Protein 4J7A (pdb70)

Organism: NCBI:txid77133

B-factor: mean 19.94, std 10.82, range [6.9, 83.49]

Sequence (1420 aa):
QLPGRLGDPSMSLGTDPRTDPRLAAALTQLGLADQAAEPPVNANSEVADCIAYSTAAEQAWQTLFAMLGSQGEPSNPVDVREETIKGRGGNEIKLYIHSPTGHTSDSDPLPCVVHTHGGGMVILTAADANYSRWRSELAATGLVVVGVEFRNAAGALGNHPFPAGLHDCADAAKWVASNREALGISTLIMSGESGGGNLSLATTMLAKKEGWLEEIAGVYAQCPYISGLYASKPEELPSLLENDAYFLDMKTMGAMVKPYDPTGENASNPLAWPYHASLEDLAGLPPHVISVNELDPLRDEGLAHYRKLLKAGVSTVGRTVHGTCHAADCSFVDVIPDVYFATVRDISAFAYSRAQLPGRLGDPSMSLGTDPRTDPRLAAALTQLGLADQAAEPPVNANSEVADCIAYSTAAEQAWQTLFAMLGSQGEPSNPVDVREETIKGRGGNEIKLYIHSPTGHTSDSDPLPCVVHTHGGGMVILTAADANYSRWRSELAATGLVVVGVEFRNAAGALGNHPFPAGLHDCADAAKWVASNREALGISTLIMSGESGGGNLSLATTMLAKKEGWLEEIAGVYAQCPYISGLYASKPEELPSLLENDAYFLDMKTMGAMVKPYDPTGENASNPLAWPYHASLEDLAGLPPHVISVNELDPLRDEGLAHYRKLLKAGVSTVGRTVHGTCHAADCSFVDVIPDVYFATVRDISAFAYSRAQLPGRLGDPSMSLGTDPRTDPRLAAALTQLGLADQAAEPPVNANSEVADCIAYSTAAEQAWQTLFAMLGSQGEPSNPVDVREETIKGRGGNEIKLYIHSPTGHTSDSDPLPCVVHTHGGGMVILTAADANYSRWRSELAATGLVVVGVEFRNAAGALGNHPFPAGLHDCADAAKWVASNREALGISTLIMSGESGGGNLSLATTMLAKKEGWLEEIAGVYAQCPYISGLYASKPEELPSLLENDAYFLDMKTMGAMVKPYDPTGENASNPLAWPYHASLEDLAGLPPHVISVNELDPLRDEGLAHYRKLLKAGVSTVGRTVHGTCHAADCSFVDVIPDVYFATVRDISAFAYSRAQLPGRLGDPSMSLGTDPRTDPRLAAALTQLGLADQAAEPPVNANSEVADCIAYSTAAEQAWQTLFAMLGSQGEPSNPVDVREETIKGRGGNEIKLYIHSPTGHTSDSDPLPCVVHTHGGGMVILTAADANYSRWRSELAATGLVVVGVEFRNAAGALGNHPFPAGLHDCADAAKWVASNREALGISTLIMSGESGGGNLSLATTMLAKKEGWLEEIAGVYAQCPYISGLYASKPEELPSLLENDAYFLDMKTMGAMVKPYDPTGENASNPLAWPYHASLEDLAGLPPHVISVNELDPLRDEGLAHYRKLLKAGVSTVGRTVHGTCHAADCSFVDVIPDVYFATVRDISAFAYSRA

Nearest PDB structures (foldseek):
  4j7a-assembly2_C  TM=1.001E+00  e=4.468E-72  uncultured bacterium
  5iq2-assembly2_C  TM=1.001E+00  e=6.642E-72  uncultured bacterium
  5iq3-assembly1_A  TM=1.000E+00  e=3.846E-71  uncultured bacterium
  5iq0-assembly1_A  TM=9.998E-01  e=5.105E-71  uncultured bacterium
  6z69-assembly1_A  TM=9.696E-01  e=1.623E-49  Pseudonocardia thermophila

InterPro domains:
  IPR013094 Alpha/beta hydrolase fold-3 [PF07859] (120-334)
  IPR029058 Alpha/Beta hydrolase fold [G3DSA:3.40.50.1820] (8-362)
  IPR029058 Alpha/Beta hydrolase fold [SSF53474] (46-345)
  IPR050466 Diverse Carboxylesterases and Gibberellin Receptors [PTHR23024] (99-327)

Structure (mmCIF, N/CA/C/O backbone):
data_4J7A
#
_entry.id   4J7A
#
_cell.length_a   197.758
_cell.length_b   95.213
_cell.length_c   99.418
_cell.angle_alpha   90.00
_cell.angle_beta   97.05
_cell.angle_gamma   90.00
#
_symmetry.space_group_name_H-M   'C 1 2 1'
#
loop_
_entity.id
_entity.type
_entity.pdbx_description
1 polymer Esterase
2 water water
#
loop_
_atom_site.group_PDB
_atom_site.id
_atom_site.type_symbol
_atom_site.label_atom_id
_atom_site.label_alt_id
_atom_site.label_comp_id
_atom_site.label_asym_id
_atom_site.label_entity_id
_atom_site.label_seq_id
_atom_site.pdbx_PDB_ins_code
_atom_site.Cartn_x
_atom_site.Cartn_y
_atom_site.Cartn_z
_atom_site.occupancy
_atom_site.B_iso_or_equiv
_atom_site.auth_seq_id
_atom_site.auth_comp_id
_atom_site.auth_asym_id
_atom_site.auth_atom_id
_atom_site.pdbx_PDB_model_num
ATOM 1 N N . GLN A 1 20 ? 68.043 48.820 -7.930 1.00 38.02 8 GLN A N 1
ATOM 2 C CA . GLN A 1 20 ? 69.268 48.207 -7.435 1.00 36.29 8 GLN A CA 1
ATOM 3 C C . GLN A 1 20 ? 69.439 48.481 -5.941 1.00 34.27 8 GLN A C 1
ATOM 4 O O . GLN A 1 20 ? 69.398 49.632 -5.503 1.00 35.07 8 GLN A O 1
ATOM 10 N N . LEU A 1 21 ? 69.657 47.422 -5.169 1.00 31.43 9 LEU A N 1
ATOM 11 C CA . LEU A 1 21 ? 70.018 47.538 -3.757 1.00 29.60 9 LEU A CA 1
ATOM 12 C C . LEU A 1 21 ? 71.327 48.311 -3.566 1.00 26.17 9 LEU A C 1
ATOM 13 O O . LEU A 1 21 ? 72.183 48.315 -4.449 1.00 24.46 9 LEU A O 1
ATOM 18 N N . PRO A 1 22 ? 71.474 49.000 -2.423 1.00 25.06 10 PRO A N 1
ATOM 19 C CA . PRO A 1 22 ? 72.643 49.870 -2.238 1.00 22.79 10 PRO A CA 1
ATOM 20 C C . PRO A 1 22 ? 73.966 49.126 -2.066 1.00 19.76 10 PRO A C 1
ATOM 21 O O . PRO A 1 22 ? 74.000 47.962 -1.651 1.00 19.47 10 PRO A O 1
ATOM 25 N N . GLY A 1 23 ? 75.051 49.815 -2.406 1.00 17.14 11 GLY A N 1
ATOM 26 C CA . GLY A 1 23 ? 76.388 49.285 -2.224 1.00 16.18 11 GLY A CA 1
ATOM 27 C C . GLY A 1 23 ? 76.605 47.918 -2.840 1.00 15.60 11 GLY A C 1
ATOM 28 O O . GLY A 1 23 ? 76.170 47.638 -3.965 1.00 17.64 11 GLY A O 1
ATOM 29 N N . ARG A 1 24 ? 77.287 47.056 -2.099 1.00 14.91 12 ARG A N 1
ATOM 30 C CA . ARG A 1 24 ? 77.646 45.749 -2.620 1.00 15.09 12 ARG A CA 1
ATOM 31 C C . ARG A 1 24 ? 76.492 44.746 -2.612 1.00 18.46 12 ARG A C 1
ATOM 32 O O . ARG A 1 24 ? 76.617 43.648 -3.152 1.00 20.95 12 ARG A O 1
ATOM 40 N N . LEU A 1 25 ? 75.367 45.110 -2.006 1.00 18.67 13 LEU A N 1
ATOM 41 C CA . LEU A 1 25 ? 74.180 44.271 -2.125 1.00 20.37 13 LEU A CA 1
ATOM 42 C C . LEU A 1 25 ? 73.675 44.279 -3.562 1.00 23.03 13 LEU A C 1
ATOM 43 O O . LEU A 1 25 ? 73.175 43.273 -4.060 1.00 23.98 13 LEU A O 1
ATOM 48 N N . GLY A 1 26 ? 73.819 45.424 -4.222 1.00 23.37 14 GLY A N 1
ATOM 49 C CA . GLY A 1 26 ? 73.378 45.585 -5.596 1.00 23.39 14 GLY A CA 1
ATOM 50 C C . GLY A 1 26 ? 74.465 45.349 -6.633 1.00 24.22 14 GLY A C 1
ATOM 51 O O . GLY A 1 26 ? 74.178 45.004 -7.774 1.00 25.47 14 GLY A O 1
ATOM 52 N N . ASP A 1 27 ? 75.714 45.595 -6.255 1.00 22.94 15 ASP A N 1
ATOM 53 C CA . ASP A 1 27 ? 76.847 45.426 -7.159 1.00 21.83 15 ASP A CA 1
ATOM 54 C C . ASP A 1 27 ? 78.043 44.976 -6.333 1.00 21.26 15 ASP A C 1
ATOM 55 O O . ASP A 1 27 ? 78.666 45.789 -5.656 1.00 20.95 15 ASP A O 1
ATOM 60 N N . PRO A 1 28 ? 78.369 43.673 -6.375 1.00 22.10 16 PRO A N 1
ATOM 61 C CA . PRO A 1 28 ? 79.458 43.170 -5.529 1.00 22.09 16 PRO A CA 1
ATOM 62 C C . PRO A 1 28 ? 80.811 43.843 -5.773 1.00 20.09 16 PRO A C 1
ATOM 63 O O . PRO A 1 28 ? 81.677 43.792 -4.895 1.00 20.55 16 PRO A O 1
ATOM 67 N N . SER A 1 29 ? 80.987 44.479 -6.927 1.00 19.96 17 SER A N 1
ATOM 68 C CA . SER A 1 29 ? 82.260 45.110 -7.249 1.00 20.13 17 SER A CA 1
ATOM 69 C C . SER A 1 29 ? 82.351 46.542 -6.756 1.00 19.70 17 SER A C 1
ATOM 70 O O . SER A 1 29 ? 83.397 47.175 -6.887 1.00 19.88 17 SER A O 1
ATOM 73 N N . MET A 1 30 ? 81.255 47.058 -6.205 1.00 18.60 18 MET A N 1
ATOM 74 C CA . MET A 1 30 ? 81.197 48.457 -5.802 1.00 17.02 18 MET A CA 1
ATOM 75 C C . MET A 1 30 ? 82.177 48.761 -4.666 1.00 15.09 18 MET A C 1
ATOM 76 O O . MET A 1 30 ? 82.472 47.899 -3.830 1.00 15.42 18 MET A O 1
ATOM 81 N N . SER A 1 31 ? 82.685 49.989 -4.657 1.00 14.61 19 SER A N 1
ATOM 82 C CA . SER A 1 31 ? 83.642 50.451 -3.657 1.00 14.47 19 SER A CA 1
ATOM 83 C C . SER A 1 31 ? 83.229 51.848 -3.217 1.00 14.84 19 SER A C 1
ATOM 84 O O . SER A 1 31 ? 82.326 52.438 -3.805 1.00 14.66 19 SER A O 1
ATOM 87 N N . LEU A 1 32 ? 83.900 52.395 -2.208 1.00 14.23 20 LEU A N 1
ATOM 88 C CA . LEU A 1 32 ? 83.665 53.787 -1.844 1.00 11.72 20 LEU A CA 1
ATOM 89 C C . LEU A 1 32 ? 83.859 54.727 -3.036 1.00 12.87 20 LEU A C 1
ATOM 90 O O . LEU A 1 32 ? 83.125 55.708 -3.193 1.00 14.41 20 LEU A O 1
ATOM 95 N N . GLY A 1 33 ? 84.844 54.431 -3.876 1.00 13.55 21 GLY A N 1
ATOM 96 C CA . GLY A 1 33 ? 85.108 55.245 -5.047 1.00 15.47 21 GLY A CA 1
ATOM 97 C C . GLY A 1 33 ? 84.029 55.202 -6.115 1.00 17.43 21 GLY A C 1
ATOM 98 O O . GLY A 1 33 ? 83.886 56.146 -6.887 1.00 20.48 21 GLY A O 1
ATOM 99 N N . THR A 1 34 ? 83.270 54.113 -6.181 1.00 16.96 22 THR A N 1
ATOM 100 C CA . THR A 1 34 ? 82.244 53.992 -7.219 1.00 15.85 22 THR A CA 1
ATOM 101 C C . THR A 1 34 ? 80.808 54.069 -6.695 1.00 16.08 22 THR A C 1
ATOM 102 O O . THR A 1 34 ? 79.859 54.097 -7.483 1.00 18.90 22 THR A O 1
ATOM 106 N N . ASP A 1 35 ? 80.647 54.111 -5.377 1.00 15.08 23 ASP A N 1
ATOM 107 C CA . ASP A 1 35 ? 79.313 54.155 -4.780 1.00 14.39 23 ASP A CA 1
ATOM 108 C C . ASP A 1 35 ? 78.682 55.543 -4.964 1.00 14.27 23 ASP A C 1
ATOM 109 O O . ASP A 1 35 ? 79.269 56.548 -4.588 1.00 15.44 23 ASP A O 1
ATOM 114 N N . PRO A 1 36 ? 77.478 55.604 -5.554 1.00 15.51 24 PRO A N 1
ATOM 115 C CA . PRO A 1 36 ? 76.853 56.915 -5.772 1.00 15.80 24 PRO A CA 1
ATOM 116 C C . PRO A 1 36 ? 76.519 57.659 -4.478 1.00 15.09 24 PRO A C 1
ATOM 117 O O . PRO A 1 36 ? 76.230 58.853 -4.539 1.00 16.27 24 PRO A O 1
ATOM 121 N N . ARG A 1 37 ? 76.577 56.982 -3.334 1.00 12.92 25 ARG A N 1
ATOM 122 C CA . ARG A 1 37 ? 76.279 57.628 -2.059 1.00 12.08 25 ARG A CA 1
ATOM 123 C C . ARG A 1 37 ? 77.452 58.402 -1.469 1.00 10.78 25 ARG A C 1
ATOM 124 O O . ARG A 1 37 ? 77.264 59.257 -0.602 1.00 11.38 25 ARG A O 1
ATOM 132 N N . THR A 1 38 ? 78.668 58.112 -1.917 1.00 10.52 26 THR A N 1
ATOM 133 C CA . THR A 1 38 ? 79.832 58.757 -1.296 1.00 10.36 26 THR A CA 1
ATOM 134 C C . THR A 1 38 ? 79.868 60.264 -1.583 1.00 10.75 26 THR A C 1
ATOM 135 O O . THR A 1 38 ? 79.669 60.685 -2.717 1.00 13.35 26 THR A O 1
ATOM 139 N N . ASP A 1 39 ? 80.124 61.078 -0.561 1.00 10.46 27 ASP A N 1
ATOM 140 C CA . ASP A 1 39 ? 80.377 62.502 -0.772 1.00 10.89 27 ASP A CA 1
ATOM 141 C C . ASP A 1 39 ? 81.537 62.607 -1.764 1.00 12.66 27 ASP A C 1
ATOM 142 O O . ASP A 1 39 ? 82.587 62.019 -1.535 1.00 12.47 27 ASP A O 1
ATOM 147 N N . PRO A 1 40 ? 81.339 63.309 -2.895 1.00 12.05 28 PRO A N 1
ATOM 148 C CA . PRO A 1 40 ? 82.394 63.328 -3.924 1.00 12.67 28 PRO A CA 1
ATOM 149 C C . PRO A 1 40 ? 83.719 63.927 -3.446 1.00 13.16 28 PRO A C 1
ATOM 150 O O . PRO A 1 40 ? 84.784 63.551 -3.953 1.00 13.79 28 PRO A O 1
ATOM 154 N N . ARG A 1 41 ? 83.664 64.837 -2.478 1.00 12.33 29 ARG A N 1
ATOM 155 C CA . ARG A 1 41 ? 84.894 65.406 -1.929 1.00 12.88 29 ARG A CA 1
ATOM 156 C C . ARG A 1 41 ? 85.669 64.339 -1.175 1.00 13.05 29 ARG A C 1
ATOM 157 O O . ARG A 1 41 ? 86.905 64.253 -1.263 1.00 14.93 29 ARG A O 1
ATOM 165 N N . LEU A 1 42 ? 84.938 63.530 -0.416 1.00 12.26 30 LEU A N 1
ATOM 166 C CA . LEU A 1 42 ? 85.541 62.429 0.308 1.00 11.99 30 LEU A CA 1
ATOM 167 C C . LEU A 1 42 ? 86.058 61.344 -0.634 1.00 13.76 30 LEU A C 1
ATOM 168 O O . LEU A 1 42 ? 87.143 60.809 -0.418 1.00 15.09 30 LEU A O 1
ATOM 173 N N . ALA A 1 43 ? 85.278 61.011 -1.663 1.00 13.39 31 ALA A N 1
ATOM 174 C CA . ALA A 1 43 ? 85.701 60.017 -2.644 1.00 12.83 31 ALA A CA 1
ATOM 175 C C . ALA A 1 43 ? 87.024 60.410 -3.286 1.00 14.62 31 ALA A C 1
ATOM 176 O O . ALA A 1 43 ? 87.918 59.575 -3.432 1.00 15.59 31 ALA A O 1
ATOM 178 N N . ALA A 1 44 ? 87.162 61.688 -3.631 1.00 14.82 32 ALA A N 1
ATOM 179 C CA . ALA A 1 44 ? 88.396 62.168 -4.248 1.00 14.35 32 ALA A CA 1
ATOM 180 C C . ALA A 1 44 ? 89.587 62.039 -3.299 1.00 15.20 32 ALA A C 1
ATOM 181 O O . ALA A 1 44 ? 90.680 61.614 -3.704 1.00 16.59 32 ALA A O 1
ATOM 183 N N . ALA A 1 45 ? 89.375 62.392 -2.035 1.00 14.08 33 ALA A N 1
ATOM 184 C CA . ALA A 1 45 ? 90.434 62.283 -1.038 1.00 14.93 33 ALA A CA 1
ATOM 185 C C . ALA A 1 45 ? 90.816 60.828 -0.792 1.00 14.30 33 ALA A C 1
ATOM 186 O O . ALA A 1 45 ? 92.001 60.497 -0.713 1.00 15.29 33 ALA A O 1
ATOM 188 N N . LEU A 1 46 ? 89.818 59.954 -0.695 1.00 13.38 34 LEU A N 1
ATOM 189 C CA . LEU A 1 46 ? 90.090 58.532 -0.491 1.00 13.88 34 LEU A CA 1
ATOM 190 C C . LEU A 1 46 ? 90.874 57.947 -1.659 1.00 14.95 34 LEU A C 1
ATOM 191 O O . LEU A 1 46 ? 91.768 57.120 -1.465 1.00 15.51 34 LEU A O 1
ATOM 196 N N . THR A 1 47 ? 90.547 58.386 -2.871 1.00 14.45 35 THR A N 1
ATOM 197 C CA . THR A 1 47 ? 91.254 57.916 -4.053 1.00 15.23 35 THR A CA 1
ATOM 198 C C . THR A 1 47 ? 92.742 58.252 -3.969 1.00 17.23 35 THR A C 1
ATOM 199 O O . THR A 1 47 ? 93.597 57.408 -4.238 1.00 17.54 35 THR A O 1
ATOM 203 N N . GLN A 1 48 ? 93.052 59.462 -3.521 1.00 17.41 36 GLN A N 1
ATOM 204 C CA . GLN A 1 48 ? 94.442 59.874 -3.372 1.00 20.18 36 GLN A CA 1
ATOM 205 C C . GLN A 1 48 ? 95.186 59.078 -2.294 1.00 20.57 36 GLN A C 1
ATOM 206 O O . GLN A 1 48 ? 96.399 58.853 -2.402 1.00 22.24 36 GLN A O 1
ATOM 212 N N . LEU A 1 49 ? 94.453 58.651 -1.268 1.00 18.76 37 LEU A N 1
ATOM 213 C CA . LEU A 1 49 ? 95.012 57.880 -0.160 1.00 19.71 37 LEU A CA 1
ATOM 214 C C . LEU A 1 49 ? 95.080 56.381 -0.439 1.00 20.01 37 LEU A C 1
ATOM 215 O O . LEU A 1 49 ? 95.638 55.624 0.363 1.00 21.19 37 LEU A O 1
ATOM 220 N N . GLY A 1 50 ? 94.532 55.957 -1.577 1.00 19.61 38 GLY A N 1
ATOM 221 C CA . GLY A 1 50 ? 94.463 54.545 -1.917 1.00 19.34 38 GLY A CA 1
ATOM 222 C C . GLY A 1 50 ? 93.389 53.787 -1.154 1.00 19.57 38 GLY A C 1
ATOM 223 O O . GLY A 1 50 ? 93.448 52.553 -1.035 1.00 20.93 38 GLY A O 1
ATOM 224 N N . LEU A 1 51 ? 92.395 54.522 -0.656 1.00 15.97 39 LEU A N 1
ATOM 225 C CA . LEU A 1 51 ? 91.359 53.949 0.201 1.00 15.70 39 LEU A CA 1
ATOM 226 C C . LEU A 1 51 ? 89.974 53.944 -0.443 1.00 14.50 39 LEU A C 1
ATOM 227 O O . LEU A 1 51 ? 89.001 53.554 0.201 1.00 16.32 39 LEU A O 1
ATOM 232 N N . ALA A 1 52 ? 89.881 54.330 -1.714 1.00 14.98 40 ALA A N 1
ATOM 233 C CA . ALA A 1 52 ? 88.589 54.350 -2.396 1.00 14.29 40 ALA A CA 1
ATOM 234 C C . ALA A 1 52 ? 88.236 52.965 -2.925 1.00 15.21 40 ALA A C 1
ATOM 235 O O . ALA A 1 52 ? 87.079 52.536 -2.845 1.00 15.20 40 ALA A O 1
ATOM 237 N N . ASP A 1 53 ? 89.238 52.248 -3.424 1.00 15.30 41 ASP A N 1
ATOM 238 C CA . ASP A 1 53 ? 89.021 50.888 -3.900 1.00 15.37 41 ASP A CA 1
ATOM 239 C C . ASP A 1 53 ? 88.686 49.971 -2.720 1.00 15.60 41 ASP A C 1
ATOM 240 O O . ASP A 1 53 ? 88.926 50.321 -1.559 1.00 16.64 41 ASP A O 1
ATOM 245 N N . GLN A 1 54 ? 88.129 48.799 -3.012 1.00 15.52 42 GLN A N 1
ATOM 246 C CA . GLN A 1 54 ? 87.873 47.810 -1.969 1.00 15.38 42 GLN A CA 1
ATOM 247 C C . GLN A 1 54 ? 89.140 47.486 -1.201 1.00 17.09 42 GLN A C 1
ATOM 248 O O . GLN A 1 54 ? 90.186 47.228 -1.807 1.00 19.65 42 GLN A O 1
ATOM 254 N N . ALA A 1 55 ? 89.048 47.503 0.128 1.00 17.06 43 ALA A N 1
ATOM 255 C CA . ALA A 1 55 ? 90.190 47.137 0.949 1.00 18.03 43 ALA A CA 1
ATOM 256 C C . ALA A 1 55 ? 90.665 45.747 0.547 1.00 21.32 43 ALA A C 1
ATOM 257 O O . ALA A 1 55 ? 89.856 44.865 0.245 1.00 21.54 43 ALA A O 1
ATOM 259 N N . ALA A 1 56 ? 91.978 45.558 0.557 1.00 24.03 44 ALA A N 1
ATOM 260 C CA . ALA A 1 56 ? 92.575 44.277 0.196 1.00 26.42 44 ALA A CA 1
ATOM 261 C C . ALA A 1 56 ? 92.280 43.212 1.245 1.00 27.08 44 ALA A C 1
ATOM 262 O O . ALA A 1 56 ? 92.098 43.521 2.423 1.00 27.17 44 ALA A O 1
ATOM 264 N N . GLU A 1 57 ? 92.228 41.959 0.807 1.00 28.32 45 GLU A N 1
ATOM 265 C CA . GLU A 1 57 ? 92.134 40.832 1.722 1.00 29.91 45 GLU A CA 1
ATOM 266 C C . GLU A 1 57 ? 93.408 40.715 2.555 1.00 27.66 45 GLU A C 1
ATOM 267 O O . GLU A 1 57 ? 94.511 40.729 2.010 1.00 28.16 45 GLU A O 1
ATOM 273 N N . PRO A 1 58 ? 93.256 40.590 3.882 1.00 25.32 46 PRO A N 1
ATOM 274 C CA . PRO A 1 58 ? 94.386 40.527 4.814 1.00 25.43 46 PRO A CA 1
ATOM 275 C C . PRO A 1 58 ? 95.017 39.136 4.865 1.00 25.13 46 PRO A C 1
ATOM 276 O O . PRO A 1 58 ? 94.370 38.159 4.495 1.00 25.31 46 PRO A O 1
ATOM 280 N N . PRO A 1 59 ? 96.274 39.049 5.328 1.00 25.79 47 PRO A N 1
ATOM 281 C CA . PRO A 1 59 ? 96.986 37.773 5.474 1.00 25.17 47 PRO A CA 1
ATOM 282 C C . PRO A 1 59 ? 96.618 37.043 6.763 1.00 23.90 47 PRO A C 1
ATOM 283 O O . PRO A 1 59 ? 97.070 35.914 6.987 1.00 26.39 47 PRO A O 1
ATOM 287 N N . VAL A 1 60 ? 95.817 37.688 7.603 1.00 21.32 48 VAL A N 1
ATOM 288 C CA . VAL A 1 60 ? 95.303 37.047 8.803 1.00 20.61 48 VAL A CA 1
ATOM 289 C C . VAL A 1 60 ? 93.790 37.184 8.824 1.00 21.40 48 VAL A C 1
ATOM 290 O O . VAL A 1 60 ? 93.221 38.024 8.129 1.00 23.85 48 VAL A O 1
ATOM 294 N N . ASN A 1 61 ? 93.152 36.342 9.625 1.00 21.13 49 ASN A N 1
ATOM 295 C CA . ASN A 1 61 ? 91.705 36.360 9.813 1.00 20.39 49 ASN A CA 1
ATOM 296 C C . ASN A 1 61 ? 91.349 35.822 11.191 1.00 20.21 49 ASN A C 1
ATOM 297 O O . ASN A 1 61 ? 92.239 35.591 12.006 1.00 19.81 49 ASN A O 1
ATOM 302 N N . ALA A 1 62 ? 90.062 35.612 11.455 1.00 20.75 50 ALA A N 1
ATOM 303 C CA . ALA A 1 62 ? 89.620 35.154 12.777 1.00 21.73 50 ALA A CA 1
ATOM 304 C C . ALA A 1 62 ? 90.139 33.773 13.174 1.00 22.79 50 ALA A C 1
ATOM 305 O O . ALA A 1 62 ? 90.115 33.410 14.352 1.00 23.78 50 ALA A O 1
ATOM 307 N N . ASN A 1 63 ? 90.583 32.989 12.199 1.00 24.40 51 ASN A N 1
ATOM 308 C CA . ASN A 1 63 ? 91.129 31.674 12.510 1.00 24.87 51 ASN A CA 1
ATOM 309 C C . ASN A 1 63 ? 92.631 31.675 12.747 1.00 23.08 51 ASN A C 1
ATOM 310 O O . ASN A 1 63 ? 93.199 30.652 13.132 1.00 24.31 51 ASN A O 1
ATOM 315 N N . SER A 1 64 ? 93.268 32.819 12.508 1.00 19.96 52 SER A N 1
ATOM 316 C CA . SER A 1 64 ? 94.694 32.968 12.775 1.00 18.71 52 SER A CA 1
ATOM 317 C C . SER A 1 64 ? 94.967 32.880 14.269 1.00 16.82 52 SER A C 1
ATOM 318 O O . SER A 1 64 ? 94.106 33.228 15.079 1.00 19.04 52 SER A O 1
ATOM 321 N N . GLU A 1 65 ? 96.165 32.424 14.631 1.00 17.69 53 GLU A N 1
ATOM 322 C CA . GLU A 1 65 ? 96.582 32.410 16.031 1.00 17.67 53 GLU A CA 1
ATOM 323 C C . GLU A 1 65 ? 96.603 33.826 16.605 1.00 15.81 53 GLU A C 1
ATOM 324 O O . GLU A 1 65 ? 96.862 34.787 15.875 1.00 14.31 53 GLU A O 1
ATOM 330 N N . VAL A 1 66 ? 96.299 33.945 17.897 1.00 15.89 54 VAL A N 1
ATOM 331 C CA . VAL A 1 66 ? 96.331 35.230 18.589 1.00 16.14 54 VAL A CA 1
ATOM 332 C C . VAL A 1 66 ? 97.640 35.991 18.352 1.00 14.32 54 VAL A C 1
ATOM 333 O O . VAL A 1 66 ? 97.622 37.190 18.049 1.00 14.51 54 VAL A O 1
ATOM 337 N N . ALA A 1 67 ? 98.772 35.297 18.451 1.00 14.22 55 ALA A N 1
ATOM 338 C CA . ALA A 1 67 ? 100.055 35.965 18.279 1.00 14.38 55 ALA A CA 1
ATOM 339 C C . ALA A 1 67 ? 100.189 36.590 16.892 1.00 13.82 55 ALA A C 1
ATOM 340 O O . ALA A 1 67 ? 100.749 37.676 16.738 1.00 13.98 55 ALA A O 1
ATOM 342 N N . ASP A 1 68 ? 99.665 35.906 15.883 1.00 14.35 56 ASP A N 1
ATOM 343 C CA . ASP A 1 68 ? 99.712 36.427 14.523 1.00 15.14 56 ASP A CA 1
ATOM 344 C C . ASP A 1 68 ? 98.772 37.616 14.334 1.00 14.26 56 ASP A C 1
ATOM 345 O O . ASP A 1 68 ? 99.068 38.532 13.560 1.00 14.92 56 ASP A O 1
ATOM 350 N N . CYS A 1 69 ? 97.641 37.613 15.034 1.00 13.38 57 CYS A N 1
ATOM 351 C CA . CYS A 1 69 ? 96.728 38.751 14.983 1.00 14.42 57 CYS A CA 1
ATOM 352 C C . CYS A 1 69 ? 97.337 39.972 15.657 1.00 13.49 57 CYS A C 1
ATOM 353 O O . CYS A 1 69 ? 97.228 41.097 15.157 1.00 13.71 57 CYS A O 1
ATOM 356 N N . ILE A 1 70 ? 97.995 39.740 16.787 1.00 12.47 58 ILE A N 1
ATOM 357 C CA . ILE A 1 70 ? 98.687 40.807 17.488 1.00 12.80 58 ILE A CA 1
ATOM 358 C C . ILE A 1 70 ? 99.806 41.386 16.634 1.00 13.28 58 ILE A C 1
ATOM 359 O O . ILE A 1 70 ? 99.918 42.603 16.485 1.00 13.27 58 ILE A O 1
ATOM 364 N N . ALA A 1 71 ? 100.618 40.512 16.055 1.00 13.70 59 ALA A N 1
ATOM 365 C CA . ALA A 1 71 ? 101.720 40.960 15.218 1.00 14.50 59 ALA A CA 1
ATOM 366 C C . ALA A 1 71 ? 101.255 41.774 14.023 1.00 14.75 59 ALA A C 1
ATOM 367 O O . ALA A 1 71 ? 101.865 42.787 13.691 1.00 16.07 59 ALA A O 1
ATOM 369 N N . TYR A 1 72 ? 100.177 41.334 13.377 1.00 14.00 60 TYR A N 1
ATOM 370 C CA . TYR A 1 72 ? 99.640 42.045 12.224 1.00 14.65 60 TYR A CA 1
ATOM 371 C C . TYR A 1 72 ? 99.198 43.453 12.605 1.00 14.80 60 TYR A C 1
ATOM 372 O O . TYR A 1 72 ? 99.509 44.419 11.910 1.00 15.95 60 TYR A O 1
ATOM 381 N N . SER A 1 73 ? 98.458 43.559 13.704 1.00 14.78 61 SER A N 1
ATOM 382 C CA . SER A 1 73 ? 97.961 44.847 14.173 1.00 14.85 61 SER A CA 1
ATOM 383 C C . SER A 1 73 ? 99.110 45.771 14.550 1.00 13.63 61 SER A C 1
ATOM 384 O O . SER A 1 73 ? 99.129 46.950 14.179 1.00 14.27 61 SER A O 1
ATOM 387 N N . THR A 1 74 ? 100.070 45.231 15.291 1.00 13.71 62 THR A N 1
ATOM 388 C CA . THR A 1 74 ? 101.242 46.000 15.668 1.00 14.55 62 THR A CA 1
ATOM 389 C C . THR A 1 74 ? 101.985 46.514 14.439 1.00 16.74 62 THR A C 1
ATOM 390 O O . THR A 1 74 ? 102.368 47.682 14.385 1.00 17.18 62 THR A O 1
ATOM 394 N N . ALA A 1 75 ? 102.142 45.658 13.433 1.00 16.85 63 ALA A N 1
ATOM 395 C CA . ALA A 1 75 ? 102.869 46.042 12.227 1.00 18.44 63 ALA A CA 1
ATOM 396 C C . ALA A 1 75 ? 102.140 47.098 11.405 1.00 20.48 63 ALA A C 1
ATOM 397 O O . ALA A 1 75 ? 102.769 47.859 10.678 1.00 22.46 63 ALA A O 1
ATOM 399 N N . ALA A 1 76 ? 100.816 47.120 11.507 1.00 18.51 64 ALA A N 1
ATOM 400 C CA . ALA A 1 76 ? 99.987 48.045 10.747 1.00 18.31 64 ALA A CA 1
ATOM 401 C C . ALA A 1 76 ? 99.868 49.429 11.378 1.00 16.45 64 ALA A C 1
ATOM 402 O O . ALA A 1 76 ? 99.552 50.401 10.690 1.00 17.50 64 ALA A O 1
ATOM 404 N N . GLU A 1 77 ? 100.116 49.513 12.683 1.00 16.22 65 GLU A N 1
ATOM 405 C CA . GLU A 1 77 ? 99.790 50.713 13.453 1.00 15.32 65 GLU A CA 1
ATOM 406 C C . GLU A 1 77 ? 100.438 51.997 12.937 1.00 14.46 65 GLU A C 1
ATOM 407 O O . GLU A 1 77 ? 99.751 53.013 12.758 1.00 14.03 65 GLU A O 1
ATOM 413 N N . GLN A 1 78 ? 101.743 51.969 12.676 1.00 15.47 66 GLN A N 1
ATOM 414 C CA . GLN A 1 78 ? 102.424 53.194 12.254 1.00 15.60 66 GLN A CA 1
ATOM 415 C C . GLN A 1 78 ? 101.901 53.747 10.938 1.00 14.68 66 GLN A C 1
ATOM 416 O O . GLN A 1 78 ? 101.728 54.956 10.788 1.00 15.49 66 GLN A O 1
ATOM 422 N N . ALA A 1 79 ? 101.638 52.864 9.983 1.00 15.95 67 ALA A N 1
ATOM 423 C CA . ALA A 1 79 ? 101.114 53.306 8.697 1.00 16.44 67 ALA A CA 1
ATOM 424 C C . ALA A 1 79 ? 99.748 53.983 8.863 1.00 15.71 67 ALA A C 1
ATOM 425 O O . ALA A 1 79 ? 99.461 54.991 8.207 1.00 16.62 67 ALA A O 1
ATOM 427 N N . TRP A 1 80 ? 98.896 53.441 9.731 1.00 14.95 68 TRP A N 1
ATOM 428 C CA . TRP A 1 80 ? 97.633 54.117 10.009 1.00 15.56 68 TRP A CA 1
ATOM 429 C C . TRP A 1 80 ? 97.848 55.459 10.692 1.00 14.83 68 TRP A C 1
ATOM 430 O O . TRP A 1 80 ? 97.197 56.445 10.355 1.00 15.07 68 TRP A O 1
ATOM 441 N N . GLN A 1 81 ? 98.764 55.502 11.653 1.00 14.12 69 GLN A N 1
ATOM 442 C CA . GLN A 1 81 ? 99.051 56.752 12.338 1.00 14.71 69 GLN A CA 1
ATOM 443 C C . GLN A 1 81 ? 99.525 57.826 11.364 1.00 15.78 69 GLN A C 1
ATOM 444 O O . GLN A 1 81 ? 99.089 58.973 11.432 1.00 16.61 69 GLN A O 1
ATOM 450 N N . THR A 1 82 ? 100.387 57.439 10.435 1.00 15.20 70 THR A N 1
ATOM 451 C CA . THR A 1 82 ? 100.888 58.364 9.426 1.00 16.60 70 THR A CA 1
ATOM 452 C C . THR A 1 82 ? 99.757 58.929 8.572 1.00 17.32 70 THR A C 1
ATOM 453 O O . THR A 1 82 ? 99.699 60.134 8.310 1.00 17.98 70 THR A O 1
ATOM 457 N N . LEU A 1 83 ? 98.869 58.051 8.122 1.00 16.19 71 LEU A N 1
ATOM 458 C CA . LEU A 1 83 ? 97.755 58.473 7.288 1.00 16.09 71 LEU A CA 1
ATOM 459 C C . LEU A 1 83 ? 96.815 59.411 8.054 1.00 16.55 71 LEU A C 1
ATOM 460 O O . LEU A 1 83 ? 96.468 60.490 7.562 1.00 17.79 71 LEU A O 1
ATOM 465 N N . PHE A 1 84 ? 96.404 59.009 9.254 1.00 16.23 72 PHE A N 1
ATOM 466 C CA . PHE A 1 84 ? 95.460 59.814 10.029 1.00 17.38 72 PHE A CA 1
ATOM 467 C C . PHE A 1 84 ? 96.021 61.162 10.429 1.00 18.67 72 PHE A C 1
ATOM 468 O O . PHE A 1 84 ? 95.294 62.154 10.476 1.00 18.71 72 PHE A O 1
ATOM 476 N N . ALA A 1 85 ? 97.323 61.201 10.684 1.00 22.85 73 ALA A N 1
ATOM 477 C CA . ALA A 1 85 ? 97.962 62.423 11.151 1.00 25.02 73 ALA A CA 1
ATOM 478 C C . ALA A 1 85 ? 97.902 63.538 10.129 1.00 27.57 73 ALA A C 1
ATOM 479 O O . ALA A 1 85 ? 97.654 64.693 10.479 1.00 29.61 73 ALA A O 1
ATOM 481 N N . MET A 1 86 ? 98.132 63.194 8.868 1.00 28.81 74 MET A N 1
ATOM 482 C CA . MET A 1 86 ? 98.139 64.190 7.807 1.00 32.56 74 MET A CA 1
ATOM 483 C C . MET A 1 86 ? 96.742 64.766 7.600 1.00 30.86 74 MET A C 1
ATOM 484 O O . MET A 1 86 ? 96.595 65.868 7.072 1.00 32.69 74 MET A O 1
ATOM 489 N N . LEU A 1 87 ? 95.714 64.027 8.017 1.00 27.44 75 LEU A N 1
ATOM 490 C CA . LEU A 1 87 ? 94.366 64.551 7.913 1.00 26.72 75 LEU A CA 1
ATOM 491 C C . LEU A 1 87 ? 94.219 65.636 8.983 1.00 28.89 75 LEU A C 1
ATOM 492 O O . LEU A 1 87 ? 93.487 66.603 8.796 1.00 29.77 75 LEU A O 1
ATOM 497 N N . GLY A 1 88 ? 94.945 65.475 10.093 1.00 31.37 76 GLY A N 1
ATOM 498 C CA . GLY A 1 88 ? 94.714 66.257 11.298 1.00 33.04 76 GLY A CA 1
ATOM 499 C C . GLY A 1 88 ? 95.749 67.300 11.696 1.00 32.95 76 GLY A C 1
ATOM 500 O O . GLY A 1 88 ? 95.468 68.184 12.515 1.00 30.25 76 GLY A O 1
ATOM 501 N N . SER A 1 89 ? 96.945 67.221 11.128 1.00 34.50 77 SER A N 1
ATOM 502 C CA . SER A 1 89 ? 98.034 68.084 11.586 1.00 36.93 77 SER A CA 1
ATOM 503 C C . SER A 1 89 ? 98.121 69.400 10.823 1.00 39.31 77 SER A C 1
ATOM 504 O O . SER A 1 89 ? 98.800 70.337 11.253 1.00 39.94 77 SER A O 1
ATOM 507 N N . GLN A 1 90 ? 97.441 69.449 9.684 1.00 41.54 78 GLN A N 1
ATOM 508 C CA . GLN A 1 90 ? 97.486 70.596 8.785 1.00 43.88 78 GLN A CA 1
ATOM 509 C C . GLN A 1 90 ? 96.567 71.747 9.177 1.00 43.80 78 GLN A C 1
ATOM 510 O O . GLN A 1 90 ? 95.926 72.345 8.308 1.00 45.09 78 GLN A O 1
ATOM 516 N N . GLY A 1 91 ? 96.507 72.088 10.458 1.00 41.37 79 GLY A N 1
ATOM 517 C CA . GLY A 1 91 ? 95.729 73.242 10.862 1.00 39.26 79 GLY A CA 1
ATOM 518 C C . GLY A 1 91 ? 95.388 73.222 12.332 1.00 38.47 79 GLY A C 1
ATOM 519 O O . GLY A 1 91 ? 95.757 72.294 13.057 1.00 38.27 79 GLY A O 1
ATOM 520 N N . GLU A 1 92 ? 94.681 74.253 12.779 1.00 36.82 80 GLU A N 1
ATOM 521 C CA . GLU A 1 92 ? 94.294 74.341 14.178 1.00 35.27 80 GLU A CA 1
ATOM 522 C C . GLU A 1 92 ? 92.938 75.040 14.394 1.00 29.03 80 GLU A C 1
ATOM 523 O O . GLU A 1 92 ? 92.402 75.663 13.475 1.00 27.18 80 GLU A O 1
ATOM 529 N N . PRO A 1 93 ? 92.352 74.891 15.598 1.00 26.44 81 PRO A N 1
ATOM 530 C CA . PRO A 1 93 ? 91.018 75.456 15.834 1.00 24.43 81 PRO A CA 1
ATOM 531 C C . PRO A 1 93 ? 90.952 76.976 15.733 1.00 24.80 81 PRO A C 1
ATOM 532 O O . PRO A 1 93 ? 91.962 77.659 15.922 1.00 25.90 81 PRO A O 1
ATOM 536 N N . SER A 1 94 ? 89.756 77.490 15.450 1.00 25.66 82 SER A N 1
ATOM 537 C CA . SER A 1 94 ? 89.536 78.928 15.310 1.00 26.28 82 SER A CA 1
ATOM 538 C C . SER A 1 94 ? 89.707 79.695 16.616 1.00 25.71 82 SER A C 1
ATOM 539 O O . SER A 1 94 ? 90.025 80.882 16.601 1.00 28.80 82 SER A O 1
ATOM 542 N N . ASN A 1 95 ? 89.461 79.026 17.736 1.00 23.46 83 ASN A N 1
ATOM 543 C CA . ASN A 1 95 ? 89.676 79.622 19.049 1.00 21.82 83 ASN A CA 1
ATOM 544 C C . ASN A 1 95 ? 90.870 78.990 19.747 1.00 21.43 83 ASN A C 1
ATOM 545 O O . ASN A 1 95 ? 91.118 77.798 19.595 1.00 21.34 83 ASN A O 1
ATOM 550 N N . PRO A 1 96 ? 91.618 79.790 20.515 1.00 22.80 84 PRO A N 1
ATOM 551 C CA . PRO A 1 96 ? 92.837 79.291 21.161 1.00 23.73 84 PRO A CA 1
ATOM 552 C C . PRO A 1 96 ? 92.570 78.237 22.225 1.00 22.14 84 PRO A C 1
ATOM 553 O O . PRO A 1 96 ? 91.639 78.379 23.022 1.00 23.03 84 PRO A O 1
ATOM 557 N N . VAL A 1 97 ? 93.398 77.196 22.237 1.00 21.89 85 VAL A N 1
ATOM 558 C CA . VAL A 1 97 ? 93.234 76.076 23.156 1.00 21.79 85 VAL A CA 1
ATOM 559 C C . VAL A 1 97 ? 94.569 75.769 23.843 1.00 22.55 85 VAL A C 1
ATOM 560 O O . VAL A 1 97 ? 95.637 75.889 23.229 1.00 24.92 85 VAL A O 1
ATOM 564 N N . ASP A 1 98 ? 94.506 75.417 25.123 1.00 20.82 86 ASP A N 1
ATOM 565 C CA . ASP A 1 98 ? 95.674 74.930 25.850 1.00 21.70 86 ASP A CA 1
ATOM 566 C C . ASP A 1 98 ? 95.576 73.425 26.037 1.00 19.34 86 ASP A C 1
ATOM 567 O O . ASP A 1 98 ? 94.481 72.877 26.178 1.00 20.25 86 ASP A O 1
ATOM 572 N N . VAL A 1 99 ? 96.720 72.751 26.037 1.00 19.59 87 VAL A N 1
ATOM 573 C CA . VAL A 1 99 ? 96.760 71.327 26.345 1.00 19.47 87 VAL A CA 1
ATOM 574 C C . VAL A 1 99 ? 97.775 71.094 27.452 1.00 18.97 87 VAL A C 1
ATOM 575 O O . VAL A 1 99 ? 98.894 71.621 27.416 1.00 21.42 87 VAL A O 1
ATOM 579 N N . ARG A 1 100 ? 97.365 70.339 28.461 1.00 18.75 88 ARG A N 1
ATOM 580 C CA . ARG A 1 100 ? 98.288 69.927 29.505 1.00 19.30 88 ARG A CA 1
ATOM 581 C C . ARG A 1 100 ? 98.136 68.444 29.779 1.00 19.67 88 ARG A C 1
ATOM 582 O O . ARG A 1 100 ? 97.120 67.838 29.435 1.00 21.74 88 ARG A O 1
ATOM 590 N N . GLU A 1 101 ? 99.150 67.859 30.397 1.00 21.26 89 GLU A N 1
ATOM 591 C CA . GLU A 1 101 ? 99.164 66.430 30.664 1.00 22.39 89 GLU A CA 1
ATOM 592 C C . GLU A 1 101 ? 99.084 66.146 32.154 1.00 22.23 89 GLU A C 1
ATOM 593 O O . GLU A 1 101 ? 99.715 66.827 32.961 1.00 24.78 89 GLU A O 1
ATOM 599 N N . GLU A 1 102 ? 98.304 65.135 32.516 1.00 20.17 90 GLU A N 1
ATOM 600 C CA . GLU A 1 102 ? 98.222 64.688 33.898 1.00 21.37 90 GLU A CA 1
ATOM 601 C C . GLU A 1 102 ? 98.307 63.173 33.888 1.00 18.58 90 GLU A C 1
ATOM 602 O O . GLU A 1 102 ? 97.755 62.531 33.000 1.00 20.00 90 GLU A O 1
ATOM 608 N N . THR A 1 103 ? 99.018 62.606 34.853 1.00 17.83 91 THR A N 1
ATOM 609 C CA . THR A 1 103 ? 99.103 61.160 34.978 1.00 17.74 91 THR A CA 1
ATOM 610 C C . THR A 1 103 ? 98.398 60.719 36.253 1.00 18.11 91 THR A C 1
ATOM 611 O O . THR A 1 103 ? 98.680 61.237 37.338 1.00 19.57 91 THR A O 1
ATOM 615 N N . ILE A 1 104 ? 97.488 59.758 36.114 1.00 16.40 92 ILE A N 1
ATOM 616 C CA . ILE A 1 104 ? 96.728 59.226 37.243 1.00 17.67 92 ILE A CA 1
ATOM 617 C C . ILE A 1 104 ? 97.008 57.742 37.443 1.00 18.24 92 ILE A C 1
ATOM 618 O O . ILE A 1 104 ? 97.628 57.100 36.592 1.00 17.54 92 ILE A O 1
ATOM 623 N N . LYS A 1 105 ? 96.527 57.192 38.552 1.00 18.16 93 LYS A N 1
ATOM 624 C CA . LYS A 1 105 ? 96.729 55.777 38.833 1.00 20.94 93 LYS A CA 1
ATOM 625 C C . LYS A 1 105 ? 95.484 54.966 38.512 1.00 19.38 93 LYS A C 1
ATOM 626 O O . LYS A 1 105 ? 94.379 55.282 38.970 1.00 20.83 93 LYS A O 1
ATOM 632 N N . GLY A 1 106 ? 95.670 53.917 37.720 1.00 17.01 94 GLY A N 1
ATOM 633 C CA . GLY A 1 106 ? 94.603 52.968 37.461 1.00 16.09 94 GLY A CA 1
ATOM 634 C C . GLY A 1 106 ? 94.359 52.105 38.682 1.00 15.33 94 GLY A C 1
ATOM 635 O O . GLY A 1 106 ? 95.200 52.047 39.590 1.00 17.19 94 GLY A O 1
ATOM 636 N N . ARG A 1 107 ? 93.211 51.436 38.707 1.00 13.98 95 ARG A N 1
ATOM 637 C CA . ARG A 1 107 ? 92.832 50.582 39.831 1.00 13.83 95 ARG A CA 1
ATOM 638 C C . ARG A 1 107 ? 93.868 49.496 40.123 1.00 14.08 95 ARG A C 1
ATOM 639 O O . ARG A 1 107 ? 94.049 49.104 41.275 1.00 16.22 95 ARG A O 1
ATOM 647 N N . GLY A 1 108 ? 94.548 49.023 39.079 1.00 14.10 96 GLY A N 1
ATOM 648 C CA . GLY A 1 108 ? 95.546 47.979 39.221 1.00 14.63 96 GLY A CA 1
ATOM 649 C C . GLY A 1 108 ? 96.952 48.506 39.453 1.00 15.95 96 GLY A C 1
ATOM 650 O O . GLY A 1 108 ? 97.903 47.728 39.523 1.00 17.57 96 GLY A O 1
ATOM 651 N N . GLY A 1 109 ? 97.095 49.829 39.507 1.00 15.97 97 GLY A N 1
ATOM 652 C CA . GLY A 1 109 ? 98.370 50.440 39.844 1.00 17.96 97 GLY A CA 1
ATOM 653 C C . GLY A 1 109 ? 99.166 50.975 38.669 1.00 18.28 97 GLY A C 1
ATOM 654 O O . GLY A 1 109 ? 100.222 51.585 38.852 1.00 21.37 97 GLY A O 1
ATOM 655 N N . ASN A 1 110 ? 98.658 50.760 37.461 1.00 17.31 98 ASN A N 1
ATOM 656 C CA . ASN A 1 110 ? 99.306 51.295 36.276 1.00 16.80 98 ASN A CA 1
ATOM 657 C C . ASN A 1 110 ? 99.072 52.792 36.152 1.00 18.19 98 ASN A C 1
ATOM 658 O O . ASN A 1 110 ? 98.070 53.325 36.642 1.00 22.02 98 ASN A O 1
ATOM 663 N N . GLU A 1 111 ? 100.008 53.462 35.497 1.00 17.65 99 GLU A N 1
ATOM 664 C CA . GLU A 1 111 ? 99.907 54.891 35.231 1.00 17.91 99 GLU A CA 1
ATOM 665 C C . GLU A 1 111 ? 99.144 55.159 33.947 1.00 16.48 99 GLU A C 1
ATOM 666 O O . GLU A 1 111 ? 99.442 54.564 32.903 1.00 18.59 99 GLU A O 1
ATOM 672 N N . ILE A 1 112 ? 98.160 56.054 34.031 1.00 14.74 100 ILE A N 1
ATOM 673 C CA . ILE A 1 112 ? 97.334 56.437 32.886 1.00 13.47 100 ILE A CA 1
ATOM 674 C C . ILE A 1 112 ? 97.547 57.910 32.561 1.00 13.48 100 ILE A C 1
ATOM 675 O O . ILE A 1 112 ? 97.271 58.792 33.385 1.00 14.45 100 ILE A O 1
ATOM 680 N N . LYS A 1 113 ? 98.064 58.179 31.368 1.00 13.92 101 LYS A N 1
ATOM 681 C CA . LYS A 1 113 ? 98.225 59.549 30.899 1.00 14.68 101 LYS A CA 1
ATOM 682 C C . LYS A 1 113 ? 96.915 60.150 30.410 1.00 12.71 101 LYS A C 1
ATOM 683 O O . LYS A 1 113 ? 96.159 59.506 29.680 1.00 13.06 101 LYS A O 1
ATOM 689 N N . LEU A 1 114 ? 96.658 61.390 30.816 1.00 13.58 102 LEU A N 1
ATOM 690 C CA . LEU A 1 114 ? 95.514 62.151 30.330 1.00 13.30 102 LEU A CA 1
ATOM 691 C C . LEU A 1 114 ? 95.986 63.407 29.602 1.00 14.09 102 LEU A C 1
ATOM 692 O O . LEU A 1 114 ? 96.868 64.117 30.088 1.00 16.18 102 LEU A O 1
ATOM 697 N N . TYR A 1 115 ? 95.412 63.665 28.430 1.00 13.26 103 TYR A N 1
ATOM 698 C CA . TYR A 1 115 ? 95.637 64.919 27.715 1.00 14.00 103 TYR A CA 1
ATOM 699 C C . TYR A 1 115 ? 94.430 65.809 27.943 1.00 13.75 103 TYR A C 1
ATOM 700 O O . TYR A 1 115 ? 93.320 65.484 27.518 1.00 14.58 103 TYR A O 1
ATOM 709 N N . ILE A 1 116 ? 94.641 66.927 28.627 1.00 14.50 104 ILE A N 1
ATOM 710 C CA . ILE A 1 116 ? 93.541 67.801 29.018 1.00 13.80 104 ILE A CA 1
ATOM 711 C C . ILE A 1 116 ? 93.542 69.072 28.178 1.00 13.84 104 ILE A C 1
ATOM 712 O O . ILE A 1 116 ? 94.473 69.877 28.261 1.00 15.66 104 ILE A O 1
ATOM 717 N N . HIS A 1 117 ? 92.503 69.225 27.355 1.00 14.24 105 HIS A N 1
ATOM 718 C CA . HIS A 1 117 ? 92.366 70.351 26.432 1.00 13.50 105 HIS A CA 1
ATOM 719 C C . HIS A 1 117 ? 91.312 71.319 26.948 1.00 14.53 105 HIS A C 1
ATOM 720 O O . HIS A 1 117 ? 90.235 70.901 27.356 1.00 14.90 105 HIS A O 1
ATOM 727 N N . SER A 1 118 ? 91.613 72.614 26.917 1.00 15.24 106 SER A N 1
ATOM 728 C CA . SER A 1 118 ? 90.666 73.613 27.403 1.00 15.84 106 SER A CA 1
ATOM 729 C C . SER A 1 118 ? 90.878 74.930 26.684 1.00 15.95 106 SER A C 1
ATOM 730 O O . SER A 1 118 ? 91.959 75.177 26.156 1.00 17.61 106 SER A O 1
ATOM 733 N N . PRO A 1 119 ? 89.854 75.793 26.670 1.00 16.43 107 PRO A N 1
ATOM 734 C CA . PRO A 1 119 ? 90.070 77.121 26.089 1.00 16.82 107 PRO A CA 1
ATOM 735 C C . PRO A 1 119 ? 91.176 77.852 26.824 1.00 18.78 107 PRO A C 1
ATOM 736 O O . PRO A 1 119 ? 91.303 77.727 28.046 1.00 19.32 107 PRO A O 1
ATOM 740 N N . THR A 1 120 ? 91.999 78.573 26.076 1.00 19.77 108 THR A N 1
ATOM 741 C CA . THR A 1 120 ? 93.074 79.339 26.689 1.00 23.07 108 THR A CA 1
ATOM 742 C C . THR A 1 120 ? 92.478 80.290 27.714 1.00 25.23 108 THR A C 1
ATOM 743 O O . THR A 1 120 ? 91.468 80.944 27.450 1.00 26.93 108 THR A O 1
ATOM 747 N N . GLY A 1 121 ? 93.074 80.323 28.900 1.00 27.62 109 GLY A N 1
ATOM 748 C CA . GLY A 1 121 ? 92.590 81.181 29.963 1.00 29.09 109 GLY A CA 1
ATOM 749 C C . GLY A 1 121 ? 91.660 80.481 30.932 1.00 28.94 109 GLY A C 1
ATOM 750 O O . GLY A 1 121 ? 91.330 81.032 31.982 1.00 30.65 109 GLY A O 1
ATOM 751 N N . HIS A 1 122 ? 91.235 79.267 30.595 1.00 28.32 110 HIS A N 1
ATOM 752 C CA . HIS A 1 122 ? 90.342 78.533 31.485 1.00 27.60 110 HIS A CA 1
ATOM 753 C C . HIS A 1 122 ? 91.083 77.966 32.696 1.00 28.80 110 HIS A C 1
ATOM 754 O O . HIS A 1 122 ? 92.080 77.261 32.553 1.00 29.52 110 HIS A O 1
ATOM 761 N N . THR A 1 123 ? 90.581 78.275 33.888 1.00 28.80 111 THR A N 1
ATOM 762 C CA . THR A 1 123 ? 91.170 77.794 35.139 1.00 30.13 111 THR A CA 1
ATOM 763 C C . THR A 1 123 ? 90.071 77.337 36.093 1.00 30.00 111 THR A C 1
ATOM 764 O O . THR A 1 123 ? 88.890 77.383 35.754 1.00 30.21 111 THR A O 1
ATOM 768 N N . SER A 1 124 ? 90.466 76.880 37.279 1.00 30.60 112 SER A N 1
ATOM 769 C CA . SER A 1 124 ? 89.513 76.508 38.324 1.00 31.41 112 SER A CA 1
ATOM 770 C C . SER A 1 124 ? 88.696 77.688 38.857 1.00 32.93 112 SER A C 1
ATOM 771 O O . SER A 1 124 ? 87.707 77.490 39.562 1.00 34.61 112 SER A O 1
ATOM 774 N N . ASP A 1 125 ? 89.106 78.906 38.514 1.00 32.20 113 ASP A N 1
ATOM 775 C CA . ASP A 1 125 ? 88.371 80.103 38.918 1.00 33.12 113 ASP A CA 1
ATOM 776 C C . ASP A 1 125 ? 87.401 80.592 37.840 1.00 32.12 113 ASP A C 1
ATOM 777 O O . ASP A 1 125 ? 86.621 81.516 38.069 1.00 34.35 113 ASP A O 1
ATOM 782 N N . SER A 1 126 ? 87.427 79.957 36.674 1.00 30.83 114 SER A N 1
ATOM 783 C CA . SER A 1 126 ? 86.493 80.313 35.613 1.00 29.20 114 SER A CA 1
ATOM 784 C C . SER A 1 126 ? 85.114 79.742 35.898 1.00 28.24 114 SER A C 1
ATOM 785 O O . SER A 1 126 ? 84.966 78.857 36.746 1.00 28.37 114 SER A O 1
ATOM 788 N N . ASP A 1 127 ? 84.108 80.267 35.203 1.00 27.77 115 ASP A N 1
ATOM 789 C CA . ASP A 1 127 ? 82.793 79.648 35.191 1.00 27.05 115 ASP A CA 1
ATOM 790 C C . ASP A 1 127 ? 82.986 78.241 34.631 1.00 22.60 115 ASP A C 1
ATOM 791 O O . ASP A 1 127 ? 83.665 78.061 33.616 1.00 22.14 115 ASP A O 1
ATOM 796 N N . PRO A 1 128 ? 82.418 77.227 35.299 1.00 21.90 116 PRO A N 1
ATOM 797 C CA . PRO A 1 128 ? 82.663 75.843 34.863 1.00 19.63 116 PRO A CA 1
ATOM 798 C C . PRO A 1 128 ? 82.129 75.536 33.465 1.00 16.91 116 PRO A C 1
ATOM 799 O O . PRO A 1 128 ? 81.055 76.008 33.078 1.00 20.23 116 PRO A O 1
ATOM 803 N N . LEU A 1 129 ? 82.895 74.751 32.714 1.00 15.44 117 LEU A N 1
ATOM 804 C CA . LEU A 1 129 ? 82.526 74.348 31.361 1.00 14.77 117 LEU A CA 1
ATOM 805 C C . LEU A 1 129 ? 82.102 72.890 31.353 1.00 14.93 117 LEU A C 1
ATOM 806 O O . LEU A 1 129 ? 82.526 72.115 32.211 1.00 15.10 117 LEU A O 1
ATOM 811 N N . PRO A 1 130 ? 81.274 72.497 30.377 1.00 13.59 118 PRO A N 1
ATOM 812 C CA . PRO A 1 130 ? 80.990 71.067 30.243 1.00 12.78 118 PRO A CA 1
ATOM 813 C C . PRO A 1 130 ? 82.255 70.311 29.868 1.00 11.81 118 PRO A C 1
ATOM 814 O O . PRO A 1 130 ? 83.161 70.889 29.247 1.00 13.14 118 PRO A O 1
ATOM 818 N N . CYS A 1 131 ? 82.308 69.034 30.227 1.00 11.26 119 CYS A N 1
ATOM 819 C CA . CYS A 1 131 ? 83.470 68.200 29.972 1.00 11.79 119 CYS A CA 1
ATOM 820 C C . CYS A 1 131 ? 83.131 67.004 29.092 1.00 11.48 119 CYS A C 1
ATOM 821 O O . CYS A 1 131 ? 82.071 66.377 29.256 1.00 11.93 119 CYS A O 1
ATOM 824 N N . VAL A 1 132 ? 84.032 66.706 28.156 1.00 10.17 120 VAL A N 1
ATOM 825 C CA . VAL A 1 132 ? 83.985 65.462 27.394 1.00 9.95 120 VAL A CA 1
ATOM 826 C C . VAL A 1 132 ? 85.192 64.606 27.764 1.00 10.13 120 VAL A C 1
ATOM 827 O O . VAL A 1 132 ? 86.335 65.057 27.663 1.00 10.77 120 VAL A O 1
ATOM 831 N N . VAL A 1 133 ? 84.933 63.388 28.230 1.00 9.59 121 VAL A N 1
ATOM 832 C CA . VAL A 1 133 ? 85.977 62.387 28.410 1.00 9.30 121 VAL A CA 1
ATOM 833 C C . VAL A 1 133 ? 86.023 61.576 27.126 1.00 8.91 121 VAL A C 1
ATOM 834 O O . VAL A 1 133 ? 85.077 60.851 26.785 1.00 9.76 121 VAL A O 1
ATOM 838 N N . HIS A 1 134 ? 87.099 61.775 26.379 1.00 9.46 122 HIS A N 1
ATOM 839 C CA . HIS A 1 134 ? 87.210 61.234 25.036 1.00 9.30 122 HIS A CA 1
ATOM 840 C C . HIS A 1 134 ? 87.981 59.932 24.975 1.00 8.54 122 HIS A C 1
ATOM 841 O O . HIS A 1 134 ? 89.100 59.837 25.484 1.00 10.84 122 HIS A O 1
ATOM 848 N N . THR A 1 135 ? 87.350 58.935 24.365 1.00 8.73 123 THR A N 1
ATOM 849 C CA . THR A 1 135 ? 87.936 57.620 24.183 1.00 8.67 123 THR A CA 1
ATOM 850 C C . THR A 1 135 ? 88.143 57.352 22.685 1.00 9.09 123 THR A C 1
ATOM 851 O O . THR A 1 135 ? 87.178 57.211 21.942 1.00 10.14 123 THR A O 1
ATOM 855 N N . HIS A 1 136 ? 89.399 57.329 22.242 1.00 10.26 124 HIS A N 1
ATOM 856 C CA . HIS A 1 136 ? 89.716 57.242 20.821 1.00 9.90 124 HIS A CA 1
ATOM 857 C C . HIS A 1 136 ? 89.484 55.858 20.203 1.00 9.35 124 HIS A C 1
ATOM 858 O O . HIS A 1 136 ? 89.423 54.846 20.906 1.00 9.75 124 HIS A O 1
ATOM 865 N N . GLY A 1 137 ? 89.411 55.829 18.878 1.00 9.42 125 GLY A N 1
ATOM 866 C CA . GLY A 1 137 ? 89.246 54.598 18.122 1.00 10.08 125 GLY A CA 1
ATOM 867 C C . GLY A 1 137 ? 90.530 53.838 17.820 1.00 10.30 125 GLY A C 1
ATOM 868 O O . GLY A 1 137 ? 91.589 54.119 18.383 1.00 10.41 125 GLY A O 1
ATOM 869 N N . GLY A 1 138 ? 90.432 52.856 16.931 1.00 9.40 126 GLY A N 1
ATOM 870 C CA . GLY A 1 138 ? 91.510 51.898 16.730 1.00 9.67 126 GLY A CA 1
ATOM 871 C C . GLY A 1 138 ? 91.125 50.499 17.187 1.00 9.84 126 GLY A C 1
ATOM 872 O O . GLY A 1 138 ? 91.995 49.647 17.391 1.00 10.88 126 GLY A O 1
ATOM 873 N N . GLY A 1 139 ? 89.822 50.247 17.314 1.00 10.77 127 GLY A N 1
ATOM 874 C CA . GLY A 1 139 ? 89.319 48.921 17.641 1.00 11.09 127 GLY A CA 1
ATOM 875 C C . GLY A 1 139 ? 89.756 48.361 18.980 1.00 10.66 127 GLY A C 1
ATOM 876 O O . GLY A 1 139 ? 89.751 47.130 19.176 1.00 10.84 127 GLY A O 1
ATOM 877 N N . MET A 1 140 ? 90.123 49.259 19.898 1.00 9.60 128 MET A N 1
ATOM 878 C CA . MET A 1 140 ? 90.662 48.891 21.212 1.00 9.62 128 MET A CA 1
ATOM 879 C C . MET A 1 140 ? 92.008 48.169 21.098 1.00 10.52 128 MET A C 1
ATOM 880 O O . MET A 1 140 ? 92.511 47.603 22.089 1.00 10.64 128 MET A O 1
ATOM 885 N N . VAL A 1 141 ? 92.597 48.210 19.902 1.00 10.52 129 VAL A N 1
ATOM 886 C CA . VAL A 1 141 ? 93.783 47.412 19.603 1.00 9.73 129 VAL A CA 1
ATOM 887 C C . VAL A 1 141 ? 95.011 48.257 19.262 1.00 9.37 129 VAL A C 1
ATOM 888 O O . VAL A 1 141 ? 96.113 47.958 19.720 1.00 11.54 129 VAL A O 1
ATOM 892 N N . ILE A 1 142 ? 94.817 49.318 18.479 1.00 10.45 130 ILE A N 1
ATOM 893 C CA . ILE A 1 142 ? 95.916 50.184 18.035 1.00 10.95 130 ILE A CA 1
ATOM 894 C C . ILE A 1 142 ? 95.506 51.648 18.071 1.00 11.20 130 ILE A C 1
ATOM 895 O O . ILE A 1 142 ? 94.335 51.957 18.327 1.00 11.15 130 ILE A O 1
ATOM 900 N N . LEU A 1 143 ? 96.480 52.525 17.797 1.00 11.10 131 LEU A N 1
ATOM 901 C CA . LEU A 1 143 ? 96.351 53.991 17.796 1.00 10.39 131 LEU A CA 1
ATOM 902 C C . LEU A 1 143 ? 96.408 54.556 19.216 1.00 10.37 131 LEU A C 1
ATOM 903 O O . LEU A 1 143 ? 96.134 53.859 20.197 1.00 11.24 131 LEU A O 1
ATOM 908 N N . THR A 1 144 ? 96.785 55.823 19.330 1.00 11.73 132 THR A N 1
ATOM 909 C CA . THR A 1 144 ? 96.981 56.443 20.641 1.00 11.55 132 THR A CA 1
ATOM 910 C C . THR A 1 144 ? 96.335 57.809 20.758 1.00 11.44 132 THR A C 1
ATOM 911 O O . THR A 1 144 ? 96.067 58.472 19.739 1.00 11.75 132 THR A O 1
ATOM 915 N N . ALA A 1 145 ? 96.069 58.223 21.998 1.00 12.30 133 ALA A N 1
ATOM 916 C CA . ALA A 1 145 ? 95.487 59.538 22.244 1.00 11.88 133 ALA A CA 1
ATOM 917 C C . ALA A 1 145 ? 96.420 60.663 21.790 1.00 12.05 133 ALA A C 1
ATOM 918 O O . ALA A 1 145 ? 95.965 61.758 21.457 1.00 13.10 133 ALA A O 1
ATOM 920 N N . ALA A 1 146 ? 97.718 60.386 21.746 1.00 13.89 134 ALA A N 1
ATOM 921 C CA . ALA A 1 146 ? 98.691 61.379 21.299 1.00 14.12 134 ALA A CA 1
ATOM 922 C C . ALA A 1 146 ? 98.676 61.575 19.783 1.00 14.44 134 ALA A C 1
ATOM 923 O O . ALA A 1 146 ? 99.279 62.528 19.278 1.00 16.07 134 ALA A O 1
ATOM 925 N N . ASP A 1 147 ? 97.985 60.701 19.051 1.00 12.99 135 ASP A N 1
ATOM 926 C CA . ASP A 1 147 ? 97.984 60.813 17.591 1.00 12.17 135 ASP A CA 1
ATOM 927 C C . ASP A 1 147 ? 97.371 62.139 17.135 1.00 12.94 135 ASP A C 1
ATOM 928 O O . ASP A 1 147 ? 96.414 62.635 17.743 1.00 13.49 135 ASP A O 1
ATOM 933 N N . ALA A 1 148 ? 97.924 62.705 16.067 1.00 12.60 136 ALA A N 1
ATOM 934 C CA . ALA A 1 148 ? 97.538 64.043 15.619 1.00 13.33 136 ALA A CA 1
ATOM 935 C C . ALA A 1 148 ? 96.047 64.196 15.327 1.00 12.46 136 ALA A C 1
ATOM 936 O O . ALA A 1 148 ? 95.473 65.251 15.602 1.00 13.94 136 ALA A O 1
ATOM 938 N N . ASN A 1 149 ? 95.416 63.170 14.758 1.00 12.04 137 ASN A N 1
ATOM 939 C CA . ASN A 1 149 ? 93.982 63.283 14.470 1.00 11.79 137 ASN A CA 1
ATOM 940 C C . ASN A 1 149 ? 93.140 63.404 15.739 1.00 11.56 137 ASN A C 1
ATOM 941 O O . ASN A 1 149 ? 92.170 64.169 15.788 1.00 12.02 137 ASN A O 1
ATOM 946 N N . TYR A 1 150 ? 93.519 62.660 16.770 1.00 10.56 138 TYR A N 1
ATOM 947 C CA . TYR A 1 150 ? 92.780 62.695 18.026 1.00 10.87 138 TYR A CA 1
ATOM 948 C C . TYR A 1 150 ? 93.071 63.960 18.822 1.00 10.67 138 TYR A C 1
ATOM 949 O O . TYR A 1 150 ? 92.163 64.541 19.410 1.00 11.74 138 TYR A O 1
ATOM 958 N N . SER A 1 151 ? 94.323 64.404 18.825 1.00 10.81 139 SER A N 1
ATOM 959 C CA . SER A 1 151 ? 94.649 65.677 19.452 1.00 12.50 139 SER A CA 1
ATOM 960 C C . SER A 1 151 ? 93.869 66.822 18.796 1.00 11.34 139 SER A C 1
ATOM 961 O O . SER A 1 151 ? 93.333 67.705 19.485 1.00 11.83 139 SER A O 1
ATOM 964 N N . ARG A 1 152 ? 93.823 66.822 17.462 1.00 11.22 140 ARG A N 1
ATOM 965 C CA . ARG A 1 152 ? 93.062 67.827 16.721 1.00 11.64 140 ARG A CA 1
ATOM 966 C C . ARG A 1 152 ? 91.580 67.811 17.091 1.00 11.59 140 ARG A C 1
ATOM 967 O O . ARG A 1 152 ? 90.983 68.861 17.330 1.00 11.78 140 ARG A O 1
ATOM 975 N N . TRP A 1 153 ? 91.002 66.616 17.146 1.00 10.67 141 TRP A N 1
ATOM 976 C CA . TRP A 1 153 ? 89.602 66.452 17.512 1.00 11.05 141 TRP A CA 1
ATOM 977 C C . TRP A 1 153 ? 89.323 67.015 18.896 1.00 10.57 141 TRP A C 1
ATOM 978 O O . TRP A 1 153 ? 88.377 67.792 19.077 1.00 11.41 141 TRP A O 1
ATOM 989 N N . ARG A 1 154 ? 90.149 66.636 19.869 1.00 9.91 142 ARG A N 1
ATOM 990 C CA . ARG A 1 154 ? 89.946 67.111 21.237 1.00 10.25 142 ARG A CA 1
ATOM 991 C C . ARG A 1 154 ? 90.110 68.629 21.330 1.00 11.09 142 ARG A C 1
ATOM 992 O O . ARG A 1 154 ? 89.381 69.298 22.067 1.00 11.91 142 ARG A O 1
ATOM 1000 N N . SER A 1 155 ? 91.060 69.173 20.576 1.00 11.40 143 SER A N 1
ATOM 1001 C CA . SER A 1 155 ? 91.243 70.617 20.544 1.00 13.16 143 SER A CA 1
ATOM 1002 C C . SER A 1 155 ? 90.098 71.364 19.860 1.00 12.98 143 SER A C 1
ATOM 1003 O O . SER A 1 155 ? 89.702 72.438 20.324 1.00 13.10 143 SER A O 1
ATOM 1006 N N . GLU A 1 156 ? 89.561 70.805 18.771 1.00 12.24 144 GLU A N 1
ATOM 1007 C CA . GLU A 1 156 ? 88.411 71.418 18.111 1.00 11.48 144 GLU A CA 1
ATOM 1008 C C . GLU A 1 156 ? 87.192 71.418 19.033 1.00 11.52 144 GLU A C 1
ATOM 1009 O O . GLU A 1 156 ? 86.460 72.418 19.114 1.00 13.22 144 GLU A O 1
ATOM 1015 N N . LEU A 1 157 ? 86.992 70.318 19.759 1.00 11.46 145 LEU A N 1
ATOM 1016 C CA . LEU A 1 157 ? 85.936 70.274 20.770 1.00 10.89 145 LEU A CA 1
ATOM 1017 C C . LEU A 1 157 ? 86.177 71.316 21.873 1.00 11.39 145 LEU A C 1
ATOM 1018 O O . LEU A 1 157 ? 85.273 72.080 22.234 1.00 12.37 145 LEU A O 1
ATOM 1023 N N . ALA A 1 158 ? 87.395 71.357 22.407 1.00 11.80 146 ALA A N 1
ATOM 1024 C CA . ALA A 1 158 ? 87.705 72.302 23.482 1.00 11.66 146 ALA A CA 1
ATOM 1025 C C . ALA A 1 158 ? 87.458 73.742 23.042 1.00 12.59 146 ALA A C 1
ATOM 1026 O O . ALA A 1 158 ? 86.984 74.568 23.831 1.00 13.92 146 ALA A O 1
ATOM 1028 N N . ALA A 1 159 ? 87.788 74.038 21.787 1.00 12.88 147 ALA A N 1
ATOM 1029 C CA . ALA A 1 159 ? 87.633 75.378 21.222 1.00 13.60 147 ALA A CA 1
ATOM 1030 C C . ALA A 1 159 ? 86.197 75.882 21.222 1.00 13.51 147 ALA A C 1
ATOM 1031 O O . ALA A 1 159 ? 85.967 77.091 21.142 1.00 15.51 147 ALA A O 1
ATOM 1033 N N . THR A 1 160 ? 85.232 74.964 21.295 1.00 13.43 148 THR A N 1
ATOM 1034 C CA . THR A 1 160 ? 83.827 75.357 21.367 1.00 12.85 148 THR A CA 1
ATOM 1035 C C . THR A 1 160 ? 83.394 75.735 22.782 1.00 13.61 148 THR A C 1
ATOM 1036 O O . THR A 1 160 ? 82.241 76.110 23.002 1.00 16.22 148 THR A O 1
ATOM 1040 N N . GLY A 1 161 ? 84.313 75.649 23.738 1.00 13.27 149 GLY A N 1
ATOM 1041 C CA . GLY A 1 161 ? 83.977 75.918 25.127 1.00 12.82 149 GLY A CA 1
ATOM 1042 C C . GLY A 1 161 ? 83.805 74.661 25.966 1.00 12.36 149 GLY A C 1
ATOM 1043 O O . GLY A 1 161 ? 82.832 74.526 26.713 1.00 13.92 149 GLY A O 1
ATOM 1044 N N . LEU A 1 162 ? 84.755 73.738 25.854 1.00 11.97 150 LEU A N 1
ATOM 1045 C CA . LEU A 1 162 ? 84.712 72.482 26.598 1.00 11.15 150 LEU A CA 1
ATOM 1046 C C . LEU A 1 162 ? 86.062 72.178 27.210 1.00 12.12 150 LEU A C 1
ATOM 1047 O O . LEU A 1 162 ? 87.095 72.575 26.674 1.00 12.84 150 LEU A O 1
ATOM 1052 N N . VAL A 1 163 ? 86.048 71.448 28.320 1.00 11.55 151 VAL A N 1
ATOM 1053 C CA . VAL A 1 163 ? 87.249 70.776 28.779 1.00 11.39 151 VAL A CA 1
ATOM 1054 C C . VAL A 1 163 ? 87.180 69.350 28.241 1.00 11.62 151 VAL A C 1
ATOM 1055 O O . VAL A 1 163 ? 86.192 68.636 28.466 1.00 12.14 151 VAL A O 1
ATOM 1059 N N . VAL A 1 164 ? 88.215 68.943 27.511 1.00 11.73 152 VAL A N 1
ATOM 1060 C CA . VAL A 1 164 ? 88.212 67.638 26.858 1.00 11.66 152 VAL A CA 1
ATOM 1061 C C . VAL A 1 164 ? 89.379 66.827 27.391 1.00 11.37 152 VAL A C 1
ATOM 1062 O O . VAL A 1 164 ? 90.532 67.264 27.348 1.00 13.38 152 VAL A O 1
ATOM 1066 N N . VAL A 1 165 ? 89.066 65.657 27.939 1.00 11.48 153 VAL A N 1
ATOM 1067 C CA . VAL A 1 165 ? 90.072 64.808 28.560 1.00 12.33 153 VAL A CA 1
ATOM 1068 C C . VAL A 1 165 ? 90.303 63.571 27.705 1.00 12.25 153 VAL A C 1
ATOM 1069 O O . VAL A 1 165 ? 89.440 62.691 27.629 1.00 13.07 153 VAL A O 1
ATOM 1073 N N . GLY A 1 166 ? 91.458 63.520 27.045 1.00 11.51 154 GLY A N 1
ATOM 1074 C CA . GLY A 1 166 ? 91.821 62.376 26.224 1.00 11.71 154 GLY A CA 1
ATOM 1075 C C . GLY A 1 166 ? 92.530 61.306 27.024 1.00 10.88 154 GLY A C 1
ATOM 1076 O O . GLY A 1 166 ? 93.616 61.540 27.574 1.00 12.87 154 GLY A O 1
ATOM 1077 N N . VAL A 1 167 ? 91.910 60.133 27.106 1.00 10.58 155 VAL A N 1
ATOM 1078 C CA . VAL A 1 167 ? 92.456 59.038 27.895 1.00 10.76 155 VAL A CA 1
ATOM 1079 C C . VAL A 1 167 ? 93.451 58.217 27.094 1.00 11.00 155 VAL A C 1
ATOM 1080 O O . VAL A 1 167 ? 93.114 57.692 26.032 1.00 11.75 155 VAL A O 1
ATOM 1084 N N . GLU A 1 168 ? 94.672 58.090 27.613 1.00 10.90 156 GLU A N 1
ATOM 1085 C CA . GLU A 1 168 ? 95.659 57.209 26.995 1.00 11.65 156 GLU A CA 1
ATOM 1086 C C . GLU A 1 168 ? 95.547 55.832 27.640 1.00 10.86 156 GLU A C 1
ATOM 1087 O O . GLU A 1 168 ? 96.298 55.479 28.565 1.00 14.82 156 GLU A O 1
ATOM 1093 N N . PHE A 1 169 ? 94.588 55.057 27.154 1.00 10.68 157 PHE A N 1
ATOM 1094 C CA . PHE A 1 169 ? 94.310 53.743 27.728 1.00 10.30 157 PHE A CA 1
ATOM 1095 C C . PHE A 1 169 ? 95.183 52.644 27.128 1.00 9.54 157 PHE A C 1
ATOM 1096 O O . PHE A 1 169 ? 95.729 52.791 26.026 1.00 10.91 157 PHE A O 1
ATOM 1104 N N . ARG A 1 170 ? 95.305 51.534 27.850 1.00 9.94 158 ARG A N 1
ATOM 1105 C CA . ARG A 1 170 ? 96.063 50.386 27.345 1.00 10.04 158 ARG A CA 1
ATOM 1106 C C . ARG A 1 170 ? 95.380 49.755 26.137 1.00 10.47 158 ARG A C 1
ATOM 1107 O O . ARG A 1 170 ? 94.150 49.667 26.094 1.00 10.68 158 ARG A O 1
ATOM 1115 N N . ASN A 1 171 ? 96.184 49.334 25.160 1.00 9.79 159 ASN A N 1
ATOM 1116 C CA . ASN A 1 171 ? 95.681 48.695 23.944 1.00 10.43 159 ASN A CA 1
ATOM 1117 C C . ASN A 1 171 ? 95.956 47.202 23.906 1.00 9.64 159 ASN A C 1
ATOM 1118 O O . ASN A 1 171 ? 96.866 46.708 24.571 1.00 11.53 159 ASN A O 1
ATOM 1123 N N . ALA A 1 172 ? 95.197 46.488 23.084 1.00 9.85 160 ALA A N 1
ATOM 1124 C CA . ALA A 1 172 ? 95.423 45.052 22.917 1.00 10.48 160 ALA A CA 1
ATOM 1125 C C . ALA A 1 172 ? 96.692 44.722 22.123 1.00 10.57 160 ALA A C 1
ATOM 1126 O O . ALA A 1 172 ? 97.227 43.625 22.238 1.00 12.81 160 ALA A O 1
ATOM 1128 N N . ALA A 1 173 ? 97.169 45.665 21.316 1.00 10.71 161 ALA A N 1
ATOM 1129 C CA . ALA A 1 173 ? 98.398 45.455 20.549 1.00 11.48 161 ALA A CA 1
ATOM 1130 C C . ALA A 1 173 ? 99.118 46.776 20.330 1.00 12.05 161 ALA A C 1
ATOM 1131 O O . ALA A 1 173 ? 98.784 47.785 20.956 1.00 11.61 161 ALA A O 1
ATOM 1133 N N . GLY A 1 174 ? 100.105 46.772 19.442 1.00 12.06 162 GLY A N 1
ATOM 1134 C CA . GLY A 1 174 ? 100.798 47.998 19.091 1.00 12.49 162 GLY A CA 1
ATOM 1135 C C . GLY A 1 174 ? 101.670 48.575 20.185 1.00 12.82 162 GLY A C 1
ATOM 1136 O O . GLY A 1 174 ? 102.038 47.873 21.137 1.00 14.19 162 GLY A O 1
ATOM 1137 N N . ALA A 1 175 ? 101.991 49.860 20.053 1.00 13.06 163 ALA A N 1
ATOM 1138 C CA . ALA A 1 175 ? 102.913 50.521 20.975 1.00 13.30 163 ALA A CA 1
ATOM 1139 C C . ALA A 1 175 ? 102.447 50.487 22.421 1.00 13.51 163 ALA A C 1
ATOM 1140 O O . ALA A 1 175 ? 103.271 50.436 23.342 1.00 16.28 163 ALA A O 1
ATOM 1142 N N . LEU A 1 176 ? 101.134 50.506 22.622 1.00 13.71 164 LEU A N 1
ATOM 1143 C CA . LEU A 1 176 ? 100.572 50.496 23.969 1.00 11.81 164 LEU A CA 1
ATOM 1144 C C . LEU A 1 176 ? 100.035 49.122 24.377 1.00 12.07 164 LEU A C 1
ATOM 1145 O O . LEU A 1 176 ? 99.268 49.019 25.333 1.00 13.61 164 LEU A O 1
ATOM 1150 N N . GLY A 1 177 ? 100.477 48.068 23.693 1.00 12.11 165 GLY A N 1
ATOM 1151 C CA . GLY A 1 177 ? 100.017 46.713 23.974 1.00 11.84 165 GLY A CA 1
ATOM 1152 C C . GLY A 1 177 ? 100.931 45.992 24.940 1.00 12.31 165 GLY A C 1
ATOM 1153 O O . GLY A 1 177 ? 101.880 46.599 25.440 1.00 14.72 165 GLY A O 1
ATOM 1154 N N . ASN A 1 178 ? 100.664 44.716 25.227 1.00 12.39 166 ASN A N 1
ATOM 1155 C CA . ASN A 1 178 ? 99.528 43.955 24.704 1.00 11.49 166 ASN A CA 1
ATOM 1156 C C . ASN A 1 178 ? 98.590 43.614 25.845 1.00 12.00 166 ASN A C 1
ATOM 1157 O O . ASN A 1 178 ? 98.876 42.713 26.644 1.00 13.62 166 ASN A O 1
ATOM 1162 N N . HIS A 1 179 ? 97.463 44.315 25.904 1.00 11.14 167 HIS A N 1
ATOM 1163 C CA . HIS A 1 179 ? 96.565 44.234 27.051 1.00 10.71 167 HIS A CA 1
ATOM 1164 C C . HIS A 1 179 ? 95.127 43.971 26.620 1.00 11.00 167 HIS A C 1
ATOM 1165 O O . HIS A 1 179 ? 94.425 44.899 26.225 1.00 11.92 167 HIS A O 1
ATOM 1172 N N . PRO A 1 180 ? 94.688 42.706 26.692 1.00 11.07 168 PRO A N 1
ATOM 1173 C CA . PRO A 1 180 ? 93.318 42.356 26.296 1.00 11.44 168 PRO A CA 1
ATOM 1174 C C . PRO A 1 180 ? 92.266 42.976 27.211 1.00 11.45 168 PRO A C 1
ATOM 1175 O O . PRO A 1 180 ? 92.577 43.507 28.291 1.00 11.87 168 PRO A O 1
ATOM 1179 N N . PHE A 1 181 ? 91.019 42.895 26.764 1.00 10.48 169 PHE A N 1
ATOM 1180 C CA . PHE A 1 181 ? 89.875 43.187 27.613 1.00 10.02 169 PHE A CA 1
ATOM 1181 C C . PHE A 1 181 ? 90.074 42.524 28.980 1.00 10.45 169 PHE A C 1
ATOM 1182 O O . PHE A 1 181 ? 90.457 41.354 29.040 1.00 12.67 169 PHE A O 1
ATOM 1190 N N . PRO A 1 182 ? 89.799 43.254 30.086 1.00 10.64 170 PRO A N 1
ATOM 1191 C CA . PRO A 1 182 ? 89.190 44.588 30.198 1.00 10.23 170 PRO A CA 1
ATOM 1192 C C . PRO A 1 182 ? 90.175 45.725 30.510 1.00 10.99 170 PRO A C 1
ATOM 1193 O O . PRO A 1 182 ? 89.772 46.711 31.137 1.00 11.44 170 PRO A O 1
ATOM 1197 N N . ALA A 1 183 ? 91.432 45.602 30.097 1.00 10.68 171 ALA A N 1
ATOM 1198 C CA . ALA A 1 183 ? 92.435 46.607 30.463 1.00 10.94 171 ALA A CA 1
ATOM 1199 C C . ALA A 1 183 ? 92.077 48.036 30.036 1.00 11.13 171 ALA A C 1
ATOM 1200 O O . ALA A 1 183 ? 92.062 48.966 30.859 1.00 11.21 171 ALA A O 1
ATOM 1202 N N . GLY A 1 184 ? 91.815 48.218 28.746 1.00 9.70 172 GLY A N 1
ATOM 1203 C CA . GLY A 1 184 ? 91.475 49.532 28.228 1.00 9.93 172 GLY A CA 1
ATOM 1204 C C . GLY A 1 184 ? 90.219 50.088 28.856 1.00 9.82 172 GLY A C 1
ATOM 1205 O O . GLY A 1 184 ? 90.154 51.279 29.183 1.00 10.68 172 GLY A O 1
ATOM 1206 N N . LEU A 1 185 ? 89.221 49.221 29.015 1.00 9.20 173 LEU A N 1
ATOM 1207 C CA . LEU A 1 185 ? 87.959 49.594 29.650 1.00 9.72 173 LEU A CA 1
ATOM 1208 C C . LEU A 1 185 ? 88.184 50.101 31.064 1.00 8.84 173 LEU A C 1
ATOM 1209 O O . LEU A 1 185 ? 87.657 51.148 31.458 1.00 10.24 173 LEU A O 1
ATOM 1214 N N . HIS A 1 186 ? 88.976 49.357 31.829 1.00 9.16 174 HIS A N 1
ATOM 1215 C CA . HIS A 1 186 ? 89.293 49.791 33.185 1.00 9.92 174 HIS A CA 1
ATOM 1216 C C . HIS A 1 186 ? 89.989 51.146 33.217 1.00 10.52 174 HIS A C 1
ATOM 1217 O O . HIS A 1 186 ? 89.685 51.977 34.082 1.00 11.51 174 HIS A O 1
ATOM 1224 N N . ASP A 1 187 ? 90.896 51.382 32.270 1.00 9.43 175 ASP A N 1
ATOM 1225 C CA . ASP A 1 187 ? 91.581 52.669 32.214 1.00 10.29 175 ASP A CA 1
ATOM 1226 C C . ASP A 1 187 ? 90.613 53.800 31.899 1.00 10.91 175 ASP A C 1
ATOM 1227 O O . ASP A 1 187 ? 90.712 54.882 32.466 1.00 10.94 175 ASP A O 1
ATOM 1232 N N . CYS A 1 188 ? 89.692 53.556 30.972 1.00 10.01 176 CYS A N 1
ATOM 1233 C CA . CYS A 1 188 ? 88.710 54.574 30.620 1.00 9.74 176 CYS A CA 1
ATOM 1234 C C . CYS A 1 188 ? 87.795 54.868 31.801 1.00 9.89 176 CYS A C 1
ATOM 1235 O O . CYS A 1 188 ? 87.475 56.037 32.079 1.00 11.34 176 CYS A O 1
ATOM 1238 N N . ALA A 1 189 ? 87.364 53.811 32.483 1.00 9.93 177 ALA A N 1
ATOM 1239 C CA . ALA A 1 189 ? 86.530 53.959 33.676 1.00 10.31 177 ALA A CA 1
ATOM 1240 C C . ALA A 1 189 ? 87.259 54.739 34.772 1.00 11.70 177 ALA A C 1
ATOM 1241 O O . ALA A 1 189 ? 86.698 55.659 35.375 1.00 11.94 177 ALA A O 1
ATOM 1243 N N . ASP A 1 190 ? 88.509 54.374 35.032 1.00 11.38 178 ASP A N 1
ATOM 1244 C CA . ASP A 1 190 ? 89.276 55.051 36.071 1.00 12.12 178 ASP A CA 1
ATOM 1245 C C . ASP A 1 190 ? 89.529 56.520 35.732 1.00 11.86 178 ASP A C 1
ATOM 1246 O O . ASP A 1 190 ? 89.511 57.382 36.616 1.00 13.22 178 ASP A O 1
ATOM 1251 N N . ALA A 1 191 ? 89.748 56.807 34.452 1.00 11.63 179 ALA A N 1
ATOM 1252 C CA . ALA A 1 191 ? 89.882 58.192 34.015 1.00 11.60 179 ALA A CA 1
ATOM 1253 C C . ALA A 1 191 ? 88.598 58.991 34.232 1.00 11.42 179 ALA A C 1
ATOM 1254 O O . ALA A 1 191 ? 88.646 60.111 34.741 1.00 12.30 179 ALA A O 1
ATOM 1256 N N . ALA A 1 192 ? 87.453 58.419 33.856 1.00 10.79 180 ALA A N 1
ATOM 1257 C CA . ALA A 1 192 ? 86.173 59.089 34.077 1.00 11.13 180 ALA A CA 1
ATOM 1258 C C . ALA A 1 192 ? 85.921 59.337 35.562 1.00 11.92 180 ALA A C 1
ATOM 1259 O O . ALA A 1 192 ? 85.454 60.414 35.946 1.00 12.79 180 ALA A O 1
ATOM 1261 N N . LYS A 1 193 ? 86.250 58.355 36.398 1.00 11.52 181 LYS A N 1
ATOM 1262 C CA . LYS A 1 193 ? 86.120 58.525 37.846 1.00 12.61 181 LYS A CA 1
ATOM 1263 C C . LYS A 1 193 ? 87.021 59.635 38.389 1.00 14.36 181 LYS A C 1
ATOM 1264 O O . LYS A 1 193 ? 86.625 60.385 39.288 1.00 14.69 181 LYS A O 1
ATOM 1270 N N . TRP A 1 194 ? 88.236 59.726 37.857 1.00 13.48 182 TRP A N 1
ATOM 1271 C CA . TRP A 1 194 ? 89.156 60.785 38.260 1.00 14.61 182 TRP A CA 1
ATOM 1272 C C . TRP A 1 194 ? 88.597 62.151 37.874 1.00 14.94 182 TRP A C 1
ATOM 1273 O O . TRP A 1 194 ? 88.600 63.087 38.676 1.00 15.78 182 TRP A O 1
ATOM 1284 N N . VAL A 1 195 ? 88.119 62.266 36.641 1.00 12.89 183 VAL A N 1
ATOM 1285 C CA . VAL A 1 195 ? 87.524 63.511 36.191 1.00 12.78 183 VAL A CA 1
ATOM 1286 C C . VAL A 1 195 ? 86.354 63.871 37.100 1.00 13.10 183 VAL A C 1
ATOM 1287 O O . VAL A 1 195 ? 86.227 65.017 37.553 1.00 14.17 183 VAL A O 1
ATOM 1291 N N . ALA A 1 196 ? 85.519 62.878 37.402 1.00 12.97 184 ALA A N 1
ATOM 1292 C CA . ALA A 1 196 ? 84.348 63.105 38.243 1.00 14.37 184 ALA A CA 1
ATOM 1293 C C . ALA A 1 196 ? 84.688 63.571 39.661 1.00 16.11 184 ALA A C 1
ATOM 1294 O O . ALA A 1 196 ? 83.887 64.250 40.299 1.00 18.60 184 ALA A O 1
ATOM 1296 N N . SER A 1 197 ? 85.866 63.201 40.154 1.00 15.61 185 SER A N 1
ATOM 1297 C CA . SER A 1 197 ? 86.279 63.576 41.500 1.00 17.69 185 SER A CA 1
ATOM 1298 C C . SER A 1 197 ? 87.178 64.809 41.500 1.00 17.27 185 SER A C 1
ATOM 1299 O O . SER A 1 197 ? 87.677 65.221 42.558 1.00 18.28 185 SER A O 1
ATOM 1302 N N . ASN A 1 198 ? 87.391 65.383 40.317 1.00 16.83 186 ASN A N 1
ATOM 1303 C CA . ASN A 1 198 ? 88.235 66.570 40.176 1.00 17.00 186 ASN A CA 1
ATOM 1304 C C . ASN A 1 198 ? 87.537 67.700 39.428 1.00 17.12 186 ASN A C 1
ATOM 1305 O O . ASN A 1 198 ? 88.179 68.485 38.727 1.00 18.38 186 ASN A O 1
ATOM 1310 N N . ARG A 1 199 ? 86.222 67.788 39.591 1.00 16.69 187 ARG A N 1
ATOM 1311 C CA . ARG A 1 199 ? 85.429 68.770 38.856 1.00 17.33 187 ARG A CA 1
ATOM 1312 C C . ARG A 1 199 ? 85.823 70.211 39.147 1.00 18.33 187 ARG A C 1
ATOM 1313 O O . ARG A 1 199 ? 85.916 71.033 38.236 1.00 18.51 187 ARG A O 1
ATOM 1321 N N . GLU A 1 200 ? 86.041 70.522 40.420 1.00 19.52 188 GLU A N 1
ATOM 1322 C CA . GLU A 1 200 ? 86.418 71.869 40.807 1.00 22.18 188 GLU A CA 1
ATOM 1323 C C . GLU A 1 200 ? 87.776 72.247 40.204 1.00 21.79 188 GLU A C 1
ATOM 1324 O O . GLU A 1 200 ? 87.940 73.323 39.615 1.00 21.62 188 GLU A O 1
ATOM 1330 N N . ALA A 1 201 ? 88.740 71.338 40.343 1.00 21.39 189 ALA A N 1
ATOM 1331 C CA . ALA A 1 201 ? 90.096 71.547 39.839 1.00 21.38 189 ALA A CA 1
ATOM 1332 C C . ALA A 1 201 ? 90.168 71.725 38.328 1.00 21.25 189 ALA A C 1
ATOM 1333 O O . ALA A 1 201 ? 90.978 72.514 37.828 1.00 22.66 189 ALA A O 1
ATOM 1335 N N . LEU A 1 202 ? 89.324 70.984 37.615 1.00 19.65 190 LEU A N 1
ATOM 1336 C CA . LEU A 1 202 ? 89.264 71.045 36.159 1.00 18.20 190 LEU A CA 1
ATOM 1337 C C . LEU A 1 202 ? 88.394 72.199 35.676 1.00 19.49 190 LEU A C 1
ATOM 1338 O O . LEU A 1 202 ? 88.432 72.561 34.495 1.00 19.78 190 LEU A O 1
ATOM 1343 N N . GLY A 1 203 ? 87.597 72.764 36.579 1.00 19.64 191 GLY A N 1
ATOM 1344 C CA . GLY A 1 203 ? 86.678 73.827 36.209 1.00 18.31 191 GLY A CA 1
ATOM 1345 C C . GLY A 1 203 ? 85.578 73.317 35.299 1.00 16.52 191 GLY A C 1
ATOM 1346 O O . GLY A 1 203 ? 85.293 73.918 34.258 1.00 16.87 191 GLY A O 1
ATOM 1347 N N . ILE A 1 204 ? 84.969 72.197 35.676 1.00 15.03 192 ILE A N 1
ATOM 1348 C CA . ILE A 1 204 ? 83.945 71.589 34.845 1.00 15.29 192 ILE A CA 1
ATOM 1349 C C . ILE A 1 204 ? 82.615 71.441 35.556 1.00 16.24 192 ILE A C 1
ATOM 1350 O O . ILE A 1 204 ? 82.541 71.342 36.784 1.00 18.66 192 ILE A O 1
ATOM 1355 N N . SER A 1 205 ? 81.553 71.461 34.764 1.00 17.48 193 SER A N 1
ATOM 1356 C CA . SER A 1 205 ? 80.235 71.179 35.284 1.00 19.84 193 SER A CA 1
ATOM 1357 C C . SER A 1 205 ? 79.986 69.676 35.177 1.00 20.36 193 SER A C 1
ATOM 1358 O O . SER A 1 205 ? 80.404 68.882 36.042 1.00 23.68 193 SER A O 1
ATOM 1361 N N . THR A 1 206 ? 79.341 69.292 34.086 1.00 17.01 194 THR A N 1
ATOM 1362 C CA . THR A 1 206 ? 78.974 67.908 33.842 1.00 15.02 194 THR A CA 1
ATOM 1363 C C . THR A 1 206 ? 80.044 67.213 33.037 1.00 13.77 194 THR A C 1
ATOM 1364 O O . THR A 1 206 ? 80.968 67.845 32.508 1.00 16.14 194 THR A O 1
ATOM 1368 N N . LEU A 1 207 ? 79.883 65.905 32.921 1.00 12.12 195 LEU A N 1
ATOM 1369 C CA . LEU A 1 207 ? 80.807 65.058 32.195 1.00 13.53 195 LEU A CA 1
ATOM 1370 C C . LEU A 1 207 ? 80.021 64.154 31.258 1.00 12.15 195 LEU A C 1
ATOM 1371 O O . LEU A 1 207 ? 79.075 63.494 31.688 1.00 13.26 195 LEU A O 1
ATOM 1376 N N . ILE A 1 208 ? 80.417 64.105 29.985 1.00 10.41 196 ILE A N 1
ATOM 1377 C CA . ILE A 1 208 ? 79.918 63.067 29.083 1.00 10.43 196 ILE A CA 1
ATOM 1378 C C . ILE A 1 208 ? 81.060 62.209 28.556 1.00 10.06 196 ILE A C 1
ATOM 1379 O O . ILE A 1 208 ? 82.197 62.669 28.460 1.00 10.70 196 ILE A O 1
ATOM 1384 N N . MET A 1 209 ? 80.754 60.957 28.231 1.00 9.04 197 MET A N 1
ATOM 1385 C CA . MET A 1 209 ? 81.690 60.096 27.514 1.00 8.14 197 MET A CA 1
ATOM 1386 C C . MET A 1 209 ? 81.466 60.241 26.024 1.00 8.50 197 MET A C 1
ATOM 1387 O O . MET A 1 209 ? 80.330 60.291 25.569 1.00 10.20 197 MET A O 1
ATOM 1392 N N . SER A 1 210 ? 82.541 60.308 25.250 1.00 8.00 198 SER A N 1
ATOM 1393 C CA . SER A 1 210 ? 82.388 60.316 23.806 1.00 8.18 198 SER A CA 1
ATOM 1394 C C . SER A 1 210 ? 83.584 59.672 23.136 1.00 8.15 198 SER A C 1
ATOM 1395 O O . SER A 1 210 ? 84.705 59.809 23.611 1.00 9.57 198 SER A O 1
ATOM 1398 N N . GLY A 1 211 ? 83.346 58.986 22.029 1.00 7.94 199 GLY A N 1
ATOM 1399 C CA . GLY A 1 211 ? 84.430 58.523 21.191 1.00 8.14 199 GLY A CA 1
ATOM 1400 C C . GLY A 1 211 ? 83.877 57.806 19.992 1.00 7.47 199 GLY A C 1
ATOM 1401 O O . GLY A 1 211 ? 82.662 57.597 19.908 1.00 8.70 199 GLY A O 1
ATOM 1402 N N . GLU A 1 212 ? 84.757 57.429 19.068 1.00 8.24 200 GLU A N 1
ATOM 1403 C CA . GLU A 1 212 ? 84.334 56.815 17.807 1.00 8.06 200 GLU A CA 1
ATOM 1404 C C . GLU A 1 212 ? 84.921 55.423 17.612 1.00 7.95 200 GLU A C 1
ATOM 1405 O O . GLU A 1 212 ? 86.032 55.125 18.078 1.00 9.53 200 GLU A O 1
ATOM 1411 N N . SER A 1 213 ? 84.146 54.564 16.952 1.00 8.64 201 SER A N 1
ATOM 1412 C CA . SER A 1 213 ? 84.603 53.247 16.544 1.00 9.09 201 SER A CA 1
ATOM 1413 C C . SER A 1 213 ? 84.928 52.399 17.783 1.00 8.82 201 SER A C 1
ATOM 1414 O O . SER A 1 213 ? 84.046 52.205 18.625 1.00 8.86 201 SER A O 1
ATOM 1417 N N . GLY A 1 214 ? 86.166 51.919 17.928 1.00 8.71 202 GLY A N 1
ATOM 1418 C CA . GLY A 1 214 ? 86.556 51.242 19.161 1.00 9.02 202 GLY A CA 1
ATOM 1419 C C . GLY A 1 214 ? 86.378 52.143 20.378 1.00 8.49 202 GLY A C 1
ATOM 1420 O O . GLY A 1 214 ? 86.113 51.669 21.491 1.00 9.38 202 GLY A O 1
ATOM 1421 N N . GLY A 1 215 ? 86.523 53.452 20.169 1.00 7.92 203 GLY A N 1
ATOM 1422 C CA . GLY A 1 215 ? 86.266 54.425 21.220 1.00 8.51 203 GLY A CA 1
ATOM 1423 C C . GLY A 1 215 ? 84.789 54.645 21.512 1.00 7.45 203 GLY A C 1
ATOM 1424 O O . GLY A 1 215 ? 84.431 55.060 22.614 1.00 9.74 203 GLY A O 1
ATOM 1425 N N . GLY A 1 216 ? 83.924 54.376 20.531 1.00 7.45 204 GLY A N 1
ATOM 1426 C CA . GLY A 1 216 ? 82.495 54.383 20.774 1.00 9.54 204 GLY A CA 1
ATOM 1427 C C . GLY A 1 216 ? 82.138 53.202 21.656 1.00 7.57 204 GLY A C 1
ATOM 1428 O O . GLY A 1 216 ? 81.360 53.333 22.600 1.00 8.22 204 GLY A O 1
ATOM 1429 N N . ASN A 1 217 ? 82.719 52.045 21.349 1.00 7.80 205 ASN A N 1
ATOM 1430 C CA . ASN A 1 217 ? 82.628 50.869 22.214 1.00 7.17 205 ASN A CA 1
ATOM 1431 C C . ASN A 1 217 ? 83.041 51.221 23.650 1.00 7.98 205 ASN A C 1
ATOM 1432 O O . ASN A 1 217 ? 82.259 51.038 24.595 1.00 9.30 205 ASN A O 1
ATOM 1437 N N . LEU A 1 218 ? 84.244 51.769 23.811 1.00 8.25 206 LEU A N 1
ATOM 1438 C CA . LEU A 1 218 ? 84.748 52.054 25.159 1.00 7.59 206 LEU A CA 1
ATOM 1439 C C . LEU A 1 218 ? 83.893 53.074 25.915 1.00 7.60 206 LEU A C 1
ATOM 1440 O O . LEU A 1 218 ? 83.712 52.944 27.122 1.00 9.13 206 LEU A O 1
ATOM 1445 N N . SER A 1 219 ? 83.352 54.073 25.221 1.00 7.67 207 SER A N 1
ATOM 1446 C CA . SER A 1 219 ? 82.478 55.039 25.895 1.00 8.34 207 SER A CA 1
ATOM 1447 C C . SER A 1 219 ? 81.175 54.403 26.357 1.00 8.40 207 SER A C 1
ATOM 1448 O O . SER A 1 219 ? 80.700 54.684 27.465 1.00 8.98 207 SER A O 1
ATOM 1451 N N . LEU A 1 220 ? 80.584 53.564 25.508 1.00 8.07 208 LEU A N 1
ATOM 1452 C CA . LEU A 1 220 ? 79.376 52.830 25.875 1.00 8.18 208 LEU A CA 1
ATOM 1453 C C . LEU A 1 220 ? 79.651 51.885 27.041 1.00 7.88 208 LEU A C 1
ATOM 1454 O O . LEU A 1 220 ? 78.902 51.848 28.036 1.00 8.63 208 LEU A O 1
ATOM 1459 N N . ALA A 1 221 ? 80.737 51.127 26.928 1.00 8.65 209 ALA A N 1
ATOM 1460 C CA . ALA A 1 221 ? 81.071 50.130 27.943 1.00 8.65 209 ALA A CA 1
ATOM 1461 C C . ALA A 1 221 ? 81.449 50.753 29.290 1.00 8.65 209 ALA A C 1
ATOM 1462 O O . ALA A 1 221 ? 81.068 50.229 30.338 1.00 9.15 209 ALA A O 1
ATOM 1464 N N . THR A 1 222 ? 82.164 51.875 29.262 1.00 8.45 210 THR A N 1
ATOM 1465 C CA . THR A 1 222 ? 82.520 52.583 30.489 1.00 9.17 210 THR A CA 1
ATOM 1466 C C . THR A 1 222 ? 81.262 52.951 31.269 1.00 9.58 210 THR A C 1
ATOM 1467 O O . THR A 1 222 ? 81.209 52.845 32.501 1.00 10.30 210 THR A O 1
ATOM 1471 N N . THR A 1 223 ? 80.241 53.386 30.538 1.00 8.79 211 THR A N 1
ATOM 1472 C CA . THR A 1 223 ? 79.007 53.826 31.173 1.00 8.93 211 THR A CA 1
ATOM 1473 C C . THR A 1 223 ? 78.204 52.643 31.726 1.00 8.70 211 THR A C 1
ATOM 1474 O O . THR A 1 223 ? 77.655 52.713 32.831 1.00 9.27 211 THR A O 1
ATOM 1478 N N . MET A 1 224 ? 78.169 51.537 30.984 1.00 8.51 212 MET A N 1
ATOM 1479 C CA . MET A 1 224 ? 77.578 50.318 31.531 1.00 9.75 212 MET A CA 1
ATOM 1480 C C . MET A 1 224 ? 78.334 49.824 32.769 1.00 9.81 212 MET A C 1
ATOM 1481 O O . MET A 1 224 ? 77.722 49.328 33.723 1.00 10.44 212 MET A O 1
ATOM 1486 N N . LEU A 1 225 ? 79.656 49.971 32.761 1.00 9.45 213 LEU A N 1
ATOM 1487 C CA . LEU A 1 225 ? 80.469 49.556 33.897 1.00 10.26 213 LEU A CA 1
ATOM 1488 C C . LEU A 1 225 ? 80.209 50.443 35.113 1.00 9.63 213 LEU A C 1
ATOM 1489 O O . LEU A 1 225 ? 80.146 49.947 36.242 1.00 10.13 213 LEU A O 1
ATOM 1494 N N . ALA A 1 226 ? 80.039 51.746 34.878 1.00 9.84 214 ALA A N 1
ATOM 1495 C CA . ALA A 1 226 ? 79.700 52.676 35.963 1.00 9.31 214 ALA A CA 1
ATOM 1496 C C . ALA A 1 226 ? 78.421 52.240 36.668 1.00 10.46 214 ALA A C 1
ATOM 1497 O O . ALA A 1 226 ? 78.314 52.321 37.887 1.00 10.68 214 ALA A O 1
ATOM 1499 N N . LYS A 1 227 ? 77.440 51.790 35.890 1.00 10.57 215 LYS A N 1
ATOM 1500 C CA . LYS A 1 227 ? 76.209 51.259 36.466 1.00 9.71 215 LYS A CA 1
ATOM 1501 C C . LYS A 1 227 ? 76.491 50.049 37.346 1.00 10.58 215 LYS A C 1
ATOM 1502 O O . LYS A 1 227 ? 76.019 49.970 38.483 1.00 12.13 215 LYS A O 1
ATOM 1508 N N . LYS A 1 228 ? 77.253 49.098 36.815 1.00 10.62 216 LYS A N 1
ATOM 1509 C CA . LYS A 1 228 ? 77.643 47.911 37.580 1.00 11.11 216 LYS A CA 1
ATOM 1510 C C . LYS A 1 228 ? 78.406 48.235 38.862 1.00 10.48 216 LYS A C 1
ATOM 1511 O O . LYS A 1 228 ? 78.329 47.490 39.833 1.00 11.91 216 LYS A O 1
ATOM 1517 N N . GLU A 1 229 ? 79.214 49.291 38.818 1.00 10.85 217 GLU A N 1
ATOM 1518 C CA . GLU A 1 229 ? 80.102 49.660 39.927 1.00 10.46 217 GLU A CA 1
ATOM 1519 C C . GLU A 1 229 ? 79.522 50.713 40.879 1.00 12.03 217 GLU A C 1
ATOM 1520 O O . GLU A 1 229 ? 80.196 51.155 41.802 1.00 13.54 217 GLU A O 1
ATOM 1526 N N . GLY A 1 230 ? 78.305 51.169 40.610 1.00 11.24 218 GLY A N 1
ATOM 1527 C CA . GLY A 1 230 ? 77.629 52.086 41.512 1.00 13.16 218 GLY A CA 1
ATOM 1528 C C . GLY A 1 230 ? 78.042 53.545 41.422 1.00 13.64 218 GLY A C 1
ATOM 1529 O O . GLY A 1 230 ? 77.855 54.295 42.379 1.00 17.67 218 GLY A O 1
ATOM 1530 N N . TRP A 1 231 ? 78.618 53.956 40.298 1.00 12.63 219 TRP A N 1
ATOM 1531 C CA . TRP A 1 231 ? 78.975 55.367 40.130 1.00 12.64 219 TRP A CA 1
ATOM 1532 C C . TRP A 1 231 ? 78.353 55.998 38.879 1.00 11.23 219 TRP A C 1
ATOM 1533 O O . TRP A 1 231 ? 78.827 57.024 38.375 1.00 12.21 219 TRP A O 1
ATOM 1544 N N . LEU A 1 232 ? 77.270 55.394 38.398 1.00 11.63 220 LEU A N 1
ATOM 1545 C CA . LEU A 1 232 ? 76.599 55.858 37.187 1.00 10.64 220 LEU A CA 1
ATOM 1546 C C . LEU A 1 232 ? 76.227 57.338 37.211 1.00 11.92 220 LEU A C 1
ATOM 1547 O O . LEU A 1 232 ? 76.275 58.007 36.177 1.00 12.32 220 LEU A O 1
ATOM 1552 N N . GLU A 1 233 ? 75.873 57.851 38.391 1.00 12.79 221 GLU A N 1
ATOM 1553 C CA . GLU A 1 233 ? 75.459 59.245 38.517 1.00 13.23 221 GLU A CA 1
ATOM 1554 C C . GLU A 1 233 ? 76.525 60.260 38.097 1.00 13.28 221 GLU A C 1
ATOM 1555 O O . GLU A 1 233 ? 76.201 61.421 37.841 1.00 16.00 221 GLU A O 1
ATOM 1561 N N . GLU A 1 234 ? 77.788 59.836 38.022 1.00 11.73 222 GLU A N 1
ATOM 1562 C CA . GLU A 1 234 ? 78.852 60.748 37.612 1.00 12.61 222 GLU A CA 1
ATOM 1563 C C . GLU A 1 234 ? 78.823 61.072 36.126 1.00 11.54 222 GLU A C 1
ATOM 1564 O O . GLU A 1 234 ? 79.377 62.085 35.707 1.00 12.81 222 GLU A O 1
ATOM 1570 N N . ILE A 1 235 ? 78.194 60.211 35.330 1.00 10.89 223 ILE A N 1
ATOM 1571 C CA . ILE A 1 235 ? 78.195 60.369 33.882 1.00 10.84 223 ILE A CA 1
ATOM 1572 C C . ILE A 1 235 ? 76.868 60.948 33.428 1.00 10.76 223 ILE A C 1
ATOM 1573 O O . ILE A 1 235 ? 75.815 60.343 33.656 1.00 11.95 223 ILE A O 1
ATOM 1578 N N . ALA A 1 236 ? 76.913 62.127 32.805 1.00 9.95 224 ALA A N 1
ATOM 1579 C CA . ALA A 1 236 ? 75.685 62.835 32.438 1.00 11.01 224 ALA A CA 1
ATOM 1580 C C . ALA A 1 236 ? 75.138 62.459 31.071 1.00 10.12 224 ALA A C 1
ATOM 1581 O O . ALA A 1 236 ? 73.992 62.787 30.746 1.00 11.02 224 ALA A O 1
ATOM 1583 N N . GLY A 1 237 ? 75.938 61.771 30.262 1.00 9.45 225 GLY A N 1
ATOM 1584 C CA . GLY A 1 237 ? 75.491 61.414 28.928 1.00 9.05 225 GLY A CA 1
ATOM 1585 C C . GLY A 1 237 ? 76.604 60.747 28.155 1.00 9.19 225 GLY A C 1
ATOM 1586 O O . GLY A 1 237 ? 77.755 60.704 28.612 1.00 10.32 225 GLY A O 1
ATOM 1587 N N . VAL A 1 238 ? 76.257 60.209 26.992 1.00 7.61 226 VAL A N 1
ATOM 1588 C CA . VAL A 1 238 ? 77.199 59.495 26.135 1.00 7.76 226 VAL A CA 1
ATOM 1589 C C . VAL A 1 238 ? 76.936 59.869 24.692 1.00 8.48 226 VAL A C 1
ATOM 1590 O O . VAL A 1 238 ? 75.795 59.822 24.240 1.00 9.07 226 VAL A O 1
ATOM 1594 N N . TYR A 1 239 ? 77.986 60.235 23.967 1.00 8.14 227 TYR A N 1
ATOM 1595 C CA . TYR A 1 239 ? 77.873 60.482 22.535 1.00 8.42 227 TYR A CA 1
ATOM 1596 C C . TYR A 1 239 ? 78.801 59.499 21.831 1.00 8.37 227 TYR A C 1
ATOM 1597 O O . TYR A 1 239 ? 80.016 59.711 21.776 1.00 8.78 227 TYR A O 1
ATOM 1606 N N . ALA A 1 240 ? 78.226 58.415 21.316 1.00 7.30 228 ALA A N 1
ATOM 1607 C CA . ALA A 1 240 ? 79.001 57.328 20.719 1.00 7.53 228 ALA A CA 1
ATOM 1608 C C . ALA A 1 240 ? 78.931 57.383 19.203 1.00 8.15 228 ALA A C 1
ATOM 1609 O O . ALA A 1 240 ? 77.846 57.290 18.621 1.00 8.84 228 ALA A O 1
ATOM 1611 N N . GLN A 1 241 ? 80.087 57.559 18.570 1.00 8.09 229 GLN A N 1
ATOM 1612 C CA . GLN A 1 241 ? 80.183 57.623 17.115 1.00 7.74 229 GLN A CA 1
ATOM 1613 C C . GLN A 1 241 ? 80.574 56.293 16.513 1.00 7.20 229 GLN A C 1
ATOM 1614 O O . GLN A 1 241 ? 81.421 55.597 17.077 1.00 7.90 229 GLN A O 1
ATOM 1620 N N . CYS A 1 242 ? 79.970 55.975 15.363 1.00 8.35 230 CYS A N 1
ATOM 1621 C CA . CYS A 1 242 ? 80.233 54.750 14.597 1.00 8.45 230 CYS A CA 1
ATOM 1622 C C . CYS A 1 242 ? 80.736 53.588 15.441 1.00 7.77 230 CYS A C 1
ATOM 1623 O O . CYS A 1 242 ? 81.812 53.055 15.204 1.00 8.82 230 CYS A O 1
ATOM 1626 N N . PRO A 1 243 ? 79.939 53.174 16.429 1.00 7.84 231 PRO A N 1
ATOM 1627 C CA . PRO A 1 243 ? 80.503 52.239 17.402 1.00 8.01 231 PRO A CA 1
ATOM 1628 C C . PRO A 1 243 ? 80.815 50.872 16.813 1.00 8.36 231 PRO A C 1
ATOM 1629 O O . PRO A 1 243 ? 80.031 50.333 16.016 1.00 9.38 231 PRO A O 1
ATOM 1633 N N . TYR A 1 244 ? 81.953 50.329 17.244 1.00 8.01 232 TYR A N 1
ATOM 1634 C CA . TYR A 1 244 ? 82.487 49.044 16.824 1.00 7.34 232 TYR A CA 1
ATOM 1635 C C . TYR A 1 244 ? 82.188 48.108 17.976 1.00 8.32 232 TYR A C 1
ATOM 1636 O O . TYR A 1 244 ? 82.971 48.008 18.926 1.00 9.26 232 TYR A O 1
ATOM 1645 N N . ILE A 1 245 ? 81.023 47.462 17.923 1.00 8.63 233 ILE A N 1
ATOM 1646 C CA . ILE A 1 245 ? 80.443 46.901 19.138 1.00 7.73 233 ILE A CA 1
ATOM 1647 C C . ILE A 1 245 ? 79.881 45.488 19.050 1.00 8.44 233 ILE A C 1
ATOM 1648 O O . ILE A 1 245 ? 79.492 44.935 20.080 1.00 9.31 233 ILE A O 1
ATOM 1653 N N . SER A 1 246 ? 79.808 44.903 17.855 1.00 8.62 234 SER A N 1
ATOM 1654 C CA . SER A 1 246 ? 79.247 43.547 17.749 1.00 8.61 234 SER A CA 1
ATOM 1655 C C . SER A 1 246 ? 80.272 42.431 17.942 1.00 9.89 234 SER A C 1
ATOM 1656 O O . SER A 1 246 ? 79.947 41.382 18.494 1.00 10.34 234 SER A O 1
ATOM 1659 N N . GLY A 1 247 ? 81.484 42.638 17.429 1.00 9.26 235 GLY A N 1
ATOM 1660 C CA . GLY A 1 247 ? 82.499 41.600 17.426 1.00 10.07 235 GLY A CA 1
ATOM 1661 C C . GLY A 1 247 ? 82.214 40.452 16.465 1.00 10.65 235 GLY A C 1
ATOM 1662 O O . GLY A 1 247 ? 82.903 39.434 16.500 1.00 12.79 235 GLY A O 1
ATOM 1663 N N . LEU A 1 248 ? 81.224 40.620 15.588 1.00 11.46 236 LEU A N 1
ATOM 1664 C CA . LEU A 1 248 ? 80.702 39.508 14.786 1.00 13.20 236 LEU A CA 1
ATOM 1665 C C . LEU A 1 248 ? 81.192 39.471 13.340 1.00 15.30 236 LEU A C 1
ATOM 1666 O O . LEU A 1 248 ? 80.576 38.816 12.493 1.00 17.25 236 LEU A O 1
ATOM 1671 N N . TYR A 1 249 ? 82.324 40.112 13.071 1.00 14.70 237 TYR A N 1
ATOM 1672 C CA . TYR A 1 249 ? 82.774 40.341 11.696 1.00 16.03 237 TYR A CA 1
ATOM 1673 C C . TYR A 1 249 ? 83.124 39.057 10.966 1.00 18.29 237 TYR A C 1
ATOM 1674 O O . TYR A 1 249 ? 83.004 38.990 9.744 1.00 21.21 237 TYR A O 1
ATOM 1683 N N . ALA A 1 250 ? 83.489 38.020 11.717 1.00 19.13 238 ALA A N 1
ATOM 1684 C CA . ALA A 1 250 ? 83.821 36.728 11.123 1.00 23.17 238 ALA A CA 1
ATOM 1685 C C . ALA A 1 250 ? 82.591 35.863 10.859 1.00 25.86 238 ALA A C 1
ATOM 1686 O O . ALA A 1 250 ? 82.688 34.841 10.178 1.00 28.70 238 ALA A O 1
ATOM 1688 N N . SER A 1 251 ? 81.434 36.274 11.366 1.00 27.92 239 SER A N 1
ATOM 1689 C CA . SER A 1 251 ? 80.282 35.375 11.421 1.00 29.50 239 SER A CA 1
ATOM 1690 C C . SER A 1 251 ? 79.191 35.761 10.434 1.00 31.97 239 SER A C 1
ATOM 1691 O O . SER A 1 251 ? 78.236 35.006 10.233 1.00 32.35 239 SER A O 1
ATOM 1694 N N . LYS A 1 252 ? 79.358 36.918 9.797 1.00 32.17 240 LYS A N 1
ATOM 1695 C CA . LYS A 1 252 ? 78.398 37.421 8.807 1.00 34.44 240 LYS A CA 1
ATOM 1696 C C . LYS A 1 252 ? 76.926 37.263 9.230 1.00 31.56 240 LYS A C 1
ATOM 1697 O O . LYS A 1 252 ? 76.139 36.653 8.512 1.00 33.04 240 LYS A O 1
ATOM 1703 N N . PRO A 1 253 ? 76.556 37.814 10.404 1.00 27.53 241 PRO A N 1
ATOM 1704 C CA . PRO A 1 253 ? 75.176 37.703 10.900 1.00 26.23 241 PRO A CA 1
ATOM 1705 C C . PRO A 1 253 ? 74.138 38.334 9.983 1.00 26.09 241 PRO A C 1
ATOM 1706 O O . PRO A 1 253 ? 74.351 39.439 9.477 1.00 24.29 241 PRO A O 1
ATOM 1710 N N . GLU A 1 254 ? 73.009 37.654 9.805 1.00 26.96 242 GLU A N 1
ATOM 1711 C CA . GLU A 1 254 ? 72.019 38.090 8.826 1.00 28.96 242 GLU A CA 1
ATOM 1712 C C . GLU A 1 254 ? 71.323 39.362 9.282 1.00 26.02 242 GLU A C 1
ATOM 1713 O O . GLU A 1 254 ? 70.808 40.125 8.470 1.00 25.21 242 GLU A O 1
ATOM 1719 N N . GLU A 1 255 ? 71.343 39.592 10.588 1.00 23.55 243 GLU A N 1
ATOM 1720 C CA . GLU A 1 255 ? 70.707 40.751 11.191 1.00 23.65 243 GLU A CA 1
ATOM 1721 C C . GLU A 1 255 ? 71.452 42.047 10.926 1.00 17.81 243 GLU A C 1
ATOM 1722 O O . GLU A 1 255 ? 70.939 43.124 11.229 1.00 17.66 243 GLU A O 1
ATOM 1728 N N . LEU A 1 256 ? 72.658 41.955 10.364 1.00 16.08 244 LEU A N 1
ATOM 1729 C CA . LEU A 1 256 ? 73.490 43.144 10.130 1.00 15.43 244 LEU A CA 1
ATOM 1730 C C . LEU A 1 256 ? 73.916 43.256 8.664 1.00 15.28 244 LEU A C 1
ATOM 1731 O O . LEU A 1 256 ? 75.088 43.050 8.335 1.00 14.62 244 LEU A O 1
ATOM 1736 N N . PRO A 1 257 ? 72.957 43.555 7.770 1.00 15.55 245 PRO A N 1
ATOM 1737 C CA . PRO A 1 257 ? 73.260 43.592 6.332 1.00 15.72 245 PRO A CA 1
ATOM 1738 C C . PRO A 1 257 ? 74.363 44.567 5.944 1.00 13.38 245 PRO A C 1
ATOM 1739 O O . PRO A 1 257 ? 75.007 44.359 4.910 1.00 13.62 245 PRO A O 1
ATOM 1743 N N . SER A 1 258 ? 74.561 45.628 6.721 1.00 12.78 246 SER A N 1
ATOM 1744 C CA . SER A 1 258 ? 75.600 46.591 6.380 1.00 12.22 246 SER A CA 1
ATOM 1745 C C . SER A 1 258 ? 76.984 45.958 6.313 1.00 10.71 246 SER A C 1
ATOM 1746 O O . SER A 1 258 ? 77.849 46.462 5.605 1.00 12.49 246 SER A O 1
ATOM 1749 N N . LEU A 1 259 ? 77.188 44.864 7.045 1.00 11.84 247 LEU A N 1
ATOM 1750 C CA . LEU A 1 259 ? 78.462 44.154 7.025 1.00 12.79 247 LEU A CA 1
ATOM 1751 C C . LEU A 1 259 ? 78.800 43.638 5.629 1.00 13.62 247 LEU A C 1
ATOM 1752 O O . LEU A 1 259 ? 79.968 43.560 5.272 1.00 17.52 247 LEU A O 1
ATOM 1757 N N . LEU A 1 260 ? 77.777 43.285 4.850 1.00 12.92 248 LEU A N 1
ATOM 1758 C CA . LEU A 1 260 ? 77.941 42.884 3.452 1.00 14.38 248 LEU A CA 1
ATOM 1759 C C . LEU A 1 260 ? 77.875 44.079 2.512 1.00 12.92 248 LEU A C 1
ATOM 1760 O O . LEU A 1 260 ? 78.696 44.223 1.602 1.00 14.86 248 LEU A O 1
ATOM 1765 N N . GLU A 1 261 ? 76.875 44.924 2.733 1.00 12.90 249 GLU A N 1
ATOM 1766 C CA . GLU A 1 261 ? 76.618 46.093 1.899 1.00 13.50 249 GLU A CA 1
ATOM 1767 C C . GLU A 1 261 ? 77.852 46.965 1.720 1.00 12.43 249 GLU A C 1
ATOM 1768 O O . GLU A 1 261 ? 78.150 47.415 0.605 1.00 13.72 249 GLU A O 1
ATOM 1774 N N . ASN A 1 262 ? 78.571 47.185 2.821 1.00 11.94 250 ASN A N 1
ATOM 1775 C CA . ASN A 1 262 ? 79.701 48.101 2.828 1.00 11.38 250 ASN A CA 1
ATOM 1776 C C . ASN A 1 262 ? 81.011 47.402 3.199 1.00 10.96 250 ASN A C 1
ATOM 1777 O O . ASN A 1 262 ? 81.944 48.044 3.688 1.00 11.52 250 ASN A O 1
ATOM 1782 N N . ASP A 1 263 ? 81.092 46.091 2.974 1.00 11.38 251 ASP A N 1
ATOM 1783 C CA . ASP A 1 263 ? 82.339 45.380 3.268 1.00 12.85 251 ASP A CA 1
ATOM 1784 C C . ASP A 1 263 ? 83.450 45.924 2.382 1.00 12.43 251 ASP A C 1
ATOM 1785 O O . ASP A 1 263 ? 83.225 46.190 1.207 1.00 13.41 251 ASP A O 1
ATOM 1790 N N . ALA A 1 264 ? 84.640 46.080 2.953 1.00 12.84 252 ALA A N 1
ATOM 1791 C CA . ALA A 1 264 ? 85.810 46.599 2.238 1.00 13.37 252 ALA A CA 1
ATOM 1792 C C . ALA A 1 264 ? 85.676 48.068 1.851 1.00 12.18 252 ALA A C 1
ATOM 1793 O O . ALA A 1 264 ? 86.466 48.575 1.057 1.00 13.31 252 ALA A O 1
ATOM 1795 N N . TYR A 1 265 ? 84.699 48.750 2.451 1.00 11.41 253 TYR A N 1
ATOM 1796 C CA . TYR A 1 265 ? 84.630 50.203 2.420 1.00 11.20 253 TYR A CA 1
ATOM 1797 C C . TYR A 1 265 ? 85.456 50.660 3.614 1.00 12.33 253 TYR A C 1
ATOM 1798 O O . TYR A 1 265 ? 84.940 50.769 4.738 1.00 12.28 253 TYR A O 1
ATOM 1807 N N . PHE A 1 266 ? 86.746 50.877 3.366 1.00 13.05 254 PHE A N 1
ATOM 1808 C CA . PHE A 1 266 ? 87.735 51.214 4.400 1.00 15.05 254 PHE A CA 1
ATOM 1809 C C . PHE A 1 266 ? 87.995 50.047 5.361 1.00 15.50 254 PHE A C 1
ATOM 1810 O O . PHE A 1 266 ? 89.112 49.529 5.411 1.00 19.23 254 PHE A O 1
ATOM 1818 N N . LEU A 1 267 ? 86.954 49.598 6.067 1.00 13.58 255 LEU A N 1
ATOM 1819 C CA . LEU A 1 267 ? 87.037 48.451 6.966 1.00 14.11 255 LEU A CA 1
ATOM 1820 C C . LEU A 1 267 ? 86.627 47.181 6.216 1.00 15.18 255 LEU A C 1
ATOM 1821 O O . LEU A 1 267 ? 85.783 47.228 5.330 1.00 16.00 255 LEU A O 1
ATOM 1826 N N . ASP A 1 268 ? 87.269 46.056 6.496 1.00 17.98 256 ASP A N 1
ATOM 1827 C CA . ASP A 1 268 ? 86.793 44.798 5.919 1.00 19.49 256 ASP A CA 1
ATOM 1828 C C . ASP A 1 268 ? 86.583 43.743 6.995 1.00 17.01 256 ASP A C 1
ATOM 1829 O O . ASP A 1 268 ? 87.266 43.756 8.038 1.00 18.05 256 ASP A O 1
ATOM 1834 N N . MET A 1 269 ? 85.670 42.807 6.728 1.00 18.24 257 MET A N 1
ATOM 1835 C CA . MET A 1 269 ? 85.287 41.810 7.722 1.00 19.49 257 MET A CA 1
ATOM 1836 C C . MET A 1 269 ? 86.418 40.944 8.181 1.00 17.76 257 MET A C 1
ATOM 1837 O O . MET A 1 269 ? 86.516 40.607 9.352 1.00 17.86 257 MET A O 1
ATOM 1842 N N . LYS A 1 270 ? 87.256 40.553 7.240 1.00 18.01 258 LYS A N 1
ATOM 1843 C CA . LYS A 1 270 ? 88.311 39.623 7.564 1.00 19.48 258 LYS A CA 1
ATOM 1844 C C . LYS A 1 270 ? 89.349 40.283 8.474 1.00 18.19 258 LYS A C 1
ATOM 1845 O O . LYS A 1 270 ? 89.766 39.701 9.483 1.00 18.51 258 LYS A O 1
ATOM 1851 N N . THR A 1 271 ? 89.734 41.513 8.143 1.00 14.96 259 THR A N 1
ATOM 1852 C CA . THR A 1 271 ? 90.637 42.275 9.012 1.00 15.46 259 THR A CA 1
ATOM 1853 C C . THR A 1 271 ? 90.044 42.487 10.400 1.00 14.85 259 THR A C 1
ATOM 1854 O O . THR A 1 271 ? 90.725 42.286 11.414 1.00 16.18 259 THR A O 1
ATOM 1858 N N . MET A 1 272 ? 88.772 42.871 10.461 1.00 13.59 260 MET A N 1
ATOM 1859 C CA . MET A 1 272 ? 88.148 43.085 11.768 1.00 13.00 260 MET A CA 1
ATOM 1860 C C . MET A 1 272 ? 88.034 41.796 12.561 1.00 12.32 260 MET A C 1
ATOM 1861 O O . MET A 1 272 ? 88.218 41.803 13.775 1.00 13.39 260 MET A O 1
ATOM 1866 N N . GLY A 1 273 ? 87.772 40.685 11.876 1.00 13.17 261 GLY A N 1
ATOM 1867 C CA . GLY A 1 273 ? 87.707 39.405 12.551 1.00 13.24 261 GLY A CA 1
ATOM 1868 C C . GLY A 1 273 ? 89.028 39.056 13.199 1.00 12.65 261 GLY A C 1
ATOM 1869 O O . GLY A 1 273 ? 89.065 38.512 14.304 1.00 14.36 261 GLY A O 1
ATOM 1870 N N . ALA A 1 274 ? 90.126 39.384 12.525 1.00 13.11 262 ALA A N 1
ATOM 1871 C CA . ALA A 1 274 ? 91.449 39.173 13.115 1.00 13.41 262 ALA A CA 1
ATOM 1872 C C . ALA A 1 274 ? 91.683 40.112 14.287 1.00 12.67 262 ALA A C 1
ATOM 1873 O O . ALA A 1 274 ? 92.287 39.715 15.284 1.00 15.09 262 ALA A O 1
ATOM 1875 N N . MET A 1 275 ? 91.204 41.347 14.176 1.00 12.67 263 MET A N 1
ATOM 1876 C CA . MET A 1 275 ? 91.426 42.337 15.226 1.00 13.46 263 MET A CA 1
ATOM 1877 C C . MET A 1 275 ? 90.598 42.131 16.490 1.00 11.75 263 MET A C 1
ATOM 1878 O O . MET A 1 275 ? 90.944 42.639 17.559 1.00 12.43 263 MET A O 1
ATOM 1883 N N . VAL A 1 276 ? 89.535 41.345 16.381 1.00 11.79 264 VAL A N 1
ATOM 1884 C CA . VAL A 1 276 ? 88.773 40.934 17.553 1.00 11.14 264 VAL A CA 1
ATOM 1885 C C . VAL A 1 276 ? 89.652 40.104 18.499 1.00 12.66 264 VAL A C 1
ATOM 1886 O O . VAL A 1 276 ? 89.561 40.233 19.725 1.00 12.23 264 VAL A O 1
ATOM 1890 N N . LYS A 1 277 ? 90.509 39.259 17.927 1.00 12.89 265 LYS A N 1
ATOM 1891 C CA . LYS A 1 277 ? 91.272 38.296 18.726 1.00 12.74 265 LYS A CA 1
ATOM 1892 C C . LYS A 1 277 ? 92.232 38.898 19.761 1.00 12.53 265 LYS A C 1
ATOM 1893 O O . LYS A 1 277 ? 92.264 38.435 20.891 1.00 13.33 265 LYS A O 1
ATOM 1899 N N . PRO A 1 278 ? 93.016 39.927 19.391 1.00 11.29 266 PRO A N 1
ATOM 1900 C CA . PRO A 1 278 ? 93.832 40.527 20.455 1.00 11.36 266 PRO A CA 1
ATOM 1901 C C . PRO A 1 278 ? 93.006 41.088 21.616 1.00 11.30 266 PRO A C 1
ATOM 1902 O O . PRO A 1 278 ? 93.465 41.054 22.754 1.00 11.57 266 PRO A O 1
ATOM 1906 N N . TYR A 1 279 ? 91.808 41.599 21.337 1.00 10.60 267 TYR A N 1
ATOM 1907 C CA . TYR A 1 279 ? 90.979 42.140 22.411 1.00 10.62 267 TYR A CA 1
ATOM 1908 C C . TYR A 1 279 ? 90.413 41.047 23.317 1.00 11.49 267 TYR A C 1
ATOM 1909 O O . TYR A 1 279 ? 90.327 41.212 24.537 1.00 10.85 267 TYR A O 1
ATOM 1918 N N . ASP A 1 280 ? 90.034 39.924 22.715 1.00 10.93 268 ASP A N 1
ATOM 1919 C CA . ASP A 1 280 ? 89.422 38.819 23.452 1.00 11.42 268 ASP A CA 1
ATOM 1920 C C . ASP A 1 280 ? 90.045 37.496 23.019 1.00 10.29 268 ASP A C 1
ATOM 1921 O O . ASP A 1 280 ? 89.407 36.705 22.321 1.00 12.39 268 ASP A O 1
ATOM 1926 N N . PRO A 1 281 ? 91.302 37.246 23.431 1.00 11.12 269 PRO A N 1
ATOM 1927 C CA . PRO A 1 281 ? 92.034 36.088 22.891 1.00 12.74 269 PRO A CA 1
ATOM 1928 C C . PRO A 1 281 ? 91.402 34.730 23.174 1.00 14.77 269 PRO A C 1
ATOM 1929 O O . PRO A 1 281 ? 91.606 33.809 22.391 1.00 17.84 269 PRO A O 1
ATOM 1933 N N . THR A 1 282 ? 90.664 34.604 24.270 1.00 16.88 270 THR A N 1
ATOM 1934 C CA . THR A 1 282 ? 90.018 33.337 24.600 1.00 17.32 270 THR A CA 1
ATOM 1935 C C . THR A 1 282 ? 88.670 33.170 23.909 1.00 16.27 270 THR A C 1
ATOM 1936 O O . THR A 1 282 ? 88.124 32.064 23.874 1.00 19.21 270 THR A O 1
ATOM 1940 N N . GLY A 1 283 ? 88.120 34.266 23.387 1.00 13.49 271 GLY A N 1
ATOM 1941 C CA . GLY A 1 283 ? 86.786 34.240 22.804 1.00 13.51 271 GLY A CA 1
ATOM 1942 C C . GLY A 1 283 ? 85.674 34.159 23.840 1.00 13.83 271 GLY A C 1
ATOM 1943 O O . GLY A 1 283 ? 84.489 34.127 23.492 1.00 15.16 271 GLY A O 1
ATOM 1944 N N . GLU A 1 284 ? 86.037 34.141 25.120 1.00 13.27 272 GLU A N 1
ATOM 1945 C CA . GLU A 1 284 ? 85.046 33.960 26.186 1.00 12.84 272 GLU A CA 1
ATOM 1946 C C . GLU A 1 284 ? 84.158 35.177 26.424 1.00 13.40 272 GLU A C 1
ATOM 1947 O O . GLU A 1 284 ? 83.184 35.103 27.176 1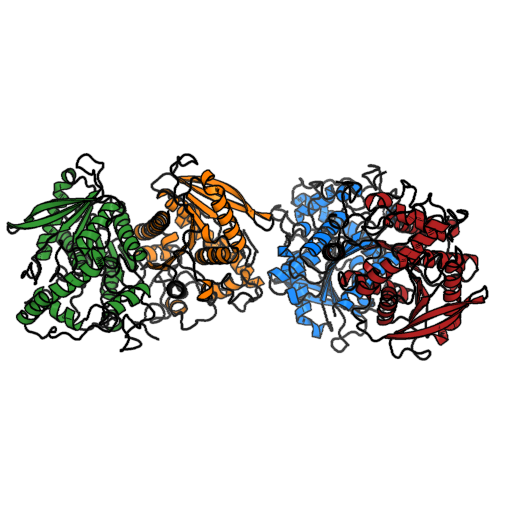.00 16.59 272 GLU A O 1
ATOM 1953 N N . ASN A 1 285 ? 84.503 36.295 25.796 1.00 12.48 273 ASN A N 1
ATOM 1954 C CA . ASN A 1 285 ? 83.764 37.534 25.985 1.00 12.23 273 ASN A CA 1
ATOM 1955 C C . ASN A 1 285 ? 82.949 37.940 24.764 1.00 11.68 273 ASN A C 1
ATOM 1956 O O . ASN A 1 285 ? 82.504 39.083 24.651 1.00 11.86 273 ASN A O 1
ATOM 1961 N N . ALA A 1 286 ? 82.744 36.988 23.855 1.00 12.61 274 ALA A N 1
ATOM 1962 C CA . ALA A 1 286 ? 82.058 37.260 22.597 1.00 12.11 274 ALA A CA 1
ATOM 1963 C C . ALA A 1 286 ? 80.646 37.796 22.801 1.00 12.67 274 ALA A C 1
ATOM 1964 O O . ALA A 1 286 ? 80.149 38.555 21.975 1.00 15.29 274 ALA A O 1
ATOM 1966 N N . SER A 1 287 ? 79.997 37.404 23.897 1.00 11.97 275 SER A N 1
ATOM 1967 C CA . SER A 1 287 ? 78.649 37.895 24.188 1.00 12.78 275 SER A CA 1
ATOM 1968 C C . SER A 1 287 ? 78.595 38.721 25.464 1.00 12.24 275 SER A C 1
ATOM 1969 O O . SER A 1 287 ? 77.518 38.952 26.029 1.00 13.99 275 SER A O 1
ATOM 1972 N N . ASN A 1 288 ? 79.761 39.152 25.926 1.00 10.44 276 ASN A N 1
ATOM 1973 C CA . ASN A 1 288 ? 79.860 40.029 27.084 1.00 10.37 276 ASN A CA 1
ATOM 1974 C C . ASN A 1 288 ? 79.649 41.475 26.677 1.00 9.39 276 ASN A C 1
ATOM 1975 O O . ASN A 1 288 ? 80.464 42.017 25.945 1.00 10.41 276 ASN A O 1
ATOM 1980 N N . PRO A 1 289 ? 78.565 42.114 27.160 1.00 9.54 277 PRO A N 1
ATOM 1981 C CA . PRO A 1 289 ? 78.263 43.485 26.724 1.00 10.72 277 PRO A CA 1
ATOM 1982 C C . PRO A 1 289 ? 79.362 44.482 27.078 1.00 10.06 277 PRO A C 1
ATOM 1983 O O . PRO A 1 289 ? 79.482 45.504 26.404 1.00 9.66 277 PRO A O 1
ATOM 1987 N N . LEU A 1 290 ? 80.149 44.197 28.114 1.00 9.88 278 LEU A N 1
ATOM 1988 C CA . LEU A 1 290 ? 81.243 45.104 28.472 1.00 8.80 278 LEU A CA 1
ATOM 1989 C C . LEU A 1 290 ? 82.388 45.062 27.464 1.00 10.27 278 LEU A C 1
ATOM 1990 O O . LEU A 1 290 ? 83.132 46.035 27.343 1.00 9.87 278 LEU A O 1
ATOM 1995 N N . ALA A 1 291 ? 82.521 43.942 26.745 1.00 9.23 279 ALA A N 1
ATOM 1996 C CA . ALA A 1 291 ? 83.495 43.826 25.656 1.00 9.37 279 ALA A CA 1
ATOM 1997 C C . ALA A 1 291 ? 82.893 44.244 24.327 1.00 8.41 279 ALA A C 1
ATOM 1998 O O . ALA A 1 291 ? 83.561 44.885 23.511 1.00 9.12 279 ALA A O 1
ATOM 2000 N N . TRP A 1 292 ? 81.638 43.854 24.109 1.00 8.92 280 TRP A N 1
ATOM 2001 C CA . TRP A 1 292 ? 80.934 44.085 22.849 1.00 9.09 280 TRP A CA 1
ATOM 2002 C C . TRP A 1 292 ? 79.512 44.557 23.139 1.00 8.74 280 TRP A C 1
ATOM 2003 O O . TRP A 1 292 ? 78.587 43.743 23.228 1.00 9.67 280 TRP A O 1
ATOM 2014 N N . PRO A 1 293 ? 79.331 45.878 23.311 1.00 8.08 281 PRO A N 1
ATOM 2015 C CA . PRO A 1 293 ? 78.046 46.428 23.772 1.00 8.64 281 PRO A CA 1
ATOM 2016 C C . PRO A 1 293 ? 76.796 46.044 22.979 1.00 8.27 281 PRO A C 1
ATOM 2017 O O . PRO A 1 293 ? 75.697 46.088 23.539 1.00 10.21 281 PRO A O 1
ATOM 2021 N N . TYR A 1 294 ? 76.951 45.683 21.709 1.00 8.22 282 TYR A N 1
ATOM 2022 C CA . TYR A 1 294 ? 75.823 45.208 20.905 1.00 8.79 282 TYR A CA 1
ATOM 2023 C C . TYR A 1 294 ? 75.039 44.084 21.592 1.00 8.83 282 TYR A C 1
ATOM 2024 O O . TYR A 1 294 ? 73.833 43.936 21.383 1.00 11.06 282 TYR A O 1
ATOM 2033 N N . HIS A 1 295 ? 75.720 43.304 22.428 1.00 9.86 283 HIS A N 1
ATOM 2034 C CA . HIS A 1 295 ? 75.104 42.156 23.084 1.00 10.11 283 HIS A CA 1
ATOM 2035 C C . HIS A 1 295 ? 74.382 42.481 24.398 1.00 10.11 283 HIS A C 1
ATOM 2036 O O . HIS A 1 295 ? 73.864 41.576 25.056 1.00 12.91 283 HIS A O 1
ATOM 2043 N N . ALA A 1 296 ? 74.314 43.767 24.752 1.00 10.01 284 ALA A N 1
ATOM 2044 C CA . ALA A 1 296 ? 73.621 44.205 25.963 1.00 10.69 284 ALA A CA 1
ATOM 2045 C C . ALA A 1 296 ? 72.171 43.750 26.016 1.00 10.84 284 ALA A C 1
ATOM 2046 O O . ALA A 1 296 ? 71.445 43.769 25.001 1.00 14.21 284 ALA A O 1
ATOM 2048 N N . SER A 1 297 ? 71.751 43.348 27.209 1.00 12.24 285 SER A N 1
ATOM 2049 C CA . SER A 1 297 ? 70.342 43.119 27.500 1.00 12.46 285 SER A CA 1
ATOM 2050 C C . SER A 1 297 ? 69.702 44.432 27.909 1.00 11.67 285 SER A C 1
ATOM 2051 O O . SER A 1 297 ? 70.405 45.392 28.215 1.00 11.95 285 SER A O 1
ATOM 2054 N N . LEU A 1 298 ? 68.374 44.475 27.940 1.00 13.55 286 LEU A N 1
ATOM 2055 C CA . LEU A 1 298 ? 67.691 45.677 28.413 1.00 13.48 286 LEU A CA 1
ATOM 2056 C C . LEU A 1 298 ? 68.122 46.023 29.827 1.00 12.85 286 LEU A C 1
ATOM 2057 O O . LEU A 1 298 ? 68.313 47.203 30.159 1.00 14.33 286 LEU A O 1
ATOM 2062 N N . GLU A 1 299 ? 68.294 44.989 30.648 1.00 13.86 287 GLU A N 1
ATOM 2063 C CA . GLU A 1 299 ? 68.683 45.179 32.030 1.00 14.51 287 GLU A CA 1
ATOM 2064 C C . GLU A 1 299 ? 70.054 45.849 32.164 1.00 14.58 287 GLU A C 1
ATOM 2065 O O . GLU A 1 299 ? 70.274 46.647 33.077 1.00 15.77 287 GLU A O 1
ATOM 2071 N N . ASP A 1 300 ? 70.969 45.536 31.247 1.00 12.42 288 ASP A N 1
ATOM 2072 C CA . ASP A 1 300 ? 72.301 46.158 31.226 1.00 11.66 288 ASP A CA 1
ATOM 2073 C C . ASP A 1 300 ? 72.239 47.664 31.007 1.00 11.38 288 ASP A C 1
ATOM 2074 O O . ASP A 1 300 ? 73.172 48.392 31.352 1.00 12.58 288 ASP A O 1
ATOM 2079 N N . LEU A 1 301 ? 71.181 48.101 30.332 1.00 11.54 289 LEU A N 1
ATOM 2080 C CA . LEU A 1 301 ? 71.042 49.483 29.890 1.00 11.01 289 LEU A CA 1
ATOM 2081 C C . LEU A 1 301 ? 70.081 50.305 30.741 1.00 11.46 289 LEU A C 1
ATOM 2082 O O . LEU A 1 301 ? 70.027 51.530 30.624 1.00 11.64 289 LEU A O 1
ATOM 2087 N N . ALA A 1 302 ? 69.286 49.637 31.563 1.00 12.84 290 ALA A N 1
ATOM 2088 C CA . ALA A 1 302 ? 68.267 50.342 32.327 1.00 13.13 290 ALA A CA 1
ATOM 2089 C C . ALA A 1 302 ? 68.854 51.440 33.217 1.00 14.20 290 ALA A C 1
ATOM 2090 O O . ALA A 1 302 ? 69.848 51.230 33.922 1.00 15.13 290 ALA A O 1
ATOM 2092 N N . GLY A 1 303 ? 68.242 52.621 33.170 1.00 12.74 291 GLY A N 1
ATOM 2093 C CA . GLY A 1 303 ? 68.674 53.727 34.007 1.00 11.53 291 GLY A CA 1
ATOM 2094 C C . GLY A 1 303 ? 69.856 54.522 33.474 1.00 11.57 291 GLY A C 1
ATOM 2095 O O . GLY A 1 303 ? 70.272 55.493 34.108 1.00 13.49 291 GLY A O 1
ATOM 2096 N N . LEU A 1 304 ? 70.390 54.153 32.309 1.00 10.92 292 LEU A N 1
ATOM 2097 C CA . LEU A 1 304 ? 71.527 54.906 31.769 1.00 11.24 292 LEU A CA 1
ATOM 2098 C C . LEU A 1 304 ? 71.126 56.334 31.386 1.00 10.72 292 LEU A C 1
ATOM 2099 O O . LEU A 1 304 ? 69.969 56.595 31.041 1.00 11.62 292 LEU A O 1
ATOM 2104 N N . PRO A 1 305 ? 72.083 57.272 31.460 1.00 10.27 293 PRO A N 1
ATOM 2105 C CA . PRO A 1 305 ? 71.821 58.670 31.105 1.00 10.64 293 PRO A CA 1
ATOM 2106 C C . PRO A 1 305 ? 71.648 58.823 29.587 1.00 10.61 293 PRO A C 1
ATOM 2107 O O . PRO A 1 305 ? 71.883 57.867 28.843 1.00 10.05 293 PRO A O 1
ATOM 2111 N N . PRO A 1 306 ? 71.224 60.007 29.128 1.00 9.71 294 PRO A N 1
ATOM 2112 C CA . PRO A 1 306 ? 70.955 60.181 27.697 1.00 9.25 294 PRO A CA 1
ATOM 2113 C C . PRO A 1 306 ? 72.137 59.845 26.786 1.00 9.40 294 PRO A C 1
ATOM 2114 O O . PRO A 1 306 ? 73.306 60.149 27.086 1.00 9.46 294 PRO A O 1
ATOM 2118 N N . HIS A 1 307 ? 71.813 59.211 25.663 1.00 8.30 295 HIS A N 1
ATOM 2119 C CA . HIS A 1 307 ? 72.791 58.788 24.672 1.00 8.17 295 HIS A CA 1
ATOM 2120 C C . HIS A 1 307 ? 72.483 59.428 23.328 1.00 7.74 295 HIS A C 1
ATOM 2121 O O . HIS A 1 307 ? 71.319 59.650 22.979 1.00 8.10 295 HIS A O 1
ATOM 2128 N N . VAL A 1 308 ? 73.531 59.665 22.555 1.00 8.32 296 VAL A N 1
ATOM 2129 C CA . VAL A 1 308 ? 73.419 59.897 21.123 1.00 7.63 296 VAL A CA 1
ATOM 2130 C C . VAL A 1 308 ? 74.263 58.839 20.446 1.00 7.45 296 VAL A C 1
ATOM 2131 O O . VAL A 1 308 ? 75.402 58.600 20.856 1.00 9.12 296 VAL A O 1
ATOM 2135 N N . ILE A 1 309 ? 73.684 58.168 19.452 1.00 6.94 297 ILE A N 1
ATOM 2136 C CA . ILE A 1 309 ? 74.417 57.235 18.607 1.00 7.62 297 ILE A CA 1
ATOM 2137 C C . ILE A 1 309 ? 74.491 57.826 17.210 1.00 8.64 297 ILE A C 1
ATOM 2138 O O . ILE A 1 309 ? 73.462 58.100 16.600 1.00 8.68 297 ILE A O 1
ATOM 2143 N N . SER A 1 310 ? 75.711 58.055 16.717 1.00 7.52 298 SER A N 1
ATOM 2144 C CA . SER A 1 310 ? 75.928 58.688 15.419 1.00 8.38 298 SER A CA 1
ATOM 2145 C C . SER A 1 310 ? 76.710 57.753 14.512 1.00 9.32 298 SER A C 1
ATOM 2146 O O . SER A 1 310 ? 77.894 57.516 14.759 1.00 13.54 298 SER A O 1
ATOM 2149 N N . VAL A 1 311 ? 76.053 57.228 13.478 1.00 7.01 299 VAL A N 1
ATOM 2150 C CA . VAL A 1 311 ? 76.653 56.264 12.563 1.00 7.75 299 VAL A CA 1
ATOM 2151 C C . VAL A 1 311 ? 76.971 56.893 11.208 1.00 8.39 299 VAL A C 1
ATOM 2152 O O . VAL A 1 311 ? 76.430 57.946 10.855 1.00 9.07 299 VAL A O 1
ATOM 2156 N N . ASN A 1 312 ? 77.845 56.240 10.451 1.00 9.16 300 ASN A N 1
ATOM 2157 C CA . ASN A 1 312 ? 78.202 56.676 9.098 1.00 7.79 300 ASN A CA 1
ATOM 2158 C C . ASN A 1 312 ? 77.480 55.854 8.053 1.00 9.13 300 ASN A C 1
ATOM 2159 O O . ASN A 1 312 ? 77.354 54.643 8.196 1.00 10.61 300 ASN A O 1
ATOM 2164 N N . GLU A 1 313 ? 76.978 56.516 7.014 1.00 8.74 301 GLU A N 1
ATOM 2165 C CA . GLU A 1 313 ? 76.131 55.845 6.021 1.00 8.15 301 GLU A CA 1
ATOM 2166 C C . GLU A 1 313 ? 76.813 54.671 5.307 1.00 8.48 301 GLU A C 1
ATOM 2167 O O . GLU A 1 313 ? 76.215 53.606 5.146 1.00 9.81 301 GLU A O 1
ATOM 2173 N N . LEU A 1 314 ? 78.063 54.865 4.894 1.00 9.85 302 LEU A N 1
ATOM 2174 C CA . LEU A 1 314 ? 78.752 53.885 4.049 1.00 10.00 302 LEU A CA 1
ATOM 2175 C C . LEU A 1 314 ? 79.740 53.060 4.873 1.00 11.21 302 LEU A C 1
ATOM 2176 O O . LEU A 1 314 ? 80.845 52.775 4.448 1.00 14.80 302 LEU A O 1
ATOM 2181 N N . ASP A 1 315 ? 79.309 52.692 6.067 1.00 13.96 303 ASP A N 1
ATOM 2182 C CA . ASP A 1 315 ? 80.125 51.996 7.052 1.00 11.80 303 ASP A CA 1
ATOM 2183 C C . ASP A 1 315 ? 79.561 50.589 7.239 1.00 10.51 303 ASP A C 1
ATOM 2184 O O . ASP A 1 315 ? 78.369 50.437 7.465 1.00 11.11 303 ASP A O 1
ATOM 2189 N N . PRO A 1 316 ? 80.408 49.546 7.134 1.00 9.80 304 PRO A N 1
ATOM 2190 C CA . PRO A 1 316 ? 79.870 48.206 7.431 1.00 9.66 304 PRO A CA 1
ATOM 2191 C C . PRO A 1 316 ? 79.390 48.073 8.890 1.00 8.97 304 PRO A C 1
ATOM 2192 O O . PRO A 1 316 ? 78.550 47.220 9.187 1.00 10.36 304 PRO A O 1
ATOM 2196 N N . LEU A 1 317 ? 79.877 48.934 9.776 1.00 8.68 305 LEU A N 1
ATOM 2197 C CA . LEU A 1 317 ? 79.431 48.929 11.169 1.00 8.82 305 LEU A CA 1
ATOM 2198 C C . LEU A 1 317 ? 78.119 49.663 11.405 1.00 8.52 305 LEU A C 1
ATOM 2199 O O . LEU A 1 317 ? 77.633 49.699 12.536 1.00 9.43 305 LEU A O 1
ATOM 2204 N N . ARG A 1 318 ? 77.550 50.256 10.360 1.00 8.28 306 ARG A N 1
ATOM 2205 C CA . ARG A 1 318 ? 76.340 51.066 10.516 1.00 9.24 306 ARG A CA 1
ATOM 2206 C C . ARG A 1 318 ? 75.235 50.324 11.260 1.00 9.89 306 ARG A C 1
ATOM 2207 O O . ARG A 1 318 ? 74.654 50.861 12.204 1.00 9.97 306 ARG A O 1
ATOM 2215 N N . ASP A 1 319 ? 74.934 49.100 10.839 1.00 9.31 307 ASP A N 1
ATOM 2216 C CA . ASP A 1 319 ? 73.763 48.431 11.383 1.00 9.41 307 ASP A CA 1
ATOM 2217 C C . ASP A 1 319 ? 73.889 48.027 12.840 1.00 8.16 307 ASP A C 1
ATOM 2218 O O . ASP A 1 319 ? 72.902 48.077 13.568 1.00 10.16 307 ASP A O 1
ATOM 2223 N N . GLU A 1 320 ? 75.088 47.656 13.292 1.00 8.79 308 GLU A N 1
ATOM 2224 C CA . GLU A 1 320 ? 75.226 47.330 14.706 1.00 7.75 308 GLU A CA 1
ATOM 2225 C C . GLU A 1 320 ? 75.072 48.574 15.582 1.00 7.23 308 GLU A C 1
ATOM 2226 O O . GLU A 1 320 ? 74.531 48.494 16.684 1.00 9.69 308 GLU A O 1
ATOM 2232 N N . GLY A 1 321 ? 75.503 49.731 15.077 1.00 8.09 309 GLY A N 1
ATOM 2233 C CA . GLY A 1 321 ? 75.268 50.974 15.795 1.00 8.60 309 GLY A CA 1
ATOM 2234 C C . GLY A 1 321 ? 73.786 51.290 15.905 1.00 8.60 309 GLY A C 1
ATOM 2235 O O . GLY A 1 321 ? 73.288 51.641 16.987 1.00 9.27 309 GLY A O 1
ATOM 2236 N N . LEU A 1 322 ? 73.066 51.173 14.785 1.00 8.80 310 LEU A N 1
ATOM 2237 C CA . LEU A 1 322 ? 71.623 51.433 14.787 1.00 8.25 310 LEU A CA 1
ATOM 2238 C C . LEU A 1 322 ? 70.838 50.418 15.617 1.00 7.95 310 LEU A C 1
ATOM 2239 O O . LEU A 1 322 ? 69.859 50.778 16.285 1.00 8.53 310 LEU A O 1
ATOM 2244 N N . ALA A 1 323 ? 71.273 49.158 15.601 1.00 7.90 311 ALA A N 1
ATOM 2245 C CA . ALA A 1 323 ? 70.632 48.139 16.440 1.00 8.03 311 ALA A CA 1
ATOM 2246 C C . ALA A 1 323 ? 70.784 48.512 17.904 1.00 8.33 311 ALA A C 1
ATOM 2247 O O . ALA A 1 323 ? 69.858 48.358 18.706 1.00 9.65 311 ALA A O 1
ATOM 2249 N N . HIS A 1 324 ? 71.960 49.016 18.260 1.00 8.03 312 HIS A N 1
ATOM 2250 C CA . HIS A 1 324 ? 72.212 49.391 19.649 1.00 8.33 312 HIS A CA 1
ATOM 2251 C C . HIS A 1 324 ? 71.414 50.624 20.083 1.00 7.75 312 HIS A C 1
ATOM 2252 O O . HIS A 1 324 ? 70.879 50.684 21.197 1.00 8.29 312 HIS A O 1
ATOM 2259 N N . TYR A 1 325 ? 71.329 51.596 19.183 1.00 7.66 313 TYR A N 1
ATOM 2260 C CA . TYR A 1 325 ? 70.425 52.730 19.337 1.00 7.94 313 TYR A CA 1
ATOM 2261 C C . TYR A 1 325 ? 68.997 52.250 19.681 1.00 7.78 313 TYR A C 1
ATOM 2262 O O . TYR A 1 325 ? 68.364 52.736 20.639 1.00 8.65 313 TYR A O 1
ATOM 2271 N N . ARG A 1 326 ? 68.496 51.277 18.930 1.00 8.34 314 ARG A N 1
ATOM 2272 C CA . ARG A 1 326 ? 67.150 50.751 19.180 1.00 8.99 314 ARG A CA 1
ATOM 2273 C C . ARG A 1 326 ? 67.048 50.016 20.524 1.00 8.49 314 ARG A C 1
ATOM 2274 O O . ARG A 1 326 ? 66.022 50.096 21.212 1.00 9.79 314 ARG A O 1
ATOM 2282 N N . LYS A 1 327 ? 68.114 49.304 20.902 1.00 7.96 315 LYS A N 1
ATOM 2283 C CA . LYS A 1 327 ? 68.151 48.584 22.177 1.00 9.33 315 LYS A CA 1
ATOM 2284 C C . LYS A 1 327 ? 68.110 49.533 23.374 1.00 8.06 315 LYS A C 1
ATOM 2285 O O . LYS A 1 327 ? 67.368 49.309 24.351 1.00 10.03 315 LYS A O 1
ATOM 2291 N N . LEU A 1 328 ? 68.907 50.594 23.289 1.00 7.95 316 LEU A N 1
ATOM 2292 C CA . LEU A 1 328 ? 68.886 51.657 24.286 1.00 8.46 316 LEU A CA 1
ATOM 2293 C C . LEU A 1 328 ? 67.472 52.219 24.469 1.00 7.63 316 LEU A C 1
ATOM 2294 O O . LEU A 1 328 ? 66.975 52.348 25.600 1.00 9.18 316 LEU A O 1
ATOM 2299 N N . LEU A 1 329 ? 66.797 52.516 23.362 1.00 8.64 317 LEU A N 1
ATOM 2300 C CA . LEU A 1 329 ? 65.421 52.999 23.451 1.00 7.45 317 LEU A CA 1
ATOM 2301 C C . LEU A 1 329 ? 64.489 51.978 24.093 1.00 8.91 317 LEU A C 1
ATOM 2302 O O . LEU A 1 329 ? 63.639 52.333 24.920 1.00 10.37 317 LEU A O 1
ATOM 2307 N N . LYS A 1 330 ? 64.633 50.715 23.707 1.00 9.70 318 LYS A N 1
ATOM 2308 C CA . LYS A 1 330 ? 63.781 49.665 24.264 1.00 9.57 318 LYS A CA 1
ATOM 2309 C C . LYS A 1 330 ? 63.971 49.552 25.776 1.00 10.09 318 LYS A C 1
ATOM 2310 O O . LYS A 1 330 ? 63.029 49.248 26.516 1.00 12.77 318 LYS A O 1
ATOM 2316 N N . ALA A 1 331 ? 65.189 49.842 26.226 1.00 10.33 319 ALA A N 1
ATOM 2317 C CA . ALA A 1 331 ? 65.516 49.822 27.645 1.00 10.66 319 ALA A CA 1
ATOM 2318 C C . ALA A 1 331 ? 65.080 51.086 28.389 1.00 10.89 319 ALA A C 1
ATOM 2319 O O . ALA A 1 331 ? 65.306 51.193 29.596 1.00 13.10 319 ALA A O 1
ATOM 2321 N N . GLY A 1 332 ? 64.488 52.044 27.672 1.00 9.61 320 GLY A N 1
ATOM 2322 C CA . GLY A 1 332 ? 63.991 53.262 28.294 1.00 10.95 320 GLY A CA 1
ATOM 2323 C C . GLY A 1 332 ? 65.001 54.385 28.432 1.00 10.74 320 GLY A C 1
ATOM 2324 O O . GLY A 1 332 ? 64.743 55.398 29.099 1.00 12.42 320 GLY A O 1
ATOM 2325 N N . VAL A 1 333 ? 66.146 54.221 27.781 1.00 8.81 321 VAL A N 1
ATOM 2326 C CA . VAL A 1 333 ? 67.173 55.252 27.777 1.00 9.37 321 VAL A CA 1
ATOM 2327 C C . VAL A 1 333 ? 66.792 56.327 26.772 1.00 10.19 321 VAL A C 1
ATOM 2328 O O . VAL A 1 333 ? 66.325 56.020 25.669 1.00 11.48 321 VAL A O 1
ATOM 2332 N N . SER A 1 334 ? 66.955 57.589 27.167 1.00 9.88 322 SER A N 1
ATOM 2333 C CA . SER A 1 334 ? 66.759 58.705 26.249 1.00 9.76 322 SER A CA 1
ATOM 2334 C C . SER A 1 334 ? 67.842 58.605 25.184 1.00 9.59 322 SER A C 1
ATOM 2335 O O . SER A 1 334 ? 69.019 58.693 25.505 1.00 11.55 322 SER A O 1
ATOM 2338 N N . THR A 1 335 ? 67.465 58.384 23.924 1.00 8.57 323 THR A N 1
ATOM 2339 C CA . THR A 1 335 ? 68.449 58.131 22.873 1.00 9.34 323 THR A CA 1
ATOM 2340 C C . THR A 1 335 ? 68.074 58.842 21.578 1.00 8.65 323 THR A C 1
ATOM 2341 O O . THR A 1 335 ? 66.935 58.748 21.111 1.00 10.89 323 THR A O 1
ATOM 2345 N N . VAL A 1 336 ? 69.043 59.560 21.015 1.00 7.18 324 VAL A N 1
ATOM 2346 C CA . VAL A 1 336 ? 68.937 60.173 19.697 1.00 7.71 324 VAL A CA 1
ATOM 2347 C C . VAL A 1 336 ? 69.822 59.375 18.752 1.00 7.01 324 VAL A C 1
ATOM 2348 O O . VAL A 1 336 ? 70.935 59.011 19.118 1.00 8.66 324 VAL A O 1
ATOM 2352 N N . GLY A 1 337 ? 69.312 59.072 17.560 1.00 7.66 325 GLY A N 1
ATOM 2353 C CA . GLY A 1 337 ? 70.048 58.336 16.546 1.00 7.48 325 GLY A CA 1
ATOM 2354 C C . GLY A 1 337 ? 70.234 59.187 15.306 1.00 7.49 325 GLY A C 1
ATOM 2355 O O . GLY A 1 337 ? 69.283 59.801 14.809 1.00 10.01 325 GLY A O 1
ATOM 2356 N N . ARG A 1 338 ? 71.459 59.219 14.801 1.00 8.69 326 ARG A N 1
ATOM 2357 C CA . ARG A 1 338 ? 71.840 60.076 13.682 1.00 9.54 326 ARG A CA 1
ATOM 2358 C C . ARG A 1 338 ? 72.662 59.286 12.680 1.00 8.39 326 ARG A C 1
ATOM 2359 O O . ARG A 1 338 ? 73.589 58.587 13.086 1.00 9.61 326 ARG A O 1
ATOM 2367 N N . THR A 1 339 ? 72.320 59.372 11.387 1.00 8.45 327 THR A N 1
ATOM 2368 C CA . THR A 1 339 ? 73.231 58.946 10.320 1.00 7.10 327 THR A CA 1
ATOM 2369 C C . THR A 1 339 ? 73.875 60.171 9.713 1.00 8.17 327 THR A C 1
ATOM 2370 O O . THR A 1 339 ? 73.183 61.131 9.368 1.00 9.23 327 THR A O 1
ATOM 2374 N N . VAL A 1 340 ? 75.199 60.126 9.597 1.00 8.64 328 VAL A N 1
ATOM 2375 C CA . VAL A 1 340 ? 75.966 61.122 8.870 1.00 8.40 328 VAL A CA 1
ATOM 2376 C C . VAL A 1 340 ? 76.127 60.619 7.442 1.00 7.68 328 VAL A C 1
ATOM 2377 O O . VAL A 1 340 ? 76.843 59.643 7.180 1.00 9.67 328 VAL A O 1
ATOM 2381 N N . HIS A 1 341 ? 75.435 61.259 6.510 1.00 8.49 329 HIS A N 1
ATOM 2382 C CA . HIS A 1 341 ? 75.441 60.768 5.139 1.00 8.34 329 HIS A CA 1
ATOM 2383 C C . HIS A 1 341 ? 76.730 61.037 4.377 1.00 8.07 329 HIS A C 1
ATOM 2384 O O . HIS A 1 341 ? 77.510 61.932 4.735 1.00 9.02 329 HIS A O 1
ATOM 2391 N N . GLY A 1 342 ? 76.963 60.219 3.349 1.00 8.78 330 GLY A N 1
ATOM 2392 C CA . GLY A 1 342 ? 78.042 60.448 2.401 1.00 9.56 330 GLY A CA 1
ATOM 2393 C C . GLY A 1 342 ? 79.407 60.018 2.899 1.00 8.72 330 GLY A C 1
ATOM 2394 O O . GLY A 1 342 ? 80.410 60.197 2.203 1.00 10.95 330 GLY A O 1
ATOM 2395 N N . THR A 1 343 ? 79.449 59.436 4.094 1.00 9.69 331 THR A N 1
ATOM 2396 C CA . THR A 1 343 ? 80.713 59.196 4.774 1.00 9.66 331 THR A CA 1
ATOM 2397 C C . THR A 1 343 ? 81.015 57.723 4.946 1.00 9.77 331 THR A C 1
ATOM 2398 O O . THR A 1 343 ? 80.126 56.912 5.216 1.00 9.81 331 THR A O 1
ATOM 2402 N N . CYS A 1 344 ? 82.291 57.388 4.777 1.00 9.52 332 CYS A N 1
ATOM 2403 C CA . CYS A 1 344 ? 82.800 56.109 5.223 1.00 9.32 332 CYS A CA 1
ATOM 2404 C C . CYS A 1 344 ? 82.954 56.138 6.736 1.00 8.64 332 CYS A C 1
ATOM 2405 O O . CYS A 1 344 ? 82.782 57.193 7.370 1.00 9.52 332 CYS A O 1
ATOM 2408 N N . HIS A 1 345 ? 83.270 54.980 7.300 1.00 10.20 333 HIS A N 1
ATOM 2409 C CA . HIS A 1 345 ? 83.537 54.830 8.730 1.00 9.36 333 HIS A CA 1
ATOM 2410 C C . HIS A 1 345 ? 84.398 55.956 9.278 1.00 9.98 333 HIS A C 1
ATOM 2411 O O . HIS A 1 345 ? 85.494 56.206 8.764 1.00 10.59 333 HIS A O 1
ATOM 2418 N N . ALA A 1 346 ? 83.866 56.641 10.293 1.00 8.55 334 ALA A N 1
ATOM 2419 C CA . ALA A 1 346 ? 84.561 57.680 11.057 1.00 8.83 334 ALA A CA 1
ATOM 2420 C C . ALA A 1 346 ? 85.053 58.892 10.261 1.00 8.33 334 ALA A C 1
ATOM 2421 O O . ALA A 1 346 ? 85.863 59.667 10.768 1.00 10.53 334 ALA A O 1
ATOM 2423 N N . ALA A 1 347 ? 84.556 59.108 9.046 1.00 8.44 335 ALA A N 1
ATOM 2424 C CA . ALA A 1 347 ? 85.158 60.153 8.213 1.00 8.86 335 ALA A CA 1
ATOM 2425 C C . ALA A 1 347 ? 84.967 61.546 8.805 1.00 9.67 335 ALA A C 1
ATOM 2426 O O . ALA A 1 347 ? 85.836 62.426 8.656 1.00 9.90 335 ALA A O 1
ATOM 2428 N N . ASP A 1 348 ? 83.834 61.741 9.479 1.00 9.62 336 ASP A N 1
ATOM 2429 C CA . ASP A 1 348 ? 83.521 63.016 10.114 1.00 10.03 336 ASP A CA 1
ATOM 2430 C C . ASP A 1 348 ? 84.364 63.315 11.345 1.00 10.53 336 ASP A C 1
ATOM 2431 O O . ASP A 1 348 ? 84.269 64.406 11.900 1.00 12.12 336 ASP A O 1
ATOM 2436 N N . CYS A 1 349 ? 85.197 62.357 11.755 1.00 10.35 337 CYS A N 1
ATOM 2437 C CA . CYS A 1 349 ? 86.097 62.548 12.894 1.00 10.09 337 CYS A CA 1
ATOM 2438 C C . CYS A 1 349 ? 87.478 62.989 12.474 1.00 10.06 337 CYS A C 1
ATOM 2439 O O . CYS A 1 349 ? 88.304 63.312 13.336 1.00 11.35 337 CYS A O 1
ATOM 2442 N N . SER A 1 350 ? 87.745 62.972 11.167 1.00 10.77 338 SER A N 1
ATOM 2443 C CA . SER A 1 350 ? 89.117 63.156 10.689 1.00 11.83 338 SER A CA 1
ATOM 2444 C C . SER A 1 350 ? 89.326 64.027 9.470 1.00 11.70 338 SER A C 1
ATOM 2445 O O . SER A 1 350 ? 90.329 64.735 9.396 1.00 12.89 338 SER A O 1
ATOM 2448 N N . PHE A 1 351 ? 88.392 63.987 8.520 1.00 10.77 339 PHE A N 1
ATOM 2449 C CA . PHE A 1 351 ? 88.635 64.612 7.217 1.00 10.22 339 PHE A CA 1
ATOM 2450 C C . PHE A 1 351 ? 88.288 66.102 7.195 1.00 11.95 339 PHE A C 1
ATOM 2451 O O . PHE A 1 351 ? 87.533 66.579 6.344 1.00 12.57 339 PHE A O 1
ATOM 2459 N N . VAL A 1 352 ? 88.878 66.846 8.124 1.00 13.35 340 VAL A N 1
ATOM 2460 C CA . VAL A 1 352 ? 88.542 68.256 8.304 1.00 14.71 340 VAL A CA 1
ATOM 2461 C C . VAL A 1 352 ? 88.921 69.134 7.096 1.00 15.16 340 VAL A C 1
ATOM 2462 O O . VAL A 1 352 ? 88.267 70.145 6.825 1.00 17.39 340 VAL A O 1
ATOM 2466 N N . ASP A 1 353 ? 89.951 68.741 6.354 1.00 13.98 341 ASP A N 1
ATOM 2467 C CA . ASP A 1 353 ? 90.379 69.519 5.198 1.00 15.63 341 ASP A CA 1
ATOM 2468 C C . ASP A 1 353 ? 89.554 69.250 3.938 1.00 15.90 341 ASP A C 1
ATOM 2469 O O . ASP A 1 353 ? 89.572 70.043 2.997 1.00 19.70 341 ASP A O 1
ATOM 2474 N N . VAL A 1 354 ? 88.846 68.128 3.919 1.00 15.28 342 VAL A N 1
ATOM 2475 C CA . VAL A 1 354 ? 88.112 67.688 2.736 1.00 15.88 342 VAL A CA 1
ATOM 2476 C C . VAL A 1 354 ? 86.588 67.859 2.850 1.00 11.94 342 VAL A C 1
ATOM 2477 O O . VAL A 1 354 ? 85.917 68.305 1.909 1.00 13.75 342 VAL A O 1
ATOM 2481 N N . ILE A 1 355 ? 86.047 67.518 4.013 1.00 12.33 343 ILE A N 1
ATOM 2482 C CA . ILE A 1 355 ? 84.625 67.706 4.305 1.00 12.11 343 ILE A CA 1
ATOM 2483 C C . ILE A 1 355 ? 84.437 68.512 5.598 1.00 11.94 343 ILE A C 1
ATOM 2484 O O . ILE A 1 355 ? 83.873 68.025 6.579 1.00 11.63 343 ILE A O 1
ATOM 2489 N N . PRO A 1 356 ? 84.953 69.748 5.614 1.00 12.74 344 PRO A N 1
ATOM 2490 C CA . PRO A 1 356 ? 84.901 70.515 6.866 1.00 13.27 344 PRO A CA 1
ATOM 2491 C C . PRO A 1 356 ? 83.486 70.745 7.376 1.00 11.96 344 PRO A C 1
ATOM 2492 O O . PRO A 1 356 ? 83.269 70.753 8.598 1.00 12.72 344 PRO A O 1
ATOM 2496 N N . ASP A 1 357 ? 82.531 70.916 6.463 1.00 11.93 345 ASP A N 1
ATOM 2497 C CA . ASP A 1 357 ? 81.152 71.110 6.889 1.00 11.81 345 ASP A CA 1
ATOM 2498 C C . ASP A 1 357 ? 80.621 69.917 7.685 1.00 11.06 345 ASP A C 1
ATOM 2499 O O . ASP A 1 357 ? 79.972 70.091 8.714 1.00 11.85 345 ASP A O 1
ATOM 2504 N N . VAL A 1 358 ? 80.936 68.708 7.236 1.00 9.86 346 VAL A N 1
ATOM 2505 C CA . VAL A 1 358 ? 80.487 67.502 7.925 1.00 9.41 346 VAL A CA 1
ATOM 2506 C C . VAL A 1 358 ? 81.223 67.333 9.262 1.00 9.85 346 VAL A C 1
ATOM 2507 O O . VAL A 1 358 ? 80.608 67.026 10.294 1.00 10.16 346 VAL A O 1
ATOM 2511 N N . TYR A 1 359 ? 82.541 67.512 9.226 1.00 10.27 347 TYR A N 1
ATOM 2512 C CA . TYR A 1 359 ? 83.386 67.414 10.411 1.00 9.83 347 TYR A CA 1
ATOM 2513 C C . TYR A 1 359 ? 82.897 68.359 11.510 1.00 9.64 347 TYR A C 1
ATOM 2514 O O . TYR A 1 359 ? 82.641 67.942 12.656 1.00 10.13 347 TYR A O 1
ATOM 2523 N N . PHE A 1 360 ? 82.726 69.625 11.157 1.00 10.63 348 PHE A N 1
ATOM 2524 C CA . PHE A 1 360 ? 82.282 70.605 12.132 1.00 10.72 348 PHE A CA 1
ATOM 2525 C C . PHE A 1 360 ? 80.824 70.457 12.549 1.00 10.65 348 PHE A C 1
ATOM 2526 O O . PHE A 1 360 ? 80.490 70.806 13.672 1.00 11.40 348 PHE A O 1
ATOM 2534 N N . ALA A 1 361 ? 79.964 69.923 11.676 1.00 10.17 349 ALA A N 1
ATOM 2535 C CA . ALA A 1 361 ? 78.601 69.599 12.104 1.00 10.75 349 ALA A CA 1
ATOM 2536 C C . ALA A 1 361 ? 78.640 68.610 13.270 1.00 9.35 349 ALA A C 1
ATOM 2537 O O . ALA A 1 361 ? 77.912 68.760 14.251 1.00 10.61 349 ALA A O 1
ATOM 2539 N N . THR A 1 362 ? 79.522 67.619 13.191 1.00 9.36 350 THR A N 1
ATOM 2540 C CA . THR A 1 362 ? 79.644 66.661 14.282 1.00 9.01 350 THR A CA 1
ATOM 2541 C C . THR A 1 362 ? 80.244 67.295 15.542 1.00 9.50 350 THR A C 1
ATOM 2542 O O . THR A 1 362 ? 79.733 67.084 16.651 1.00 10.45 350 THR A O 1
ATOM 2546 N N . VAL A 1 363 ? 81.308 68.074 15.375 1.00 10.67 351 VAL A N 1
ATOM 2547 C CA . VAL A 1 363 ? 81.895 68.801 16.502 1.00 11.30 351 VAL A CA 1
ATOM 2548 C C . VAL A 1 363 ? 80.849 69.648 17.234 1.00 10.90 351 VAL A C 1
ATOM 2549 O O . VAL A 1 363 ? 80.722 69.582 18.466 1.00 11.46 351 VAL A O 1
ATOM 2553 N N . ARG A 1 364 ? 80.067 70.402 16.465 1.00 10.17 352 ARG A N 1
ATOM 2554 C CA . ARG A 1 364 ? 79.022 71.242 17.039 1.00 10.69 352 ARG A CA 1
ATOM 2555 C C . ARG A 1 364 ? 77.942 70.420 17.733 1.00 11.03 352 ARG A C 1
ATOM 2556 O O . ARG A 1 364 ? 77.417 70.836 18.766 1.00 12.12 352 ARG A O 1
ATOM 2564 N N . ASP A 1 365 ? 77.603 69.269 17.160 1.00 10.71 353 ASP A N 1
ATOM 2565 C CA . ASP A 1 365 ? 76.572 68.405 17.715 1.00 9.08 353 ASP A CA 1
ATOM 2566 C C . ASP A 1 365 ? 76.993 67.837 19.065 1.00 9.40 353 ASP A C 1
ATOM 2567 O O . ASP A 1 365 ? 76.220 67.859 20.031 1.00 10.87 353 ASP A O 1
ATOM 2572 N N . ILE A 1 366 ? 78.224 67.341 19.134 1.00 9.66 354 ILE A N 1
ATOM 2573 C CA . ILE A 1 366 ? 78.762 66.811 20.385 1.00 9.54 354 ILE A CA 1
ATOM 2574 C C . ILE A 1 366 ? 78.838 67.899 21.452 1.00 8.85 354 ILE A C 1
ATOM 2575 O O . ILE A 1 366 ? 78.402 67.696 22.595 1.00 10.82 354 ILE A O 1
ATOM 2580 N N . SER A 1 367 ? 79.368 69.061 21.078 1.00 8.95 355 SER A N 1
ATOM 2581 C CA . SER A 1 367 ? 79.474 70.158 22.026 1.00 9.99 355 SER A CA 1
ATOM 2582 C C . SER A 1 367 ? 78.101 70.608 22.529 1.00 10.79 355 SER A C 1
ATOM 2583 O O . SER A 1 367 ? 77.912 70.822 23.731 1.00 10.98 355 SER A O 1
ATOM 2586 N N . ALA A 1 368 ? 77.151 70.763 21.609 1.00 9.97 356 ALA A N 1
ATOM 2587 C CA . ALA A 1 368 ? 75.807 71.179 21.998 1.00 10.24 356 ALA A CA 1
ATOM 2588 C C . ALA A 1 368 ? 75.152 70.165 22.931 1.00 9.81 356 ALA A C 1
ATOM 2589 O O . ALA A 1 368 ? 74.424 70.535 23.863 1.00 10.94 356 ALA A O 1
ATOM 2591 N N . PHE A 1 369 ? 75.407 68.884 22.678 1.00 9.78 357 PHE A N 1
ATOM 2592 C CA . PHE A 1 369 ? 74.900 67.826 23.542 1.00 8.69 357 PHE A CA 1
ATOM 2593 C C . PHE A 1 369 ? 75.522 67.926 24.945 1.00 10.21 357 PHE A C 1
ATOM 2594 O O . PHE A 1 369 ? 74.821 67.836 25.963 1.00 10.06 357 PHE A O 1
ATOM 2602 N N . ALA A 1 370 ? 76.835 68.115 25.003 1.00 10.57 358 ALA A N 1
ATOM 2603 C CA . ALA A 1 370 ? 77.512 68.307 26.289 1.00 11.50 358 ALA A CA 1
ATOM 2604 C C . ALA A 1 370 ? 76.913 69.481 27.075 1.00 11.05 358 ALA A C 1
ATOM 2605 O O . ALA A 1 370 ? 76.627 69.351 28.275 1.00 12.62 358 ALA A O 1
ATOM 2607 N N . TYR A 1 371 ? 76.703 70.612 26.400 1.00 10.90 359 TYR A N 1
ATOM 2608 C CA . TYR A 1 371 ? 76.081 71.769 27.034 1.00 11.55 359 TYR A CA 1
ATOM 2609 C C . TYR A 1 371 ? 74.667 71.487 27.530 1.00 12.01 359 TYR A C 1
ATOM 2610 O O . TYR A 1 371 ? 74.264 72.000 28.580 1.00 13.24 359 TYR A O 1
ATOM 2619 N N . SER A 1 372 ? 73.935 70.652 26.795 1.00 11.28 360 SER A N 1
ATOM 2620 C CA . SER A 1 372 ? 72.541 70.332 27.111 1.00 12.29 360 SER A CA 1
ATOM 2621 C C . SER A 1 372 ? 72.390 69.492 28.375 1.00 12.54 360 SER A C 1
ATOM 2622 O O . SER A 1 372 ? 71.282 69.375 28.914 1.00 15.55 360 SER A O 1
ATOM 2625 N N . ARG A 1 373 ? 73.491 68.898 28.838 1.00 12.77 361 ARG A N 1
ATOM 2626 C CA . ARG A 1 373 ? 73.462 68.054 30.025 1.00 15.04 361 ARG A CA 1
ATOM 2627 C C . ARG A 1 373 ? 73.814 68.857 31.277 1.00 19.64 361 ARG A C 1
ATOM 2628 O O . ARG A 1 373 ? 73.549 68.420 32.401 1.00 23.48 361 ARG A O 1
ATOM 2636 N N . ALA A 1 374 ? 74.422 70.026 31.091 1.00 20.82 362 ALA A N 1
ATOM 2637 C CA . ALA A 1 374 ? 74.862 70.835 32.238 1.00 24.43 362 ALA A CA 1
ATOM 2638 C C . ALA A 1 374 ? 73.700 71.539 32.926 1.00 28.74 362 ALA A C 1
ATOM 2639 O O . ALA A 1 374 ? 72.647 71.731 32.327 1.00 30.75 362 ALA A O 1
ATOM 2641 N N . GLN B 1 20 ? 78.969 30.619 81.338 1.00 40.73 8 GLN B N 1
ATOM 2642 C CA . GLN B 1 20 ? 79.743 31.563 80.546 1.00 38.75 8 GLN B CA 1
ATOM 2643 C C . GLN B 1 20 ? 79.031 31.974 79.268 1.00 33.13 8 GLN B C 1
ATOM 2644 O O . GLN B 1 20 ? 78.320 31.176 78.647 1.00 33.74 8 GLN B O 1
ATOM 2650 N N . LEU B 1 21 ? 79.198 33.242 78.914 1.00 27.69 9 LEU B N 1
ATOM 2651 C CA . LEU B 1 21 ? 78.845 33.735 77.593 1.00 20.78 9 LEU B CA 1
ATOM 2652 C C . LEU B 1 21 ? 79.561 32.852 76.578 1.00 18.53 9 LEU B C 1
ATOM 2653 O O . LEU B 1 21 ? 80.751 32.568 76.736 1.00 20.21 9 LEU B O 1
ATOM 2658 N N . PRO B 1 22 ? 78.848 32.404 75.537 1.00 15.97 10 PRO B N 1
ATOM 2659 C CA . PRO B 1 22 ? 79.399 31.469 74.545 1.00 14.49 10 PRO B CA 1
ATOM 2660 C C . PRO B 1 22 ? 80.308 32.127 73.517 1.00 12.92 10 PRO B C 1
ATOM 2661 O O . PRO B 1 22 ? 80.184 33.331 73.260 1.00 13.53 10 PRO B O 1
ATOM 2665 N N . GLY B 1 23 ? 81.199 31.334 72.926 1.00 11.59 11 GLY B N 1
ATOM 2666 C CA . GLY B 1 23 ? 82.014 31.815 71.832 1.00 10.85 11 GLY B CA 1
ATOM 2667 C C . GLY B 1 23 ? 82.741 33.103 72.147 1.00 10.33 11 GLY B C 1
ATOM 2668 O O . GLY B 1 23 ? 83.277 33.304 73.244 1.00 11.14 11 GLY B O 1
ATOM 2669 N N . ARG B 1 24 ? 82.740 34.006 71.179 1.00 11.45 12 ARG B N 1
ATOM 2670 C CA . ARG B 1 24 ? 83.490 35.240 71.316 1.00 10.66 12 ARG B CA 1
ATOM 2671 C C . ARG B 1 24 ? 82.821 36.267 72.220 1.00 11.98 12 ARG B C 1
ATOM 2672 O O . ARG B 1 24 ? 83.430 37.281 72.543 1.00 13.77 12 ARG B O 1
ATOM 2680 N N . LEU B 1 25 ? 81.589 36.002 72.646 1.00 12.58 13 LEU B N 1
ATOM 2681 C CA . LEU B 1 25 ? 80.969 36.846 73.665 1.00 12.20 13 LEU B CA 1
ATOM 2682 C C . LEU B 1 25 ? 81.730 36.723 74.982 1.00 13.90 13 LEU B C 1
ATOM 2683 O O . LEU B 1 25 ? 81.808 37.689 75.745 1.00 16.99 13 LEU B O 1
ATOM 2688 N N . GLY B 1 26 ? 82.280 35.543 75.263 1.00 12.91 14 GLY B N 1
ATOM 2689 C CA . GLY B 1 26 ? 83.065 35.366 76.478 1.00 13.27 14 GLY B CA 1
ATOM 2690 C C . GLY B 1 26 ? 84.568 35.514 76.278 1.00 13.61 14 GLY B C 1
ATOM 2691 O O . GLY B 1 26 ? 85.266 36.095 77.113 1.00 14.99 14 GLY B O 1
ATOM 2692 N N . ASP B 1 27 ? 85.069 35.071 75.133 1.00 12.57 15 ASP B N 1
ATOM 2693 C CA . ASP B 1 27 ? 86.509 35.114 74.872 1.00 11.96 15 ASP B CA 1
ATOM 2694 C C . ASP B 1 27 ? 86.698 35.564 73.437 1.00 11.83 15 ASP B C 1
ATOM 2695 O O . ASP B 1 27 ? 86.489 34.787 72.506 1.00 12.42 15 ASP B O 1
ATOM 2700 N N . PRO B 1 28 ? 87.060 36.844 73.253 1.00 11.62 16 PRO B N 1
ATOM 2701 C CA . PRO B 1 28 ? 87.180 37.401 71.901 1.00 11.35 16 PRO B CA 1
ATOM 2702 C C . PRO B 1 28 ? 88.167 36.665 70.994 1.00 12.10 16 PRO B C 1
ATOM 2703 O O . PRO B 1 28 ? 88.092 36.831 69.768 1.00 12.35 16 PRO B O 1
ATOM 2707 N N . SER B 1 29 ? 89.073 35.880 71.575 1.00 11.53 17 SER B N 1
ATOM 2708 C CA . SER B 1 29 ? 90.059 35.142 70.787 1.00 12.34 17 SER B CA 1
ATOM 2709 C C . SER B 1 29 ? 89.555 33.781 70.335 1.00 12.02 17 SER B C 1
ATOM 2710 O O . SER B 1 29 ? 90.245 33.078 69.593 1.00 13.21 17 SER B O 1
ATOM 2713 N N . MET B 1 30 ? 88.366 33.391 70.786 1.00 11.51 18 MET B N 1
ATOM 2714 C CA . MET B 1 30 ? 87.876 32.048 70.487 1.00 11.13 18 MET B CA 1
ATOM 2715 C C . MET B 1 30 ? 87.65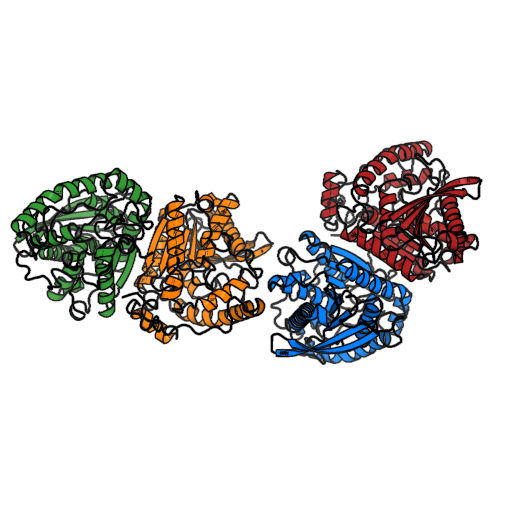8 31.846 68.985 1.00 10.74 18 MET B C 1
ATOM 2716 O O . MET B 1 30 ? 87.321 32.787 68.256 1.00 11.56 18 MET B O 1
ATOM 2721 N N . SER B 1 31 ? 87.880 30.612 68.537 1.00 11.11 19 SER B N 1
ATOM 2722 C CA . SER B 1 31 ? 87.733 30.227 67.138 1.00 11.70 19 SER B CA 1
ATOM 2723 C C . SER B 1 31 ? 87.016 28.892 67.084 1.00 11.65 19 SER B C 1
ATOM 2724 O O . SER B 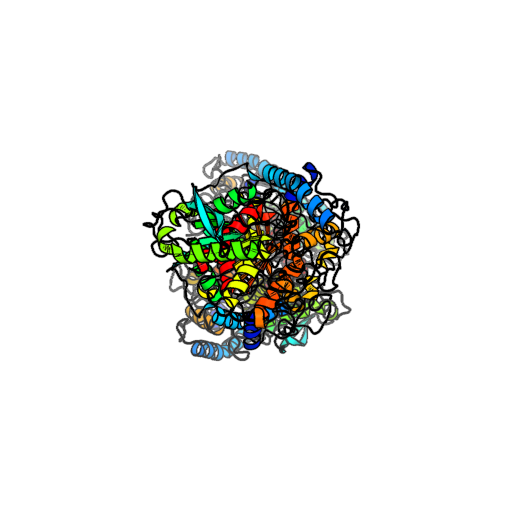1 31 ? 86.803 28.258 68.120 1.00 10.98 19 SER B O 1
ATOM 2727 N N . LEU B 1 32 ? 86.665 28.440 65.888 1.00 10.98 20 LEU B N 1
ATOM 2728 C CA . LEU B 1 32 ? 86.081 27.104 65.746 1.00 10.79 20 LEU B CA 1
ATOM 2729 C C . LEU B 1 32 ? 86.987 26.030 66.343 1.00 12.30 20 LEU B C 1
ATOM 2730 O O . LEU B 1 32 ? 86.520 25.085 66.967 1.00 12.38 20 LEU B O 1
ATOM 2735 N N . GLY B 1 33 ? 88.293 26.197 66.175 1.00 12.80 21 GLY B N 1
ATOM 2736 C CA . GLY B 1 33 ? 89.247 25.243 66.713 1.00 13.66 21 GLY B CA 1
ATOM 2737 C C . GLY B 1 33 ? 89.339 25.175 68.227 1.00 14.48 21 GLY B C 1
ATOM 2738 O O . GLY B 1 33 ? 89.753 24.151 68.766 1.00 16.68 21 GLY B O 1
ATOM 2739 N N . THR B 1 34 ? 88.993 26.262 68.915 1.00 13.28 22 THR B N 1
ATOM 2740 C CA . THR B 1 34 ? 89.079 26.298 70.377 1.00 12.72 22 THR B CA 1
ATOM 2741 C C . THR B 1 34 ? 87.737 26.372 71.103 1.00 13.15 22 THR B C 1
ATOM 2742 O O . THR B 1 34 ? 87.696 26.306 72.339 1.00 15.20 22 THR B O 1
ATOM 2746 N N . ASP B 1 35 ? 86.645 26.520 70.356 1.00 12.30 23 ASP B N 1
ATOM 2747 C CA . ASP B 1 35 ? 85.324 26.615 70.968 1.00 12.15 23 ASP B CA 1
ATOM 2748 C C . ASP B 1 35 ? 84.888 25.240 71.464 1.00 11.57 23 ASP B C 1
ATOM 2749 O O . ASP B 1 35 ? 84.865 24.289 70.694 1.00 13.26 23 ASP B O 1
ATOM 2754 N N . PRO B 1 36 ? 84.528 25.125 72.754 1.00 11.77 24 PRO B N 1
ATOM 2755 C CA . PRO B 1 36 ? 84.104 23.822 73.275 1.00 12.53 24 PRO B CA 1
ATOM 2756 C C . PRO B 1 36 ? 82.819 23.296 72.629 1.00 11.94 24 PRO B C 1
ATOM 2757 O O . PRO B 1 36 ? 82.486 22.127 72.842 1.00 14.47 24 PRO B O 1
ATOM 2761 N N . ARG B 1 37 ? 82.113 24.129 71.864 1.00 9.95 25 ARG B N 1
ATOM 2762 C CA . ARG B 1 37 ? 80.882 23.682 71.207 1.00 10.58 25 ARG B CA 1
ATOM 2763 C C . ARG B 1 37 ? 81.107 22.957 69.882 1.00 10.13 25 ARG B C 1
ATOM 2764 O O . ARG B 1 37 ? 80.225 22.252 69.400 1.00 10.50 25 ARG B O 1
ATOM 2772 N N . THR B 1 38 ? 82.271 23.144 69.268 1.00 10.50 26 THR B N 1
ATOM 2773 C CA . THR B 1 38 ? 82.506 22.556 67.947 1.00 10.26 26 THR B CA 1
ATOM 2774 C C . THR B 1 38 ? 82.553 21.034 68.010 1.00 9.89 26 THR B C 1
ATOM 2775 O O . THR B 1 38 ? 83.169 20.463 68.917 1.00 12.16 26 THR B O 1
ATOM 2779 N N . ASP B 1 39 ? 81.865 20.372 67.082 1.00 10.98 27 ASP B N 1
ATOM 2780 C CA . ASP B 1 39 ? 82.002 18.921 66.935 1.00 11.07 27 ASP B CA 1
ATOM 2781 C C . ASP B 1 39 ? 83.486 18.639 66.668 1.00 11.44 27 ASP B C 1
ATOM 2782 O O . ASP B 1 39 ? 84.043 19.171 65.715 1.00 12.95 27 ASP B O 1
ATOM 2787 N N . PRO B 1 40 ? 84.136 17.817 67.516 1.00 11.18 28 PRO B N 1
ATOM 2788 C CA . PRO B 1 40 ? 85.586 17.602 67.361 1.00 11.70 28 PRO B CA 1
ATOM 2789 C C . PRO B 1 40 ? 85.961 16.973 66.015 1.00 13.08 28 PRO B C 1
ATOM 2790 O O . PRO B 1 40 ? 87.075 17.190 65.528 1.00 13.54 28 PRO B O 1
ATOM 2794 N N . ARG B 1 41 ? 85.044 16.220 65.414 1.00 12.15 29 ARG B N 1
ATOM 2795 C CA . ARG B 1 41 ? 85.320 15.636 64.109 1.00 12.08 29 ARG B CA 1
ATOM 2796 C C . ARG B 1 41 ? 85.418 16.741 63.070 1.00 12.59 29 ARG B C 1
ATOM 2797 O O . ARG B 1 41 ? 86.301 16.726 62.204 1.00 15.21 29 ARG B O 1
ATOM 2805 N N . LEU B 1 42 ? 84.513 17.710 63.170 1.00 13.09 30 LEU B N 1
ATOM 2806 C CA . LEU B 1 42 ? 84.540 18.867 62.289 1.00 14.07 30 LEU B CA 1
ATOM 2807 C C . LEU B 1 42 ? 85.757 19.741 62.556 1.00 12.76 30 LEU B C 1
ATOM 2808 O O . LEU B 1 42 ? 86.420 20.187 61.617 1.00 15.31 30 LEU B O 1
ATOM 2813 N N . ALA B 1 43 ? 86.067 19.969 63.832 1.00 13.28 31 ALA B N 1
ATOM 2814 C CA . ALA B 1 43 ? 87.226 20.777 64.197 1.00 14.68 31 ALA B CA 1
ATOM 2815 C C . ALA B 1 43 ? 88.500 20.209 63.590 1.00 16.71 31 ALA B C 1
ATOM 2816 O O . ALA B 1 43 ? 89.348 20.956 63.094 1.00 17.52 31 ALA B O 1
ATOM 2818 N N . ALA B 1 44 ? 88.637 18.888 63.620 1.00 17.25 32 ALA B N 1
ATOM 2819 C CA . ALA B 1 44 ? 89.813 18.254 63.037 1.00 19.54 32 ALA B CA 1
ATOM 2820 C C . ALA B 1 44 ? 89.894 18.511 61.534 1.00 21.57 32 ALA B C 1
ATOM 2821 O O . ALA B 1 44 ? 90.970 18.807 60.995 1.00 23.37 32 ALA B O 1
ATOM 2823 N N . ALA B 1 45 ? 88.758 18.400 60.855 1.00 20.75 33 ALA B N 1
ATOM 2824 C CA . ALA B 1 45 ? 88.719 18.644 59.415 1.00 20.35 33 ALA B CA 1
ATOM 2825 C C . ALA B 1 45 ? 89.024 20.102 59.084 1.00 20.88 33 ALA B C 1
ATOM 2826 O O . ALA B 1 45 ? 89.754 20.391 58.133 1.00 23.32 33 ALA B O 1
ATOM 2828 N N . LEU B 1 46 ? 88.469 21.023 59.868 1.00 18.84 34 LEU B N 1
ATOM 2829 C CA . LEU B 1 46 ? 88.713 22.446 59.655 1.00 19.19 34 LEU B CA 1
ATOM 2830 C C . LEU B 1 46 ? 90.184 22.786 59.859 1.00 22.09 34 LEU B C 1
ATOM 2831 O O . LEU B 1 46 ? 90.759 23.596 59.115 1.00 24.10 34 LEU B O 1
ATOM 2836 N N . THR B 1 47 ? 90.801 22.148 60.851 1.00 21.98 35 THR B N 1
ATOM 2837 C CA . THR B 1 47 ? 92.215 22.376 61.130 1.00 25.30 35 THR B CA 1
ATOM 2838 C C . THR B 1 47 ? 93.048 22.025 59.893 1.00 28.69 35 THR B C 1
ATOM 2839 O O . THR B 1 47 ? 94.030 22.699 59.575 1.00 30.53 35 THR B O 1
ATOM 2843 N N . GLN B 1 48 ? 92.651 20.971 59.192 1.00 29.41 36 GLN B N 1
ATOM 2844 C CA . GLN B 1 48 ? 93.320 20.600 57.944 1.00 31.37 36 GLN B CA 1
ATOM 2845 C C . GLN B 1 48 ? 93.086 21.531 56.746 1.00 31.70 36 GLN B C 1
ATOM 2846 O O . GLN B 1 48 ? 93.979 21.721 55.912 1.00 32.21 36 GLN B O 1
ATOM 2852 N N . LEU B 1 49 ? 91.897 22.114 56.666 1.00 31.83 37 LEU B N 1
ATOM 2853 C CA . LEU B 1 49 ? 91.558 23.029 55.582 1.00 30.57 37 LEU B CA 1
ATOM 2854 C C . LEU B 1 49 ? 91.977 24.472 55.869 1.00 29.94 37 LEU B C 1
ATOM 2855 O O . LEU B 1 49 ? 91.739 25.368 55.056 1.00 29.87 37 LEU B O 1
ATOM 2860 N N . GLY B 1 50 ? 92.572 24.695 57.039 1.00 28.84 38 GLY B N 1
ATOM 2861 C CA . GLY B 1 50 ? 92.988 26.027 57.441 1.00 27.45 38 GLY B CA 1
ATOM 2862 C C . GLY B 1 50 ? 91.829 26.899 57.866 1.00 26.80 38 GLY B C 1
ATOM 2863 O O . GLY B 1 50 ? 91.913 28.128 57.825 1.00 29.12 38 GLY B O 1
ATOM 2864 N N . LEU B 1 51 ? 90.745 26.262 58.287 1.00 24.56 39 LEU B N 1
ATOM 2865 C CA . LEU B 1 51 ? 89.526 26.981 58.584 1.00 23.48 39 LEU B CA 1
ATOM 2866 C C . LEU B 1 51 ? 89.208 26.911 60.065 1.00 17.71 39 LEU B C 1
ATOM 2867 O O . LEU B 1 51 ? 88.130 27.329 60.473 1.00 20.26 39 LEU B O 1
ATOM 2872 N N . ALA B 1 52 ? 90.126 26.397 60.888 1.00 16.59 40 ALA B N 1
ATOM 2873 C CA . ALA B 1 52 ? 89.819 26.297 62.319 1.00 13.73 40 ALA B CA 1
ATOM 2874 C C . ALA B 1 52 ? 90.082 27.596 63.074 1.00 12.47 40 ALA B C 1
ATOM 2875 O O . ALA B 1 52 ? 89.301 27.979 63.960 1.00 13.09 40 ALA B O 1
ATOM 2877 N N . ASP B 1 53 ? 91.165 28.277 62.715 1.00 14.76 41 ASP B N 1
ATOM 2878 C CA . ASP B 1 53 ? 91.490 29.570 63.297 1.00 13.14 41 ASP B CA 1
ATOM 2879 C C . ASP B 1 53 ? 90.488 30.607 62.835 1.00 12.37 41 ASP B C 1
ATOM 2880 O O . ASP B 1 53 ? 89.747 30.383 61.874 1.00 13.91 41 ASP B O 1
ATOM 2885 N N . GLN B 1 54 ? 90.464 31.751 63.508 1.00 12.22 42 GLN B N 1
ATOM 2886 C CA . GLN B 1 54 ? 89.637 32.854 63.045 1.00 12.70 42 GLN B CA 1
ATOM 2887 C C . GLN B 1 54 ? 89.950 33.194 61.595 1.00 13.80 42 GLN B C 1
ATOM 2888 O O . GLN B 1 54 ? 91.120 33.251 61.193 1.00 15.73 42 GLN B O 1
ATOM 2894 N N . ALA B 1 55 ? 88.892 33.386 60.814 1.00 13.72 43 ALA B N 1
ATOM 2895 C CA . ALA B 1 55 ? 89.011 33.773 59.416 1.00 13.48 43 ALA B CA 1
ATOM 2896 C C . ALA B 1 55 ? 89.887 35.009 59.275 1.00 12.97 43 ALA B C 1
ATOM 2897 O O . ALA B 1 55 ? 89.969 35.848 60.185 1.00 14.38 43 ALA B O 1
ATOM 2899 N N . ALA B 1 56 ? 90.544 35.120 58.128 1.00 14.94 44 ALA B N 1
ATOM 2900 C CA . ALA B 1 56 ? 91.451 36.226 57.888 1.00 16.04 44 ALA B CA 1
ATOM 2901 C C . ALA B 1 56 ? 90.748 37.574 57.853 1.00 14.73 44 ALA B C 1
ATOM 2902 O O . ALA B 1 56 ? 89.561 37.681 57.509 1.00 16.41 44 ALA B O 1
ATOM 2904 N N . GLU B 1 57 ? 91.485 38.601 58.245 1.00 15.72 45 GLU B N 1
ATOM 2905 C CA . GLU B 1 57 ? 91.050 39.972 58.024 1.00 15.93 45 GLU B CA 1
ATOM 2906 C C . GLU B 1 57 ? 90.990 40.249 56.528 1.00 15.06 45 GLU B C 1
ATOM 2907 O O . GLU B 1 57 ? 91.945 39.973 55.810 1.00 17.08 45 GLU B O 1
ATOM 2913 N N . PRO B 1 58 ? 89.868 40.792 56.042 1.00 14.51 46 PRO B N 1
ATOM 2914 C CA . PRO B 1 58 ? 89.772 41.041 54.598 1.00 14.25 46 PRO B CA 1
ATOM 2915 C C . PRO B 1 58 ? 90.502 42.324 54.196 1.00 13.89 46 PRO B C 1
ATOM 2916 O O . PRO B 1 58 ? 90.758 43.181 55.045 1.00 14.28 46 PRO B O 1
ATOM 2920 N N . PRO B 1 59 ? 90.845 42.455 52.906 1.00 14.37 47 PRO B N 1
ATOM 2921 C CA . PRO B 1 59 ? 91.471 43.689 52.425 1.00 15.20 47 PRO B CA 1
ATOM 2922 C C . PRO B 1 59 ? 90.448 44.774 52.124 1.00 14.51 47 PRO B C 1
ATOM 2923 O O . PRO B 1 59 ? 90.835 45.907 51.821 1.00 18.15 47 PRO B O 1
ATOM 2927 N N . VAL B 1 60 ? 89.168 44.423 52.180 1.00 14.03 48 VAL B N 1
ATOM 2928 C CA . VAL B 1 60 ? 88.092 45.376 51.939 1.00 14.16 48 VAL B CA 1
ATOM 2929 C C . VAL B 1 60 ? 87.055 45.278 53.043 1.00 13.95 48 VAL B C 1
ATOM 2930 O O . VAL B 1 60 ? 87.049 44.317 53.813 1.00 15.83 48 VAL B O 1
ATOM 2934 N N . ASN B 1 61 ? 86.185 46.280 53.106 1.00 16.16 49 ASN B N 1
ATOM 2935 C CA . ASN B 1 61 ? 85.047 46.290 54.023 1.00 17.28 49 ASN B CA 1
ATOM 2936 C C . ASN B 1 61 ? 83.873 47.001 53.341 1.00 17.62 49 ASN B C 1
ATOM 2937 O O . ASN B 1 61 ? 83.987 47.399 52.174 1.00 16.71 49 ASN B O 1
ATOM 2942 N N . ALA B 1 62 ? 82.772 47.197 54.063 1.00 18.67 50 ALA B N 1
ATOM 2943 C CA . ALA B 1 62 ? 81.559 47.755 53.454 1.00 20.38 50 ALA B CA 1
ATOM 2944 C C . ALA B 1 62 ? 81.700 49.181 52.903 1.00 22.90 50 ALA B C 1
ATOM 2945 O O . ALA B 1 62 ? 80.914 49.609 52.048 1.00 26.00 50 ALA B O 1
ATOM 2947 N N . ASN B 1 63 ? 82.685 49.918 53.402 1.00 21.77 51 ASN B N 1
ATOM 2948 C CA . ASN B 1 63 ? 82.954 51.266 52.902 1.00 21.79 51 ASN B CA 1
ATOM 2949 C C . ASN B 1 63 ? 84.005 51.338 51.796 1.00 20.27 51 ASN B C 1
ATOM 2950 O O . ASN B 1 63 ? 84.284 52.420 51.275 1.00 21.42 51 ASN B O 1
ATOM 2955 N N . SER B 1 64 ? 84.605 50.199 51.463 1.00 18.67 52 SER B N 1
ATOM 2956 C CA . SER B 1 64 ? 85.525 50.128 50.327 1.00 16.78 52 SER B CA 1
ATOM 2957 C C . SER B 1 64 ? 84.764 50.431 49.052 1.00 16.52 52 SER B C 1
ATOM 2958 O O . SER B 1 64 ? 83.541 50.226 48.999 1.00 20.08 52 SER B O 1
ATOM 2961 N N . GLU B 1 65 ? 85.467 50.897 48.022 1.00 15.95 53 GLU B N 1
ATOM 2962 C CA . GLU B 1 65 ? 84.804 51.144 46.745 1.00 18.15 53 GLU B CA 1
ATOM 2963 C C . GLU B 1 65 ? 84.142 49.860 46.261 1.00 15.78 53 GLU B C 1
ATOM 2964 O O . GLU B 1 65 ? 84.672 48.755 46.439 1.00 14.71 53 GLU B O 1
ATOM 2970 N N . VAL B 1 66 ? 82.956 50.009 45.689 1.00 14.93 54 VAL B N 1
ATOM 2971 C CA . VAL B 1 66 ? 82.215 48.867 45.176 1.00 13.31 54 VAL B CA 1
ATOM 2972 C C . VAL B 1 66 ? 83.039 47.999 44.224 1.00 12.08 54 VAL B C 1
ATOM 2973 O O . VAL B 1 66 ? 83.019 46.777 44.327 1.00 12.65 54 VAL B O 1
ATOM 2977 N N . ALA B 1 67 ? 83.783 48.629 43.319 1.00 12.00 55 ALA B N 1
ATOM 2978 C CA . ALA B 1 67 ? 84.597 47.882 42.367 1.00 12.80 55 ALA B CA 1
ATOM 2979 C C . ALA B 1 67 ? 85.627 47.015 43.083 1.00 12.00 55 ALA B C 1
ATOM 2980 O O . ALA B 1 67 ? 85.919 45.900 42.636 1.00 12.60 55 ALA B O 1
ATOM 2982 N N . ASP B 1 68 ? 86.181 47.507 44.192 1.00 11.57 56 ASP B N 1
ATOM 2983 C CA . ASP B 1 68 ? 87.135 46.699 44.941 1.00 12.48 56 ASP B CA 1
ATOM 2984 C C . ASP B 1 68 ? 86.456 45.515 45.630 1.00 11.60 56 ASP B C 1
ATOM 2985 O O . ASP B 1 68 ? 87.062 44.452 45.792 1.00 12.50 56 ASP B O 1
ATOM 2990 N N . CYS B 1 69 ? 85.203 45.701 46.042 1.00 11.52 57 CYS B N 1
ATOM 2991 C CA . CYS B 1 69 ? 84.438 44.616 46.646 1.00 11.65 57 CYS B CA 1
ATOM 2992 C C . CYS B 1 69 ? 84.109 43.545 45.617 1.00 10.85 57 CYS B C 1
ATOM 2993 O O . CYS B 1 69 ? 84.187 42.346 45.912 1.00 12.06 57 CYS B O 1
ATOM 2996 N N . ILE B 1 70 ? 83.750 43.980 44.412 1.00 10.99 58 ILE B N 1
ATOM 2997 C CA . ILE B 1 70 ? 83.492 43.071 43.304 1.00 11.64 58 ILE B CA 1
ATOM 2998 C C . ILE B 1 70 ? 84.761 42.293 42.973 1.00 11.70 58 ILE B C 1
ATOM 2999 O O . ILE B 1 70 ? 84.731 41.071 42.839 1.00 11.97 58 ILE B O 1
ATOM 3004 N N . ALA B 1 71 ? 85.879 43.004 42.858 1.00 11.39 59 ALA B N 1
ATOM 3005 C CA . ALA B 1 71 ? 87.146 42.350 42.560 1.00 11.95 59 ALA B CA 1
ATOM 3006 C C . ALA B 1 71 ? 87.534 41.325 43.628 1.00 11.45 59 ALA B C 1
ATOM 3007 O O . ALA B 1 71 ? 87.977 40.220 43.290 1.00 12.69 59 ALA B O 1
ATOM 3009 N N . TYR B 1 72 ? 87.345 41.672 44.902 1.00 10.73 60 TYR B N 1
ATOM 3010 C CA . TYR B 1 72 ? 87.632 40.743 45.988 1.00 10.74 60 TYR B CA 1
ATOM 3011 C C . TYR B 1 72 ? 86.780 39.482 45.854 1.00 10.86 60 TYR B C 1
ATOM 3012 O O . TYR B 1 72 ? 87.267 38.358 45.997 1.00 12.26 60 TYR B O 1
ATOM 3021 N N . SER B 1 73 ? 85.499 39.680 45.585 1.00 11.67 61 SER B N 1
ATOM 3022 C CA . SER B 1 73 ? 84.566 38.573 45.476 1.00 11.79 61 SER B CA 1
ATOM 3023 C C . SER B 1 73 ? 84.948 37.632 44.342 1.00 11.93 61 SER B C 1
ATOM 3024 O O . SER B 1 73 ? 84.998 36.405 44.526 1.00 13.24 61 SER B O 1
ATOM 3027 N N . THR B 1 74 ? 85.246 38.207 43.179 1.00 11.66 62 THR B N 1
ATOM 3028 C CA . THR B 1 74 ? 85.683 37.417 42.040 1.00 11.98 62 THR B CA 1
ATOM 3029 C C . THR B 1 74 ? 86.946 36.617 42.355 1.00 13.19 62 THR B C 1
ATOM 3030 O O . THR B 1 74 ? 87.050 35.439 41.988 1.00 16.02 62 THR B O 1
ATOM 3034 N N . ALA B 1 75 ? 87.895 37.239 43.050 1.00 13.78 63 ALA B N 1
ATOM 3035 C CA . ALA B 1 75 ? 89.124 36.552 43.411 1.00 16.28 63 ALA B CA 1
ATOM 3036 C C . ALA B 1 75 ? 88.894 35.473 44.470 1.00 18.42 63 ALA B C 1
ATOM 3037 O O . ALA B 1 75 ? 89.598 34.467 44.495 1.00 21.79 63 ALA B O 1
ATOM 3039 N N . ALA B 1 76 ? 87.881 35.653 45.313 1.00 17.41 64 ALA B N 1
ATOM 3040 C CA . ALA B 1 76 ? 87.639 34.708 46.403 1.00 16.26 64 ALA B CA 1
ATOM 3041 C C . ALA B 1 76 ? 87.007 33.428 45.885 1.00 16.52 64 ALA B C 1
ATOM 3042 O O . ALA B 1 76 ? 87.104 32.381 46.529 1.00 17.96 64 ALA B O 1
ATOM 3044 N N . GLU B 1 77 ? 86.354 33.505 44.730 1.00 16.01 65 GLU B N 1
ATOM 3045 C CA . GLU B 1 77 ? 85.579 32.372 44.238 1.00 14.23 65 GLU B CA 1
ATOM 3046 C C . GLU B 1 77 ? 86.399 31.107 44.012 1.00 15.10 65 GLU B C 1
ATOM 3047 O O . GLU B 1 77 ? 86.027 30.031 44.484 1.00 14.74 65 GLU B O 1
ATOM 3053 N N . GLN B 1 78 ? 87.507 31.224 43.293 1.00 19.21 66 GLN B N 1
ATOM 3054 C CA . GLN B 1 78 ? 88.298 30.034 43.009 1.00 22.87 66 GLN B CA 1
ATOM 3055 C C . GLN B 1 78 ? 88.863 29.406 44.275 1.00 24.76 66 GLN B C 1
ATOM 3056 O O . GLN B 1 78 ? 88.923 28.181 44.395 1.00 25.20 66 GLN B O 1
ATOM 3062 N N . ALA B 1 79 ? 89.284 30.246 45.215 1.00 25.40 67 ALA B N 1
ATOM 3063 C CA . ALA B 1 79 ? 89.840 29.741 46.463 1.00 26.26 67 ALA B CA 1
ATOM 3064 C C . ALA B 1 79 ? 88.812 28.908 47.218 1.00 23.43 67 ALA B C 1
ATOM 3065 O O . ALA B 1 79 ? 89.126 27.827 47.718 1.00 24.54 67 ALA B O 1
ATOM 3067 N N . TRP B 1 80 ? 87.577 29.394 47.287 1.00 20.35 68 TRP B N 1
ATOM 3068 C CA . TRP B 1 80 ? 86.514 28.606 47.892 1.00 18.63 68 TRP B CA 1
ATOM 3069 C C . TRP B 1 80 ? 86.175 27.339 47.110 1.00 18.73 68 TRP B C 1
ATOM 3070 O O . TRP B 1 80 ? 85.997 26.281 47.705 1.00 20.82 68 TRP B O 1
ATOM 3081 N N . GLN B 1 81 ? 86.105 27.438 45.784 1.00 17.40 69 GLN B N 1
ATOM 3082 C CA . GLN B 1 81 ? 85.730 26.284 44.961 1.00 19.20 69 GLN B CA 1
ATOM 3083 C C . GLN B 1 81 ? 86.658 25.105 45.144 1.00 23.87 69 GLN B C 1
ATOM 3084 O O . GLN B 1 81 ? 86.221 23.948 45.201 1.00 25.92 69 GLN B O 1
ATOM 3090 N N . THR B 1 82 ? 87.941 25.411 45.249 1.00 23.64 70 THR B N 1
ATOM 3091 C CA . THR B 1 82 ? 88.951 24.397 45.463 1.00 26.21 70 THR B CA 1
ATOM 3092 C C . THR B 1 82 ? 88.680 23.641 46.763 1.00 26.46 70 THR B C 1
ATOM 3093 O O . THR B 1 82 ? 88.725 22.404 46.810 1.00 27.75 70 THR B O 1
ATOM 3097 N N . LEU B 1 83 ? 88.380 24.393 47.815 1.00 27.43 71 LEU B N 1
ATOM 3098 C CA . LEU B 1 83 ? 88.101 23.806 49.113 1.00 26.74 71 LEU B CA 1
ATOM 3099 C C . LEU B 1 83 ? 86.861 22.898 49.065 1.00 27.62 71 LEU B C 1
ATOM 3100 O O . LEU B 1 83 ? 86.903 21.743 49.499 1.00 28.14 71 LEU B O 1
ATOM 3105 N N . PHE B 1 84 ? 85.760 23.426 48.540 1.00 26.94 72 PHE B N 1
ATOM 3106 C CA . PHE B 1 84 ? 84.490 22.698 48.505 1.00 30.77 72 PHE B CA 1
ATOM 3107 C C . PHE B 1 84 ? 84.481 21.470 47.609 1.00 32.75 72 PHE B C 1
ATOM 3108 O O . PHE B 1 84 ? 83.803 20.480 47.904 1.00 32.81 72 PHE B O 1
ATOM 3116 N N . ALA B 1 85 ? 85.236 21.530 46.518 1.00 34.67 73 ALA B N 1
ATOM 3117 C CA . ALA B 1 85 ? 85.298 20.407 45.596 1.00 37.27 73 ALA B CA 1
ATOM 3118 C C . ALA B 1 85 ? 85.940 19.198 46.271 1.00 40.41 73 ALA B C 1
ATOM 3119 O O . ALA B 1 85 ? 85.487 18.071 46.080 1.00 40.33 73 ALA B O 1
ATOM 3121 N N . MET B 1 86 ? 86.985 19.432 47.066 1.00 43.25 74 MET B N 1
ATOM 3122 C CA . MET B 1 86 ? 87.651 18.342 47.784 1.00 46.44 74 MET B CA 1
ATOM 3123 C C . MET B 1 86 ? 86.731 17.702 48.831 1.00 44.29 74 MET B C 1
ATOM 3124 O O . MET B 1 86 ? 86.840 16.510 49.111 1.00 44.90 74 MET B O 1
ATOM 3129 N N . LEU B 1 87 ? 85.819 18.488 49.398 1.00 41.99 75 LEU B N 1
ATOM 3130 C CA . LEU B 1 87 ? 84.879 17.955 50.386 1.00 39.76 75 LEU B CA 1
ATOM 3131 C C . LEU B 1 87 ? 83.760 17.120 49.766 1.00 41.30 75 LEU B C 1
ATOM 3132 O O . LEU B 1 87 ? 83.245 16.199 50.408 1.00 40.83 75 LEU B O 1
ATOM 3137 N N . GLY B 1 88 ? 83.385 17.430 48.528 1.00 42.98 76 GLY B N 1
ATOM 3138 C CA . GLY B 1 88 ? 82.170 16.873 47.963 1.00 45.14 76 GLY B CA 1
ATOM 3139 C C . GLY B 1 88 ? 82.425 15.794 46.926 1.00 47.45 76 GLY B C 1
ATOM 3140 O O . GLY B 1 88 ? 81.542 14.988 46.626 1.00 46.30 76 GLY B O 1
ATOM 3141 N N . SER B 1 89 ? 83.649 15.740 46.408 1.00 50.36 77 SER B N 1
ATOM 3142 C CA . SER B 1 89 ? 83.957 14.844 45.291 1.00 53.31 77 SER B CA 1
ATOM 3143 C C . SER B 1 89 ? 84.468 13.468 45.727 1.00 56.18 77 SER B C 1
ATOM 3144 O O . SER B 1 89 ? 84.654 12.579 44.893 1.00 57.05 77 SER B O 1
ATOM 3147 N N . GLN B 1 90 ? 84.760 13.309 47.014 1.00 57.76 78 GLN B N 1
ATOM 3148 C CA . GLN B 1 90 ? 85.262 12.032 47.511 1.00 59.15 78 GLN B CA 1
ATOM 3149 C C . GLN B 1 90 ? 84.159 10.986 47.714 1.00 58.31 78 GLN B C 1
ATOM 3150 O O . GLN B 1 90 ? 84.167 10.286 48.727 1.00 59.40 78 GLN B O 1
ATOM 3156 N N . GLY B 1 91 ? 83.228 10.853 46.771 1.00 56.31 79 GLY B N 1
ATOM 3157 C CA . GLY B 1 91 ? 82.244 9.783 46.874 1.00 54.14 79 GLY B CA 1
ATOM 3158 C C . GLY B 1 91 ? 80.953 9.936 46.084 1.00 51.83 79 GLY B C 1
ATOM 3159 O O . GLY B 1 91 ? 80.747 10.934 45.388 1.00 52.00 79 GLY B O 1
ATOM 3160 N N . GLU B 1 92 ? 80.068 8.948 46.226 1.00 48.80 80 GLU B N 1
ATOM 3161 C CA . GLU B 1 92 ? 78.764 8.957 45.560 1.00 45.21 80 GLU B CA 1
ATOM 3162 C C . GLU B 1 92 ? 77.651 8.395 46.468 1.00 39.16 80 GLU B C 1
ATOM 3163 O O . GLU B 1 92 ? 77.939 7.741 47.471 1.00 37.41 80 GLU B O 1
ATOM 3169 N N . PRO B 1 93 ? 76.373 8.663 46.126 1.00 36.45 81 PRO B N 1
ATOM 3170 C CA . PRO B 1 93 ? 75.227 8.271 46.964 1.00 35.90 81 PRO B CA 1
ATOM 3171 C C . PRO B 1 93 ? 75.052 6.769 47.130 1.00 37.68 81 PRO B C 1
ATOM 3172 O O . PRO B 1 93 ? 75.562 6.007 46.316 1.00 37.52 81 PRO B O 1
ATOM 3176 N N . SER B 1 94 ? 74.340 6.358 48.179 1.00 40.29 82 SER B N 1
ATOM 3177 C CA . SER B 1 94 ? 74.064 4.943 48.422 1.00 42.39 82 SER B CA 1
ATOM 3178 C C . SER B 1 94 ? 73.168 4.367 47.343 1.00 40.55 82 SER B C 1
ATOM 3179 O O . SER B 1 94 ? 73.288 3.193 46.973 1.00 41.53 82 SER B O 1
ATOM 3182 N N . ASN B 1 95 ? 72.282 5.205 46.818 1.00 35.78 83 ASN B N 1
ATOM 3183 C CA . ASN B 1 95 ? 71.413 4.775 45.741 1.00 30.04 83 ASN B CA 1
ATOM 3184 C C . ASN B 1 95 ? 71.825 5.474 44.459 1.00 27.76 83 ASN B C 1
ATOM 3185 O O . ASN B 1 95 ? 72.143 6.666 44.475 1.00 27.40 83 ASN B O 1
ATOM 3190 N N . PRO B 1 96 ? 71.801 4.740 43.338 1.00 27.90 84 PRO B N 1
ATOM 3191 C CA . PRO B 1 96 ? 72.242 5.287 42.052 1.00 27.44 84 PRO B CA 1
ATOM 3192 C C . PRO B 1 96 ? 71.323 6.400 41.565 1.00 26.04 84 PRO B C 1
ATOM 3193 O O . PRO B 1 96 ? 70.101 6.326 41.717 1.00 25.28 84 PRO B O 1
ATOM 3197 N N . VAL B 1 97 ? 71.933 7.438 41.007 1.00 23.98 85 VAL B N 1
ATOM 3198 C CA . VAL B 1 97 ? 71.222 8.627 40.571 1.00 23.35 85 VAL B CA 1
ATOM 3199 C C . VAL B 1 97 ? 71.648 8.963 39.150 1.00 24.66 85 VAL B C 1
ATOM 3200 O O . VAL B 1 97 ? 72.809 8.756 38.779 1.00 28.03 85 VAL B O 1
ATOM 3204 N N . ASP B 1 98 ? 70.709 9.453 38.349 1.00 22.57 86 ASP B N 1
ATOM 3205 C CA . ASP B 1 98 ? 71.028 9.965 37.025 1.00 24.21 86 ASP B CA 1
ATOM 3206 C C . ASP B 1 98 ? 71.042 11.481 37.075 1.00 23.10 86 ASP B C 1
ATOM 3207 O O . ASP B 1 98 ? 70.295 12.094 37.840 1.00 22.93 86 ASP B O 1
ATOM 3212 N N . VAL B 1 99 ? 71.907 12.086 36.270 1.00 22.82 87 VAL B N 1
ATOM 3213 C CA . VAL B 1 99 ? 71.929 13.534 36.133 1.00 22.22 87 VAL B CA 1
ATOM 3214 C C . VAL B 1 99 ? 71.837 13.897 34.659 1.00 22.75 87 VAL B C 1
ATOM 3215 O O . VAL B 1 99 ? 72.536 13.319 33.823 1.00 23.62 87 VAL B O 1
ATOM 3219 N N . ARG B 1 100 ? 70.938 14.823 34.336 1.00 21.12 88 ARG B N 1
ATOM 3220 C CA . ARG B 1 100 ? 70.876 15.373 32.989 1.00 22.54 88 ARG B CA 1
ATOM 3221 C C . ARG B 1 100 ? 70.762 16.891 33.029 1.00 21.67 88 ARG B C 1
ATOM 3222 O O . ARG B 1 100 ? 70.421 17.479 34.058 1.00 22.23 88 ARG B O 1
ATOM 3230 N N . GLU B 1 101 ? 71.073 17.520 31.905 1.00 22.94 89 GLU B N 1
ATOM 3231 C CA . GLU B 1 101 ? 71.078 18.969 31.808 1.00 24.64 89 GLU B CA 1
ATOM 3232 C C . GLU B 1 101 ? 69.980 19.461 30.881 1.00 24.26 89 GLU B C 1
ATOM 3233 O O . GLU B 1 101 ? 69.712 18.857 29.841 1.00 25.80 89 GLU B O 1
ATOM 3239 N N . GLU B 1 102 ? 69.342 20.557 31.269 1.00 23.51 90 GLU B N 1
ATOM 3240 C CA . GLU B 1 102 ? 68.349 21.206 30.429 1.00 24.59 90 GLU B CA 1
ATOM 3241 C C . GLU B 1 102 ? 68.657 22.695 30.467 1.00 22.55 90 GLU B C 1
ATOM 3242 O O . GLU B 1 102 ? 69.042 23.221 31.508 1.00 23.74 90 GLU B O 1
ATOM 3248 N N . THR B 1 103 ? 68.531 23.370 29.333 1.00 21.71 91 THR B N 1
ATOM 3249 C CA . THR B 1 103 ? 68.737 24.810 29.297 1.00 20.98 91 THR B CA 1
ATOM 3250 C C . THR B 1 103 ? 67.413 25.488 28.997 1.00 19.59 91 THR B C 1
ATOM 3251 O O . THR B 1 103 ? 66.747 25.143 28.019 1.00 22.04 91 THR B O 1
ATOM 3255 N N . ILE B 1 104 ? 67.035 26.447 29.835 1.00 18.94 92 ILE B N 1
ATOM 3256 C CA . ILE B 1 104 ? 65.786 27.182 29.654 1.00 18.64 92 ILE B CA 1
ATOM 3257 C C . ILE B 1 104 ? 66.080 28.660 29.420 1.00 20.09 92 ILE B C 1
ATOM 3258 O O . ILE B 1 104 ? 67.224 29.100 29.579 1.00 21.21 92 ILE B O 1
ATOM 3263 N N . LYS B 1 105 ? 65.059 29.424 29.042 1.00 20.60 93 LYS B N 1
ATOM 3264 C CA . LYS B 1 105 ? 65.213 30.868 28.856 1.00 22.84 93 LYS B CA 1
ATOM 3265 C C . LYS B 1 105 ? 64.630 31.669 30.013 1.00 21.59 93 LYS B C 1
ATOM 3266 O O . LYS B 1 105 ? 63.480 31.465 30.410 1.00 22.68 93 LYS B O 1
ATOM 3272 N N . GLY B 1 106 ? 65.433 32.582 30.555 1.00 19.53 94 GLY B N 1
ATOM 3273 C CA . GLY B 1 106 ? 64.953 33.520 31.554 1.00 19.06 94 GLY B CA 1
ATOM 3274 C C . GLY B 1 106 ? 64.055 34.581 30.944 1.00 18.87 94 GLY B C 1
ATOM 3275 O O . GLY B 1 106 ? 64.010 34.747 29.721 1.00 19.40 94 GLY B O 1
ATOM 3276 N N . ARG B 1 107 ? 63.335 35.298 31.800 1.00 18.29 95 ARG B N 1
ATOM 3277 C CA . ARG B 1 107 ? 62.412 36.340 31.356 1.00 17.52 95 ARG B CA 1
ATOM 3278 C C . ARG B 1 107 ? 63.082 37.382 30.464 1.00 18.56 95 ARG B C 1
ATOM 3279 O O . ARG B 1 107 ? 62.439 37.939 29.571 1.00 20.02 95 ARG B O 1
ATOM 3287 N N . GLY B 1 108 ? 64.371 37.634 30.705 1.00 17.75 96 GLY B N 1
ATOM 3288 C CA . GLY B 1 108 ? 65.127 38.612 29.936 1.00 18.43 96 GLY B CA 1
ATOM 3289 C C . GLY B 1 108 ? 65.848 38.050 28.721 1.00 20.67 96 GLY B C 1
ATOM 3290 O O . GLY B 1 108 ? 66.483 38.797 27.968 1.00 22.10 96 GLY B O 1
ATOM 3291 N N . GLY B 1 109 ? 65.753 36.739 28.516 1.00 21.37 97 GLY B N 1
ATOM 3292 C CA . GLY B 1 109 ? 66.304 36.126 27.318 1.00 21.37 97 GLY B CA 1
ATOM 3293 C C . GLY B 1 109 ? 67.613 35.391 27.515 1.00 21.07 97 GLY B C 1
ATOM 3294 O O . GLY B 1 109 ? 68.131 34.770 26.578 1.00 23.11 97 GLY B O 1
ATOM 3295 N N . ASN B 1 110 ? 68.147 35.439 28.732 1.00 19.87 98 ASN B N 1
ATOM 3296 C CA . ASN B 1 110 ? 69.361 34.700 29.044 1.00 19.45 98 ASN B CA 1
ATOM 3297 C C . ASN B 1 110 ? 69.078 33.215 29.177 1.00 20.01 98 ASN B C 1
ATOM 3298 O O . ASN B 1 110 ? 67.977 32.805 29.568 1.00 22.62 98 ASN B O 1
ATOM 3303 N N . GLU B 1 111 ? 70.088 32.413 28.868 1.00 18.36 99 GLU B N 1
ATOM 3304 C CA . GLU B 1 111 ? 70.006 30.965 29.005 1.00 18.43 99 GLU B CA 1
ATOM 3305 C C . GLU B 1 111 ? 70.364 30.562 30.428 1.00 17.97 99 GLU B C 1
ATOM 3306 O O . GLU B 1 111 ? 71.385 31.001 30.965 1.00 19.60 99 GLU B O 1
ATOM 3312 N N . ILE B 1 112 ? 69.506 29.747 31.037 1.00 16.71 100 ILE B N 1
ATOM 3313 C CA . ILE B 1 112 ? 69.711 29.244 32.384 1.00 16.79 100 ILE B CA 1
ATOM 3314 C C . ILE B 1 112 ? 69.865 27.729 32.348 1.00 16.58 100 ILE B C 1
ATOM 3315 O O . ILE B 1 112 ? 68.934 27.012 31.952 1.00 18.10 100 ILE B O 1
ATOM 3320 N N . LYS B 1 113 ? 71.037 27.240 32.743 1.00 15.89 101 LYS B N 1
ATOM 3321 C CA . LYS B 1 113 ? 71.254 25.801 32.845 1.00 16.51 101 LYS B CA 1
ATOM 3322 C C . LYS B 1 113 ? 70.642 25.205 34.101 1.00 15.60 101 LYS B C 1
ATOM 3323 O O . LYS B 1 113 ? 70.723 25.785 35.185 1.00 15.90 101 LYS B O 1
ATOM 3329 N N . LEU B 1 114 ? 69.989 24.059 33.924 1.00 16.08 102 LEU B N 1
ATOM 3330 C CA . LEU B 1 114 ? 69.438 23.283 35.024 1.00 15.90 102 LEU B CA 1
ATOM 3331 C C . LEU B 1 114 ? 70.109 21.917 35.082 1.00 16.80 102 LEU B C 1
ATOM 3332 O O . LEU B 1 114 ? 70.223 21.240 34.067 1.00 18.63 102 LEU B O 1
ATOM 3337 N N . TYR B 1 115 ? 70.550 21.521 36.270 1.00 16.33 103 TYR B N 1
ATOM 3338 C CA . TYR B 1 115 ? 71.068 20.180 36.499 1.00 16.05 103 TYR B CA 1
ATOM 3339 C C . TYR B 1 115 ? 69.974 19.369 37.168 1.00 16.94 103 TYR B C 1
ATOM 3340 O O . TYR B 1 115 ? 69.556 19.680 38.280 1.00 18.14 103 TYR B O 1
ATOM 3349 N N . ILE B 1 116 ? 69.485 18.349 36.473 1.00 16.85 104 ILE B N 1
ATOM 3350 C CA . ILE B 1 116 ? 68.349 17.579 36.965 1.00 17.13 104 ILE B CA 1
ATOM 3351 C C . ILE B 1 116 ? 68.774 16.200 37.448 1.00 17.96 104 ILE B C 1
ATOM 3352 O O . ILE B 1 116 ? 69.225 15.370 36.657 1.00 20.64 104 ILE B O 1
ATOM 3357 N N . HIS B 1 117 ? 68.645 15.973 38.754 1.00 17.72 105 HIS B N 1
ATOM 3358 C CA . HIS B 1 117 ? 69.070 14.724 39.382 1.00 17.17 105 HIS B CA 1
ATOM 3359 C C . HIS B 1 117 ? 67.854 13.896 39.768 1.00 17.82 105 HIS B C 1
ATOM 3360 O O . HIS B 1 117 ? 66.897 14.430 40.314 1.00 18.07 105 HIS B O 1
ATOM 3367 N N . SER B 1 118 ? 67.889 12.596 39.500 1.00 18.69 106 SER B N 1
ATOM 3368 C CA . SER B 1 118 ? 66.761 11.730 39.821 1.00 20.77 106 SER B CA 1
ATOM 3369 C C . SER B 1 118 ? 67.249 10.309 40.078 1.00 20.88 106 SER B C 1
ATOM 3370 O O . SER B 1 118 ? 68.336 9.943 39.635 1.00 22.78 106 SER B O 1
ATOM 3373 N N . PRO B 1 119 ? 66.454 9.502 40.795 1.00 20.67 107 PRO B N 1
ATOM 3374 C CA . PRO B 1 119 ? 66.868 8.103 40.959 1.00 21.02 107 PRO B CA 1
ATOM 3375 C C . PRO B 1 119 ? 66.975 7.413 39.608 1.00 23.58 107 PRO B C 1
ATOM 3376 O O . PRO B 1 119 ? 66.155 7.670 38.724 1.00 24.24 107 PRO B O 1
ATOM 3380 N N . THR B 1 120 ? 67.987 6.568 39.444 1.00 23.96 108 THR B N 1
ATOM 3381 C CA . THR B 1 120 ? 68.170 5.857 38.187 1.00 27.24 108 THR B CA 1
ATOM 3382 C C . THR B 1 120 ? 66.909 5.071 37.859 1.00 28.86 108 THR B C 1
ATOM 3383 O O . THR B 1 120 ? 66.348 4.398 38.722 1.00 29.37 108 THR B O 1
ATOM 3387 N N . GLY B 1 121 ? 66.441 5.188 36.622 1.00 30.90 109 GLY B N 1
ATOM 3388 C CA . GLY B 1 121 ? 65.233 4.499 36.217 1.00 32.82 109 GLY B CA 1
ATOM 3389 C C . GLY B 1 121 ? 63.987 5.359 36.310 1.00 33.74 109 GLY B C 1
ATOM 3390 O O . GLY B 1 121 ? 62.917 4.962 35.846 1.00 35.47 109 GLY B O 1
ATOM 3391 N N . HIS B 1 122 ? 64.109 6.536 36.916 1.00 33.44 110 HIS B N 1
ATOM 3392 C CA . HIS B 1 122 ? 62.959 7.424 37.028 1.00 31.77 110 HIS B CA 1
ATOM 3393 C C . HIS B 1 122 ? 62.637 8.120 35.705 1.00 33.13 110 HIS B C 1
ATOM 3394 O O . HIS B 1 122 ? 63.493 8.774 35.108 1.00 33.90 110 HIS B O 1
ATOM 3401 N N . THR B 1 123 ? 61.387 7.990 35.265 1.00 34.66 111 THR B N 1
ATOM 3402 C CA . THR B 1 123 ? 60.931 8.624 34.033 1.00 35.68 111 THR B CA 1
ATOM 3403 C C . THR B 1 123 ? 59.575 9.278 34.241 1.00 35.22 111 THR B C 1
ATOM 3404 O O . THR B 1 123 ? 59.002 9.216 35.328 1.00 35.14 111 THR B O 1
ATOM 3408 N N . SER B 1 124 ? 59.066 9.905 33.186 1.00 35.99 112 SER B N 1
ATOM 3409 C CA . SER B 1 124 ? 57.729 10.484 33.205 1.00 37.64 112 SER B CA 1
ATOM 3410 C C . SER B 1 124 ? 56.621 9.437 33.361 1.00 39.13 112 SER B C 1
ATOM 3411 O O . SER B 1 124 ? 55.460 9.781 33.591 1.00 40.13 112 SER B O 1
ATOM 3414 N N . ASP B 1 125 ? 56.985 8.164 33.234 1.00 39.80 113 ASP B N 1
ATOM 3415 C CA . ASP B 1 125 ? 56.031 7.075 33.407 1.00 40.27 113 ASP B CA 1
ATOM 3416 C C . ASP B 1 125 ? 56.065 6.461 34.809 1.00 39.85 113 ASP B C 1
ATOM 3417 O O . ASP B 1 125 ? 55.224 5.625 35.144 1.00 40.33 113 ASP B O 1
ATOM 3422 N N . SER B 1 126 ? 57.019 6.890 35.632 1.00 38.11 114 SER B N 1
ATOM 3423 C CA . SER B 1 126 ? 57.109 6.407 37.006 1.00 36.83 114 SER B CA 1
ATOM 3424 C C . SER B 1 126 ? 56.058 7.085 37.868 1.00 35.75 114 SER B C 1
ATOM 3425 O O . SER B 1 126 ? 55.488 8.107 37.474 1.00 35.57 114 SER B O 1
ATOM 3428 N N . ASP B 1 127 ? 55.788 6.514 39.037 1.00 34.66 115 ASP B N 1
ATOM 3429 C CA . ASP B 1 127 ? 55.003 7.232 40.029 1.00 33.64 115 ASP B CA 1
ATOM 3430 C C . ASP B 1 127 ? 55.770 8.503 40.363 1.00 30.02 115 ASP B C 1
ATOM 3431 O O . ASP B 1 127 ? 56.977 8.455 40.625 1.00 29.07 115 ASP B O 1
ATOM 3436 N N . PRO B 1 128 ? 55.076 9.651 40.353 1.00 28.81 116 PRO B N 1
ATOM 3437 C CA . PRO B 1 128 ? 55.739 10.948 40.547 1.00 27.15 116 PRO B CA 1
ATOM 3438 C C . PRO B 1 128 ? 56.412 11.082 41.913 1.00 25.19 116 PRO B C 1
ATOM 3439 O O . PRO B 1 128 ? 55.892 10.591 42.920 1.00 25.81 116 PRO B O 1
ATOM 3443 N N . LEU B 1 129 ? 57.576 11.728 41.916 1.00 22.58 117 LEU B N 1
ATOM 3444 C CA . LEU B 1 129 ? 58.358 11.969 43.126 1.00 19.89 117 LEU B CA 1
ATOM 3445 C C . LEU B 1 129 ? 58.260 13.429 43.533 1.00 19.61 117 LEU B C 1
ATOM 3446 O O . LEU B 1 129 ? 58.017 14.299 42.694 1.00 19.53 117 LEU B O 1
ATOM 3451 N N . PRO B 1 130 ? 58.464 13.715 44.826 1.00 17.92 118 PRO B N 1
ATOM 3452 C CA . PRO B 1 130 ? 58.547 15.128 45.197 1.00 17.61 118 PRO B CA 1
ATOM 3453 C C . PRO B 1 130 ? 59.763 15.772 44.546 1.00 17.07 118 PRO B C 1
ATOM 3454 O O . PRO B 1 130 ? 60.749 15.090 44.238 1.00 17.28 118 PRO B O 1
ATOM 3458 N N . CYS B 1 131 ? 59.687 17.079 44.336 1.00 16.14 119 CYS B N 1
ATOM 3459 C CA . CYS B 1 131 ? 60.761 17.811 43.685 1.00 15.60 119 CYS B CA 1
ATOM 3460 C C . CYS B 1 131 ? 61.335 18.878 44.602 1.00 15.16 119 CYS B C 1
ATOM 3461 O O . CYS B 1 131 ? 60.595 19.564 45.323 1.00 16.53 119 CYS B O 1
ATOM 3464 N N . VAL B 1 132 ? 62.659 18.995 44.585 1.00 13.80 120 VAL B N 1
ATOM 3465 C CA . VAL B 1 132 ? 63.348 20.108 45.222 1.00 13.28 120 VAL B CA 1
ATOM 3466 C C . VAL B 1 132 ? 64.005 20.965 44.152 1.00 13.33 120 VAL B C 1
ATOM 3467 O O . VAL B 1 132 ? 64.819 20.475 43.366 1.00 14.09 120 VAL B O 1
ATOM 3471 N N . VAL B 1 133 ? 63.646 22.241 44.108 1.00 12.65 121 VAL B N 1
ATOM 3472 C CA . VAL B 1 133 ? 64.363 23.193 43.276 1.00 12.38 121 VAL B CA 1
ATOM 3473 C C . VAL B 1 133 ? 65.440 23.808 44.154 1.00 11.66 121 VAL B C 1
ATOM 3474 O O . VAL B 1 133 ? 65.146 24.523 45.115 1.00 11.71 121 VAL B O 1
ATOM 3478 N N . HIS B 1 134 ? 66.686 23.458 43.852 1.00 11.51 122 HIS B N 1
ATOM 3479 C CA . HIS B 1 134 ? 67.810 23.789 44.710 1.00 11.60 122 HIS B CA 1
ATOM 3480 C C . HIS B 1 134 ? 68.539 25.051 44.270 1.00 11.87 122 HIS B C 1
ATOM 3481 O O . HIS B 1 134 ? 68.956 25.175 43.117 1.00 12.65 122 HIS B O 1
ATOM 3488 N N . THR B 1 135 ? 68.676 25.983 45.206 1.00 11.89 123 THR B N 1
ATOM 3489 C CA . THR B 1 135 ? 69.369 27.242 44.973 1.00 12.09 123 THR B CA 1
ATOM 3490 C C . THR B 1 135 ? 70.616 27.275 45.856 1.00 12.09 123 THR B C 1
ATOM 3491 O O . THR B 1 135 ? 70.520 27.370 47.076 1.00 12.25 123 THR B O 1
ATOM 3495 N N . HIS B 1 136 ? 71.783 27.172 45.230 1.00 11.71 124 HIS B N 1
ATOM 3496 C CA . HIS B 1 136 ? 73.035 27.017 45.969 1.00 10.51 124 HIS B CA 1
ATOM 3497 C C . HIS B 1 136 ? 73.493 28.285 46.693 1.00 11.34 124 HIS B C 1
ATOM 3498 O O . HIS B 1 136 ? 73.057 29.390 46.368 1.00 11.69 124 HIS B O 1
ATOM 3505 N N . GLY B 1 137 ? 74.405 28.115 47.648 1.00 9.99 125 GLY B N 1
ATOM 3506 C CA . GLY B 1 137 ? 74.984 29.216 48.410 1.00 10.03 125 GLY B CA 1
ATOM 3507 C C . GLY B 1 137 ? 76.143 29.932 47.734 1.00 9.51 125 GLY B C 1
ATOM 3508 O O . GLY B 1 137 ? 76.395 29.748 46.539 1.00 10.92 125 GLY B O 1
ATOM 3509 N N . GLY B 1 138 ? 76.853 30.752 48.501 1.00 10.31 126 GLY B N 1
ATOM 3510 C CA . GLY B 1 138 ? 77.840 31.654 47.937 1.00 11.73 126 GLY B CA 1
ATOM 3511 C C . GLY B 1 138 ? 77.447 33.118 48.036 1.00 11.27 126 GLY B C 1
ATOM 3512 O O . GLY B 1 138 ? 77.972 33.952 47.294 1.00 11.79 126 GLY B O 1
ATOM 3513 N N . GLY B 1 139 ? 76.533 33.440 48.950 1.00 10.84 127 GLY B N 1
ATOM 3514 C CA . GLY B 1 139 ? 76.153 34.825 49.202 1.00 10.95 127 GLY B CA 1
ATOM 3515 C C . GLY B 1 139 ? 75.530 35.562 48.025 1.00 11.34 127 GLY B C 1
ATOM 3516 O O . GLY B 1 139 ? 75.560 36.798 47.987 1.00 10.98 127 GLY B O 1
ATOM 3517 N N . MET B 1 140 ? 74.961 34.806 47.082 1.00 11.77 128 MET B N 1
ATOM 3518 C CA . MET B 1 140 ? 74.412 35.323 45.815 1.00 10.68 128 MET B CA 1
ATOM 3519 C C . MET B 1 140 ? 75.483 35.950 44.926 1.00 11.19 128 MET B C 1
ATOM 3520 O O . MET B 1 140 ? 75.169 36.588 43.916 1.00 11.29 128 MET B O 1
ATOM 3525 N N . VAL B 1 141 ? 76.746 35.754 45.297 1.00 11.27 129 VAL B N 1
ATOM 3526 C CA . VAL B 1 141 ? 77.858 36.454 44.654 1.00 11.51 129 VAL B CA 1
ATOM 3527 C C . VAL B 1 141 ? 78.831 35.517 43.946 1.00 10.74 129 VAL B C 1
ATOM 3528 O O . VAL B 1 141 ? 79.344 35.845 42.879 1.00 12.15 129 VAL B O 1
ATOM 3532 N N . ILE B 1 142 ? 79.086 34.354 44.534 1.00 11.36 130 ILE B N 1
ATOM 3533 C CA . ILE B 1 142 ? 80.047 33.402 43.963 1.00 11.30 130 ILE B CA 1
ATOM 3534 C C . ILE B 1 142 ? 79.576 31.952 44.081 1.00 10.78 130 ILE B C 1
ATOM 3535 O O . ILE B 1 142 ? 78.550 31.679 44.716 1.00 11.21 130 ILE B O 1
ATOM 3540 N N . LEU B 1 143 ? 80.344 31.044 43.465 1.00 11.77 131 LEU B N 1
ATOM 3541 C CA . LEU B 1 143 ? 80.096 29.593 43.422 1.00 11.37 131 LEU B CA 1
ATOM 3542 C C . LEU B 1 143 ? 79.052 29.234 42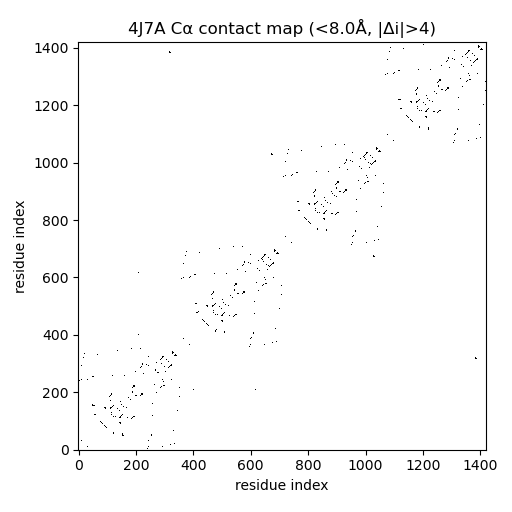.369 1.00 12.44 131 LEU B C 1
ATOM 3543 O O . LEU B 1 143 ? 78.239 30.072 41.976 1.00 13.24 131 LEU B O 1
ATOM 3548 N N . THR B 1 144 ? 79.096 27.992 41.894 1.00 12.44 132 THR B N 1
ATOM 3549 C CA . THR B 1 144 ? 78.209 27.561 40.814 1.00 12.21 132 THR B CA 1
ATOM 3550 C C . THR B 1 144 ? 77.533 26.237 41.121 1.00 12.91 132 THR B C 1
ATOM 3551 O O . THR B 1 144 ? 78.041 25.441 41.913 1.00 13.36 132 THR B O 1
ATOM 3555 N N . ALA B 1 145 ? 76.393 25.999 40.479 1.00 13.76 133 ALA B N 1
ATOM 3556 C CA . ALA B 1 145 ? 75.662 24.754 40.656 1.00 13.64 133 ALA B CA 1
ATOM 3557 C C . ALA B 1 145 ? 76.469 23.553 40.181 1.00 14.48 133 ALA B C 1
ATOM 3558 O O . ALA B 1 145 ? 76.260 22.433 40.651 1.00 14.65 133 ALA B O 1
ATOM 3560 N N . ALA B 1 146 ? 77.404 23.786 39.266 1.00 14.41 134 ALA B N 1
ATOM 3561 C CA . ALA B 1 146 ? 78.252 22.713 38.758 1.00 15.21 134 ALA B CA 1
ATOM 3562 C C . ALA B 1 146 ? 79.344 22.283 39.742 1.00 15.00 134 ALA B C 1
ATOM 3563 O O . ALA B 1 146 ? 80.020 21.270 39.521 1.00 17.70 134 ALA B O 1
ATOM 3565 N N . ASP B 1 147 ? 79.545 23.055 40.808 1.00 13.86 135 ASP B N 1
ATOM 3566 C CA . ASP B 1 147 ? 80.603 22.737 41.766 1.00 14.46 135 ASP B CA 1
ATOM 3567 C C . ASP B 1 147 ? 80.327 21.397 42.434 1.00 13.91 135 ASP B C 1
ATOM 3568 O O . ASP B 1 147 ? 79.177 21.072 42.731 1.00 14.52 135 ASP B O 1
ATOM 3573 N N . ALA B 1 148 ? 81.390 20.639 42.688 1.00 15.15 136 ALA B N 1
ATOM 3574 C CA . ALA B 1 148 ? 81.268 19.272 43.183 1.00 15.65 136 ALA B CA 1
ATOM 3575 C C . ALA B 1 148 ? 80.451 19.123 44.464 1.00 15.49 136 ALA B C 1
ATOM 3576 O O . ALA B 1 148 ? 79.697 18.157 44.608 1.00 15.58 136 ALA B O 1
ATOM 3578 N N . ASN B 1 149 ? 80.586 20.068 45.391 1.00 14.07 137 ASN B N 1
ATOM 3579 C CA . ASN B 1 149 ? 79.815 19.994 46.633 1.00 13.61 137 ASN B CA 1
ATOM 3580 C C . ASN B 1 149 ? 78.314 20.113 46.393 1.00 13.39 137 ASN B C 1
ATOM 3581 O O . ASN B 1 149 ? 77.520 19.419 47.041 1.00 13.17 137 ASN B O 1
ATOM 3586 N N . TYR B 1 150 ? 77.919 20.984 45.469 1.00 12.88 138 TYR B N 1
ATOM 3587 C CA . TYR B 1 150 ? 76.499 21.149 45.179 1.00 13.16 138 TYR B CA 1
ATOM 3588 C C . TYR B 1 150 ? 75.948 19.997 44.366 1.00 13.30 138 TYR B C 1
ATOM 3589 O O . TYR B 1 150 ? 74.821 19.559 44.605 1.00 12.91 138 TYR B O 1
ATOM 3598 N N . SER B 1 151 ? 76.731 19.503 43.411 1.00 13.50 139 SER B N 1
ATOM 3599 C CA . SER B 1 151 ? 76.324 18.323 42.657 1.00 13.98 139 SER B CA 1
ATOM 3600 C C . SER B 1 151 ? 76.123 17.127 43.591 1.00 15.14 139 SER B C 1
ATOM 3601 O O . SER B 1 151 ? 75.129 16.408 43.474 1.00 15.61 139 SER B O 1
ATOM 3604 N N . ARG B 1 152 ? 77.065 16.918 44.513 1.00 14.61 140 ARG B N 1
ATOM 3605 C CA . ARG B 1 152 ? 76.954 15.843 45.497 1.00 14.69 140 ARG B CA 1
ATOM 3606 C C . ARG B 1 152 ? 75.688 15.987 46.343 1.00 14.92 140 ARG B C 1
ATOM 3607 O O . ARG B 1 152 ? 74.954 15.014 46.550 1.00 14.26 140 ARG B O 1
ATOM 3615 N N . TRP B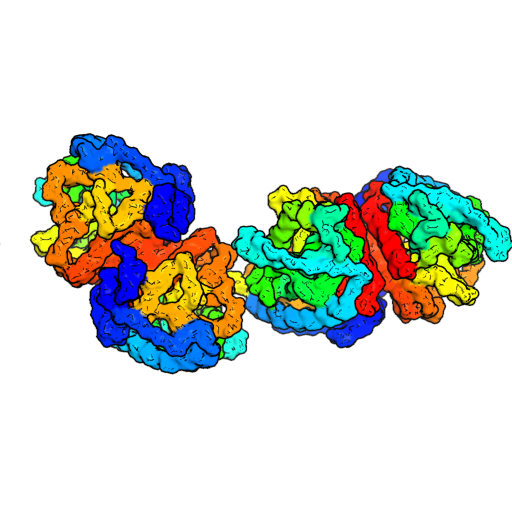 1 153 ? 75.426 17.204 46.810 1.00 13.27 141 TRP B N 1
ATOM 3616 C CA . TRP B 1 153 ? 74.239 17.479 47.619 1.00 13.25 141 TRP B CA 1
ATOM 3617 C C . TRP B 1 153 ? 72.967 17.130 46.867 1.00 13.04 141 TRP B C 1
ATOM 3618 O O . TRP B 1 153 ? 72.096 16.435 47.401 1.00 13.48 141 TRP B O 1
ATOM 3629 N N . ARG B 1 154 ? 72.857 17.608 45.629 1.00 13.31 142 ARG B N 1
ATOM 3630 C CA . ARG B 1 154 ? 71.666 17.341 44.830 1.00 13.65 142 ARG B CA 1
ATOM 3631 C C . ARG B 1 154 ? 71.495 15.856 44.555 1.00 14.28 142 ARG B C 1
ATOM 3632 O O . ARG B 1 154 ? 70.374 15.346 44.586 1.00 14.48 142 ARG B O 1
ATOM 3640 N N . SER B 1 155 ? 72.603 15.158 44.329 1.00 12.98 143 SER B N 1
ATOM 3641 C CA . SER B 1 155 ? 72.556 13.714 44.131 1.00 15.20 143 SER B CA 1
ATOM 3642 C C . SER B 1 155 ? 72.166 12.945 45.391 1.00 15.03 143 SER B C 1
ATOM 3643 O O . SER B 1 155 ? 71.410 11.975 45.313 1.00 15.80 143 SER B O 1
ATOM 3646 N N . GLU B 1 156 ? 72.677 13.366 46.547 1.00 14.16 144 GLU B N 1
ATOM 3647 C CA . GLU B 1 156 ? 72.288 12.721 47.794 1.00 14.45 144 GLU B CA 1
ATOM 3648 C C . GLU B 1 156 ? 70.811 12.939 48.090 1.00 14.20 144 GLU B C 1
ATOM 3649 O O . GLU B 1 156 ? 70.133 12.029 48.583 1.00 14.62 144 GLU B O 1
ATOM 3655 N N . LEU B 1 157 ? 70.310 14.137 47.798 1.00 14.23 145 LEU B N 1
ATOM 3656 C CA . LEU B 1 157 ? 68.870 14.376 47.903 1.00 13.58 145 LEU B CA 1
ATOM 3657 C C . LEU B 1 157 ? 68.078 13.470 46.961 1.00 14.33 145 LEU B C 1
ATOM 3658 O O . LEU B 1 157 ? 67.125 12.804 47.378 1.00 14.83 145 LEU B O 1
ATOM 3663 N N . ALA B 1 158 ? 68.478 13.426 45.694 1.00 14.60 146 ALA B N 1
ATOM 3664 C CA . ALA B 1 158 ? 67.778 12.604 44.713 1.00 13.84 146 ALA B CA 1
ATOM 3665 C C . ALA B 1 158 ? 67.764 11.137 45.131 1.00 14.83 146 ALA B C 1
ATOM 3666 O O . ALA B 1 158 ? 66.776 10.428 44.917 1.00 16.75 146 ALA B O 1
ATOM 3668 N N . ALA B 1 159 ? 68.867 10.684 45.720 1.00 15.36 147 ALA B N 1
ATOM 3669 C CA . ALA B 1 159 ? 68.992 9.296 46.159 1.00 16.24 147 ALA B CA 1
ATOM 3670 C C . ALA B 1 159 ? 67.948 8.875 47.199 1.00 16.99 147 ALA B C 1
ATOM 3671 O O . ALA B 1 159 ? 67.657 7.685 47.339 1.00 18.31 147 ALA B O 1
ATOM 3673 N N . THR B 1 160 ? 67.366 9.840 47.907 1.00 16.81 148 THR B N 1
ATOM 3674 C CA . THR B 1 160 ? 66.316 9.532 48.877 1.00 16.82 148 THR B CA 1
ATOM 3675 C C . THR B 1 160 ? 64.956 9.356 48.222 1.00 17.71 148 THR B C 1
ATOM 3676 O O . THR B 1 160 ? 63.969 9.078 48.911 1.00 19.48 148 THR B O 1
ATOM 3680 N N . GLY B 1 161 ? 64.902 9.528 46.904 1.00 16.61 149 GLY B N 1
ATOM 3681 C CA . GLY B 1 161 ? 63.647 9.447 46.179 1.00 17.12 149 GLY B CA 1
ATOM 3682 C C . GLY B 1 161 ? 63.080 10.805 45.797 1.00 16.69 149 GLY B C 1
ATOM 3683 O O . GLY B 1 161 ? 61.898 11.077 46.033 1.00 16.91 149 GLY B O 1
ATOM 3684 N N . LEU B 1 162 ? 63.915 11.664 45.214 1.00 15.64 150 LEU B N 1
ATOM 3685 C CA . LEU B 1 162 ? 63.490 13.005 44.823 1.00 15.01 150 LEU B CA 1
ATOM 3686 C C . LEU B 1 162 ? 63.995 13.333 43.434 1.00 15.68 150 LEU B C 1
ATOM 3687 O O . LEU B 1 162 ? 65.030 12.818 43.005 1.00 16.51 150 LEU B O 1
ATOM 3692 N N . VAL B 1 163 ? 63.277 14.211 42.741 1.00 16.32 151 VAL B N 1
ATOM 3693 C CA . VAL B 1 163 ? 63.838 14.880 41.577 1.00 16.07 151 VAL B CA 1
ATOM 3694 C C . VAL B 1 163 ? 64.372 16.223 42.068 1.00 15.80 151 VAL B C 1
ATOM 3695 O O . VAL B 1 163 ? 63.640 16.999 42.685 1.00 16.32 151 VAL B O 1
ATOM 3699 N N . VAL B 1 164 ? 65.654 16.483 41.825 1.00 14.36 152 VAL B N 1
ATOM 3700 C CA . VAL B 1 164 ? 66.285 17.697 42.341 1.00 14.29 152 VAL B CA 1
ATOM 3701 C C . VAL B 1 164 ? 66.792 18.516 41.168 1.00 14.46 152 VAL B C 1
ATOM 3702 O O . VAL B 1 164 ? 67.554 18.023 40.329 1.00 16.54 152 VAL B O 1
ATOM 3706 N N . VAL B 1 165 ? 66.333 19.761 41.095 1.00 13.63 153 VAL B N 1
ATOM 3707 C CA . VAL B 1 165 ? 66.673 20.656 40.000 1.00 14.10 153 VAL B CA 1
ATOM 3708 C C . VAL B 1 165 ? 67.620 21.743 40.492 1.00 13.90 153 VAL B C 1
ATOM 3709 O O . VAL B 1 165 ? 67.216 22.647 41.236 1.00 14.71 153 VAL B O 1
ATOM 3713 N N . GLY B 1 166 ? 68.882 21.651 40.083 1.00 13.45 154 GLY B N 1
ATOM 3714 C CA . GLY B 1 166 ? 69.881 22.640 40.455 1.00 13.60 154 GLY B CA 1
ATOM 3715 C C . GLY B 1 166 ? 69.925 23.792 39.476 1.00 13.18 154 GLY B C 1
ATOM 3716 O O . GLY B 1 166 ? 70.225 23.605 38.297 1.00 14.86 154 GLY B O 1
ATOM 3717 N N . VAL B 1 167 ? 69.614 24.986 39.964 1.00 12.74 155 VAL B N 1
ATOM 3718 C CA . VAL B 1 167 ? 69.546 26.164 39.111 1.00 12.09 155 VAL B CA 1
ATOM 3719 C C . VAL B 1 167 ? 70.910 26.831 38.983 1.00 12.80 155 VAL B C 1
ATOM 3720 O O . VAL B 1 167 ? 71.522 27.207 39.986 1.00 13.50 155 VAL B O 1
ATOM 3724 N N . GLU B 1 168 ? 71.387 26.985 37.753 1.00 12.92 156 GLU B N 1
ATOM 3725 C CA . GLU B 1 168 ? 72.618 27.733 37.526 1.00 12.28 156 GLU B CA 1
ATOM 3726 C C . GLU B 1 168 ? 72.255 29.196 37.275 1.00 13.79 156 GLU B C 1
ATOM 3727 O O . GLU B 1 168 ? 72.184 29.656 36.128 1.00 16.48 156 GLU B O 1
ATOM 3733 N N . PHE B 1 169 ? 72.022 29.924 38.358 1.00 13.78 157 PHE B N 1
ATOM 3734 C CA . PHE B 1 169 ? 71.593 31.316 38.259 1.00 11.94 157 PHE B CA 1
ATOM 3735 C C . PHE B 1 169 ? 72.776 32.278 38.124 1.00 12.20 157 PHE B C 1
ATOM 3736 O O . PHE B 1 169 ? 73.922 31.946 38.469 1.00 12.70 157 PHE B O 1
ATOM 3744 N N . ARG B 1 170 ? 72.491 33.475 37.623 1.00 11.70 158 ARG B N 1
ATOM 3745 C CA . ARG B 1 170 ? 73.506 34.508 37.495 1.00 10.67 158 ARG B CA 1
ATOM 3746 C C . ARG B 1 170 ? 73.971 34.978 38.860 1.00 10.82 158 ARG B C 1
ATOM 3747 O O . ARG B 1 170 ? 73.170 35.101 39.791 1.00 11.46 158 ARG B O 1
ATOM 3755 N N . ASN B 1 171 ? 75.271 35.229 38.968 1.00 11.41 159 ASN B N 1
ATOM 3756 C CA . ASN B 1 171 ? 75.883 35.708 40.208 1.00 11.05 159 ASN B CA 1
ATOM 3757 C C . ASN B 1 171 ? 76.274 37.168 40.140 1.00 10.62 159 ASN B C 1
ATOM 3758 O O . ASN B 1 171 ? 76.473 37.713 39.053 1.00 10.59 159 ASN B O 1
ATOM 3763 N N . ALA B 1 172 ? 76.436 37.784 41.310 1.00 10.76 160 ALA B N 1
ATOM 3764 C CA . ALA B 1 172 ? 76.888 39.169 41.373 1.00 11.33 160 ALA B CA 1
ATOM 3765 C C . ALA B 1 172 ? 78.367 39.323 41.022 1.00 11.38 160 ALA B C 1
ATOM 3766 O O . ALA B 1 172 ? 78.804 40.408 40.644 1.00 13.05 160 ALA B O 1
ATOM 3768 N N . ALA B 1 173 ? 79.143 38.248 41.142 1.00 11.60 161 ALA B N 1
ATOM 3769 C CA . ALA B 1 173 ? 80.554 38.321 40.780 1.00 11.67 161 ALA B CA 1
ATOM 3770 C C . ALA B 1 173 ? 81.052 36.982 40.261 1.00 12.01 161 ALA B C 1
ATOM 3771 O O . ALA B 1 173 ? 80.257 36.078 39.999 1.00 11.51 161 ALA B O 1
ATOM 3773 N N . GLY B 1 174 ? 82.362 36.864 40.078 1.00 13.41 162 GLY B N 1
ATOM 3774 C CA . GLY B 1 174 ? 82.947 35.599 39.673 1.00 13.51 162 GLY B CA 1
ATOM 3775 C C . GLY B 1 174 ? 82.632 35.145 38.257 1.00 12.67 162 GLY B C 1
ATOM 3776 O O . GLY B 1 174 ? 82.274 35.946 37.372 1.00 13.71 162 GLY B O 1
ATOM 3777 N N . ALA B 1 175 ? 82.780 33.840 38.043 1.00 12.76 163 ALA B N 1
ATOM 3778 C CA . ALA B 1 175 ? 82.637 33.236 36.723 1.00 14.45 163 ALA B CA 1
ATOM 3779 C C . ALA B 1 175 ? 81.274 33.450 36.082 1.00 13.73 163 ALA B C 1
ATOM 3780 O O . ALA B 1 175 ? 81.180 33.528 34.849 1.00 16.20 163 ALA B O 1
ATOM 3782 N N . LEU B 1 176 ? 80.227 33.533 36.906 1.00 12.44 164 LEU B N 1
ATOM 3783 C CA . LEU B 1 176 ? 78.874 33.718 36.396 1.00 12.10 164 LEU B CA 1
ATOM 3784 C C . LEU B 1 176 ? 78.392 35.151 36.593 1.00 11.83 164 LEU B C 1
ATOM 3785 O O . LEU B 1 176 ? 77.190 35.434 36.473 1.00 12.91 164 LEU B O 1
ATOM 3790 N N . GLY B 1 177 ? 79.331 36.057 36.857 1.00 11.78 165 GLY B N 1
ATOM 3791 C CA . GLY B 1 177 ? 79.011 37.457 37.092 1.00 11.50 165 GLY B CA 1
ATOM 3792 C C . GLY B 1 177 ? 79.155 38.333 35.867 1.00 12.10 165 GLY B C 1
ATOM 3793 O O . GLY B 1 177 ? 79.441 37.826 34.777 1.00 14.48 165 GLY B O 1
ATOM 3794 N N . ASN B 1 178 ? 78.963 39.646 36.017 1.00 13.07 166 ASN B N 1
ATOM 3795 C CA . ASN B 1 178 ? 78.611 40.297 37.275 1.00 11.76 166 ASN B CA 1
ATOM 3796 C C . ASN B 1 178 ? 77.211 40.873 37.190 1.00 12.74 166 ASN B C 1
ATOM 3797 O O . ASN B 1 178 ? 76.978 41.853 36.486 1.00 13.13 166 ASN B O 1
ATOM 3802 N N . HIS B 1 179 ? 76.284 40.248 37.909 1.00 11.41 167 HIS B N 1
ATOM 3803 C CA . HIS B 1 179 ? 74.868 40.548 37.788 1.00 11.69 167 HIS B CA 1
ATOM 3804 C C . HIS B 1 179 ? 74.233 40.832 39.137 1.00 11.67 167 HIS B C 1
ATOM 3805 O O . HIS B 1 179 ? 73.881 39.907 39.876 1.00 12.84 167 HIS B O 1
ATOM 3812 N N . PRO B 1 180 ? 74.075 42.119 39.469 1.00 11.43 168 PRO B N 1
ATOM 3813 C CA . PRO B 1 180 ? 73.472 42.457 40.757 1.00 11.95 168 PRO B CA 1
ATOM 3814 C C . PRO B 1 180 ? 72.027 41.989 40.886 1.00 11.57 168 PRO B C 1
ATOM 3815 O O . PRO B 1 180 ? 71.384 41.594 39.900 1.00 12.64 168 PRO B O 1
ATOM 3819 N N . PHE B 1 181 ? 71.536 42.014 42.120 1.00 10.84 169 PHE B N 1
ATOM 3820 C CA . PHE B 1 181 ? 70.113 41.881 42.376 1.00 11.56 169 PHE B CA 1
ATOM 3821 C C . PHE B 1 181 ? 69.371 42.743 41.363 1.00 11.57 169 PHE B C 1
ATOM 3822 O O . PHE B 1 181 ? 69.752 43.895 41.150 1.00 12.80 169 PHE B O 1
ATOM 3830 N N . PRO B 1 182 ? 68.284 42.220 40.760 1.00 12.26 170 PRO B N 1
ATOM 3831 C CA . PRO B 1 182 ? 67.556 40.970 41.009 1.00 11.96 170 PRO B CA 1
ATOM 3832 C C . PRO B 1 182 ? 67.859 39.847 40.013 1.00 11.83 170 PRO B C 1
ATOM 3833 O O . PRO B 1 182 ? 66.994 38.992 39.817 1.00 12.21 170 PRO B O 1
ATOM 3837 N N . ALA B 1 183 ? 69.037 39.844 39.396 1.00 11.25 171 ALA B N 1
ATOM 3838 C CA . ALA B 1 183 ? 69.322 38.860 38.346 1.00 11.42 171 ALA B CA 1
ATOM 3839 C C . ALA B 1 183 ? 69.195 37.396 38.799 1.00 11.42 171 ALA B C 1
ATOM 3840 O O . ALA B 1 183 ? 68.484 36.594 38.173 1.00 12.64 171 ALA B O 1
ATOM 3842 N N . GLY B 1 184 ? 69.917 37.036 39.857 1.00 10.79 172 GLY B N 1
ATOM 3843 C CA . GLY B 1 184 ? 69.875 35.684 40.385 1.00 12.04 172 GLY B CA 1
ATOM 3844 C C . GLY B 1 184 ? 68.483 35.285 40.828 1.00 11.58 172 GLY B C 1
ATOM 3845 O O . GLY B 1 184 ? 68.029 34.172 40.545 1.00 12.40 172 GLY B O 1
ATOM 3846 N N . LEU B 1 185 ? 67.799 36.205 41.504 1.00 11.57 173 LEU B N 1
ATOM 3847 C CA . LEU B 1 185 ? 66.422 35.981 41.934 1.00 12.32 173 LEU B CA 1
ATOM 3848 C C . LEU B 1 185 ? 65.503 35.669 40.762 1.00 11.30 173 LEU B C 1
ATOM 3849 O O . LEU B 1 185 ? 64.733 34.705 40.802 1.00 12.98 173 LEU B O 1
ATOM 3854 N N . HIS B 1 186 ? 65.595 36.475 39.713 1.00 10.86 174 HIS B N 1
ATOM 3855 C CA . HIS B 1 186 ? 64.780 36.234 38.530 1.00 12.30 174 HIS B CA 1
ATOM 3856 C C . HIS B 1 186 ? 65.066 34.872 37.891 1.00 12.58 174 HIS B C 1
ATOM 3857 O O . HIS B 1 186 ? 64.144 34.178 37.451 1.00 12.88 174 HIS B O 1
ATOM 3864 N N . ASP B 1 187 ? 66.334 34.476 37.856 1.00 11.83 175 ASP B N 1
ATOM 3865 C CA . ASP B 1 187 ? 66.681 33.172 37.301 1.00 11.87 175 ASP B CA 1
ATOM 3866 C C . ASP B 1 187 ? 66.100 32.030 38.136 1.00 12.91 175 ASP B C 1
ATOM 3867 O O . ASP B 1 187 ? 65.600 31.043 37.588 1.00 13.27 175 ASP B O 1
ATOM 3872 N N . CYS B 1 188 ? 66.170 32.160 39.460 1.00 11.79 176 CYS B N 1
ATOM 3873 C CA . CYS B 1 188 ? 65.605 31.152 40.346 1.00 12.86 176 CYS B CA 1
ATOM 3874 C C . CYS B 1 188 ? 64.086 31.064 40.196 1.00 13.57 176 CYS B C 1
ATOM 3875 O O . CYS B 1 188 ? 63.520 29.965 40.155 1.00 14.17 176 CYS B O 1
ATOM 3878 N N . ALA B 1 189 ? 63.432 32.221 40.114 1.00 13.05 177 ALA B N 1
ATOM 3879 C CA . ALA B 1 189 ? 61.991 32.261 39.895 1.00 14.32 177 ALA B CA 1
ATOM 3880 C C . ALA B 1 189 ? 61.622 31.630 38.559 1.00 14.09 177 ALA B C 1
ATOM 3881 O O . ALA B 1 189 ? 60.683 30.830 38.474 1.00 15.22 177 ALA B O 1
ATOM 3883 N N . ASP B 1 190 ? 62.347 31.993 37.510 1.00 13.83 178 ASP B N 1
ATOM 3884 C CA . ASP B 1 190 ? 62.033 31.461 36.188 1.00 14.37 178 ASP B CA 1
ATOM 3885 C C . ASP B 1 190 ? 62.247 29.948 36.111 1.00 14.50 178 ASP B C 1
ATOM 3886 O O . ASP B 1 190 ? 61.493 29.234 35.446 1.00 16.11 178 ASP B O 1
ATOM 3891 N N . ALA B 1 191 ? 63.271 29.457 36.798 1.00 13.38 179 ALA B N 1
ATOM 3892 C CA . ALA B 1 191 ? 63.487 28.019 36.887 1.00 14.59 179 ALA B CA 1
ATOM 3893 C C . ALA B 1 191 ? 62.344 27.325 37.621 1.00 15.08 179 ALA B C 1
ATOM 3894 O O . ALA B 1 191 ? 61.845 26.295 37.164 1.00 15.71 179 ALA B O 1
ATOM 3896 N N . ALA B 1 192 ? 61.913 27.897 38.744 1.00 14.66 180 ALA B N 1
ATOM 3897 C CA . ALA B 1 192 ? 60.796 27.318 39.494 1.00 14.59 180 ALA B CA 1
ATOM 3898 C C . ALA B 1 192 ? 59.519 27.294 38.654 1.00 16.01 180 ALA B C 1
ATOM 3899 O O . ALA B 1 192 ? 58.778 26.312 38.667 1.00 15.86 180 ALA B O 1
ATOM 3901 N N . LYS B 1 193 ? 59.272 28.364 37.903 1.00 16.05 181 LYS B N 1
ATOM 3902 C CA . LYS B 1 193 ? 58.112 28.402 37.011 1.00 16.52 181 LYS B CA 1
ATOM 3903 C C . LYS B 1 193 ? 58.191 27.332 35.922 1.00 17.74 181 LYS B C 1
ATOM 3904 O O . LYS B 1 193 ? 57.177 26.727 35.549 1.00 19.29 181 LYS B O 1
ATOM 3910 N N . TRP B 1 194 ? 59.393 27.121 35.392 1.00 17.99 182 TRP B N 1
ATOM 3911 C CA . TRP B 1 194 ? 59.594 26.082 34.384 1.00 19.43 182 TRP B CA 1
ATOM 3912 C C . TRP B 1 194 ? 59.325 24.694 34.956 1.00 19.57 182 TRP B C 1
ATOM 3913 O O . TRP B 1 194 ? 58.648 23.875 34.325 1.00 20.32 182 TRP B O 1
ATOM 3924 N N . VAL B 1 195 ? 59.869 24.428 36.141 1.00 17.35 183 VAL B N 1
ATOM 3925 C CA . VAL B 1 195 ? 59.626 23.156 36.811 1.00 17.86 183 VAL B CA 1
ATOM 3926 C C . VAL B 1 195 ? 58.127 22.970 37.019 1.00 18.45 183 VAL B C 1
ATOM 3927 O O . VAL B 1 195 ? 57.577 21.900 36.751 1.00 19.34 183 VAL B O 1
ATOM 3931 N N . ALA B 1 196 ? 57.461 24.034 37.460 1.00 19.37 184 ALA B N 1
ATOM 3932 C CA . ALA B 1 196 ? 56.022 23.985 37.717 1.00 19.93 184 ALA B CA 1
ATOM 3933 C C . ALA B 1 196 ? 55.186 23.680 36.481 1.00 20.85 184 ALA B C 1
ATOM 3934 O O . ALA B 1 196 ? 54.092 23.144 36.600 1.00 23.35 184 ALA B O 1
ATOM 3936 N N . SER B 1 197 ? 55.687 24.043 35.304 1.00 20.18 185 SER B N 1
ATOM 3937 C CA . SER B 1 197 ? 54.951 23.821 34.063 1.00 22.92 185 SER B CA 1
ATOM 3938 C C . SER B 1 197 ? 55.396 22.544 33.358 1.00 22.55 185 SER B C 1
ATOM 3939 O O . SER B 1 197 ? 54.910 22.233 32.269 1.00 23.40 185 SER B O 1
ATOM 3942 N N . ASN B 1 198 ? 56.323 21.815 33.979 1.00 22.54 186 ASN B N 1
ATOM 3943 C CA . ASN B 1 198 ? 56.860 20.590 33.397 1.00 23.31 186 ASN B CA 1
ATOM 3944 C C . ASN B 1 198 ? 56.767 19.408 34.352 1.00 22.92 186 ASN B C 1
ATOM 3945 O O . ASN B 1 198 ? 57.625 18.526 34.347 1.00 24.62 186 ASN B O 1
ATOM 3950 N N . ARG B 1 199 ? 55.719 19.392 35.168 1.00 22.13 187 ARG B N 1
ATOM 3951 C CA . ARG B 1 199 ? 55.559 18.354 36.177 1.00 23.25 187 ARG B CA 1
ATOM 3952 C C . ARG B 1 199 ? 55.436 16.936 35.610 1.00 24.12 187 ARG B C 1
ATOM 3953 O O . ARG B 1 199 ? 56.094 16.026 36.109 1.00 23.70 187 ARG B O 1
ATOM 3961 N N . GLU B 1 200 ? 54.613 16.741 34.577 1.00 26.87 188 GLU B N 1
ATOM 3962 C CA . GLU B 1 200 ? 54.487 15.417 33.965 1.00 29.14 188 GLU B CA 1
ATOM 3963 C C . GLU B 1 200 ? 55.806 14.979 33.339 1.00 28.43 188 GLU B C 1
ATOM 3964 O O . GLU B 1 200 ? 56.249 13.844 33.531 1.00 29.47 188 GLU B O 1
ATOM 3970 N N . ALA B 1 201 ? 56.438 15.892 32.607 1.00 26.79 189 ALA B N 1
ATOM 3971 C CA . ALA B 1 201 ? 57.708 15.604 31.947 1.00 27.11 189 ALA B CA 1
ATOM 3972 C C . ALA B 1 201 ? 58.821 15.233 32.923 1.00 26.71 189 ALA B C 1
ATOM 3973 O O . ALA B 1 201 ? 59.639 14.360 32.634 1.00 28.97 189 ALA B O 1
ATOM 3975 N N . LEU B 1 202 ? 58.844 15.892 34.078 1.00 25.05 190 LEU B N 1
ATOM 3976 C CA . LEU B 1 202 ? 59.840 15.611 35.103 1.00 23.49 190 LEU B CA 1
ATOM 3977 C C . LEU B 1 202 ? 59.439 14.431 35.980 1.00 23.00 190 LEU B C 1
ATOM 3978 O O . LEU B 1 202 ? 60.265 13.896 36.720 1.00 22.11 190 LEU B O 1
ATOM 3983 N N . GLY B 1 203 ? 58.173 14.031 35.916 1.00 22.72 191 GLY B N 1
ATOM 3984 C CA . GLY B 1 203 ? 57.690 12.968 36.780 1.00 22.71 191 GLY B CA 1
ATOM 3985 C C . GLY B 1 203 ? 57.665 13.399 38.232 1.00 22.42 191 GLY B C 1
ATOM 3986 O O . GLY B 1 203 ? 58.141 12.681 39.118 1.00 21.73 191 GLY B O 1
ATOM 3987 N N . ILE B 1 204 ? 57.115 14.581 38.485 1.00 22.05 192 ILE B N 1
ATOM 3988 C CA . ILE B 1 204 ? 57.099 15.109 39.843 1.00 21.80 192 ILE B CA 1
ATOM 3989 C C . ILE B 1 204 ? 55.700 15.406 40.352 1.00 22.95 192 ILE B C 1
ATOM 3990 O O . ILE B 1 204 ? 54.780 15.707 39.580 1.00 24.47 192 ILE B O 1
ATOM 3995 N N . SER B 1 205 ? 55.545 15.307 41.666 1.00 23.40 193 SER B N 1
ATOM 3996 C CA . SER B 1 205 ? 54.312 15.722 42.298 1.00 25.52 193 SER B CA 1
ATOM 3997 C C . SER B 1 205 ? 54.440 17.199 42.640 1.00 27.39 193 SER B C 1
ATOM 3998 O O . SER B 1 205 ? 54.259 18.071 41.778 1.00 29.71 193 SER B O 1
ATOM 4001 N N . THR B 1 206 ? 54.810 17.473 43.885 1.00 23.88 194 THR B N 1
ATOM 4002 C CA . THR B 1 206 ? 54.934 18.841 44.365 1.00 23.60 194 THR B CA 1
ATOM 4003 C C . THR B 1 206 ? 56.353 19.358 44.236 1.00 22.01 194 THR B C 1
ATOM 4004 O O . THR B 1 206 ? 57.285 18.608 43.946 1.00 23.80 194 THR B O 1
ATOM 4008 N N . LEU B 1 207 ? 56.502 20.645 44.506 1.00 18.70 195 LEU B N 1
ATOM 4009 C CA . LEU B 1 207 ? 57.769 21.339 44.372 1.00 18.41 195 LEU B CA 1
ATOM 4010 C C . LEU B 1 207 ? 58.039 22.120 45.639 1.00 16.66 195 LEU B C 1
ATOM 4011 O O . LEU B 1 207 ? 57.177 22.869 46.092 1.00 17.30 195 LEU B O 1
ATOM 4016 N N . ILE B 1 208 ? 59.237 21.967 46.202 1.00 15.07 196 ILE B N 1
ATOM 4017 C CA . ILE B 1 208 ? 59.696 22.882 47.248 1.00 14.17 196 ILE B CA 1
ATOM 4018 C C . ILE B 1 208 ? 60.962 23.609 46.799 1.00 14.12 196 ILE B C 1
ATOM 4019 O O . ILE B 1 208 ? 61.728 23.088 45.982 1.00 14.02 196 ILE B O 1
ATOM 4024 N N . MET B 1 209 ? 61.172 24.813 47.331 1.00 12.52 197 MET B N 1
ATOM 4025 C CA . MET B 1 209 ? 62.421 25.549 47.150 1.00 11.64 197 MET B CA 1
ATOM 4026 C C . MET B 1 209 ? 63.337 25.207 48.308 1.00 12.17 197 MET B C 1
ATOM 4027 O O . MET B 1 209 ? 62.888 25.181 49.446 1.00 13.16 197 MET B O 1
ATOM 4032 N N . SER B 1 210 ? 64.617 24.964 48.034 1.00 11.16 198 SER B N 1
ATOM 4033 C CA . SER B 1 210 ? 65.575 24.757 49.116 1.00 11.05 198 SER B CA 1
ATOM 4034 C C . SER B 1 210 ? 66.964 25.237 48.741 1.00 10.44 198 SER B C 1
ATOM 4035 O O . SER B 1 210 ? 67.384 25.098 47.592 1.00 11.76 198 SER B O 1
ATOM 4038 N N . GLY B 1 211 ? 67.688 25.771 49.720 1.00 10.94 199 GLY B N 1
ATOM 4039 C CA . GLY B 1 211 ? 69.097 26.053 49.536 1.00 10.75 199 GLY B CA 1
ATOM 4040 C C . GLY B 1 211 ? 69.697 26.592 50.808 1.00 9.49 199 GLY B C 1
ATOM 4041 O O . GLY B 1 211 ? 68.976 26.817 51.781 1.00 10.03 199 GLY B O 1
ATOM 4042 N N . GLU B 1 212 ? 71.011 26.799 50.800 1.00 9.96 200 GLU B N 1
ATOM 4043 C CA . GLU B 1 212 ? 71.718 27.250 51.996 1.00 9.20 200 GLU B CA 1
ATOM 4044 C C . GLU B 1 212 ? 72.396 28.591 51.767 1.00 9.73 200 GLU B C 1
ATOM 4045 O O . GLU B 1 212 ? 72.798 28.931 50.645 1.00 10.08 200 GLU B O 1
ATOM 4051 N N . SER B 1 213 ? 72.465 29.369 52.840 1.00 10.91 201 SER B N 1
ATOM 4052 C CA . SER B 1 213 ? 73.210 30.611 52.866 1.00 11.67 201 SER B CA 1
ATOM 4053 C C . SER B 1 213 ? 72.602 31.604 51.890 1.00 9.93 201 SER B C 1
ATOM 4054 O O . SER B 1 213 ? 71.423 31.926 52.003 1.00 10.84 201 SER B O 1
ATOM 4057 N N . GLY B 1 214 ? 73.376 32.077 50.919 1.00 10.08 202 GLY B N 1
ATOM 4058 C CA . GLY B 1 214 ? 72.798 32.912 49.885 1.00 10.33 202 GLY B CA 1
ATOM 4059 C C . GLY B 1 214 ? 71.685 32.201 49.118 1.00 10.03 202 GLY B C 1
ATOM 4060 O O . GLY B 1 214 ? 70.766 32.840 48.592 1.00 10.98 202 GLY B O 1
ATOM 4061 N N . GLY B 1 215 ? 71.779 30.878 49.013 1.00 9.52 203 GLY B N 1
ATOM 4062 C CA . GLY B 1 215 ? 70.717 30.094 48.402 1.00 9.29 203 GLY B CA 1
ATOM 4063 C C . GLY B 1 215 ? 69.489 29.944 49.287 1.00 9.94 203 GLY B C 1
ATOM 4064 O O . GLY B 1 215 ? 68.385 29.708 48.790 1.00 11.68 203 GLY B O 1
ATOM 4065 N N . GLY B 1 216 ? 69.674 30.067 50.599 1.00 10.22 204 GLY B N 1
ATOM 4066 C CA . GLY B 1 216 ? 68.546 30.131 51.513 1.00 10.05 204 GLY B CA 1
ATOM 4067 C C . GLY B 1 216 ? 67.801 31.435 51.280 1.00 9.93 204 GLY B C 1
ATOM 4068 O O . GLY B 1 216 ? 66.573 31.458 51.208 1.00 10.61 204 GLY B O 1
ATOM 4069 N N . ASN B 1 217 ? 68.561 32.521 51.145 1.00 9.75 205 ASN B N 1
ATOM 4070 C CA . ASN B 1 217 ? 68.027 33.812 50.731 1.00 9.96 205 ASN B CA 1
ATOM 4071 C C . ASN B 1 217 ? 67.225 33.667 49.442 1.00 10.70 205 ASN B C 1
ATOM 4072 O O . ASN B 1 217 ? 66.044 34.023 49.396 1.00 11.36 205 ASN B O 1
ATOM 4077 N N . LEU B 1 218 ? 67.848 33.112 48.406 1.00 9.95 206 LEU B N 1
ATOM 4078 C CA . LEU B 1 218 ? 67.184 33.016 47.113 1.00 9.51 206 LEU B CA 1
ATOM 4079 C C . LEU B 1 218 ? 65.922 32.144 47.140 1.00 10.02 206 LEU B C 1
ATOM 4080 O O . LEU B 1 218 ? 64.941 32.458 46.468 1.00 12.31 206 LEU B O 1
ATOM 4085 N N . SER B 1 219 ? 65.916 31.075 47.937 1.00 10.47 207 SER B N 1
ATOM 4086 C CA . SER B 1 219 ? 64.711 30.243 48.046 1.00 10.55 207 SER B CA 1
ATOM 4087 C C . SER B 1 219 ? 63.569 30.987 48.734 1.00 11.41 207 SER B C 1
ATOM 4088 O O . SER B 1 219 ? 62.419 30.915 48.292 1.00 12.04 207 SER B O 1
ATOM 4091 N N . LEU B 1 220 ? 63.892 31.712 49.799 1.00 10.14 208 LEU B N 1
ATOM 4092 C CA . LEU B 1 220 ? 62.906 32.531 50.507 1.00 10.70 208 LEU B CA 1
ATOM 4093 C C . LEU B 1 220 ? 62.370 33.627 49.590 1.00 10.35 208 LEU B C 1
ATOM 4094 O O . LEU B 1 220 ? 61.151 33.824 49.472 1.00 12.66 208 LEU B O 1
ATOM 4099 N N . ALA B 1 221 ? 63.289 34.311 48.916 1.00 11.19 209 ALA B N 1
ATOM 4100 C CA . ALA B 1 221 ? 62.934 35.433 48.053 1.00 10.95 209 ALA B CA 1
ATOM 4101 C C . ALA B 1 221 ? 62.156 34.995 46.816 1.00 12.05 209 ALA B C 1
ATOM 4102 O O . ALA B 1 221 ? 61.237 35.701 46.387 1.00 12.73 209 ALA B O 1
ATOM 4104 N N . THR B 1 222 ? 62.518 33.844 46.239 1.00 11.93 210 THR B N 1
ATOM 4105 C CA . THR B 1 222 ? 61.776 33.313 45.085 1.00 11.71 210 THR B CA 1
ATOM 4106 C C . THR B 1 222 ? 60.310 33.107 45.449 1.00 12.51 210 THR B C 1
ATOM 4107 O O . THR B 1 222 ? 59.410 33.357 44.651 1.00 12.90 210 THR B O 1
ATOM 4111 N N . THR B 1 223 ? 60.080 32.639 46.666 1.00 12.52 211 THR B N 1
ATOM 4112 C CA . THR B 1 223 ? 58.732 32.325 47.107 1.00 12.74 211 THR B CA 1
ATOM 4113 C C . THR B 1 223 ? 57.935 33.596 47.370 1.00 12.68 211 THR B C 1
ATOM 4114 O O . THR B 1 223 ? 56.761 33.686 46.994 1.00 13.66 211 THR B O 1
ATOM 4118 N N . MET B 1 224 ? 58.585 34.599 47.962 1.00 12.56 212 MET B N 1
ATOM 4119 C CA . MET B 1 224 ? 57.949 35.912 48.090 1.00 12.51 212 MET B CA 1
ATOM 4120 C C . MET B 1 224 ? 57.652 36.533 46.726 1.00 12.99 212 MET B C 1
ATOM 4121 O O . MET B 1 224 ? 56.600 37.155 46.529 1.00 15.34 212 MET B O 1
ATOM 4126 N N . LEU B 1 225 ? 58.550 36.332 45.769 1.00 13.09 213 LEU B N 1
ATOM 4127 C CA . LEU B 1 225 ? 58.324 36.860 44.430 1.00 13.88 213 LEU B CA 1
ATOM 4128 C C . LEU B 1 225 ? 57.143 36.159 43.759 1.00 15.30 213 LEU B C 1
ATOM 4129 O O . LEU B 1 225 ? 56.345 36.808 43.073 1.00 16.07 213 LEU B O 1
ATOM 4134 N N . ALA B 1 226 ? 57.028 34.843 43.959 1.00 14.96 214 ALA B N 1
ATOM 4135 C CA . ALA B 1 226 ? 55.875 34.092 43.454 1.00 16.02 214 ALA B CA 1
ATOM 4136 C C . ALA B 1 226 ? 54.558 34.668 43.974 1.00 16.55 214 ALA B C 1
ATOM 4137 O O . ALA B 1 226 ? 53.577 34.771 43.238 1.00 18.06 214 ALA B O 1
ATOM 4139 N N . LYS B 1 227 ? 54.537 35.042 45.249 1.00 16.00 215 LYS B N 1
ATOM 4140 C CA . LYS B 1 227 ? 53.356 35.666 45.827 1.00 16.37 215 LYS B CA 1
ATOM 4141 C C . LYS B 1 227 ? 53.044 36.973 45.094 1.00 16.42 215 LYS B C 1
ATOM 4142 O O . LYS B 1 227 ? 51.900 37.213 44.696 1.00 19.59 215 LYS B O 1
ATOM 4148 N N . LYS B 1 228 ? 54.064 37.815 44.920 1.00 16.87 216 LYS B N 1
ATOM 4149 C CA . LYS B 1 228 ? 53.915 39.076 44.192 1.00 18.48 216 LYS B CA 1
ATOM 4150 C C . LYS B 1 228 ? 53.422 38.880 42.756 1.00 18.39 216 LYS B C 1
ATOM 4151 O O . LYS B 1 228 ? 52.569 39.636 42.272 1.00 19.81 216 LYS B O 1
ATOM 4157 N N . GLU B 1 229 ? 53.938 37.845 42.093 1.00 18.14 217 GLU B N 1
ATOM 4158 C CA . GLU B 1 229 ? 53.667 37.623 40.673 1.00 18.78 217 GLU B CA 1
ATOM 4159 C C . GLU B 1 229 ? 52.435 36.763 40.409 1.00 20.28 217 GLU B C 1
ATOM 4160 O O . GLU B 1 229 ? 52.035 36.584 39.251 1.00 21.30 217 GLU B O 1
ATOM 4166 N N . GLY B 1 230 ? 51.823 36.255 41.477 1.00 19.49 218 GLY B N 1
ATOM 4167 C CA . GLY B 1 230 ? 50.578 35.511 41.367 1.00 19.25 218 GLY B CA 1
ATOM 4168 C C . GLY B 1 230 ? 50.689 34.038 41.010 1.00 19.76 218 GLY B C 1
ATOM 4169 O O . GLY B 1 230 ? 49.729 33.446 40.512 1.00 21.81 218 GLY B O 1
ATOM 4170 N N . TRP B 1 231 ? 51.847 33.437 41.261 1.00 18.91 219 TRP B N 1
ATOM 4171 C CA . TRP B 1 231 ? 52.018 32.001 41.022 1.00 19.13 219 TRP B CA 1
ATOM 4172 C C . TRP B 1 231 ? 52.465 31.240 42.274 1.00 18.01 219 TRP B C 1
ATOM 4173 O O . TRP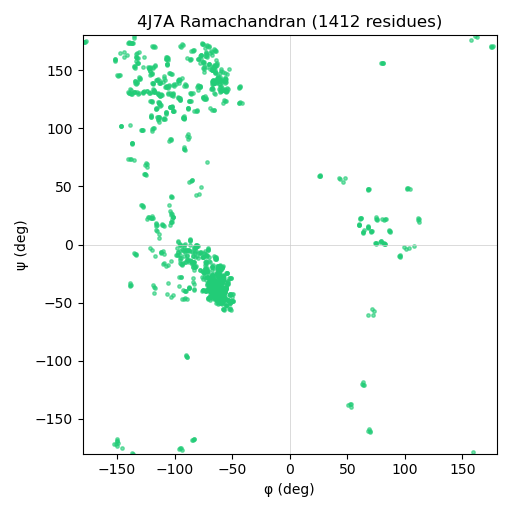 B 1 231 ? 53.047 30.156 42.188 1.00 17.72 219 TRP B O 1
ATOM 4184 N N . LEU B 1 232 ? 52.168 31.804 43.438 1.00 16.89 220 LEU B N 1
ATOM 4185 C CA . LEU B 1 232 ? 52.549 31.189 44.704 1.00 16.17 220 LEU B CA 1
ATOM 4186 C C . LEU B 1 232 ? 52.075 29.748 44.840 1.00 17.41 220 LEU B C 1
ATOM 4187 O O . LEU B 1 232 ? 52.762 28.920 45.444 1.00 17.70 220 LEU B O 1
ATOM 4192 N N . GLU B 1 233 ? 50.916 29.442 44.267 1.00 19.42 221 GLU B N 1
ATOM 4193 C CA . GLU B 1 233 ? 50.351 28.104 44.397 1.00 20.18 221 GLU B CA 1
ATOM 4194 C C . GLU B 1 233 ? 51.244 27.004 43.814 1.00 18.96 221 GLU B C 1
ATOM 4195 O O . GLU B 1 233 ? 51.077 25.832 44.154 1.00 19.74 221 GLU B O 1
ATOM 4201 N N . GLU B 1 234 ? 52.196 27.375 42.960 1.00 18.57 222 GLU B N 1
ATOM 4202 C CA . GLU B 1 234 ? 53.116 26.389 42.396 1.00 18.09 222 GLU B CA 1
ATOM 4203 C C . GLU B 1 234 ? 54.159 25.901 43.398 1.00 16.65 222 GLU B C 1
ATOM 4204 O O . GLU B 1 234 ? 54.742 24.839 43.204 1.00 17.38 222 GLU B O 1
ATOM 4210 N N . ILE B 1 235 ? 54.407 26.676 44.451 1.00 15.61 223 ILE B N 1
ATOM 4211 C CA . ILE B 1 235 ? 55.429 26.329 45.443 1.00 16.03 223 ILE B CA 1
ATOM 4212 C C . ILE B 1 235 ? 54.766 25.769 46.687 1.00 15.13 223 ILE B C 1
ATOM 4213 O O . ILE B 1 235 ? 53.972 26.458 47.341 1.00 16.54 223 ILE B O 1
ATOM 4218 N N . ALA B 1 236 ? 55.083 24.517 47.015 1.00 14.81 224 ALA B N 1
ATOM 4219 C CA . ALA B 1 236 ? 54.412 23.829 48.110 1.00 15.22 224 ALA B CA 1
ATOM 4220 C C . ALA B 1 236 ? 55.086 24.027 49.462 1.00 14.64 224 ALA B C 1
ATOM 4221 O O . ALA B 1 236 ? 54.498 23.707 50.503 1.00 14.83 224 ALA B O 1
ATOM 4223 N N . GLY B 1 237 ? 56.308 24.553 49.457 1.00 13.53 225 GLY B N 1
ATOM 4224 C CA . GLY B 1 237 ? 57.033 24.748 50.698 1.00 13.02 225 GLY B CA 1
ATOM 4225 C C . GLY B 1 237 ? 58.446 25.248 50.468 1.00 12.48 225 GLY B C 1
ATOM 4226 O O . GLY B 1 237 ? 58.931 25.267 49.324 1.00 13.85 225 GLY B O 1
ATOM 4227 N N . VAL B 1 238 ? 59.110 25.655 51.551 1.00 12.05 226 VAL B N 1
ATOM 4228 C CA . VAL B 1 238 ? 60.466 26.198 51.465 1.00 12.10 226 VAL B CA 1
ATOM 4229 C C . VAL B 1 238 ? 61.311 25.624 52.594 1.00 13.00 226 VAL B C 1
ATOM 4230 O O . VAL B 1 238 ? 60.897 25.652 53.749 1.00 12.32 226 VAL B O 1
ATOM 4234 N N . TYR B 1 239 ? 62.480 25.090 52.257 1.00 11.67 227 TYR B N 1
ATOM 4235 C CA . TYR B 1 239 ? 63.429 24.617 53.263 1.00 11.35 227 TYR B CA 1
ATOM 4236 C C . TYR B 1 239 ? 64.709 25.430 53.144 1.00 10.33 227 TYR B C 1
ATOM 4237 O O . TYR B 1 239 ? 65.532 25.182 52.257 1.00 10.80 227 TYR B O 1
ATOM 4246 N N . ALA B 1 240 ? 64.860 26.415 54.024 1.00 9.79 228 ALA B N 1
ATOM 4247 C CA . ALA B 1 240 ? 65.983 27.342 53.965 1.00 10.21 228 ALA B CA 1
ATOM 4248 C C . ALA B 1 240 ? 67.024 27.022 55.020 1.00 10.83 228 ALA B C 1
ATOM 4249 O O . ALA B 1 240 ? 66.735 27.073 56.218 1.00 11.68 228 ALA B O 1
ATOM 4251 N N . GLN B 1 241 ? 68.231 26.693 54.566 1.00 9.73 229 GLN B N 1
ATOM 4252 C CA . GLN B 1 241 ? 69.346 26.398 55.460 1.00 9.96 229 GLN B CA 1
ATOM 4253 C C . GLN B 1 241 ? 70.221 27.614 55.663 1.00 9.50 229 GLN B C 1
ATOM 4254 O O . GLN B 1 241 ? 70.457 28.371 54.714 1.00 10.11 229 GLN B O 1
ATOM 4260 N N . CYS B 1 242 ? 70.710 27.770 56.899 1.00 8.63 230 CYS B N 1
ATOM 4261 C CA . CYS B 1 242 ? 71.582 28.874 57.309 1.00 10.12 230 CYS B CA 1
ATOM 4262 C C . CYS B 1 242 ? 71.418 30.145 56.467 1.00 8.91 230 CYS B C 1
ATOM 4263 O O . CYS B 1 242 ? 72.378 30.628 55.859 1.00 10.10 230 CYS B O 1
ATOM 4266 N N . PRO B 1 243 ? 70.195 30.698 56.436 1.00 8.84 231 PRO B N 1
ATOM 4267 C CA . PRO B 1 243 ? 69.931 31.751 55.454 1.00 9.62 231 PRO B CA 1
ATOM 4268 C C . PRO B 1 243 ? 70.734 33.024 55.700 1.00 9.84 231 PRO B C 1
ATOM 4269 O O . PRO B 1 243 ? 70.912 33.466 56.844 1.00 10.60 231 PRO B O 1
ATOM 4273 N N . TYR B 1 244 ? 71.219 33.590 54.600 1.00 9.49 232 TYR B N 1
ATOM 4274 C CA . TYR B 1 244 ? 72.058 34.786 54.589 1.00 8.69 232 TYR B CA 1
ATOM 4275 C C . TYR B 1 244 ? 71.141 35.901 54.124 1.00 8.63 232 TYR B C 1
ATOM 4276 O O . TYR B 1 244 ? 70.988 36.139 52.925 1.00 10.05 232 TYR B O 1
ATOM 4285 N N . ILE B 1 245 ? 70.468 36.546 55.075 1.00 9.18 233 ILE B N 1
ATOM 4286 C CA . ILE B 1 245 ? 69.265 37.303 54.726 1.00 9.43 233 ILE B CA 1
ATOM 4287 C C . ILE B 1 245 ? 69.119 38.707 55.300 1.00 9.03 233 ILE B C 1
ATOM 4288 O O . ILE B 1 245 ? 68.183 39.418 54.926 1.00 9.92 233 ILE B O 1
ATOM 4293 N N . SER B 1 246 ? 70.001 39.109 56.215 1.00 9.99 234 SER B N 1
ATOM 4294 C CA . SER B 1 246 ? 69.895 40.443 56.825 1.00 10.33 234 SER B CA 1
ATOM 4295 C C . SER B 1 246 ? 70.618 41.531 56.039 1.00 10.66 234 SER B C 1
ATOM 4296 O O . SER B 1 246 ? 70.158 42.672 55.988 1.00 11.97 234 SER B O 1
ATOM 4299 N N . GLY B 1 247 ? 71.766 41.188 55.462 1.00 10.73 235 GLY B N 1
ATOM 4300 C CA . GLY B 1 247 ? 72.619 42.174 54.819 1.00 11.69 235 GLY B CA 1
ATOM 4301 C C . GLY B 1 247 ? 73.314 43.114 55.796 1.00 11.49 235 GLY B C 1
ATOM 4302 O O . GLY B 1 247 ? 73.895 44.114 55.368 1.00 12.93 235 GLY B O 1
ATOM 4303 N N . LEU B 1 248 ? 73.273 42.801 57.095 1.00 12.34 236 LEU B N 1
ATOM 4304 C CA . LEU B 1 248 ? 73.706 43.747 58.131 1.00 13.06 236 LEU B CA 1
ATOM 4305 C C . LEU B 1 248 ? 75.105 43.469 58.676 1.00 14.03 236 LEU B C 1
ATOM 4306 O O . LEU B 1 248 ? 75.433 43.907 59.771 1.00 16.23 236 LEU B O 1
ATOM 4311 N N . TYR B 1 249 ? 75.937 42.784 57.899 1.00 13.59 237 TYR B N 1
ATOM 4312 C CA . TYR B 1 249 ? 77.217 42.255 58.395 1.00 13.04 237 TYR B CA 1
ATOM 4313 C C . TYR B 1 249 ? 78.242 43.315 58.756 1.00 14.87 237 TYR B C 1
ATOM 4314 O O . TYR B 1 249 ? 79.179 43.053 59.512 1.00 17.68 237 TYR B O 1
ATOM 4323 N N . ALA B 1 250 ? 78.065 44.519 58.240 1.00 15.80 238 ALA B N 1
ATOM 4324 C CA . ALA B 1 250 ? 79.010 45.570 58.559 1.00 17.56 238 ALA B CA 1
ATOM 4325 C C . ALA B 1 250 ? 78.754 46.203 59.924 1.00 22.88 238 ALA B C 1
ATOM 4326 O O . ALA B 1 250 ? 79.611 46.930 60.416 1.00 25.39 238 ALA B O 1
ATOM 4328 N N . SER B 1 251 ? 77.610 45.920 60.549 1.00 25.67 239 SER B N 1
ATOM 4329 C CA . SER B 1 251 ? 77.151 46.776 61.662 1.00 30.80 239 SER B CA 1
ATOM 4330 C C . SER B 1 251 ? 76.924 46.253 63.100 1.00 37.50 239 SER B C 1
ATOM 4331 O O . SER B 1 251 ? 76.622 47.061 63.977 1.00 41.21 239 SER B O 1
ATOM 4334 N N . LYS B 1 252 ? 77.059 44.957 63.365 1.00 37.47 240 LYS B N 1
ATOM 4335 C CA . LYS B 1 252 ? 76.756 44.412 64.711 1.00 35.65 240 LYS B CA 1
ATOM 4336 C C . LYS B 1 252 ? 75.436 44.883 65.375 1.00 33.87 240 LYS B C 1
ATOM 4337 O O . LYS B 1 252 ? 75.466 45.362 66.512 1.00 35.32 240 LYS B O 1
ATOM 4343 N N . PRO B 1 253 ? 74.282 44.739 64.695 1.00 30.55 241 PRO B N 1
ATOM 4344 C CA . PRO B 1 253 ? 73.041 45.103 65.400 1.00 28.88 241 PRO B CA 1
ATOM 4345 C C . PRO B 1 253 ? 72.821 44.238 66.641 1.00 27.16 241 PRO B C 1
ATOM 4346 O O . PRO B 1 253 ? 73.030 43.028 66.600 1.00 24.88 241 PRO B O 1
ATOM 4350 N N . GLU B 1 254 ? 72.386 44.848 67.734 1.00 29.36 242 GLU B N 1
ATOM 4351 C CA . GLU B 1 254 ? 72.381 44.137 69.007 1.00 31.82 242 GLU B CA 1
ATOM 4352 C C . GLU B 1 254 ? 71.293 43.051 69.109 1.00 29.66 242 GLU B C 1
ATOM 4353 O O . GLU B 1 254 ? 71.357 42.177 69.976 1.00 30.43 242 GLU B O 1
ATOM 4359 N N . GLU B 1 255 ? 70.307 43.101 68.217 1.00 26.53 243 GLU B N 1
ATOM 4360 C CA . GLU B 1 255 ? 69.292 42.050 68.139 1.00 26.94 243 GLU B CA 1
ATOM 4361 C C . GLU B 1 255 ? 69.841 40.763 67.514 1.00 21.58 243 GLU B C 1
ATOM 4362 O O . GLU B 1 255 ? 69.154 39.747 67.497 1.00 22.24 243 GLU B O 1
ATOM 4368 N N . LEU B 1 256 ? 71.065 40.801 66.984 1.00 17.41 244 LEU B N 1
ATOM 4369 C CA . LEU B 1 256 ? 71.658 39.622 66.343 1.00 15.36 244 LEU B CA 1
ATOM 4370 C C . LEU B 1 256 ? 73.020 39.298 66.970 1.00 13.86 244 LEU B C 1
ATOM 4371 O O . LEU B 1 256 ? 74.060 39.474 66.332 1.00 13.10 244 LEU B O 1
ATOM 4376 N N . PRO B 1 257 ? 73.018 38.848 68.235 1.00 13.90 245 PRO B N 1
ATOM 4377 C CA . PRO B 1 257 ? 74.282 38.595 68.941 1.00 14.68 245 PRO B CA 1
ATOM 4378 C C . PRO B 1 257 ? 75.210 37.600 68.245 1.00 13.29 245 PRO B C 1
ATOM 4379 O O . PRO B 1 257 ? 76.422 37.688 68.440 1.00 12.57 245 PRO B O 1
ATOM 4383 N N . SER B 1 258 ? 74.665 36.657 67.481 1.00 11.97 246 SER B N 1
ATOM 4384 C CA . SER B 1 258 ? 75.516 35.682 66.799 1.00 10.73 246 SER B CA 1
ATOM 4385 C C . SER B 1 258 ? 76.554 36.325 65.875 1.00 10.88 246 SER B C 1
ATOM 4386 O O . SER B 1 258 ? 77.606 35.736 65.628 1.00 11.86 246 SER B O 1
ATOM 4389 N N . LEU B 1 259 ? 76.262 37.524 65.368 1.00 9.98 247 LEU B N 1
ATOM 4390 C CA . LEU B 1 259 ? 77.192 38.234 64.490 1.00 10.29 247 LEU B CA 1
ATOM 4391 C C . LEU B 1 259 ? 78.514 38.525 65.181 1.00 11.12 247 LEU B C 1
ATOM 4392 O O . LEU B 1 259 ? 79.546 38.630 64.526 1.00 14.74 247 LEU B O 1
ATOM 4397 N N . LEU B 1 260 ? 78.467 38.701 66.498 1.00 11.87 248 LEU B N 1
ATOM 4398 C CA . LEU B 1 260 ? 79.674 38.855 67.302 1.00 13.11 248 LEU B CA 1
ATOM 4399 C C . LEU B 1 260 ? 80.161 37.516 67.882 1.00 11.95 248 LEU B C 1
ATOM 4400 O O . LEU B 1 260 ? 81.345 37.172 67.793 1.00 12.92 248 LEU B O 1
ATOM 4405 N N . GLU B 1 261 ? 79.227 36.761 68.458 1.00 10.62 249 GLU B N 1
ATOM 4406 C CA . GLU B 1 261 ? 79.503 35.484 69.123 1.00 10.35 249 GLU B CA 1
ATOM 4407 C C . GLU B 1 261 ? 80.300 34.527 68.245 1.00 10.46 249 GLU B C 1
ATOM 4408 O O . GLU B 1 261 ? 81.233 33.865 68.708 1.00 10.53 249 GLU B O 1
ATOM 4414 N N . ASN B 1 262 ? 79.927 34.452 66.973 1.00 10.07 250 ASN B N 1
ATOM 4415 C CA . ASN B 1 262 ? 80.514 33.478 66.069 1.00 10.44 250 ASN B CA 1
ATOM 4416 C C . ASN B 1 262 ? 81.222 34.136 64.900 1.00 10.89 250 ASN B C 1
ATOM 4417 O O . ASN B 1 262 ? 81.435 33.512 63.860 1.00 11.06 250 ASN B O 1
ATOM 4422 N N . ASP B 1 263 ? 81.619 35.388 65.069 1.00 11.28 251 ASP B N 1
ATOM 4423 C CA . ASP B 1 263 ? 82.299 36.067 63.978 1.00 10.68 251 ASP B CA 1
ATOM 4424 C C . ASP B 1 263 ? 83.631 35.392 63.676 1.00 9.57 251 ASP B C 1
ATOM 4425 O O . ASP B 1 263 ? 84.343 34.953 64.585 1.00 11.04 251 ASP B O 1
ATOM 4430 N N . ALA B 1 264 ? 83.944 35.297 62.385 1.00 10.22 252 ALA B N 1
ATOM 4431 C CA . ALA B 1 264 ? 85.192 34.697 61.901 1.00 10.46 252 ALA B CA 1
ATOM 4432 C C . ALA B 1 264 ? 85.275 33.192 62.137 1.00 11.11 252 ALA B C 1
ATOM 4433 O O . ALA B 1 264 ? 86.349 32.587 62.056 1.00 12.44 252 ALA B O 1
ATOM 4435 N N . TYR B 1 265 ? 84.129 32.602 62.431 1.00 10.75 253 TYR B N 1
ATOM 4436 C CA . TYR B 1 265 ? 83.961 31.161 62.391 1.00 11.21 253 TYR B CA 1
ATOM 4437 C C . TYR B 1 265 ? 83.548 30.819 60.968 1.00 12.52 253 TYR B C 1
ATOM 4438 O O . TYR B 1 265 ? 82.355 30.938 60.630 1.00 14.74 253 TYR B O 1
ATOM 4447 N N . PHE B 1 266 ? 84.521 30.458 60.126 1.00 13.81 254 PHE B N 1
ATOM 4448 C CA . PHE B 1 266 ? 84.275 30.152 58.705 1.00 16.31 254 PHE B CA 1
ATOM 4449 C C . PHE B 1 266 ? 83.971 31.410 57.882 1.00 16.22 254 PHE B C 1
ATOM 4450 O O . PHE B 1 266 ? 84.705 31.742 56.944 1.00 19.01 254 PHE B O 1
ATOM 4458 N N . LEU B 1 267 ? 82.891 32.101 58.245 1.00 17.61 255 LEU B N 1
ATOM 4459 C CA . LEU B 1 267 ? 82.512 33.363 57.623 1.00 17.86 255 LEU B CA 1
ATOM 4460 C C . LEU B 1 267 ? 83.017 34.504 58.473 1.00 16.66 255 LEU B C 1
ATOM 4461 O O . LEU B 1 267 ? 82.905 34.473 59.707 1.00 17.84 255 LEU B O 1
ATOM 4466 N N . ASP B 1 268 ? 83.499 35.551 57.823 1.00 17.06 256 ASP B N 1
ATOM 4467 C CA . ASP B 1 268 ? 83.926 36.726 58.550 1.00 16.77 256 ASP B CA 1
ATOM 4468 C C . ASP B 1 268 ? 82.940 37.834 58.206 1.00 14.82 256 ASP B C 1
ATOM 4469 O O . ASP B 1 268 ? 82.671 38.094 57.033 1.00 14.45 256 ASP B O 1
ATOM 4474 N N . MET B 1 269 ? 82.405 38.497 59.223 1.00 13.46 257 MET B N 1
ATOM 4475 C CA . MET B 1 269 ? 81.350 39.481 58.981 1.00 12.95 257 MET B CA 1
ATOM 4476 C C . MET B 1 269 ? 81.826 40.754 58.274 1.00 13.35 257 MET B C 1
ATOM 4477 O O . MET B 1 269 ? 81.104 41.309 57.440 1.00 14.17 257 MET B O 1
ATOM 4482 N N . LYS B 1 270 ? 83.041 41.209 58.570 1.00 13.88 258 LYS B N 1
ATOM 4483 C CA . LYS B 1 270 ? 83.572 42.356 57.849 1.00 13.11 258 LYS B CA 1
ATOM 4484 C C . LYS B 1 270 ? 83.668 42.051 56.357 1.00 12.41 258 LYS B C 1
ATOM 4485 O O . LYS B 1 270 ? 83.328 42.889 55.500 1.00 13.35 258 LYS B O 1
ATOM 4491 N N . THR B 1 271 ? 84.130 40.838 56.062 1.00 14.12 259 THR B N 1
ATOM 4492 C CA . THR B 1 271 ? 84.214 40.351 54.694 1.00 12.65 259 THR B CA 1
ATOM 4493 C C . THR B 1 271 ? 82.854 40.322 54.020 1.00 12.16 259 THR B C 1
ATOM 4494 O O . THR B 1 271 ? 82.694 40.811 52.893 1.00 12.52 259 THR B O 1
ATOM 4498 N N . MET B 1 272 ? 81.857 39.802 54.722 1.00 11.40 260 MET B N 1
ATOM 4499 C CA . MET B 1 272 ? 80.527 39.750 54.138 1.00 11.65 260 MET B CA 1
ATOM 4500 C C . MET B 1 272 ? 79.923 41.149 53.958 1.00 11.68 260 MET B C 1
ATOM 4501 O O . MET B 1 272 ? 79.140 41.362 53.038 1.00 12.79 260 MET B O 1
ATOM 4506 N N . GLY B 1 273 ? 80.295 42.104 54.812 1.00 11.57 261 GLY B N 1
ATOM 4507 C CA . GLY B 1 273 ? 79.866 43.484 54.616 1.00 11.54 261 GLY B CA 1
ATOM 4508 C C . GLY B 1 273 ? 80.347 44.040 53.273 1.00 11.93 261 GLY B C 1
ATOM 4509 O O . GLY B 1 273 ? 79.625 44.789 52.592 1.00 13.85 261 GLY B O 1
ATOM 4510 N N . ALA B 1 274 ? 81.562 43.664 52.883 1.00 10.31 262 ALA B N 1
ATOM 4511 C CA . ALA B 1 274 ? 82.071 43.992 51.555 1.00 10.86 262 ALA B CA 1
ATOM 4512 C C . ALA B 1 274 ? 81.344 43.197 50.465 1.00 11.19 262 ALA B C 1
ATOM 4513 O O . ALA B 1 274 ? 81.041 43.742 49.396 1.00 12.06 262 ALA B O 1
ATOM 4515 N N . MET B 1 275 ? 81.052 41.920 50.731 1.00 11.08 263 MET B N 1
ATOM 4516 C CA . MET B 1 275 ? 80.424 41.060 49.729 1.00 11.79 263 MET B CA 1
ATOM 4517 C C . MET B 1 275 ? 78.940 41.377 49.465 1.00 10.45 263 MET B C 1
ATOM 4518 O O . MET B 1 275 ? 78.369 40.897 48.484 1.00 12.47 263 MET B O 1
ATOM 4523 N N . VAL B 1 276 ? 78.330 42.168 50.347 1.00 11.69 264 VAL B N 1
ATOM 4524 C CA . VAL B 1 276 ? 77.006 42.739 50.105 1.00 11.91 264 VAL B CA 1
ATOM 4525 C C . VAL B 1 276 ? 77.013 43.670 48.887 1.00 10.75 264 VAL B C 1
ATOM 4526 O O . VAL B 1 276 ? 76.059 43.696 48.094 1.00 11.88 264 VAL B O 1
ATOM 4530 N N . LYS B 1 277 ? 78.110 44.403 48.710 1.00 10.90 265 LYS B N 1
ATOM 4531 C CA . LYS B 1 277 ? 78.156 45.463 47.705 1.00 11.36 265 LYS B CA 1
ATOM 4532 C C . LYS B 1 277 ? 77.950 45.003 46.252 1.00 11.57 265 LYS B C 1
ATOM 4533 O O . LYS B 1 277 ? 77.214 45.643 45.517 1.00 12.13 265 LYS B O 1
ATOM 4539 N N . PRO B 1 278 ? 78.591 43.892 45.831 1.00 10.38 266 PRO B N 1
ATOM 4540 C CA . PRO B 1 278 ? 78.310 43.410 44.468 1.00 10.42 266 PRO B CA 1
ATOM 4541 C C . PRO B 1 278 ? 76.832 43.062 44.222 1.00 10.26 266 PRO B C 1
ATOM 4542 O O . PRO B 1 278 ? 76.327 43.200 43.102 1.00 11.94 266 PRO B O 1
ATOM 4546 N N . TYR B 1 279 ? 76.138 42.604 45.261 1.00 10.70 267 TYR B N 1
ATOM 4547 C CA . TYR B 1 279 ? 74.725 42.255 45.104 1.00 11.02 267 TYR B CA 1
ATOM 4548 C C . TYR B 1 279 ? 73.880 43.508 44.912 1.00 11.62 267 TYR B C 1
ATOM 4549 O O . TYR B 1 279 ? 72.866 43.492 44.204 1.00 12.23 267 TYR B O 1
ATOM 4558 N N . ASP B 1 280 ? 74.279 44.586 45.580 1.00 11.81 268 ASP B N 1
ATOM 4559 C CA . ASP B 1 280 ? 73.499 45.820 45.553 1.00 12.41 268 ASP B CA 1
ATOM 4560 C C . ASP B 1 280 ? 74.417 47.036 45.466 1.00 12.73 268 ASP B C 1
ATOM 4561 O O . ASP B 1 280 ? 74.600 47.743 46.447 1.00 14.18 268 ASP B O 1
ATOM 4566 N N . PRO B 1 281 ? 75.011 47.274 44.287 1.00 12.53 269 PRO B N 1
ATOM 4567 C CA . PRO B 1 281 ? 76.055 48.307 44.192 1.00 12.78 269 PRO B CA 1
ATOM 4568 C C . PRO B 1 281 ? 75.627 49.726 44.572 1.00 14.93 269 PRO B C 1
ATOM 4569 O O . PRO B 1 281 ? 76.488 50.502 44.999 1.00 17.23 269 PRO B O 1
ATOM 4573 N N . THR B 1 282 ? 74.352 50.071 44.404 1.00 16.36 270 THR B N 1
ATOM 4574 C CA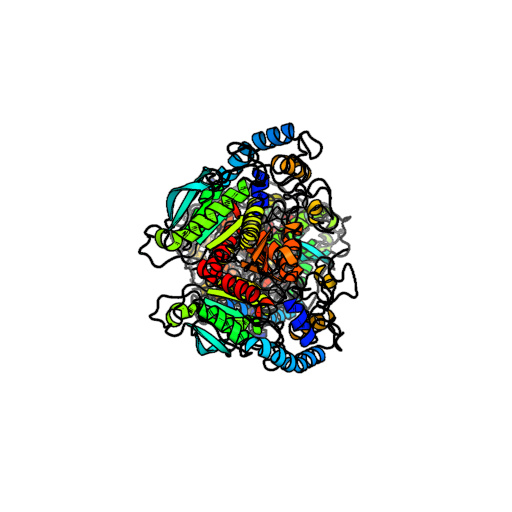 . THR B 1 282 ? 73.863 51.397 44.805 1.00 17.75 270 THR B CA 1
ATOM 4575 C C . THR B 1 282 ? 73.425 51.467 46.271 1.00 18.06 270 THR B C 1
ATOM 4576 O O . THR B 1 282 ? 73.204 52.562 46.813 1.00 20.61 270 THR B O 1
ATOM 4580 N N . GLY B 1 283 ? 73.273 50.307 46.904 1.00 15.92 271 GLY B N 1
ATOM 4581 C CA . GLY B 1 283 ? 72.796 50.244 48.279 1.00 16.65 271 GLY B CA 1
ATOM 4582 C C . GLY B 1 283 ? 71.306 50.503 48.451 1.00 17.39 271 GLY B C 1
ATOM 4583 O O . GLY B 1 283 ? 70.784 50.486 49.571 1.00 20.19 271 GLY B O 1
ATOM 4584 N N . GLU B 1 284 ? 70.603 50.723 47.344 1.00 14.70 272 GLU B N 1
ATOM 4585 C CA . GLU B 1 284 ? 69.188 51.092 47.401 1.00 17.10 272 GLU B CA 1
ATOM 4586 C C . GLU B 1 284 ? 68.232 49.970 47.819 1.00 16.49 272 GLU B C 1
ATOM 4587 O O . GLU B 1 284 ? 67.044 50.217 48.059 1.00 18.85 272 GLU B O 1
ATOM 4593 N N . ASN B 1 285 ? 68.739 48.746 47.909 1.00 15.86 273 ASN B N 1
ATOM 4594 C CA . ASN B 1 285 ? 67.897 47.605 48.236 1.00 13.83 273 ASN B CA 1
ATOM 4595 C C . ASN B 1 285 ? 68.156 47.031 49.621 1.00 13.71 273 ASN B C 1
ATOM 4596 O O . ASN B 1 285 ? 67.746 45.914 49.913 1.00 13.69 273 ASN B O 1
ATOM 4601 N N . ALA B 1 286 ? 68.821 47.802 50.475 1.00 15.61 274 ALA B N 1
ATOM 4602 C CA . ALA B 1 286 ? 69.208 47.315 51.795 1.00 14.64 274 ALA B CA 1
ATOM 4603 C C . ALA B 1 286 ? 68.023 46.848 52.646 1.00 15.38 274 ALA B C 1
ATOM 4604 O O . ALA B 1 286 ? 68.164 45.938 53.461 1.00 17.71 274 ALA B O 1
ATOM 4606 N N . SER B 1 287 ? 66.852 47.449 52.459 1.00 15.83 275 SER B N 1
ATOM 4607 C CA . SER B 1 287 ? 65.685 47.008 53.224 1.00 17.21 275 SER B CA 1
ATOM 4608 C C . SER B 1 287 ? 64.590 46.425 52.333 1.00 14.97 275 SER B C 1
ATOM 4609 O O . SER B 1 287 ? 63.433 46.311 52.739 1.00 16.51 275 SER B O 1
ATOM 4612 N N . ASN B 1 288 ? 64.970 46.055 51.117 1.00 13.39 276 ASN B N 1
ATOM 4613 C CA . ASN B 1 288 ? 64.070 45.392 50.188 1.00 12.78 276 ASN B CA 1
ATOM 4614 C C . ASN B 1 288 ? 63.992 43.917 50.542 1.00 12.79 276 ASN B C 1
ATOM 4615 O O . ASN B 1 288 ? 64.986 43.213 50.419 1.00 13.01 276 ASN B O 1
ATOM 4620 N N . PRO B 1 289 ? 62.811 43.435 50.969 1.00 14.01 277 PRO B N 1
ATOM 4621 C CA . PRO B 1 289 ? 62.724 42.036 51.405 1.00 13.53 277 PRO B CA 1
ATOM 4622 C C . PRO B 1 289 ? 63.062 41.040 50.297 1.00 12.26 277 PRO B C 1
ATOM 4623 O O . PRO B 1 289 ? 63.464 39.920 50.607 1.00 13.27 277 PRO B O 1
ATOM 4627 N N . LEU B 1 290 ? 62.904 41.429 49.031 1.00 12.85 278 LEU B N 1
ATOM 4628 C CA . LEU B 1 290 ? 63.262 40.527 47.936 1.00 12.03 278 LEU B CA 1
ATOM 4629 C C . LEU B 1 290 ? 64.778 40.364 47.788 1.00 12.72 278 LEU B C 1
ATOM 4630 O O . LEU B 1 290 ? 65.245 39.353 47.234 1.00 12.39 278 LEU B O 1
ATOM 4635 N N . ALA B 1 291 ? 65.535 41.351 48.275 1.00 12.23 279 ALA B N 1
ATOM 4636 C CA . ALA B 1 291 ? 66.998 41.283 48.308 1.00 11.41 279 ALA B CA 1
ATOM 4637 C C . ALA B 1 291 ? 67.478 40.688 49.622 1.00 10.69 279 ALA B C 1
ATOM 4638 O O . ALA B 1 291 ? 68.422 39.902 49.652 1.00 11.47 279 ALA B O 1
ATOM 4640 N N . TRP B 1 292 ? 66.818 41.073 50.710 1.00 11.08 280 TRP B N 1
ATOM 4641 C CA . TRP B 1 292 ? 67.214 40.674 52.055 1.00 10.26 280 TRP B CA 1
ATOM 4642 C C . TRP B 1 292 ? 65.980 40.293 52.860 1.00 10.65 280 TRP B C 1
ATOM 4643 O O . TRP B 1 292 ? 65.401 41.142 53.539 1.00 11.21 280 TRP B O 1
ATOM 4654 N N . PRO B 1 293 ? 65.555 39.019 52.762 1.00 10.45 281 PRO B N 1
ATOM 4655 C CA . PRO B 1 293 ? 64.277 38.564 53.324 1.00 10.83 281 PRO B CA 1
ATOM 4656 C C . PRO B 1 293 ? 64.059 38.856 54.810 1.00 11.71 281 PRO B C 1
ATOM 4657 O O . PRO B 1 293 ? 62.907 38.924 55.240 1.00 12.57 281 PRO B O 1
ATOM 4661 N N . TYR B 1 294 ? 65.135 39.007 55.578 1.00 11.14 282 TYR B N 1
ATOM 4662 C CA . TYR B 1 294 ? 65.034 39.379 56.989 1.00 12.10 282 TYR B CA 1
ATOM 4663 C C . TYR B 1 294 ? 64.180 40.633 57.217 1.00 11.36 282 TYR B C 1
ATOM 4664 O O . TYR B 1 294 ? 63.563 40.790 58.281 1.00 13.22 282 TYR B O 1
ATOM 4673 N N . HIS B 1 295 ? 64.150 41.519 56.222 1.00 11.45 283 HIS B N 1
ATOM 4674 C CA . HIS B 1 295 ? 63.416 42.777 56.330 1.00 12.52 283 HIS B CA 1
ATOM 4675 C C . HIS B 1 295 ? 61.939 42.700 55.929 1.00 14.55 283 HIS B C 1
ATOM 4676 O O . HIS B 1 295 ? 61.238 43.717 55.936 1.00 16.87 283 HIS B O 1
ATOM 4683 N N . ALA B 1 296 ? 61.465 41.500 55.606 1.00 13.94 284 ALA B N 1
ATOM 4684 C CA . ALA B 1 296 ? 60.052 41.294 55.278 1.00 14.46 284 ALA B CA 1
ATOM 4685 C C . ALA B 1 296 ? 59.145 41.761 56.406 1.00 15.47 284 ALA B C 1
ATOM 4686 O O . ALA B 1 296 ? 59.463 41.571 57.588 1.00 17.14 284 ALA B O 1
ATOM 4688 N N . SER B 1 297 ? 58.018 42.369 56.040 1.00 15.52 285 SER B N 1
ATOM 4689 C CA . SER B 1 297 ? 56.980 42.689 57.012 1.00 16.72 285 SER B CA 1
ATOM 4690 C C . SER B 1 297 ? 56.081 41.482 57.253 1.00 17.45 285 SER B C 1
ATOM 4691 O O . SER B 1 297 ? 56.142 40.497 56.514 1.00 17.70 285 SER B O 1
ATOM 4694 N N . LEU B 1 298 ? 55.255 41.550 58.295 1.00 16.93 286 LEU B N 1
ATOM 4695 C CA . LEU B 1 298 ? 54.269 40.494 58.528 1.00 18.28 286 LEU B CA 1
ATOM 4696 C C . LEU B 1 298 ? 53.337 40.327 57.336 1.00 18.23 286 LEU B C 1
ATOM 4697 O O . LEU B 1 298 ? 52.985 39.200 56.974 1.00 19.66 286 LEU B O 1
ATOM 4702 N N . GLU B 1 299 ? 52.935 41.439 56.724 1.00 20.12 287 GLU B N 1
ATOM 4703 C CA . GLU B 1 299 ? 52.080 41.341 55.553 1.00 22.48 287 GLU B CA 1
ATOM 4704 C C . GLU B 1 299 ? 52.790 40.697 54.360 1.00 20.83 287 GLU B C 1
ATOM 4705 O O . GLU B 1 299 ? 52.166 39.943 53.613 1.00 21.29 287 GLU B O 1
ATOM 4711 N N . ASP B 1 300 ? 54.088 40.959 54.200 1.00 20.44 288 ASP B N 1
ATOM 4712 C CA . ASP B 1 300 ? 54.858 40.321 53.127 1.00 19.42 288 ASP B CA 1
ATOM 4713 C C . ASP B 1 300 ? 54.829 38.799 53.240 1.00 19.23 288 ASP B C 1
ATOM 4714 O O . ASP B 1 300 ? 54.825 38.091 52.235 1.00 20.97 288 ASP B O 1
ATOM 4719 N N . LEU B 1 301 ? 54.772 38.300 54.468 1.00 17.59 289 LEU B N 1
ATOM 4720 C CA . LEU B 1 301 ? 54.905 36.869 54.717 1.00 17.55 289 LEU B CA 1
ATOM 4721 C C . LEU B 1 301 ? 53.549 36.169 54.800 1.00 17.81 289 LEU B C 1
ATOM 4722 O O . LEU B 1 301 ? 53.480 34.946 54.793 1.00 17.92 289 LEU B O 1
ATOM 4727 N N . ALA B 1 302 ? 52.472 36.944 54.880 1.00 18.86 290 ALA B N 1
ATOM 4728 C CA . ALA B 1 302 ? 51.138 36.366 55.017 1.00 19.68 290 ALA B CA 1
ATOM 4729 C C . ALA B 1 302 ? 50.794 35.433 53.863 1.00 19.73 290 ALA B C 1
ATOM 4730 O O . ALA B 1 302 ? 51.001 35.774 52.692 1.00 20.48 290 ALA B O 1
ATOM 4732 N N . GLY B 1 303 ? 50.268 34.258 54.195 1.00 17.42 291 GLY B N 1
ATOM 4733 C CA . GLY B 1 303 ? 49.823 33.318 53.182 1.00 16.04 291 GLY B CA 1
ATOM 4734 C C . GLY B 1 303 ? 50.878 32.439 52.533 1.00 17.04 291 GLY B C 1
ATOM 4735 O O . GLY B 1 303 ? 50.552 31.641 51.645 1.00 19.77 291 GLY B O 1
ATOM 4736 N N . LEU B 1 304 ? 52.135 32.569 52.951 1.00 16.75 292 LEU B N 1
ATOM 4737 C CA . LEU B 1 304 ? 53.187 31.739 52.371 1.00 16.07 292 LEU B CA 1
ATOM 4738 C C . LEU B 1 304 ? 53.000 30.274 52.749 1.00 15.27 292 LEU B C 1
ATOM 4739 O O . LEU B 1 304 ? 52.455 29.966 53.816 1.00 15.45 292 LEU B O 1
ATOM 4744 N N . PRO B 1 305 ? 53.450 29.360 51.876 1.00 14.42 293 PRO B N 1
ATOM 4745 C CA . PRO B 1 305 ? 53.354 27.932 52.189 1.00 13.45 293 PRO B CA 1
ATOM 4746 C C . PRO B 1 305 ? 54.328 27.550 53.301 1.00 13.27 293 PRO B C 1
ATOM 4747 O O . PRO B 1 305 ? 55.148 28.381 53.704 1.00 14.17 293 PRO B O 1
ATOM 4751 N N . PRO B 1 306 ? 54.214 26.322 53.825 1.00 12.94 294 PRO B N 1
ATOM 4752 C CA . PRO B 1 306 ? 55.043 25.930 54.968 1.00 12.95 294 PRO B CA 1
ATOM 4753 C C . PRO B 1 306 ? 56.545 26.075 54.748 1.00 13.09 294 PRO B C 1
ATOM 4754 O O . PRO B 1 306 ? 57.056 25.876 53.633 1.00 13.82 294 PRO B O 1
ATOM 4758 N N . HIS B 1 307 ? 57.229 26.472 55.816 1.00 12.23 295 HIS B N 1
ATOM 4759 C CA . HIS B 1 307 ? 58.664 26.716 55.789 1.00 12.29 295 HIS B CA 1
ATOM 4760 C C . HIS B 1 307 ? 59.383 25.846 56.820 1.00 12.03 295 HIS B C 1
ATOM 4761 O O . HIS B 1 307 ? 58.804 25.448 57.837 1.00 12.50 295 HIS B O 1
ATOM 4768 N N . VAL B 1 308 ? 60.641 25.535 56.530 1.00 11.36 296 VAL B N 1
ATOM 4769 C CA . VAL B 1 308 ? 61.581 25.058 57.532 1.00 10.01 296 VAL B CA 1
ATOM 4770 C C . VAL B 1 308 ? 62.778 25.996 57.507 1.00 10.62 296 VAL B C 1
ATOM 4771 O O . VAL B 1 308 ? 63.292 26.322 56.431 1.00 11.36 296 VAL B O 1
ATOM 4775 N N . ILE B 1 309 ? 63.207 26.455 58.679 1.00 10.94 297 ILE B N 1
ATOM 4776 C CA . ILE B 1 309 ? 64.458 27.194 58.802 1.00 10.19 297 ILE B CA 1
ATOM 4777 C C . ILE B 1 309 ? 65.438 26.346 59.594 1.00 9.48 297 ILE B C 1
ATOM 4778 O O . ILE B 1 309 ? 65.148 25.967 60.729 1.00 10.41 297 ILE B O 1
ATOM 4783 N N . SER B 1 310 ? 66.581 26.019 58.988 1.00 9.37 298 SER B N 1
ATOM 4784 C CA . SER B 1 310 ? 67.578 25.169 59.635 1.00 9.95 298 SER B CA 1
ATOM 4785 C C . SER B 1 310 ? 68.879 25.929 59.759 1.00 10.91 298 SER B C 1
ATOM 4786 O O . SER B 1 310 ? 69.521 26.199 58.743 1.00 13.30 298 SER B O 1
ATOM 4789 N N . VAL B 1 311 ? 69.264 26.273 60.989 1.00 8.66 299 VAL B N 1
ATOM 4790 C CA . VAL B 1 311 ? 70.474 27.063 61.233 1.00 9.80 299 VAL B CA 1
ATOM 4791 C C . VAL B 1 311 ? 71.600 26.228 61.846 1.00 9.66 299 VAL B C 1
ATOM 4792 O O . VAL B 1 311 ? 71.351 25.158 62.402 1.00 10.12 299 VAL B O 1
ATOM 4796 N N . ASN B 1 312 ? 72.828 26.734 61.751 1.00 9.13 300 ASN B N 1
ATOM 4797 C CA . ASN B 1 312 ? 73.982 26.105 62.387 1.00 8.67 300 ASN B CA 1
ATOM 4798 C C . ASN B 1 312 ? 74.336 26.829 63.682 1.00 9.38 300 ASN B C 1
ATOM 4799 O O . ASN B 1 312 ? 74.345 28.063 63.738 1.00 11.55 300 ASN B O 1
ATOM 4804 N N . GLU B 1 313 ? 74.628 26.055 64.719 1.00 9.77 301 GLU B N 1
ATOM 4805 C CA . GLU B 1 313 ? 74.855 26.609 66.048 1.00 9.93 301 GLU B CA 1
ATOM 4806 C C . GLU B 1 313 ? 75.969 27.652 66.072 1.00 9.61 301 GLU B C 1
ATOM 4807 O O . GLU B 1 313 ? 75.834 28.691 66.729 1.00 10.36 301 GLU B O 1
ATOM 4813 N N . LEU B 1 314 ? 77.058 27.380 65.352 1.00 8.52 302 LEU B N 1
ATOM 4814 C CA . LEU B 1 314 ? 78.271 28.194 65.465 1.00 9.19 302 LEU B CA 1
ATOM 4815 C C . LEU B 1 314 ? 78.427 29.111 64.254 1.00 10.49 302 LEU B C 1
ATOM 4816 O O . LEU B 1 314 ? 79.535 29.438 63.840 1.00 13.52 302 LEU B O 1
ATOM 4821 N N . ASP B 1 315 ? 77.303 29.574 63.727 1.00 11.03 303 ASP B N 1
ATOM 4822 C CA . ASP B 1 315 ? 77.261 30.397 62.524 1.00 9.47 303 ASP B CA 1
ATOM 4823 C C . ASP B 1 315 ? 76.954 31.820 62.967 1.00 9.68 303 ASP B C 1
ATOM 4824 O O . ASP B 1 315 ? 76.024 32.046 63.730 1.00 9.85 303 ASP B O 1
ATOM 4829 N N . PRO B 1 316 ? 77.744 32.797 62.503 1.00 9.87 304 PRO B N 1
ATOM 4830 C CA . PRO B 1 316 ? 77.380 34.183 62.816 1.00 9.85 304 PRO B CA 1
ATOM 4831 C C . PRO B 1 316 ? 76.008 34.574 62.224 1.00 8.56 304 PRO B C 1
ATOM 4832 O O . PRO B 1 316 ? 75.383 35.519 62.720 1.00 10.48 304 PRO B O 1
ATOM 4836 N N . LEU B 1 317 ? 75.533 33.841 61.216 1.00 9.76 305 LEU B N 1
ATOM 4837 C CA . LEU B 1 317 ? 74.212 34.081 60.628 1.00 9.03 305 LEU B CA 1
ATOM 4838 C C . LEU B 1 317 ? 73.065 33.432 61.408 1.00 8.70 305 LEU B C 1
ATOM 4839 O O . LEU B 1 317 ? 71.891 33.594 61.038 1.00 9.90 305 LEU B O 1
ATOM 4844 N N . ARG B 1 318 ? 73.387 32.692 62.468 1.00 8.96 306 ARG B N 1
ATOM 4845 C CA . ARG B 1 318 ? 72.370 31.936 63.187 1.00 8.78 306 ARG B CA 1
ATOM 4846 C C . ARG B 1 318 ? 71.166 32.776 63.589 1.00 9.86 306 ARG B C 1
ATOM 4847 O O . ARG B 1 318 ? 70.013 32.396 63.354 1.00 11.11 306 ARG B O 1
ATOM 4855 N N . ASP B 1 319 ? 71.423 33.917 64.212 1.00 10.05 307 ASP B N 1
ATOM 4856 C CA . ASP B 1 319 ? 70.321 34.671 64.798 1.00 9.96 307 ASP B CA 1
ATOM 4857 C C . ASP B 1 319 ? 69.384 35.324 63.786 1.00 10.10 307 ASP B C 1
ATOM 4858 O O . ASP B 1 319 ? 68.188 35.431 64.047 1.00 11.65 307 ASP B O 1
ATOM 4863 N N . GLU B 1 320 ? 69.897 35.738 62.628 1.00 10.26 308 GLU B N 1
ATOM 4864 C CA . GLU B 1 320 ? 68.982 36.278 61.624 1.00 9.83 308 GLU B CA 1
ATOM 4865 C C . GLU B 1 320 ? 68.080 35.176 61.058 1.00 9.90 308 GLU B C 1
ATOM 4866 O O . GLU B 1 320 ? 66.916 35.426 60.738 1.00 10.86 308 GLU B O 1
ATOM 4872 N N . GLY B 1 321 ? 68.599 33.956 60.971 1.00 10.10 309 GLY B N 1
ATOM 4873 C CA . GLY B 1 321 ? 67.774 32.831 60.561 1.00 10.26 309 GLY B CA 1
ATOM 4874 C C . GLY B 1 321 ? 66.674 32.554 61.574 1.00 9.37 309 GLY B C 1
ATOM 4875 O O . GLY B 1 321 ? 65.509 32.367 61.199 1.00 10.30 309 GLY B O 1
ATOM 4876 N N . LEU B 1 322 ? 67.031 32.534 62.857 1.00 9.43 310 LEU B N 1
ATOM 4877 C CA . LEU B 1 322 ? 66.035 32.291 63.905 1.00 9.89 310 LEU B CA 1
ATOM 4878 C C . LEU B 1 322 ? 65.024 33.429 64.009 1.00 10.76 310 LEU B C 1
ATOM 4879 O O . LEU B 1 322 ? 63.846 33.184 64.274 1.00 11.04 310 LEU B O 1
ATOM 4884 N N . ALA B 1 323 ? 65.478 34.665 63.788 1.00 10.53 311 ALA B N 1
ATOM 4885 C CA . ALA B 1 323 ? 64.566 35.800 63.789 1.00 10.19 311 ALA B CA 1
ATOM 4886 C C . ALA B 1 323 ? 63.535 35.632 62.678 1.00 10.69 311 ALA B C 1
ATOM 4887 O O . ALA B 1 323 ? 62.343 35.897 62.872 1.00 11.97 311 ALA B O 1
ATOM 4889 N N . HIS B 1 324 ? 63.995 35.178 61.516 1.00 10.33 312 HIS B N 1
ATOM 4890 C CA . HIS B 1 324 ? 63.094 35.018 60.379 1.00 10.54 312 HIS B CA 1
ATOM 4891 C C . HIS B 1 324 ? 62.106 33.875 60.600 1.00 10.65 312 HIS B C 1
ATOM 4892 O O . HIS B 1 324 ? 60.931 33.978 60.243 1.00 11.47 312 HIS B O 1
ATOM 4899 N N . TYR B 1 325 ? 62.598 32.787 61.184 1.00 9.12 313 TYR B N 1
ATOM 4900 C CA . TYR B 1 325 ? 61.747 31.700 61.651 1.00 10.17 313 TYR B CA 1
ATOM 4901 C C . TYR B 1 325 ? 60.591 32.226 62.524 1.00 11.46 313 TYR B C 1
ATOM 4902 O O . TYR B 1 325 ? 59.419 31.898 62.301 1.00 11.97 313 TYR B O 1
ATOM 4911 N N . ARG B 1 326 ? 60.918 33.070 63.496 1.00 10.75 314 ARG B N 1
ATOM 4912 C CA . ARG B 1 326 ? 59.895 33.612 64.392 1.00 11.18 314 ARG B CA 1
ATOM 4913 C C . ARG B 1 326 ? 58.929 34.563 63.670 1.00 11.16 314 ARG B C 1
ATOM 4914 O O . ARG B 1 326 ? 57.730 34.577 63.958 1.00 13.27 314 ARG B O 1
ATOM 4922 N N . LYS B 1 327 ? 59.453 35.352 62.734 1.00 10.82 315 LYS B N 1
ATOM 4923 C CA . LYS B 1 327 ? 58.620 36.265 61.962 1.00 12.11 315 LYS B CA 1
ATOM 4924 C C . LYS B 1 327 ? 57.637 35.501 61.075 1.00 13.70 315 LYS B C 1
ATOM 4925 O O . LYS B 1 327 ? 56.452 35.861 60.979 1.00 14.31 315 LYS B O 1
ATOM 4931 N N . LEU B 1 328 ? 58.131 34.454 60.416 1.00 11.98 316 LEU B N 1
ATOM 4932 C CA . LEU B 1 328 ? 57.250 33.572 59.647 1.00 12.09 316 LEU B CA 1
ATOM 4933 C C . LEU B 1 328 ? 56.101 33.031 60.503 1.00 13.41 316 LEU B C 1
ATOM 4934 O O . LEU B 1 328 ? 54.934 33.080 60.091 1.00 13.50 316 LEU B O 1
ATOM 4939 N N . LEU B 1 329 ? 56.421 32.533 61.695 1.00 12.68 317 LEU B N 1
ATOM 4940 C CA . LEU B 1 329 ? 55.377 32.061 62.611 1.00 11.91 317 LEU B CA 1
ATOM 4941 C C . LEU B 1 329 ? 54.395 33.160 62.999 1.00 13.28 317 LEU B C 1
ATOM 4942 O O . LEU B 1 329 ? 53.185 32.928 63.053 1.00 14.76 317 LEU B O 1
ATOM 4947 N N . LYS B 1 330 ? 54.914 34.350 63.286 1.00 13.64 318 LYS B N 1
ATOM 4948 C CA . LYS B 1 330 ? 54.054 35.470 63.665 1.00 13.60 318 LYS B CA 1
ATOM 4949 C C . LYS B 1 330 ? 53.092 35.842 62.538 1.00 14.65 318 LYS B C 1
ATOM 4950 O O . LYS B 1 330 ? 51.960 36.267 62.781 1.00 17.62 318 LYS B O 1
ATOM 4956 N N . ALA B 1 331 ? 53.545 35.643 61.304 1.00 13.88 319 ALA B N 1
ATOM 4957 C CA . ALA B 1 331 ? 52.725 35.886 60.129 1.00 14.53 319 ALA B CA 1
ATOM 4958 C C . ALA B 1 331 ? 51.746 34.747 59.827 1.00 14.27 319 ALA B C 1
ATOM 4959 O O . ALA B 1 331 ? 50.968 34.836 58.867 1.00 16.74 319 ALA B O 1
ATOM 4961 N N . GLY B 1 332 ? 51.771 33.691 60.640 1.00 14.20 320 GLY B N 1
ATOM 4962 C CA . GLY B 1 332 ? 50.848 32.577 60.462 1.00 15.40 320 GLY B CA 1
ATOM 4963 C C . GLY B 1 332 ? 51.300 31.500 59.492 1.00 14.35 320 GLY B C 1
ATOM 4964 O O . GLY B 1 332 ? 50.514 30.618 59.119 1.00 16.76 320 GLY B O 1
ATOM 4965 N N . VAL B 1 333 ? 52.566 31.558 59.088 1.00 14.85 321 VAL B N 1
ATOM 4966 C CA . VAL B 1 333 ? 53.129 30.531 58.220 1.00 14.17 321 VAL B CA 1
ATOM 4967 C C . VAL B 1 333 ? 53.475 29.323 59.085 1.00 15.05 321 VAL B C 1
ATOM 4968 O O . VAL B 1 333 ? 54.094 29.471 60.146 1.00 16.19 321 VAL B O 1
ATOM 4972 N N . SER B 1 334 ? 53.082 28.128 58.650 1.00 13.26 322 SER B N 1
ATOM 4973 C CA . SER B 1 334 ? 53.471 26.903 59.357 1.00 12.72 322 SER B CA 1
ATOM 4974 C C . SER B 1 334 ? 54.976 26.719 59.204 1.00 13.53 322 SER B C 1
ATOM 4975 O O . SER B 1 334 ? 55.462 26.523 58.095 1.00 14.26 322 SER B O 1
ATOM 4978 N N . THR B 1 335 ? 55.713 26.786 60.308 1.00 12.36 323 THR B N 1
ATOM 4979 C CA . THR B 1 335 ? 57.180 26.803 60.243 1.00 12.94 323 THR B CA 1
ATOM 4980 C C . THR B 1 335 ? 57.823 25.925 61.309 1.00 12.60 323 THR B C 1
ATOM 4981 O O . THR B 1 335 ? 57.433 25.966 62.486 1.00 14.54 323 THR B O 1
ATOM 4985 N N . VAL B 1 336 ? 58.799 25.120 60.884 1.00 10.53 324 VAL B N 1
ATOM 4986 C CA . VAL B 1 336 ? 59.647 24.344 61.790 1.00 11.66 324 VAL B CA 1
ATOM 4987 C C . VAL B 1 336 ? 61.014 25.015 61.852 1.00 11.05 324 VAL B C 1
ATOM 4988 O O . VAL B 1 336 ? 61.540 25.447 60.825 1.00 11.96 324 VAL B O 1
ATOM 4992 N N . GLY B 1 337 ? 61.561 25.133 63.060 1.00 10.14 325 GLY B N 1
ATOM 4993 C CA . GLY B 1 337 ? 62.873 25.715 63.293 1.00 11.38 325 GLY B CA 1
ATOM 4994 C C . GLY B 1 337 ? 63.813 24.694 63.906 1.00 10.80 325 GLY B C 1
ATOM 4995 O O . GLY B 1 337 ? 63.481 24.028 64.882 1.00 11.06 325 GLY B O 1
ATOM 4996 N N . ARG B 1 338 ? 65.003 24.582 63.337 1.00 11.43 326 ARG B N 1
ATOM 4997 C CA . ARG B 1 338 ? 65.953 23.550 63.724 1.00 10.92 326 ARG B CA 1
ATOM 4998 C C . ARG B 1 338 ? 67.341 24.161 63.861 1.00 9.70 326 ARG B C 1
ATOM 4999 O O . ARG B 1 338 ? 67.762 24.897 62.978 1.00 9.80 326 ARG B O 1
ATOM 5007 N N . THR B 1 339 ? 68.035 23.883 64.966 1.00 10.71 327 THR B N 1
ATOM 5008 C CA . THR B 1 339 ? 69.477 24.142 65.054 1.00 10.76 327 THR B CA 1
ATOM 5009 C C . THR B 1 339 ? 70.245 22.852 64.922 1.00 9.10 327 THR B C 1
ATOM 5010 O O . THR B 1 339 ? 69.949 21.874 65.611 1.00 10.98 327 THR B O 1
ATOM 5014 N N . VAL B 1 340 ? 71.233 22.864 64.035 1.00 9.21 328 VAL B N 1
ATOM 5015 C CA . VAL B 1 340 ? 72.183 21.775 63.894 1.00 10.19 328 VAL B CA 1
ATOM 5016 C C . VAL B 1 340 ? 73.400 22.091 64.766 1.00 8.94 328 VAL B C 1
ATOM 5017 O O . VAL B 1 340 ? 74.191 23.003 64.470 1.00 10.09 328 VAL B O 1
ATOM 5021 N N . HIS B 1 341 ? 73.554 21.348 65.850 1.00 10.03 329 HIS B N 1
ATOM 5022 C CA . HIS B 1 341 ? 74.614 21.669 66.812 1.00 9.69 329 HIS B CA 1
ATOM 5023 C C . HIS B 1 341 ? 76.001 21.270 66.350 1.00 9.34 329 HIS B C 1
ATOM 5024 O O . HIS B 1 341 ? 76.157 20.417 65.469 1.00 10.45 329 HIS B O 1
ATOM 5031 N N . GLY B 1 342 ? 77.006 21.929 66.920 1.00 10.40 330 GLY B N 1
ATOM 5032 C CA . GLY B 1 342 ? 78.387 21.529 66.717 1.00 10.92 330 GLY B CA 1
ATOM 5033 C C . GLY B 1 342 ? 78.970 21.965 65.393 1.00 9.81 330 GLY B C 1
ATOM 5034 O O . GLY B 1 342 ? 80.126 21.657 65.085 1.00 10.55 330 GLY B O 1
ATOM 5035 N N . THR B 1 343 ? 78.179 22.688 64.604 1.00 9.53 331 THR B N 1
ATOM 5036 C CA . THR B 1 343 ? 78.562 22.986 63.236 1.00 9.13 331 THR B CA 1
ATOM 5037 C C . THR B 1 343 ? 78.773 24.473 62.984 1.00 8.88 331 THR B C 1
ATOM 5038 O O . THR B 1 343 ? 78.033 25.331 63.480 1.00 9.75 331 THR B O 1
ATOM 5042 N N . CYS B 1 344 ? 79.779 24.769 62.176 1.00 9.79 332 CYS B N 1
ATOM 5043 C CA . CYS B 1 344 ? 79.906 26.086 61.583 1.00 10.19 332 CYS B CA 1
ATOM 5044 C C . CYS B 1 344 ? 78.897 26.254 60.455 1.00 9.55 332 CYS B C 1
ATOM 5045 O O . CYS B 1 344 ? 78.197 25.299 60.065 1.00 10.71 332 CYS B O 1
ATOM 5048 N N . HIS B 1 345 ? 78.828 27.476 59.945 1.00 10.12 333 HIS B N 1
ATOM 5049 C CA . HIS B 1 345 ? 78.004 27.813 58.794 1.00 9.43 333 HIS B CA 1
ATOM 5050 C C . HIS B 1 345 ? 78.069 26.749 57.699 1.00 10.42 333 HIS B C 1
ATOM 5051 O O . HIS B 1 345 ? 79.164 26.437 57.194 1.00 11.65 333 HIS B O 1
ATOM 5058 N N . ALA B 1 346 ? 76.901 26.196 57.351 1.00 9.65 334 ALA B N 1
ATOM 5059 C CA . ALA B 1 346 ? 76.726 25.263 56.240 1.00 9.72 334 ALA B CA 1
ATOM 5060 C C . ALA B 1 346 ? 77.529 23.963 56.322 1.00 10.42 334 ALA B C 1
ATOM 5061 O O . ALA B 1 346 ? 77.644 23.260 55.315 1.00 11.14 334 ALA B O 1
ATOM 5063 N N . ALA B 1 347 ? 78.045 23.605 57.502 1.00 9.98 335 ALA B N 1
ATOM 5064 C CA . ALA B 1 347 ? 78.933 22.436 57.558 1.00 10.22 335 ALA B CA 1
ATOM 5065 C C . ALA B 1 347 ? 78.190 21.148 57.206 1.00 10.93 335 ALA B C 1
ATOM 5066 O O . ALA B 1 347 ? 78.754 20.226 56.600 1.00 11.32 335 ALA B O 1
ATOM 5068 N N . ASP B 1 348 ? 76.913 21.099 57.567 1.00 10.43 336 ASP B N 1
ATOM 5069 C CA . ASP B 1 348 ? 76.076 19.946 57.266 1.00 11.08 336 ASP B CA 1
ATOM 5070 C C . ASP B 1 348 ? 75.730 19.809 55.785 1.00 12.37 336 ASP B C 1
ATOM 5071 O O . ASP B 1 348 ? 75.065 18.847 55.408 1.00 13.42 336 ASP B O 1
ATOM 5076 N N . CYS B 1 349 ? 76.166 20.773 54.966 1.00 11.99 337 CYS B N 1
ATOM 5077 C CA . CYS B 1 349 ? 75.955 20.737 53.517 1.00 12.90 337 CYS B CA 1
ATOM 5078 C C . CYS B 1 349 ? 77.166 20.213 52.771 1.00 12.75 337 CYS B C 1
ATOM 5079 O O . CYS B 1 349 ? 77.082 19.959 51.570 1.00 14.23 337 CYS B O 1
ATOM 5082 N N . SER B 1 350 ? 78.291 20.043 53.465 1.00 13.70 338 SER B N 1
ATOM 5083 C CA . SER B 1 350 ? 79.536 19.741 52.761 1.00 15.01 338 SER B CA 1
ATOM 5084 C C . SER B 1 350 ? 80.431 18.680 53.385 1.00 15.20 338 SER B C 1
ATOM 5085 O O . SER B 1 350 ? 81.097 17.929 52.666 1.00 15.81 338 SER B O 1
ATOM 5088 N N . PHE B 1 351 ? 80.466 18.614 54.711 1.00 13.49 339 PHE B N 1
ATOM 5089 C CA . PHE B 1 351 ? 81.476 17.781 55.372 1.00 12.57 339 PHE B CA 1
ATOM 5090 C C . PHE B 1 351 ? 81.036 16.328 55.558 1.00 13.87 339 PHE B C 1
ATOM 5091 O O . PHE B 1 351 ? 81.087 15.778 56.666 1.00 14.65 339 PHE B O 1
ATOM 5099 N N . VAL B 1 352 ? 80.635 15.706 54.456 1.00 15.66 340 VAL B N 1
ATOM 5100 C CA . VAL B 1 352 ? 80.093 14.354 54.485 1.00 16.78 340 VAL B CA 1
ATOM 5101 C C . VAL B 1 352 ? 81.136 13.314 54.918 1.00 17.63 340 VAL B C 1
ATOM 5102 O O . VAL B 1 352 ? 80.789 12.288 55.511 1.00 18.38 340 VAL B O 1
ATOM 5106 N N . ASP B 1 353 ? 82.417 13.585 54.676 1.00 16.54 341 ASP B N 1
ATOM 5107 C CA . ASP B 1 353 ? 83.425 12.595 55.045 1.00 17.96 341 ASP B CA 1
ATOM 5108 C C . ASP B 1 353 ? 83.719 12.550 56.542 1.00 17.58 341 ASP B C 1
ATOM 5109 O O . ASP B 1 353 ? 84.051 11.489 57.069 1.00 20.88 341 ASP B O 1
ATOM 5114 N N . VAL B 1 354 ? 83.541 13.662 57.249 1.00 15.45 342 VAL B N 1
ATOM 5115 C CA . VAL B 1 354 ? 83.890 13.669 58.677 1.00 17.32 342 VAL B CA 1
ATOM 5116 C C . VAL B 1 354 ? 82.671 13.646 59.597 1.00 16.11 342 VAL B C 1
ATOM 5117 O O . VAL B 1 354 ? 82.745 13.105 60.699 1.00 17.46 342 VAL B O 1
ATOM 5121 N N . ILE B 1 355 ? 81.569 14.269 59.178 1.00 14.49 343 ILE B N 1
ATOM 5122 C CA . ILE B 1 355 ? 80.335 14.217 59.972 1.00 14.13 343 ILE B CA 1
ATOM 5123 C C . ILE B 1 355 ? 79.146 13.689 59.164 1.00 13.30 343 ILE B C 1
ATOM 5124 O O . ILE B 1 355 ? 78.130 14.370 59.011 1.00 12.03 343 ILE B O 1
ATOM 5129 N N . PRO B 1 356 ? 79.264 12.454 58.648 1.00 13.81 344 PRO B N 1
ATOM 5130 C CA . PRO B 1 356 ? 78.200 11.940 57.777 1.00 13.83 344 PRO B CA 1
ATOM 5131 C C . PRO B 1 356 ? 76.853 11.860 58.484 1.00 12.60 344 PRO B C 1
ATOM 5132 O O . PRO B 1 356 ? 75.817 12.080 57.859 1.00 13.74 344 PRO B O 1
ATOM 5136 N N . ASP B 1 357 ? 76.860 11.544 59.773 1.00 12.34 345 ASP B N 1
ATOM 5137 C CA . ASP B 1 357 ? 75.598 11.467 60.504 1.00 13.12 345 ASP B CA 1
ATOM 5138 C C . ASP B 1 357 ? 74.858 12.802 60.485 1.00 12.77 345 ASP B C 1
ATOM 5139 O O . ASP B 1 357 ? 73.630 12.848 60.310 1.00 13.32 345 ASP B O 1
ATOM 5144 N N . VAL B 1 358 ? 75.607 13.889 60.644 1.00 11.45 346 VAL B N 1
ATOM 5145 C CA . VAL B 1 358 ? 75.010 15.216 60.648 1.00 11.19 346 VAL B CA 1
ATOM 5146 C C . VAL B 1 358 ? 74.545 15.602 59.238 1.00 11.81 346 VAL B C 1
ATOM 5147 O O . VAL B 1 358 ? 73.418 16.085 59.038 1.00 13.07 346 VAL B O 1
ATOM 5151 N N . TYR B 1 359 ? 75.419 15.377 58.267 1.00 11.32 347 TYR B N 1
ATOM 5152 C CA . TYR B 1 359 ? 75.129 15.647 56.864 1.00 11.70 347 TYR B CA 1
ATOM 5153 C C . TYR B 1 359 ? 73.860 14.926 56.409 1.00 12.34 347 TYR B C 1
ATOM 5154 O O . TYR B 1 359 ? 72.927 15.557 55.890 1.00 12.15 347 TYR B O 1
ATOM 5163 N N . PHE B 1 360 ? 73.799 13.619 56.643 1.00 12.39 348 PHE B N 1
ATOM 5164 C CA . PHE B 1 360 ? 72.637 12.850 56.211 1.00 12.56 348 PHE B CA 1
ATOM 5165 C C . PHE B 1 360 ? 71.372 13.120 57.020 1.00 12.98 348 PHE B C 1
ATOM 5166 O O . PHE B 1 360 ? 70.269 12.981 56.495 1.00 13.26 348 PHE B O 1
ATOM 5174 N N . ALA B 1 361 ? 71.517 13.516 58.283 1.00 11.66 349 ALA B N 1
ATOM 5175 C CA . ALA B 1 361 ? 70.343 13.942 59.047 1.00 11.96 349 ALA B CA 1
ATOM 5176 C C . ALA B 1 361 ? 69.655 15.103 58.338 1.00 11.24 349 ALA B C 1
ATOM 5177 O O . ALA B 1 361 ? 68.426 15.114 58.202 1.00 12.12 349 ALA B O 1
ATOM 5179 N N . THR B 1 362 ? 70.442 16.055 57.838 1.00 10.51 350 THR B N 1
ATOM 5180 C CA . THR B 1 362 ? 69.865 17.183 57.108 1.00 10.22 350 THR B CA 1
ATOM 5181 C C . THR B 1 362 ? 69.296 16.784 55.739 1.00 11.33 350 THR B C 1
ATOM 5182 O O . THR B 1 362 ? 68.184 17.198 55.381 1.00 11.81 350 THR B O 1
ATOM 5186 N N . VAL B 1 363 ? 70.049 15.989 54.979 1.00 10.64 351 VAL B N 1
ATOM 5187 C CA . VAL B 1 363 ? 69.543 15.471 53.701 1.00 11.57 351 VAL B CA 1
ATOM 5188 C C . VAL B 1 363 ? 68.170 14.813 53.877 1.00 11.67 351 VAL B C 1
ATOM 5189 O O . VAL B 1 363 ? 67.223 15.110 53.131 1.00 12.89 351 VAL B O 1
ATOM 5193 N N . ARG B 1 364 ? 68.063 13.941 54.874 1.00 11.43 352 ARG B N 1
ATOM 5194 C CA . ARG B 1 364 ? 66.817 13.224 55.148 1.00 11.07 352 ARG B CA 1
ATOM 5195 C C . ARG B 1 364 ? 65.706 14.130 55.666 1.00 12.24 352 ARG B C 1
ATOM 5196 O O . ARG B 1 364 ? 64.534 13.926 55.345 1.00 14.62 352 ARG B O 1
ATOM 5204 N N . ASP B 1 365 ? 66.074 15.126 56.464 1.00 11.33 353 ASP B N 1
ATOM 5205 C CA . ASP B 1 365 ? 65.104 16.099 56.975 1.00 12.32 353 ASP B CA 1
ATOM 5206 C C . ASP B 1 365 ? 64.457 16.868 55.817 1.00 12.71 353 ASP B C 1
ATOM 5207 O O . ASP B 1 365 ? 63.233 17.066 55.785 1.00 12.74 353 ASP B O 1
ATOM 5212 N N . ILE B 1 366 ? 65.276 17.307 54.864 1.00 11.58 354 ILE B N 1
ATOM 5213 C CA . ILE B 1 366 ? 64.765 17.988 53.679 1.00 11.68 354 ILE B CA 1
ATOM 5214 C C . ILE B 1 366 ? 63.855 17.071 52.863 1.00 12.34 354 ILE B C 1
ATOM 5215 O O . ILE B 1 366 ? 62.763 17.462 52.439 1.00 12.38 354 ILE B O 1
ATOM 5220 N N . SER B 1 367 ? 64.310 15.843 52.651 1.00 11.57 355 SER B N 1
ATOM 5221 C CA . SER B 1 367 ? 63.536 14.879 51.890 1.00 13.35 355 SER B CA 1
ATOM 5222 C C . SER B 1 367 ? 62.182 14.618 52.545 1.00 13.44 355 SER B C 1
ATOM 5223 O O . SER B 1 367 ? 61.150 14.622 51.867 1.00 13.97 355 SER B O 1
ATOM 5226 N N . ALA B 1 368 ? 62.179 14.410 53.858 1.00 13.81 356 ALA B N 1
ATOM 5227 C CA . ALA B 1 368 ? 60.926 14.163 54.568 1.00 14.50 356 ALA B CA 1
ATOM 5228 C C . ALA B 1 368 ? 59.973 15.348 54.448 1.00 13.84 356 ALA B C 1
ATOM 5229 O O . ALA B 1 368 ? 58.761 15.173 54.283 1.00 14.68 356 ALA B O 1
ATOM 5231 N N . PHE B 1 369 ? 60.523 16.556 54.505 1.00 13.94 357 PHE B N 1
ATOM 5232 C CA . PHE B 1 369 ? 59.712 17.745 54.328 1.00 13.26 357 PHE B CA 1
ATOM 5233 C C . PHE B 1 369 ? 59.128 17.806 52.922 1.00 13.81 357 PHE B C 1
ATOM 5234 O O . PHE B 1 369 ? 57.940 18.088 52.755 1.00 14.75 357 PHE B O 1
ATOM 5242 N N . ALA B 1 370 ? 59.952 17.540 51.907 1.00 11.77 358 ALA B N 1
ATOM 5243 C CA . ALA B 1 370 ? 59.445 17.477 50.534 1.00 13.34 358 ALA B CA 1
ATOM 5244 C C . ALA B 1 370 ? 58.298 16.469 50.388 1.00 14.07 358 ALA B C 1
ATOM 5245 O O . ALA B 1 370 ? 57.264 16.779 49.790 1.00 16.45 358 ALA B O 1
ATOM 5247 N N . TYR B 1 371 ? 58.469 15.268 50.936 1.00 13.93 359 TYR B N 1
ATOM 5248 C CA . TYR B 1 371 ? 57.407 14.262 50.900 1.00 15.33 359 TYR B CA 1
ATOM 5249 C C . TYR B 1 371 ? 56.140 14.695 51.633 1.00 16.19 359 TYR B C 1
ATOM 5250 O O . TYR B 1 371 ? 55.037 14.344 51.221 1.00 18.15 359 TYR B O 1
ATOM 5259 N N . SER B 1 372 ? 56.303 15.455 52.713 1.00 15.89 360 SER B N 1
ATOM 5260 C CA . SER B 1 372 ? 55.165 15.883 53.526 1.00 17.17 360 SER B CA 1
ATOM 5261 C C . SER B 1 372 ? 54.263 16.864 52.789 1.00 17.38 360 SER B C 1
ATOM 5262 O O . SER B 1 372 ? 53.094 17.031 53.146 1.00 19.85 360 SER B O 1
ATOM 5265 N N . ARG B 1 373 ? 54.792 17.478 51.737 1.00 17.53 361 ARG B N 1
ATOM 5266 C CA . ARG B 1 373 ? 54.051 18.485 50.996 1.00 19.95 361 ARG B CA 1
ATOM 5267 C C . ARG B 1 373 ? 53.302 17.864 49.817 1.00 24.09 361 ARG B C 1
ATOM 5268 O O . ARG B 1 373 ? 52.420 18.495 49.231 1.00 27.58 361 ARG B O 1
ATOM 5276 N N . ALA B 1 374 ? 53.677 16.638 49.458 1.00 23.72 362 ALA B N 1
ATOM 5277 C CA . ALA B 1 374 ? 53.041 15.924 48.351 1.00 26.02 362 ALA B CA 1
ATOM 5278 C C . ALA B 1 374 ? 51.684 15.339 48.741 1.00 29.21 362 ALA B C 1
ATOM 5279 O O . ALA B 1 374 ? 51.307 15.335 49.915 1.00 30.53 362 ALA B O 1
ATOM 5281 N N . GLN C 1 20 ? 67.997 42.177 75.213 1.00 39.64 8 GLN C N 1
ATOM 5282 C CA . GLN C 1 20 ? 67.488 41.484 76.393 1.00 38.54 8 GLN C CA 1
ATOM 5283 C C . GLN C 1 20 ? 67.892 40.006 76.388 1.00 36.92 8 GLN C C 1
ATOM 5284 O O . GLN C 1 20 ? 67.748 39.308 75.380 1.00 38.41 8 GLN C O 1
ATOM 5290 N N . LEU C 1 21 ? 68.406 39.547 77.526 1.00 33.51 9 LEU C N 1
ATOM 5291 C CA . LEU C 1 21 ? 68.675 38.130 77.768 1.00 31.53 9 LEU C CA 1
ATOM 5292 C C . LEU C 1 21 ? 67.401 37.305 77.610 1.00 26.91 9 LEU C C 1
ATOM 5293 O O . LEU C 1 21 ? 66.311 37.800 77.888 1.00 26.38 9 LEU C O 1
ATOM 5298 N N . PRO C 1 22 ? 67.533 36.046 77.153 1.00 26.30 10 PRO C N 1
ATOM 5299 C CA . PRO C 1 22 ? 66.353 35.234 76.823 1.00 23.29 10 PRO C CA 1
ATOM 5300 C C . PRO C 1 22 ? 65.554 34.771 78.032 1.00 21.36 10 PRO C C 1
ATOM 5301 O O . PRO C 1 22 ? 66.108 34.596 79.115 1.00 21.27 10 PRO C O 1
ATOM 5305 N N . GLY C 1 23 ? 64.257 34.556 77.830 1.00 18.79 11 GLY C N 1
ATOM 5306 C CA . GLY C 1 23 ? 63.410 34.015 78.876 1.00 17.16 11 GLY C CA 1
ATOM 5307 C C . GLY C 1 23 ? 63.516 34.737 80.201 1.00 18.43 11 GLY C C 1
ATOM 5308 O O . GLY C 1 23 ? 63.613 35.968 80.265 1.00 19.06 11 GLY C O 1
ATOM 5309 N N . ARG C 1 24 ? 63.548 33.956 81.271 1.00 17.01 12 ARG C N 1
ATOM 5310 C CA . ARG C 1 24 ? 63.531 34.530 82.605 1.00 18.23 12 ARG C CA 1
ATOM 5311 C C . ARG C 1 24 ? 64.873 35.107 83.035 1.00 20.86 12 ARG C C 1
ATOM 5312 O O . ARG C 1 24 ? 64.969 35.725 84.093 1.00 22.38 12 ARG C O 1
ATOM 5320 N N . LEU C 1 25 ? 65.906 34.907 82.221 1.00 22.10 13 LEU C N 1
ATOM 5321 C CA . LEU C 1 25 ? 67.181 35.589 82.438 1.00 24.56 13 LEU C CA 1
ATOM 5322 C C . LEU C 1 25 ? 67.040 37.094 82.225 1.00 25.32 13 LEU C C 1
ATOM 5323 O O . LEU C 1 25 ? 67.687 37.892 82.907 1.00 26.77 13 LEU C O 1
ATOM 5328 N N . GLY C 1 26 ? 66.187 37.478 81.281 1.00 24.33 14 GLY C N 1
ATOM 5329 C CA . GLY C 1 26 ? 65.957 38.881 80.978 1.00 24.60 14 GLY C CA 1
ATOM 5330 C C . GLY C 1 26 ? 64.746 39.473 81.675 1.00 24.45 14 GLY C C 1
ATOM 5331 O O . GLY C 1 26 ? 64.679 40.677 81.912 1.00 26.50 14 GLY C O 1
ATOM 5332 N N . ASP C 1 27 ? 63.763 38.625 81.961 1.00 23.47 15 ASP C N 1
ATOM 5333 C CA . ASP C 1 27 ? 62.516 39.055 82.586 1.00 23.04 15 ASP C CA 1
ATOM 5334 C C . ASP C 1 27 ? 62.005 37.937 83.486 1.00 21.94 15 ASP C C 1
ATOM 5335 O O . ASP C 1 27 ? 61.448 36.956 82.998 1.00 21.91 15 ASP C O 1
ATOM 5340 N N . PRO C 1 28 ? 62.211 38.071 84.806 1.00 23.25 16 PRO C N 1
ATOM 5341 C CA . PRO C 1 28 ? 61.831 36.992 85.725 1.00 22.70 16 PRO C CA 1
ATOM 5342 C C . PRO C 1 28 ? 60.352 36.634 85.681 1.00 21.57 16 PRO C C 1
ATOM 5343 O O . PRO C 1 28 ? 59.990 35.538 86.101 1.00 22.22 16 PRO C O 1
ATOM 5347 N N . SER C 1 29 ? 59.519 37.536 85.171 1.00 21.01 17 SER C N 1
ATOM 5348 C CA . SER C 1 29 ? 58.086 37.286 85.111 1.00 20.75 17 SER C CA 1
ATOM 5349 C C . SER C 1 29 ? 57.673 36.558 83.838 1.00 19.46 17 SER C C 1
ATOM 5350 O O . SER C 1 29 ? 56.507 36.192 83.685 1.00 21.32 17 SER C O 1
ATOM 5353 N N . MET C 1 30 ? 58.623 36.348 82.929 1.00 16.96 18 MET C N 1
ATOM 5354 C CA . MET C 1 30 ? 58.302 35.766 81.632 1.00 15.89 18 MET C CA 1
ATOM 5355 C C . MET C 1 30 ? 57.799 34.329 81.748 1.00 16.00 18 MET C C 1
ATOM 5356 O O . MET C 1 30 ? 58.194 33.576 82.640 1.00 16.32 18 MET C O 1
ATOM 5361 N N . SER C 1 31 ? 56.907 33.973 80.837 1.00 14.89 19 SER C N 1
ATOM 5362 C CA . SER C 1 31 ? 56.306 32.646 80.791 1.00 15.33 19 SER C CA 1
ATOM 5363 C C . SER C 1 31 ? 56.266 32.163 79.351 1.00 14.50 19 SER C C 1
ATOM 5364 O O . SER C 1 31 ? 56.576 32.921 78.435 1.00 14.66 19 SER C O 1
ATOM 5367 N N . LEU C 1 32 ? 55.863 30.914 79.140 1.00 14.57 20 LEU C N 1
ATOM 5368 C CA . LEU C 1 32 ? 55.664 30.432 77.776 1.00 13.42 20 LEU C CA 1
ATOM 5369 C C . LEU C 1 32 ? 54.686 31.324 77.012 1.00 15.28 20 LEU C C 1
ATOM 5370 O O . LEU C 1 32 ? 54.864 31.585 75.820 1.00 15.07 20 LEU C O 1
ATOM 5375 N N . GLY C 1 33 ? 53.671 31.818 77.710 1.00 15.04 21 GLY C N 1
ATOM 5376 C CA . GLY C 1 33 ? 52.676 32.671 77.092 1.00 16.05 21 GLY C CA 1
ATOM 5377 C C . GLY C 1 33 ? 53.196 34.022 76.637 1.00 18.16 21 GLY C C 1
ATOM 5378 O O . GLY C 1 33 ? 52.651 34.607 75.702 1.00 20.96 21 GLY C O 1
ATOM 5379 N N . THR C 1 34 ? 54.244 34.526 77.283 1.00 16.84 22 THR C N 1
ATOM 5380 C CA . THR C 1 34 ? 54.765 35.846 76.932 1.00 17.65 22 THR C CA 1
ATOM 5381 C C . THR C 1 34 ? 56.151 35.838 76.282 1.00 17.02 22 THR C C 1
ATOM 5382 O O . THR C 1 34 ? 56.632 36.887 75.840 1.00 19.32 22 THR C O 1
ATOM 5386 N N . ASP C 1 35 ? 56.795 34.672 76.222 1.00 14.30 23 ASP C N 1
ATOM 5387 C CA . ASP C 1 35 ? 58.138 34.578 75.645 1.00 14.02 23 ASP C CA 1
ATOM 5388 C C . ASP C 1 35 ? 58.047 34.717 74.124 1.00 14.77 23 ASP C C 1
ATOM 5389 O O . ASP C 1 35 ? 57.305 33.983 73.482 1.00 14.89 23 ASP C O 1
ATOM 5394 N N . PRO C 1 36 ? 58.797 35.667 73.536 1.00 15.57 24 PRO C N 1
ATOM 5395 C CA . PRO C 1 36 ? 58.736 35.831 72.078 1.00 16.37 24 PRO C CA 1
ATOM 5396 C C . PRO C 1 36 ? 59.262 34.619 71.303 1.00 15.08 24 PRO C C 1
ATOM 5397 O O . PRO C 1 36 ? 59.038 34.553 70.092 1.00 17.51 24 PRO C O 1
ATOM 5401 N N . ARG C 1 37 ? 59.919 33.672 71.974 1.00 12.83 25 ARG C N 1
ATOM 5402 C CA . ARG C 1 37 ? 60.428 32.478 71.296 1.00 12.92 25 ARG C CA 1
ATOM 5403 C C . ARG C 1 37 ? 59.387 31.379 71.099 1.00 12.15 25 ARG C C 1
ATOM 5404 O O . ARG C 1 37 ? 59.576 30.480 70.280 1.00 12.00 25 ARG C O 1
ATOM 5412 N N . THR C 1 38 ? 58.301 31.424 71.860 1.00 11.34 26 THR C N 1
ATOM 5413 C CA . THR C 1 38 ? 57.320 30.341 71.788 1.00 12.07 26 THR C CA 1
ATOM 5414 C C . THR C 1 38 ? 56.608 30.318 70.439 1.00 10.77 26 THR C C 1
ATOM 5415 O O . THR C 1 38 ? 56.201 31.358 69.937 1.00 13.92 26 THR C O 1
ATOM 5419 N N . ASP C 1 39 ? 56.463 29.134 69.844 1.00 10.46 27 ASP C N 1
ATOM 5420 C CA . ASP C 1 39 ? 55.642 28.996 68.645 1.00 11.04 27 ASP C CA 1
ATOM 5421 C C . ASP C 1 39 ? 54.239 29.493 69.008 1.00 11.56 27 ASP C C 1
ATOM 5422 O O . ASP C 1 39 ? 53.656 29.003 69.958 1.00 11.94 27 ASP C O 1
ATOM 5427 N N . PRO C 1 40 ? 53.700 30.479 68.262 1.00 11.28 28 PRO C N 1
ATOM 5428 C CA . PRO C 1 40 ? 52.398 31.043 68.657 1.00 11.90 28 PRO C CA 1
ATOM 5429 C C . PRO C 1 40 ? 51.267 30.014 68.650 1.00 11.96 28 PRO C C 1
ATOM 5430 O O . PRO C 1 40 ? 50.298 30.183 69.395 1.00 13.31 28 PRO C O 1
ATOM 5434 N N . ARG C 1 41 ? 51.382 28.968 67.836 1.00 11.97 29 ARG C N 1
ATOM 5435 C CA . ARG C 1 41 ? 50.372 27.913 67.837 1.00 12.88 29 ARG C CA 1
ATOM 5436 C C . ARG C 1 41 ? 50.405 27.171 69.167 1.00 13.20 29 ARG C C 1
ATOM 5437 O O . ARG C 1 41 ? 49.356 26.858 69.755 1.00 14.95 29 ARG C O 1
ATOM 5445 N N . LEU C 1 42 ? 51.613 26.898 69.651 1.00 12.27 30 LEU C N 1
ATOM 5446 C CA . LEU C 1 42 ? 51.774 26.244 70.940 1.00 12.96 30 LEU C CA 1
ATOM 5447 C C . LEU C 1 42 ? 51.333 27.150 72.087 1.00 12.82 30 LEU C C 1
ATOM 5448 O O . LEU C 1 42 ? 50.634 26.700 72.994 1.00 13.60 30 LEU C O 1
ATOM 5453 N N . ALA C 1 43 ? 51.729 28.421 72.028 1.00 12.89 31 ALA C N 1
ATOM 5454 C CA . ALA C 1 43 ? 51.315 29.400 73.031 1.00 12.79 31 ALA C CA 1
ATOM 5455 C C . ALA C 1 43 ? 49.798 29.496 73.126 1.00 12.93 31 ALA C C 1
ATOM 5456 O O . ALA C 1 43 ? 49.239 29.540 74.230 1.00 14.29 31 ALA C O 1
ATOM 5458 N N . ALA C 1 44 ? 49.122 29.511 71.979 1.00 13.35 32 ALA C N 1
ATOM 5459 C CA . ALA C 1 44 ? 47.664 29.592 71.980 1.00 15.64 32 ALA C CA 1
ATOM 5460 C C . ALA C 1 44 ? 47.021 28.367 72.618 1.00 15.23 32 ALA C C 1
ATOM 5461 O O . ALA C 1 44 ? 46.062 28.489 73.386 1.00 16.87 32 ALA C O 1
ATOM 5463 N N . ALA C 1 45 ? 47.545 27.185 72.302 1.00 13.36 33 ALA C N 1
ATOM 5464 C CA . ALA C 1 45 ? 47.009 25.951 72.870 1.00 12.92 33 ALA C CA 1
ATOM 5465 C C . ALA C 1 45 ? 47.235 25.900 74.374 1.00 13.59 33 ALA C C 1
ATOM 5466 O O . ALA C 1 45 ? 46.335 25.517 75.134 1.00 15.32 33 ALA C O 1
ATOM 5468 N N . LEU C 1 46 ? 48.427 26.299 74.805 1.00 14.22 34 LEU C N 1
ATOM 5469 C CA . LEU C 1 46 ? 48.725 26.335 76.238 1.00 13.03 34 LEU C CA 1
ATOM 5470 C C . LEU C 1 46 ? 47.822 27.323 76.961 1.00 15.02 34 LEU C C 1
ATOM 5471 O O . LEU C 1 46 ? 47.348 27.046 78.058 1.00 16.82 34 LEU C O 1
ATOM 5476 N N . THR C 1 47 ? 47.564 28.464 76.330 1.00 15.11 35 THR C N 1
ATOM 5477 C CA . THR C 1 47 ? 46.697 29.478 76.927 1.00 17.24 35 THR C CA 1
ATOM 5478 C C . THR C 1 47 ? 45.286 28.941 77.152 1.00 17.39 35 THR C C 1
ATOM 5479 O O . THR C 1 47 ? 44.678 29.168 78.204 1.00 18.68 35 THR C O 1
ATOM 5483 N N . GLN C 1 48 ? 44.789 28.174 76.188 1.00 20.26 36 GLN C N 1
ATOM 5484 C CA . GLN C 1 48 ? 43.456 27.594 76.304 1.00 22.70 36 GLN C CA 1
ATOM 5485 C C . GLN C 1 48 ? 43.380 26.600 77.449 1.00 20.99 36 GLN C C 1
ATOM 5486 O O . GLN C 1 48 ? 42.351 26.492 78.126 1.00 23.79 36 GLN C O 1
ATOM 5492 N N . LEU C 1 49 ? 44.492 25.908 77.685 1.00 18.32 37 LEU C N 1
ATOM 5493 C CA . LEU C 1 49 ? 44.572 24.892 78.728 1.00 18.86 37 LEU C CA 1
ATOM 5494 C C . LEU C 1 49 ? 44.891 25.477 80.097 1.00 18.68 37 LEU C C 1
ATOM 5495 O O . LEU C 1 49 ? 44.845 24.771 81.105 1.00 18.82 37 LEU C O 1
ATOM 5500 N N . GLY C 1 50 ? 45.187 26.772 80.139 1.00 17.67 38 GLY C N 1
ATOM 5501 C CA . GLY C 1 50 ? 45.609 27.418 81.371 1.00 17.51 38 GLY C CA 1
ATOM 5502 C C . GLY C 1 50 ? 47.043 27.082 81.758 1.00 17.04 38 GLY C C 1
ATOM 5503 O O . GLY C 1 50 ? 47.425 27.225 82.925 1.00 17.27 38 GLY C O 1
ATOM 5504 N N . LEU C 1 51 ? 47.844 26.661 80.779 1.00 16.09 39 LEU C N 1
ATOM 5505 C CA . LEU C 1 51 ? 49.196 26.158 81.039 1.00 15.23 39 LEU C CA 1
ATOM 5506 C C . LEU C 1 51 ? 50.290 27.029 80.415 1.00 16.22 39 LEU C C 1
ATOM 5507 O O . LEU C 1 51 ? 51.453 26.622 80.331 1.00 17.09 39 LEU C O 1
ATOM 5512 N N . ALA C 1 52 ? 49.914 28.219 79.964 1.00 15.78 40 ALA C N 1
ATOM 5513 C CA . ALA C 1 52 ? 50.871 29.153 79.371 1.00 15.57 40 ALA C CA 1
ATOM 5514 C C . ALA C 1 52 ? 51.599 29.985 80.426 1.00 17.42 40 ALA C C 1
ATOM 5515 O O . ALA C 1 52 ? 52.748 30.378 80.224 1.00 17.64 40 ALA C O 1
ATOM 5517 N N . ASP C 1 53 ? 50.920 30.283 81.535 1.00 17.33 41 ASP C N 1
ATOM 5518 C CA . ASP C 1 53 ? 51.535 31.022 82.636 1.00 18.18 41 ASP C CA 1
ATOM 5519 C C . ASP C 1 53 ? 52.605 30.183 83.336 1.00 18.91 41 ASP C C 1
ATOM 5520 O O . ASP C 1 53 ? 52.697 28.968 83.124 1.00 19.19 41 ASP C O 1
ATOM 5525 N N . GLN C 1 54 ? 53.427 30.827 84.158 1.00 18.30 42 GLN C N 1
ATOM 5526 C CA . GLN C 1 54 ? 54.411 30.089 84.945 1.00 19.25 42 GLN C CA 1
ATOM 5527 C C . GLN C 1 54 ? 53.749 28.988 85.761 1.00 20.67 42 GLN C C 1
ATOM 5528 O O . GLN C 1 54 ? 52.730 29.220 86.421 1.00 22.91 42 GLN C O 1
ATOM 5534 N N . ALA C 1 55 ? 54.324 27.789 85.700 1.00 20.08 43 ALA C N 1
ATOM 5535 C CA . ALA C 1 55 ? 53.829 26.660 86.477 1.00 20.71 43 ALA C CA 1
ATOM 5536 C C . ALA C 1 55 ? 53.770 27.023 87.954 1.00 23.53 43 ALA C C 1
ATOM 5537 O O . ALA C 1 55 ? 54.615 27.777 88.446 1.00 24.75 43 ALA C O 1
ATOM 5539 N N . ALA C 1 56 ? 52.787 26.470 88.658 1.00 25.86 44 ALA C N 1
ATOM 5540 C CA . ALA C 1 56 ? 52.616 26.752 90.083 1.00 28.06 44 ALA C CA 1
ATOM 5541 C C . ALA C 1 56 ? 53.752 26.189 90.934 1.00 28.59 44 ALA C C 1
ATOM 5542 O O . ALA C 1 56 ? 54.364 25.170 90.594 1.00 28.13 44 ALA C O 1
ATOM 5544 N N . GLU C 1 57 ? 54.035 26.864 92.042 1.00 29.35 45 GLU C N 1
ATOM 5545 C CA . GLU C 1 57 ? 54.991 26.344 93.008 1.00 33.34 45 GLU C CA 1
ATOM 5546 C C . GLU C 1 57 ? 54.371 25.108 93.667 1.00 31.76 45 GLU C C 1
ATOM 5547 O O . GLU C 1 57 ? 53.200 25.126 94.055 1.00 32.97 45 GLU C O 1
ATOM 5553 N N . PRO C 1 58 ? 55.150 24.022 93.780 1.00 28.28 46 PRO C N 1
ATOM 5554 C CA . PRO C 1 58 ? 54.619 22.738 94.253 1.00 26.55 46 PRO C CA 1
ATOM 5555 C C . PRO C 1 58 ? 54.399 22.668 95.765 1.00 25.47 46 PRO C C 1
ATOM 5556 O O . PRO C 1 58 ? 54.993 23.448 96.506 1.00 25.75 46 PRO C O 1
ATOM 5560 N N . PRO C 1 59 ? 53.546 21.730 96.214 1.00 24.35 47 PRO C N 1
ATOM 5561 C CA . PRO C 1 59 ? 53.292 21.501 97.638 1.00 25.40 47 PRO C CA 1
ATOM 5562 C C . PRO C 1 59 ? 54.405 20.680 98.283 1.00 27.47 47 PRO C C 1
ATOM 5563 O O . PRO C 1 59 ? 54.392 20.491 99.500 1.00 29.20 47 PRO C O 1
ATOM 5567 N N . VAL C 1 60 ? 55.326 20.170 97.468 1.00 27.89 48 VAL C N 1
ATOM 5568 C CA . VAL C 1 60 ? 56.523 19.499 97.971 1.00 28.25 48 VAL C CA 1
ATOM 5569 C C . VAL C 1 60 ? 57.760 19.999 97.225 1.00 28.34 48 VAL C C 1
ATOM 5570 O O . VAL C 1 60 ? 57.651 20.618 96.167 1.00 28.05 48 VAL C O 1
ATOM 5574 N N . ASN C 1 61 ? 58.934 19.724 97.785 1.00 26.95 49 ASN C N 1
ATOM 5575 C CA . ASN C 1 61 ? 60.205 20.050 97.142 1.00 29.01 49 ASN C CA 1
ATOM 5576 C C . ASN C 1 61 ? 61.288 19.058 97.563 1.00 29.35 49 ASN C C 1
ATOM 5577 O O . ASN C 1 61 ? 60.997 18.061 98.223 1.00 30.61 49 ASN C O 1
ATOM 5582 N N . ALA C 1 62 ? 62.532 19.325 97.186 1.00 29.13 50 ALA C N 1
ATOM 5583 C CA . ALA C 1 62 ? 63.627 18.401 97.479 1.00 30.20 50 ALA C CA 1
ATOM 5584 C C . ALA C 1 62 ? 63.886 18.190 98.969 1.00 31.79 50 ALA C C 1
ATOM 5585 O O . ALA C 1 62 ? 64.520 17.208 99.359 1.00 33.40 50 ALA C O 1
ATOM 5587 N N . ASN C 1 63 ? 63.397 19.106 99.799 1.00 31.59 51 ASN C N 1
ATOM 5588 C CA . ASN C 1 63 ? 63.565 18.974 101.238 1.00 33.91 51 ASN C CA 1
ATOM 5589 C C . ASN C 1 63 ? 62.436 18.183 101.887 1.00 32.80 51 ASN C C 1
ATOM 5590 O O . ASN C 1 63 ? 62.516 17.834 103.061 1.00 34.06 51 ASN C O 1
ATOM 5595 N N . SER C 1 64 ? 61.388 17.896 101.122 1.00 31.00 52 SER C N 1
ATOM 5596 C CA . SER C 1 64 ? 60.288 17.089 101.634 1.00 30.72 52 SER C CA 1
ATOM 5597 C C . SER C 1 64 ? 60.736 15.659 101.890 1.00 30.77 52 SER C C 1
ATOM 5598 O O . SER C 1 64 ? 61.660 15.167 101.233 1.00 30.71 52 SER C O 1
ATOM 5601 N N . GLU C 1 65 ? 60.078 14.998 102.840 1.00 31.53 53 GLU C N 1
ATOM 5602 C CA . GLU C 1 65 ? 60.336 13.585 103.097 1.00 32.75 53 GLU C CA 1
ATOM 5603 C C . GLU C 1 65 ? 60.025 12.791 101.827 1.00 29.86 53 GLU C C 1
ATOM 5604 O O . GLU C 1 65 ? 59.104 13.142 101.083 1.00 28.10 53 GLU C O 1
ATOM 5610 N N . VAL C 1 66 ? 60.812 11.748 101.571 1.00 28.76 54 VAL C N 1
ATOM 5611 C CA . VAL C 1 66 ? 60.619 10.874 100.415 1.00 27.80 54 VAL C CA 1
ATOM 5612 C C . VAL C 1 66 ? 59.170 10.396 100.269 1.00 26.35 54 VAL C C 1
ATOM 5613 O O . VAL C 1 66 ? 58.623 10.384 99.169 1.00 25.32 54 VAL C O 1
ATOM 5617 N N . ALA C 1 67 ? 58.547 10.025 101.383 1.00 26.52 55 ALA C N 1
ATOM 5618 C CA . ALA C 1 67 ? 57.182 9.523 101.354 1.00 26.04 55 ALA C CA 1
ATOM 5619 C C . ALA C 1 67 ? 56.215 10.555 100.789 1.00 25.39 55 ALA C C 1
ATOM 5620 O O . ALA C 1 67 ? 55.292 10.204 100.053 1.00 25.64 55 ALA C O 1
ATOM 5622 N N . ASP C 1 68 ? 56.429 11.827 101.123 1.00 24.59 56 ASP C N 1
ATOM 5623 C CA . ASP C 1 68 ? 55.583 12.897 100.593 1.00 23.98 56 ASP C CA 1
ATOM 5624 C C . ASP C 1 68 ? 55.848 13.153 99.114 1.00 22.48 56 ASP C C 1
ATOM 5625 O O . ASP C 1 68 ? 54.936 13.496 98.362 1.00 23.15 56 ASP C O 1
ATOM 5630 N N . CYS C 1 69 ? 57.101 12.993 98.699 1.00 21.89 57 CYS C N 1
ATOM 5631 C CA . CYS C 1 69 ? 57.460 13.148 97.295 1.00 21.18 57 CYS C CA 1
ATOM 5632 C C . CYS C 1 69 ? 56.832 12.039 96.476 1.00 20.37 57 CYS C C 1
ATOM 5633 O O . CYS C 1 69 ? 56.336 12.270 95.375 1.00 20.61 57 CYS C O 1
ATOM 5636 N N . ILE C 1 70 ? 56.848 10.834 97.030 1.00 21.10 58 ILE C N 1
ATOM 5637 C CA . ILE C 1 70 ? 56.204 9.702 96.391 1.00 21.01 58 ILE C CA 1
ATOM 5638 C C . ILE C 1 70 ? 54.705 9.937 96.284 1.00 21.74 58 ILE C C 1
ATOM 5639 O O . ILE C 1 70 ? 54.127 9.807 95.208 1.00 21.70 58 ILE C O 1
ATOM 5644 N N . ALA C 1 71 ? 54.092 10.336 97.394 1.00 21.42 59 ALA C N 1
ATOM 5645 C CA . ALA C 1 71 ? 52.663 10.612 97.411 1.00 21.41 59 ALA C CA 1
ATOM 5646 C C . ALA C 1 71 ? 52.270 11.699 96.412 1.00 21.69 59 ALA C C 1
ATOM 5647 O O . ALA C 1 71 ? 51.275 11.566 95.703 1.00 22.15 59 ALA C O 1
ATOM 5649 N N . TYR C 1 72 ? 53.049 12.773 96.351 1.00 19.94 60 TYR C N 1
ATOM 5650 C CA . TYR C 1 72 ? 52.796 13.826 95.373 1.00 20.29 60 TYR C CA 1
ATOM 5651 C C . TYR C 1 72 ? 52.905 13.331 93.936 1.00 19.32 60 TYR C C 1
ATOM 5652 O O . TYR C 1 72 ? 52.064 13.651 93.094 1.00 19.97 60 TYR C O 1
ATOM 5661 N N . SER C 1 73 ? 53.961 12.577 93.653 1.00 18.41 61 SER C N 1
ATOM 5662 C CA . SER C 1 73 ? 54.188 12.070 92.308 1.00 17.36 61 SER C CA 1
ATOM 5663 C C . SER C 1 73 ? 53.026 11.185 91.892 1.00 17.86 61 SER C C 1
ATOM 5664 O O . SER C 1 73 ? 52.499 11.298 90.779 1.00 18.11 61 SER C O 1
ATOM 5667 N N . THR C 1 74 ? 52.624 10.308 92.799 1.00 20.06 62 THR C N 1
ATOM 5668 C CA . THR C 1 74 ? 51.490 9.440 92.552 1.00 20.85 62 THR C CA 1
ATOM 5669 C C . THR C 1 74 ? 50.229 10.257 92.263 1.00 21.06 62 THR C C 1
ATOM 5670 O O . THR C 1 74 ? 49.464 9.928 91.355 1.00 20.80 62 THR C O 1
ATOM 5674 N N . ALA C 1 75 ? 50.025 11.334 93.015 1.00 21.37 63 ALA C N 1
ATOM 5675 C CA . ALA C 1 75 ? 48.865 12.194 92.806 1.00 23.54 63 ALA C CA 1
ATOM 5676 C C . ALA C 1 75 ? 48.925 13.011 91.507 1.00 23.45 63 ALA C C 1
ATOM 5677 O O . ALA C 1 75 ? 47.890 13.348 90.931 1.00 26.24 63 ALA C O 1
ATOM 5679 N N . ALA C 1 76 ? 50.134 13.323 91.051 1.00 20.83 64 ALA C N 1
ATOM 5680 C CA . ALA C 1 76 ? 50.331 14.151 89.863 1.00 18.50 64 ALA C CA 1
ATOM 5681 C C . ALA C 1 76 ? 50.114 13.371 88.568 1.00 17.41 64 ALA C C 1
ATOM 5682 O O . ALA C 1 76 ? 49.843 13.959 87.520 1.00 18.57 64 ALA C O 1
ATOM 5684 N N . GLU C 1 77 ? 50.229 12.049 88.642 1.00 15.72 65 GLU C N 1
ATOM 5685 C CA . GLU C 1 77 ? 50.184 11.214 87.444 1.00 13.61 65 GLU C CA 1
ATOM 5686 C C . GLU C 1 77 ? 48.898 11.389 86.649 1.00 12.70 65 GLU C C 1
ATOM 5687 O O . GLU C 1 77 ? 48.933 11.533 85.422 1.00 13.32 65 GLU C O 1
ATOM 5693 N N . GLN C 1 78 ? 47.763 11.393 87.341 1.00 12.32 66 GLN C N 1
ATOM 5694 C CA . GLN C 1 78 ? 46.487 11.483 86.646 1.00 12.44 66 GLN C CA 1
ATOM 5695 C C . GLN C 1 78 ? 46.350 12.765 85.835 1.00 12.65 66 GLN C C 1
ATOM 5696 O O . GLN C 1 78 ? 45.875 12.740 84.692 1.00 12.65 66 GLN C O 1
ATOM 5702 N N . ALA C 1 79 ? 46.773 13.885 86.420 1.00 13.29 67 ALA C N 1
ATOM 5703 C CA . ALA C 1 79 ? 46.673 15.164 85.732 1.00 13.19 67 ALA C CA 1
ATOM 5704 C C . ALA C 1 79 ? 47.510 15.171 84.458 1.00 12.44 67 ALA C C 1
ATOM 5705 O O . ALA C 1 79 ? 47.057 15.642 83.413 1.00 13.36 67 ALA C O 1
ATOM 5707 N N . TRP C 1 80 ? 48.720 14.623 84.526 1.00 12.73 68 TRP C N 1
ATOM 5708 C CA . TRP C 1 80 ? 49.531 14.534 83.322 1.00 12.41 68 TRP C CA 1
ATOM 5709 C C . TRP C 1 80 ? 48.905 13.624 82.273 1.00 11.45 68 TRP C C 1
ATOM 5710 O O . TRP C 1 80 ? 48.892 13.958 81.086 1.00 12.36 68 TRP C O 1
ATOM 5721 N N . GLN C 1 81 ? 48.384 12.480 82.705 1.00 11.87 69 GLN C N 1
ATOM 5722 C CA . GLN C 1 81 ? 47.765 11.551 81.768 1.00 11.96 69 GLN C CA 1
ATOM 5723 C C . GLN C 1 81 ? 46.570 12.179 81.067 1.00 12.80 69 GLN C C 1
ATOM 5724 O O . GLN C 1 81 ? 46.410 12.046 79.854 1.00 13.50 69 GLN C O 1
ATOM 5730 N N . THR C 1 82 ? 45.737 12.877 81.827 1.00 11.77 70 THR C N 1
ATOM 5731 C CA . THR C 1 82 ? 44.573 13.538 81.251 1.00 12.44 70 THR C CA 1
ATOM 5732 C C . THR C 1 82 ? 44.987 14.607 80.240 1.00 12.94 70 THR C C 1
ATOM 5733 O O . THR C 1 82 ? 44.401 14.711 79.158 1.00 13.66 70 THR C O 1
ATOM 5737 N N . LEU C 1 83 ? 45.994 15.403 80.590 1.00 12.42 71 LEU C N 1
ATOM 5738 C CA . LEU C 1 83 ? 46.513 16.400 79.658 1.00 12.49 71 LEU C CA 1
ATOM 5739 C C . LEU C 1 83 ? 46.991 15.768 78.353 1.00 13.27 71 LEU C C 1
ATOM 5740 O O . LEU C 1 83 ? 46.609 16.200 77.263 1.00 14.80 71 LEU C O 1
ATOM 5745 N N . PHE C 1 84 ? 47.819 14.737 78.451 1.00 13.38 72 PHE C N 1
ATOM 5746 C CA . PHE C 1 84 ? 48.384 14.151 77.242 1.00 14.33 72 PHE C CA 1
ATOM 5747 C C . PHE C 1 84 ? 47.318 13.471 76.377 1.00 16.69 72 PHE C C 1
ATOM 5748 O O . PHE C 1 84 ? 47.454 13.391 75.153 1.00 19.53 72 PHE C O 1
ATOM 5756 N N . ALA C 1 85 ? 46.271 12.967 77.020 1.00 16.04 73 ALA C N 1
ATOM 5757 C CA . ALA C 1 85 ? 45.126 12.395 76.323 1.00 19.23 73 ALA C CA 1
ATOM 5758 C C . ALA C 1 85 ? 44.362 13.487 75.556 1.00 22.56 73 ALA C C 1
ATOM 5759 O O . ALA C 1 85 ? 43.917 13.272 74.429 1.00 25.72 73 ALA C O 1
ATOM 5761 N N . MET C 1 86 ? 44.215 14.658 76.180 1.00 23.41 74 MET C N 1
ATOM 5762 C CA . MET C 1 86 ? 43.504 15.803 75.581 1.00 23.71 74 MET C CA 1
ATOM 5763 C C . MET C 1 86 ? 44.225 16.314 74.330 1.00 26.22 74 MET C C 1
ATOM 5764 O O . MET C 1 86 ? 43.611 16.864 73.414 1.00 27.84 74 MET C O 1
ATOM 5769 N N . LEU C 1 87 ? 45.545 16.175 74.330 1.00 26.94 75 LEU C N 1
ATOM 5770 C CA . LEU C 1 87 ? 46.365 16.554 73.189 1.00 27.94 75 LEU C CA 1
ATOM 5771 C C . LEU C 1 87 ? 46.447 15.465 72.125 1.00 34.19 75 LEU C C 1
ATOM 5772 O O . LEU C 1 87 ? 46.622 15.763 70.943 1.00 33.49 75 LEU C O 1
ATOM 5777 N N . GLY C 1 88 ? 46.333 14.208 72.563 1.00 40.44 76 GLY C N 1
ATOM 5778 C CA . GLY C 1 88 ? 46.806 13.066 71.791 1.00 46.79 76 GLY C CA 1
ATOM 5779 C C . GLY C 1 88 ? 46.002 11.981 71.093 1.00 52.42 76 GLY C C 1
ATOM 5780 O O . GLY C 1 88 ? 46.568 11.276 70.252 1.00 53.03 76 GLY C O 1
ATOM 5781 N N . SER C 1 89 ? 44.725 11.801 71.409 1.00 56.19 77 SER C N 1
ATOM 5782 C CA . SER C 1 89 ? 44.000 10.682 70.799 1.00 59.54 77 SER C CA 1
ATOM 5783 C C . SER C 1 89 ? 43.337 11.116 69.499 1.00 61.62 77 SER C C 1
ATOM 5784 O O . SER C 1 89 ? 42.964 10.287 68.664 1.00 61.84 77 SER C O 1
ATOM 5787 N N . GLN C 1 90 ? 43.248 12.430 69.315 1.00 62.72 78 GLN C N 1
ATOM 5788 C CA . GLN C 1 90 ? 42.576 13.005 68.159 1.00 63.69 78 GLN C CA 1
ATOM 5789 C C . GLN C 1 90 ? 43.386 12.799 66.888 1.00 63.15 78 GLN C C 1
ATOM 5790 O O . GLN C 1 90 ? 44.027 13.723 66.387 1.00 63.65 78 GLN C O 1
ATOM 5796 N N . GLY C 1 91 ? 43.436 11.551 66.436 1.00 61.43 79 GLY C N 1
ATOM 5797 C CA . GLY C 1 91 ? 43.932 11.238 65.111 1.00 58.95 79 GLY C CA 1
ATOM 5798 C C . GLY C 1 91 ? 44.398 9.804 65.029 1.00 56.42 79 GLY C C 1
ATOM 5799 O O . GLY C 1 91 ? 44.422 9.093 66.033 1.00 57.49 79 GLY C O 1
ATOM 5800 N N . GLU C 1 92 ? 44.794 9.392 63.831 1.00 52.62 80 GLU C N 1
ATOM 5801 C CA . GLU C 1 92 ? 45.395 8.083 63.624 1.00 49.22 80 GLU C CA 1
ATOM 5802 C C . GLU C 1 92 ? 46.469 8.253 62.551 1.00 43.47 80 GLU C C 1
ATOM 5803 O O . GLU C 1 92 ? 46.447 9.235 61.804 1.00 41.19 80 GLU C O 1
ATOM 5809 N N . PRO C 1 93 ? 47.408 7.297 62.461 1.00 40.09 81 PRO C N 1
ATOM 5810 C CA . PRO C 1 93 ? 48.496 7.458 61.487 1.00 39.32 81 PRO C CA 1
ATOM 5811 C C . PRO C 1 93 ? 48.016 7.430 60.042 1.00 40.18 81 PRO C C 1
ATOM 5812 O O . PRO C 1 93 ? 46.985 6.826 59.752 1.00 40.24 81 PRO C O 1
ATOM 5816 N N . SER C 1 94 ? 48.775 8.070 59.154 1.00 41.75 82 SER C N 1
ATOM 5817 C CA . SER C 1 94 ? 48.445 8.120 57.731 1.00 42.54 82 SER C CA 1
ATOM 5818 C C . SER C 1 94 ? 48.593 6.753 57.074 1.00 40.55 82 SER C C 1
ATOM 5819 O O . SER C 1 94 ? 47.884 6.432 56.113 1.00 42.21 82 SER C O 1
ATOM 5822 N N . ASN C 1 95 ? 49.509 5.944 57.599 1.00 35.69 83 ASN C N 1
ATOM 5823 C CA . ASN C 1 95 ? 49.671 4.588 57.106 1.00 29.38 83 ASN C CA 1
ATOM 5824 C C . ASN C 1 95 ? 49.159 3.601 58.141 1.00 27.03 83 ASN C C 1
ATOM 5825 O O . ASN C 1 95 ? 49.363 3.789 59.340 1.00 26.15 83 ASN C O 1
ATOM 5830 N N . PRO C 1 96 ? 48.497 2.533 57.680 1.00 25.89 84 PRO C N 1
ATOM 5831 C CA . PRO C 1 96 ? 47.889 1.580 58.612 1.00 26.57 84 PRO C CA 1
ATOM 5832 C C . PRO C 1 96 ? 48.920 0.828 59.441 1.00 24.66 84 PRO C C 1
ATOM 5833 O O . PRO C 1 96 ? 49.954 0.408 58.915 1.00 24.23 84 PRO C O 1
ATOM 5837 N N . VAL C 1 97 ? 48.619 0.659 60.726 1.00 22.11 85 VAL C N 1
ATOM 5838 C CA . VAL C 1 97 ? 49.528 0.035 61.673 1.00 22.71 85 VAL C CA 1
ATOM 5839 C C . VAL C 1 97 ? 48.813 -1.055 62.469 1.00 23.67 85 VAL C C 1
ATOM 5840 O O . VAL C 1 97 ? 47.627 -0.928 62.788 1.00 26.51 85 VAL C O 1
ATOM 5844 N N . ASP C 1 98 ? 49.526 -2.140 62.758 1.00 21.73 86 ASP C N 1
ATOM 5845 C CA . ASP C 1 98 ? 49.018 -3.172 63.647 1.00 23.23 86 ASP C CA 1
ATOM 5846 C C . ASP C 1 98 ? 49.693 -3.033 65.004 1.00 21.99 86 ASP C C 1
ATOM 5847 O O . ASP C 1 98 ? 50.858 -2.630 65.092 1.00 21.45 86 ASP C O 1
ATOM 5852 N N . VAL C 1 99 ? 48.956 -3.347 66.067 1.00 21.04 87 VAL C N 1
ATOM 5853 C CA . VAL C 1 99 ? 49.524 -3.373 67.411 1.00 21.14 87 VAL C CA 1
ATOM 5854 C C . VAL C 1 99 ? 49.209 -4.704 68.067 1.00 22.15 87 VAL C C 1
ATOM 5855 O O . VAL C 1 99 ? 48.069 -5.170 68.031 1.00 23.99 87 VAL C O 1
ATOM 5859 N N . ARG C 1 100 ? 50.229 -5.338 68.631 1.00 20.32 88 ARG C N 1
ATOM 5860 C CA . ARG C 1 100 ? 50.018 -6.543 69.418 1.00 21.15 88 ARG C CA 1
ATOM 5861 C C . ARG C 1 100 ? 50.800 -6.469 70.714 1.00 21.12 88 ARG C C 1
ATOM 5862 O O . ARG C 1 100 ? 51.721 -5.664 70.846 1.00 21.32 88 ARG C O 1
ATOM 5870 N N . GLU C 1 101 ? 50.417 -7.293 71.678 1.00 23.02 89 GLU C N 1
ATOM 5871 C CA . GLU C 1 101 ? 51.063 -7.286 72.982 1.00 24.05 89 GLU C CA 1
ATOM 5872 C C . GLU C 1 101 ? 51.806 -8.589 73.225 1.00 23.85 89 GLU C C 1
ATOM 5873 O O . GLU C 1 101 ? 51.304 -9.671 72.909 1.00 24.62 89 GLU C O 1
ATOM 5879 N N . GLU C 1 102 ? 52.998 -8.472 73.799 1.00 23.01 90 GLU C N 1
ATOM 5880 C CA . GLU C 1 102 ? 53.788 -9.629 74.197 1.00 23.47 90 GLU C CA 1
ATOM 5881 C C . GLU C 1 102 ? 54.289 -9.386 75.605 1.00 21.57 90 GLU C C 1
ATOM 5882 O O . GLU C 1 102 ? 54.688 -8.277 75.942 1.00 23.10 90 GLU C O 1
ATOM 5888 N N . THR C 1 103 ? 54.270 -10.424 76.428 1.00 20.44 91 THR C N 1
ATOM 5889 C CA . THR C 1 103 ? 54.764 -10.324 77.792 1.00 21.62 91 THR C CA 1
ATOM 5890 C C . THR C 1 103 ? 56.038 -11.140 77.948 1.00 20.81 91 THR C C 1
ATOM 5891 O O . THR C 1 103 ? 56.083 -12.308 77.565 1.00 23.15 91 THR C O 1
ATOM 5895 N N . ILE C 1 104 ? 57.077 -10.511 78.488 1.00 19.58 92 ILE C N 1
ATOM 5896 C CA . ILE C 1 104 ? 58.360 -11.169 78.715 1.00 19.76 92 ILE C CA 1
ATOM 5897 C C . ILE C 1 104 ? 58.721 -11.165 80.200 1.00 18.76 92 ILE C C 1
ATOM 5898 O O . ILE C 1 104 ? 58.038 -10.532 81.005 1.00 19.51 92 ILE C O 1
ATOM 5903 N N . LYS C 1 105 ? 59.775 -11.890 80.560 1.00 21.29 93 LYS C N 1
ATOM 5904 C CA . LYS C 1 105 ? 60.250 -11.943 81.938 1.00 22.54 93 LYS C CA 1
ATOM 5905 C C . LYS C 1 105 ? 61.533 -11.131 82.097 1.00 20.28 93 LYS C C 1
ATOM 5906 O O . LYS C 1 105 ? 62.483 -11.296 81.317 1.00 21.20 93 LYS C O 1
ATOM 5912 N N . GLY C 1 106 ? 61.561 -10.255 83.096 1.00 18.83 94 GLY C N 1
ATOM 5913 C CA . GLY C 1 106 ? 62.784 -9.562 83.476 1.00 18.58 94 GLY C CA 1
ATOM 5914 C C . GLY C 1 106 ? 63.766 -10.473 84.200 1.00 19.21 94 GLY C C 1
ATOM 5915 O O . GLY C 1 106 ? 63.431 -11.605 84.574 1.00 20.64 94 GLY C O 1
ATOM 5916 N N . ARG C 1 107 ? 64.990 -9.986 84.383 1.00 18.46 95 ARG C N 1
ATOM 5917 C CA . ARG C 1 107 ? 66.038 -10.758 85.053 1.00 18.54 95 ARG C CA 1
ATOM 5918 C C . ARG C 1 107 ? 65.611 -11.268 86.434 1.00 19.09 95 ARG C C 1
ATOM 5919 O O . ARG C 1 107 ? 66.046 -12.342 86.875 1.00 20.97 95 ARG C O 1
ATOM 5927 N N . GLY C 1 108 ? 64.759 -10.494 87.105 1.00 20.21 96 GLY C N 1
ATOM 5928 C CA . GLY C 1 108 ? 64.278 -10.845 88.433 1.00 20.52 96 GLY C CA 1
ATOM 5929 C C . GLY C 1 108 ? 62.983 -11.638 88.415 1.00 20.36 96 GLY C C 1
ATOM 5930 O O . GLY C 1 108 ? 62.432 -11.969 89.471 1.00 20.94 96 GLY C O 1
ATOM 5931 N N . GLY C 1 109 ? 62.456 -11.904 87.225 1.00 21.07 97 GLY C N 1
ATOM 5932 C CA . GLY C 1 109 ? 61.285 -12.754 87.105 1.00 21.24 97 GLY C CA 1
ATOM 5933 C C . GLY C 1 109 ? 59.974 -12.012 86.941 1.00 20.20 97 GLY C C 1
ATOM 5934 O O . GLY C 1 109 ? 58.914 -12.629 86.791 1.00 21.72 97 GLY C O 1
ATOM 5935 N N . ASN C 1 110 ? 60.026 -10.686 86.972 1.00 18.32 98 ASN C N 1
ATOM 5936 C CA . ASN C 1 110 ? 58.812 -9.899 86.800 1.00 17.86 98 ASN C CA 1
ATOM 5937 C C . ASN C 1 110 ? 58.330 -9.876 85.354 1.00 17.55 98 ASN C C 1
ATOM 5938 O O . ASN C 1 110 ? 59.135 -9.891 84.418 1.00 18.02 98 ASN C O 1
ATOM 5943 N N . GLU C 1 111 ? 57.018 -9.785 85.165 1.00 17.68 99 GLU C N 1
ATOM 5944 C CA . GLU C 1 111 ? 56.482 -9.715 83.814 1.00 18.73 99 GLU C CA 1
ATOM 5945 C C . GLU C 1 111 ? 56.513 -8.296 83.301 1.00 17.75 99 GLU C C 1
ATOM 5946 O O . GLU C 1 111 ? 56.101 -7.354 83.982 1.00 17.52 99 GLU C O 1
ATOM 5952 N N . ILE C 1 112 ? 57.047 -8.162 82.095 1.00 16.89 100 ILE C N 1
ATOM 5953 C CA . ILE C 1 112 ? 57.156 -6.882 81.419 1.00 16.30 100 ILE C CA 1
ATOM 5954 C C . ILE C 1 112 ? 56.315 -6.915 80.151 1.00 16.12 100 ILE C C 1
ATOM 5955 O O . ILE C 1 112 ? 56.594 -7.695 79.237 1.00 17.67 100 ILE C O 1
ATOM 5960 N N . LYS C 1 113 ? 55.293 -6.067 80.086 1.00 15.64 101 LYS C N 1
ATOM 5961 C CA . LYS C 1 113 ? 54.471 -5.980 78.878 1.00 16.13 101 LYS C CA 1
ATOM 5962 C C . LYS C 1 113 ? 55.169 -5.178 77.783 1.00 15.24 101 LYS C C 1
ATOM 5963 O O . LYS C 1 113 ? 55.763 -4.129 78.055 1.00 14.71 101 LYS C O 1
ATOM 5969 N N . LEU C 1 114 ? 55.107 -5.682 76.553 1.00 15.40 102 LEU C N 1
ATOM 5970 C CA . LEU C 1 114 ? 55.614 -4.968 75.385 1.00 15.17 102 LEU C CA 1
ATOM 5971 C C . LEU C 1 114 ? 54.476 -4.684 74.422 1.00 15.97 102 LEU C C 1
ATOM 5972 O O . LEU C 1 114 ? 53.686 -5.574 74.099 1.00 17.80 102 LEU C O 1
ATOM 5977 N N . TYR C 1 115 ? 54.399 -3.443 73.962 1.00 14.70 103 TYR C N 1
ATOM 5978 C CA . TYR C 1 115 ? 53.457 -3.074 72.914 1.00 15.34 103 TYR C CA 1
ATOM 5979 C C . TYR C 1 115 ? 54.220 -2.996 71.609 1.00 16.50 103 TYR C C 1
ATOM 5980 O O . TYR C 1 115 ? 55.096 -2.149 71.445 1.00 16.83 103 TYR C O 1
ATOM 5989 N N . ILE C 1 116 ? 53.889 -3.890 70.687 1.00 15.77 104 ILE C N 1
ATOM 5990 C CA . ILE C 1 116 ? 54.633 -4.007 69.440 1.00 16.39 104 ILE C CA 1
ATOM 5991 C C . ILE C 1 116 ? 53.828 -3.463 68.262 1.00 17.10 104 ILE C C 1
ATOM 5992 O O . ILE C 1 116 ? 52.803 -4.033 67.884 1.00 17.98 104 ILE C O 1
ATOM 5997 N N . HIS C 1 117 ? 54.303 -2.357 67.696 1.00 15.18 105 HIS C N 1
ATOM 5998 C CA . HIS C 1 117 ? 53.627 -1.673 66.602 1.00 15.41 105 HIS C CA 1
ATOM 5999 C C . HIS C 1 117 ? 54.390 -1.914 65.314 1.00 15.15 105 HIS C C 1
ATOM 6000 O O . HIS C 1 117 ? 55.616 -1.823 65.288 1.00 17.61 105 HIS C O 1
ATOM 6007 N N . SER C 1 118 ? 53.676 -2.213 64.241 1.00 17.05 106 SER C N 1
ATOM 6008 C CA . SER C 1 118 ? 54.331 -2.465 62.961 1.00 17.49 106 SER C CA 1
ATOM 6009 C C . SER C 1 118 ? 53.389 -2.099 61.824 1.00 18.65 106 SER C C 1
ATOM 6010 O O . SER C 1 118 ? 52.182 -2.013 62.038 1.00 20.06 106 SER C O 1
ATOM 6013 N N . PRO C 1 119 ? 53.932 -1.857 60.618 1.00 19.09 107 PRO C N 1
ATOM 6014 C CA . PRO C 1 119 ? 53.025 -1.603 59.492 1.00 20.15 107 PRO C CA 1
ATOM 6015 C C . PRO C 1 119 ? 52.109 -2.789 59.259 1.00 21.73 107 PRO C C 1
ATOM 6016 O O . PRO C 1 119 ? 52.544 -3.931 59.421 1.00 21.96 107 PRO C O 1
ATOM 6020 N N . THR C 1 120 ? 50.852 -2.521 58.916 1.00 23.58 108 THR C N 1
ATOM 6021 C CA . THR C 1 120 ? 49.906 -3.595 58.645 1.00 26.52 108 THR C CA 1
ATOM 6022 C C . THR C 1 120 ? 50.471 -4.494 57.562 1.00 28.54 108 THR C C 1
ATOM 6023 O O . THR C 1 120 ? 50.972 -4.010 56.547 1.00 30.19 108 THR C O 1
ATOM 6027 N N . GLY C 1 121 ? 50.426 -5.800 57.799 1.00 30.15 109 GLY C N 1
ATOM 6028 C CA . GLY C 1 121 ? 50.951 -6.759 56.850 1.00 31.60 109 GLY C CA 1
ATOM 6029 C C . GLY C 1 121 ? 52.371 -7.211 57.132 1.00 32.46 109 GLY C C 1
ATOM 6030 O O . GLY C 1 121 ? 52.847 -8.169 56.523 1.00 34.15 109 GLY C O 1
ATOM 6031 N N . HIS C 1 122 ? 53.052 -6.543 58.059 1.00 32.26 110 HIS C N 1
ATOM 6032 C CA . HIS C 1 122 ? 54.427 -6.920 58.376 1.00 32.47 110 HIS C CA 1
ATOM 6033 C C . HIS C 1 122 ? 54.486 -8.192 59.218 1.00 34.85 110 HIS C C 1
ATOM 6034 O O . HIS C 1 122 ? 53.851 -8.283 60.269 1.00 35.85 110 HIS C O 1
ATOM 6041 N N . THR C 1 123 ? 55.261 -9.167 58.751 1.00 37.04 111 THR C N 1
ATOM 6042 C CA . THR C 1 123 ? 55.439 -10.434 59.461 1.00 38.27 111 THR C CA 1
ATOM 6043 C C . THR C 1 123 ? 56.906 -10.836 59.454 1.00 38.47 111 THR C C 1
ATOM 6044 O O . THR C 1 123 ? 57.753 -10.130 58.902 1.00 37.59 111 THR C O 1
ATOM 6048 N N . SER C 1 124 ? 57.199 -11.977 60.067 1.00 38.97 112 SER C N 1
ATOM 6049 C CA . SER C 1 124 ? 58.548 -12.531 60.047 1.00 39.63 112 SER C CA 1
ATOM 6050 C C . SER C 1 124 ? 59.019 -12.918 58.642 1.00 38.96 112 SER C C 1
ATOM 6051 O O . SER C 1 124 ? 60.200 -13.193 58.436 1.00 39.24 112 SER C O 1
ATOM 6054 N N . ASP C 1 125 ? 58.099 -12.942 57.681 1.00 38.34 113 ASP C N 1
ATOM 6055 C CA . ASP C 1 125 ? 58.452 -13.252 56.296 1.00 39.33 113 ASP C CA 1
ATOM 6056 C C . ASP C 1 125 ? 58.632 -12.021 55.400 1.00 38.31 113 ASP C C 1
ATOM 6057 O O . ASP C 1 125 ? 58.971 -12.150 54.223 1.00 38.59 113 ASP C O 1
ATOM 6062 N N . SER C 1 126 ? 58.390 -10.834 55.949 1.00 35.82 114 SER C N 1
ATOM 6063 C CA . SER C 1 126 ? 58.623 -9.598 55.209 1.00 35.14 114 SER C CA 1
ATOM 6064 C C . SER C 1 126 ? 60.115 -9.287 55.205 1.00 33.33 114 SER C C 1
ATOM 6065 O O . SER C 1 126 ? 60.866 -9.828 56.019 1.00 32.84 114 SER C O 1
ATOM 6068 N N . ASP C 1 127 ? 60.549 -8.420 54.295 1.00 32.03 115 ASP C N 1
ATOM 6069 C CA . ASP C 1 127 ? 61.895 -7.869 54.393 1.00 32.16 115 ASP C CA 1
ATOM 6070 C C . ASP C 1 127 ? 61.979 -7.129 55.722 1.00 28.07 115 ASP C C 1
ATOM 6071 O O . ASP C 1 127 ? 61.070 -6.376 56.072 1.00 29.49 115 ASP C O 1
ATOM 6076 N N . PRO C 1 128 ? 63.061 -7.362 56.482 1.00 25.60 116 PRO C N 1
ATOM 6077 C CA . PRO C 1 128 ? 63.182 -6.800 57.833 1.00 24.22 116 PRO C CA 1
ATOM 6078 C C . PRO C 1 128 ? 63.207 -5.269 57.867 1.00 21.43 116 PRO C C 1
ATOM 6079 O O . PRO C 1 128 ? 63.798 -4.618 56.998 1.00 23.03 116 PRO C O 1
ATOM 6083 N N . LEU C 1 129 ? 62.545 -4.714 58.877 1.00 20.48 117 LEU C N 1
ATOM 6084 C CA . LEU C 1 129 ? 62.462 -3.274 59.083 1.00 18.72 117 LEU C CA 1
ATOM 6085 C C . LEU C 1 129 ? 63.340 -2.875 60.258 1.00 18.29 117 LEU C C 1
ATOM 6086 O O . LEU C 1 129 ? 63.569 -3.680 61.163 1.00 18.37 117 LEU C O 1
ATOM 6091 N N . PRO C 1 130 ? 63.807 -1.622 60.274 1.00 17.78 118 PRO C N 1
ATOM 6092 C CA . PRO C 1 130 ? 64.517 -1.185 61.479 1.00 17.92 118 PRO C CA 1
ATOM 6093 C C . PRO C 1 130 ? 63.577 -1.158 62.687 1.00 17.02 118 PRO C C 1
ATOM 6094 O O . PRO C 1 130 ? 62.359 -0.985 62.541 1.00 16.95 118 PRO C O 1
ATOM 6098 N N . CYS C 1 131 ? 64.150 -1.313 63.875 1.00 15.61 119 CYS C N 1
ATOM 6099 C CA . CYS C 1 131 ? 63.376 -1.365 65.102 1.00 15.17 119 CYS C CA 1
ATOM 6100 C C . CYS C 1 131 ? 63.736 -0.228 66.059 1.00 14.87 119 CYS C C 1
ATOM 6101 O O . CYS C 1 131 ? 64.912 0.123 66.218 1.00 16.43 119 CYS C O 1
ATOM 6104 N N . VAL C 1 132 ? 62.713 0.352 66.680 1.00 13.82 120 VAL C N 1
ATOM 6105 C CA . VAL C 1 132 ? 62.898 1.287 67.782 1.00 12.67 120 VAL C CA 1
ATOM 6106 C C . VAL C 1 132 ? 62.345 0.651 69.043 1.00 12.62 120 VAL C C 1
ATOM 6107 O O . VAL C 1 132 ? 61.170 0.273 69.084 1.00 14.21 120 VAL C O 1
ATOM 6111 N N . VAL C 1 133 ? 63.195 0.508 70.057 1.00 12.27 121 VAL C N 1
ATOM 6112 C CA . VAL C 1 133 ? 62.748 0.120 71.389 1.00 11.95 121 VAL C CA 1
ATOM 6113 C C . VAL C 1 133 ? 62.486 1.402 72.157 1.00 11.74 121 VAL C C 1
ATOM 6114 O O . VAL C 1 133 ? 63.418 2.159 72.470 1.00 12.88 121 VAL C O 1
ATOM 6118 N N . HIS C 1 134 ? 61.208 1.677 72.403 1.00 10.94 122 HIS C N 1
ATOM 6119 C CA . HIS C 1 134 ? 60.797 2.969 72.928 1.00 12.19 122 HIS C CA 1
ATOM 6120 C C . HIS C 1 134 ? 60.613 2.955 74.433 1.00 9.94 122 HIS C C 1
ATOM 6121 O O . HIS C 1 134 ? 59.864 2.138 74.974 1.00 12.19 122 HIS C O 1
ATOM 6128 N N . THR C 1 135 ? 61.300 3.879 75.091 1.00 10.38 123 THR C N 1
ATOM 6129 C CA . THR C 1 135 ? 61.227 4.049 76.537 1.00 11.12 123 THR C CA 1
ATOM 6130 C C . THR C 1 135 ? 60.573 5.397 76.847 1.00 11.68 123 THR C C 1
ATOM 6131 O O . THR C 1 135 ? 61.145 6.452 76.596 1.00 11.00 123 THR C O 1
ATOM 6135 N N . HIS C 1 136 ? 59.351 5.347 77.368 1.00 11.92 124 HIS C N 1
ATOM 6136 C CA . HIS C 1 136 ? 58.540 6.557 77.534 1.00 10.97 124 HIS C CA 1
ATOM 6137 C C . HIS C 1 136 ? 59.015 7.481 78.651 1.00 11.80 124 HIS C C 1
ATOM 6138 O O . HIS C 1 136 ? 59.725 7.058 79.562 1.00 10.79 124 HIS C O 1
ATOM 6145 N N . GLY C 1 137 ? 58.566 8.733 78.597 1.00 11.11 125 GLY C N 1
ATOM 6146 C CA . GLY C 1 137 ? 58.889 9.728 79.610 1.00 10.63 125 GLY C CA 1
ATOM 6147 C C . GLY C 1 137 ? 58.006 9.687 80.848 1.00 11.29 125 GLY C C 1
ATOM 6148 O O . GLY C 1 137 ? 57.261 8.729 81.075 1.00 12.19 125 GLY C O 1
ATOM 6149 N N . GLY C 1 138 ? 58.104 10.728 81.666 1.00 11.72 126 GLY C N 1
ATOM 6150 C CA . GLY C 1 138 ? 57.491 10.721 82.984 1.00 11.42 126 GLY C CA 1
ATOM 6151 C C . GLY C 1 138 ? 58.509 10.698 84.122 1.00 11.15 126 GLY C C 1
ATOM 6152 O O . GLY C 1 138 ? 58.182 10.280 85.229 1.00 11.53 126 GLY C O 1
ATOM 6153 N N . GLY C 1 139 ? 59.740 11.139 83.856 1.00 11.76 127 GLY C N 1
ATOM 6154 C CA . GLY C 1 139 ? 60.752 11.259 84.894 1.00 11.12 127 GLY C CA 1
ATOM 6155 C C . GLY C 1 139 ? 61.143 9.974 85.598 1.00 10.11 127 GLY C C 1
ATOM 6156 O O . GLY C 1 139 ? 61.677 10.023 86.719 1.00 12.17 127 GLY C O 1
ATOM 6157 N N . MET C 1 140 ? 60.910 8.838 84.931 1.00 11.44 128 MET C N 1
ATOM 6158 C CA . MET C 1 140 ? 61.114 7.495 85.499 1.00 11.44 128 MET C CA 1
ATOM 6159 C C . MET C 1 140 ? 60.193 7.223 86.683 1.00 12.19 128 MET C C 1
ATOM 6160 O O . MET C 1 140 ? 60.343 6.209 87.368 1.00 12.79 128 MET C O 1
ATOM 6165 N N . VAL C 1 141 ? 59.227 8.111 86.906 1.00 12.84 129 VAL C N 1
ATOM 6166 C CA . VAL C 1 141 ? 58.408 8.058 88.113 1.00 12.89 129 VAL C CA 1
ATOM 6167 C C . VAL C 1 141 ? 56.920 7.819 87.824 1.00 11.46 129 VAL C C 1
ATOM 6168 O O . VAL C 1 141 ? 56.243 7.120 88.581 1.00 12.91 129 VAL C O 1
ATOM 6172 N N . ILE C 1 142 ? 56.411 8.399 86.737 1.00 10.74 130 ILE C N 1
ATOM 6173 C CA . ILE C 1 142 ? 54.988 8.294 86.395 1.00 11.24 130 ILE C CA 1
ATOM 6174 C C . ILE C 1 142 ? 54.775 8.078 84.897 1.00 11.84 130 ILE C C 1
ATOM 6175 O O . ILE C 1 142 ? 55.733 8.147 84.109 1.00 12.24 130 ILE C O 1
ATOM 6180 N N . LEU C 1 143 ? 53.514 7.827 84.531 1.00 11.32 131 LEU C N 1
ATOM 6181 C CA . LEU C 1 143 ? 53.044 7.605 83.154 1.00 11.32 131 LEU C CA 1
ATOM 6182 C C . LEU C 1 143 ? 53.312 6.177 82.689 1.00 11.76 131 LEU C C 1
ATOM 6183 O O . LEU C 1 143 ? 54.185 5.489 83.220 1.00 13.50 131 LEU C O 1
ATOM 6188 N N . THR C 1 144 ? 52.537 5.720 81.713 1.00 11.71 132 THR C N 1
ATOM 6189 C CA . THR C 1 144 ? 52.639 4.334 81.257 1.00 13.27 132 THR C CA 1
ATOM 6190 C C . THR C 1 144 ? 52.715 4.227 79.743 1.00 12.15 132 THR C C 1
ATOM 6191 O O . THR C 1 144 ? 52.266 5.127 79.028 1.00 12.45 132 THR C O 1
ATOM 6195 N N . ALA C 1 145 ? 53.283 3.123 79.259 1.00 12.30 133 ALA C N 1
ATOM 6196 C CA . ALA C 1 145 ? 53.385 2.877 77.828 1.00 12.77 133 ALA C CA 1
ATOM 6197 C C . ALA C 1 145 ? 52.004 2.747 77.176 1.00 12.75 133 ALA C C 1
ATOM 6198 O O . ALA C 1 145 ? 51.846 3.002 75.982 1.00 13.29 133 ALA C O 1
ATOM 6200 N N . ALA C 1 146 ? 51.001 2.369 77.962 1.00 13.65 134 ALA C N 1
ATOM 6201 C CA . ALA C 1 146 ? 49.644 2.238 77.444 1.00 13.48 134 ALA C CA 1
ATOM 6202 C C . ALA C 1 146 ? 48.972 3.590 77.231 1.00 13.78 134 ALA C C 1
ATOM 6203 O O . ALA C 1 146 ? 47.904 3.662 76.611 1.00 16.52 134 ALA C O 1
ATOM 6205 N N . ASP C 1 147 ? 49.580 4.660 77.739 1.00 12.67 135 ASP C N 1
ATOM 6206 C CA . ASP C 1 147 ? 48.959 5.980 77.634 1.00 11.98 135 ASP C CA 1
ATOM 6207 C C . ASP C 1 147 ? 48.797 6.413 76.176 1.00 11.99 135 ASP C C 1
ATOM 6208 O O . ASP C 1 147 ? 49.652 6.123 75.335 1.00 13.43 135 ASP C O 1
ATOM 6213 N N . ALA C 1 148 ? 47.706 7.117 75.885 1.00 13.47 136 ALA C N 1
ATOM 6214 C CA . ALA C 1 148 ? 47.352 7.467 74.509 1.00 15.53 136 ALA C CA 1
ATOM 6215 C C . ALA C 1 148 ? 48.432 8.205 73.728 1.00 13.94 136 ALA C C 1
ATOM 6216 O O . ALA C 1 148 ? 48.604 7.960 72.532 1.00 14.90 136 ALA C O 1
ATOM 6218 N N . ASN C 1 149 ? 49.150 9.114 74.386 1.00 13.36 137 ASN C N 1
ATOM 6219 C CA . ASN C 1 149 ? 50.206 9.856 73.700 1.00 12.05 137 ASN C CA 1
ATOM 6220 C C . ASN C 1 149 ? 51.354 8.957 73.271 1.00 11.44 137 ASN C C 1
ATOM 6221 O O . ASN C 1 149 ? 51.932 9.152 72.199 1.00 12.76 137 ASN C O 1
ATOM 6226 N N . TYR C 1 150 ? 51.695 7.980 74.109 1.00 11.66 138 TYR C N 1
ATOM 6227 C CA . TYR C 1 150 ? 52.786 7.069 73.778 1.00 11.71 138 TYR C CA 1
ATOM 6228 C C . TYR C 1 150 ? 52.384 6.031 72.731 1.00 11.63 138 TYR C C 1
ATOM 6229 O O . TYR C 1 150 ? 53.165 5.726 71.814 1.00 11.85 138 TYR C O 1
ATOM 6238 N N . SER C 1 151 ? 51.168 5.509 72.844 1.00 12.53 139 SER C N 1
ATOM 6239 C CA . SER C 1 151 ? 50.641 4.634 71.810 1.00 13.99 139 SER C CA 1
ATOM 6240 C C . SER C 1 151 ? 50.625 5.337 70.445 1.00 13.66 139 SER C C 1
ATOM 6241 O O . SER C 1 151 ? 51.029 4.750 69.439 1.00 14.06 139 SER C O 1
ATOM 6244 N N . ARG C 1 152 ? 50.157 6.584 70.407 1.00 12.63 140 ARG C N 1
ATOM 6245 C CA . ARG C 1 152 ? 50.140 7.350 69.165 1.00 12.89 140 ARG C CA 1
ATOM 6246 C C . ARG C 1 152 ? 51.535 7.525 68.593 1.00 11.63 140 ARG C C 1
ATOM 6247 O O . ARG C 1 152 ? 51.760 7.328 67.399 1.00 11.79 140 ARG C O 1
ATOM 6255 N N . TRP C 1 153 ? 52.474 7.888 69.462 1.00 10.83 141 TRP C N 1
ATOM 6256 C CA . TRP C 1 153 ? 53.857 8.096 69.053 1.00 11.70 141 TRP C CA 1
ATOM 6257 C C . TRP C 1 153 ? 54.439 6.837 68.431 1.00 10.86 141 TRP C C 1
ATOM 6258 O O . TRP C 1 153 ? 55.035 6.887 67.354 1.00 12.02 141 TRP C O 1
ATOM 6269 N N . ARG C 1 154 ? 54.265 5.705 69.107 1.00 11.29 142 ARG C N 1
ATOM 6270 C CA . ARG C 1 154 ? 54.808 4.455 68.586 1.00 12.60 142 ARG C CA 1
ATOM 6271 C C . ARG C 1 154 ? 54.153 4.060 67.263 1.00 13.15 142 ARG C C 1
ATOM 6272 O O . ARG C 1 154 ? 54.823 3.559 66.360 1.00 13.15 142 ARG C O 1
ATOM 6280 N N . SER C 1 155 ? 52.852 4.308 67.133 1.00 13.10 143 SER C N 1
ATOM 6281 C CA . SER C 1 155 ? 52.166 4.026 65.880 1.00 14.34 143 SER C CA 1
ATOM 6282 C C . SER C 1 155 ? 52.607 4.948 64.747 1.00 13.81 143 SER C C 1
ATOM 6283 O O . SER C 1 155 ? 52.750 4.502 63.608 1.00 14.60 143 SER C O 1
ATOM 6286 N N . GLU C 1 156 ? 52.820 6.223 65.045 1.00 13.67 144 GLU C N 1
ATOM 6287 C CA . GLU C 1 156 ? 53.304 7.135 64.018 1.00 13.02 144 GLU C CA 1
ATOM 6288 C C . GLU C 1 156 ? 54.715 6.755 63.575 1.00 13.47 144 GLU C C 1
ATOM 6289 O O . GLU C 1 156 ? 55.040 6.839 62.385 1.00 14.72 144 GLU C O 1
ATOM 6295 N N . LEU C 1 157 ? 55.556 6.339 64.522 1.00 12.53 145 LEU C N 1
ATOM 6296 C CA . LEU C 1 157 ? 56.863 5.810 64.153 1.00 13.62 145 LEU C CA 1
ATOM 6297 C C . LEU C 1 157 ? 56.717 4.572 63.280 1.00 13.75 145 LEU C C 1
ATOM 6298 O O . LEU C 1 157 ? 57.352 4.466 62.219 1.00 14.41 145 LEU C O 1
ATOM 6303 N N . ALA C 1 158 ? 55.875 3.636 63.707 1.00 13.51 146 ALA C N 1
ATOM 6304 C CA . ALA C 1 158 ? 55.704 2.397 62.950 1.00 14.14 146 ALA C CA 1
ATOM 6305 C C . ALA C 1 158 ? 55.231 2.683 61.533 1.00 15.17 146 ALA C C 1
ATOM 6306 O O . ALA C 1 158 ? 55.650 2.021 60.577 1.00 15.23 146 ALA C O 1
ATOM 6308 N N . ALA C 1 159 ? 54.359 3.679 61.404 1.00 15.48 147 ALA C N 1
ATOM 6309 C CA . ALA C 1 159 ? 53.788 4.046 60.114 1.00 16.50 147 ALA C CA 1
ATOM 6310 C C . ALA C 1 159 ? 54.820 4.492 59.076 1.00 16.02 147 ALA C C 1
ATOM 6311 O O . ALA C 1 159 ? 54.558 4.425 57.866 1.00 17.65 147 ALA C O 1
ATOM 6313 N N . THR C 1 160 ? 55.994 4.927 59.534 1.00 15.25 148 THR C N 1
ATOM 6314 C CA . THR C 1 160 ? 57.056 5.322 58.612 1.00 15.17 148 THR C CA 1
ATOM 6315 C C . THR C 1 160 ? 57.833 4.120 58.086 1.00 16.64 148 THR C C 1
ATOM 6316 O O . THR C 1 160 ? 58.741 4.281 57.264 1.00 18.81 148 THR C O 1
ATOM 6320 N N . GLY C 1 161 ? 57.478 2.924 58.553 1.00 16.35 149 GLY C N 1
ATOM 6321 C CA . GLY C 1 161 ? 58.178 1.706 58.164 1.00 16.07 149 GLY C CA 1
ATOM 6322 C C . GLY C 1 161 ? 59.114 1.156 59.230 1.00 16.14 149 GLY C C 1
ATOM 6323 O O . GLY C 1 161 ? 60.269 0.814 58.949 1.00 17.51 149 GLY C O 1
ATOM 6324 N N . LEU C 1 162 ? 58.615 1.062 60.458 1.00 15.58 150 LEU C N 1
ATOM 6325 C CA . LEU C 1 162 ? 59.409 0.579 61.585 1.00 15.26 150 LEU C CA 1
ATOM 6326 C C . LEU C 1 162 ? 58.622 -0.408 62.417 1.00 15.41 150 LEU C C 1
ATOM 6327 O O . LEU C 1 162 ? 57.392 -0.352 62.458 1.00 16.48 150 LEU C O 1
ATOM 6332 N N . VAL C 1 163 ? 59.337 -1.304 63.096 1.00 14.64 151 VAL C N 1
ATOM 6333 C CA . VAL C 1 163 ? 58.755 -2.055 64.202 1.00 13.93 151 VAL C CA 1
ATOM 6334 C C . VAL C 1 163 ? 59.112 -1.301 65.466 1.00 13.88 151 VAL C C 1
ATOM 6335 O O . VAL C 1 163 ? 60.279 -0.992 65.695 1.00 17.16 151 VAL C O 1
ATOM 6339 N N . VAL C 1 164 ? 58.105 -0.968 66.266 1.00 13.32 152 VAL C N 1
ATOM 6340 C CA . VAL C 1 164 ? 58.337 -0.170 67.461 1.00 12.72 152 VAL C CA 1
ATOM 6341 C C . VAL C 1 164 ? 57.864 -0.940 68.678 1.00 13.33 152 VAL C C 1
ATOM 6342 O O . VAL C 1 164 ? 56.712 -1.377 68.740 1.00 15.59 152 VAL C O 1
ATOM 6346 N N . VAL C 1 165 ? 58.774 -1.130 69.627 1.00 13.11 153 VAL C N 1
ATOM 6347 C CA . VAL C 1 165 ? 58.501 -1.909 70.825 1.00 13.99 153 VAL C CA 1
ATOM 6348 C C . VAL C 1 165 ? 58.419 -0.991 72.036 1.00 14.08 153 VAL C C 1
ATOM 6349 O O . VAL C 1 165 ? 59.438 -0.459 72.491 1.00 14.85 153 VAL C O 1
ATOM 6353 N N . GLY C 1 166 ? 57.207 -0.797 72.548 1.00 13.16 154 GLY C N 1
ATOM 6354 C CA . GLY C 1 166 ? 56.997 0.026 73.728 1.00 12.75 154 GLY C CA 1
ATOM 6355 C C . GLY C 1 166 ? 57.111 -0.766 75.011 1.00 13.07 154 GLY C C 1
ATOM 6356 O O . GLY C 1 166 ? 56.330 -1.690 75.259 1.00 14.97 154 GLY C O 1
ATOM 6357 N N . VAL C 1 167 ? 58.091 -0.405 75.830 1.00 12.16 155 VAL C N 1
ATOM 6358 C CA . VAL C 1 167 ? 58.359 -1.141 77.063 1.00 11.70 155 VAL C CA 1
ATOM 6359 C C . VAL C 1 167 ? 57.522 -0.627 78.227 1.00 11.97 155 VAL C C 1
ATOM 6360 O O . VAL C 1 167 ? 57.569 0.563 78.560 1.00 12.89 155 VAL C O 1
ATOM 6364 N N . GLU C 1 168 ? 56.759 -1.525 78.852 1.00 12.68 156 GLU C N 1
ATOM 6365 C CA . GLU C 1 168 ? 56.033 -1.175 80.069 1.00 12.81 156 GLU C CA 1
ATOM 6366 C C . GLU C 1 168 ? 56.916 -1.507 81.269 1.00 13.14 156 GLU C C 1
ATOM 6367 O O . GLU C 1 168 ? 56.854 -2.606 81.829 1.00 15.88 156 GLU C O 1
ATOM 6373 N N . PHE C 1 169 ? 57.801 -0.575 81.603 1.00 12.87 157 PHE C N 1
ATOM 6374 C CA . PHE C 1 169 ? 58.742 -0.767 82.702 1.00 12.95 157 PHE C CA 1
ATOM 6375 C C . PHE C 1 169 ? 58.167 -0.298 84.044 1.00 12.96 157 PHE C C 1
ATOM 6376 O O . PHE C 1 169 ? 57.211 0.494 84.094 1.00 14.30 157 PHE C O 1
ATOM 6384 N N . ARG C 1 170 ? 58.749 -0.789 85.133 1.00 13.75 158 ARG C N 1
ATOM 6385 C CA . ARG C 1 170 ? 58.347 -0.351 86.466 1.00 13.36 158 ARG C CA 1
ATOM 6386 C C . ARG C 1 170 ? 58.710 1.106 86.723 1.00 13.07 158 ARG C C 1
ATOM 6387 O O . ARG C 1 170 ? 59.778 1.564 86.317 1.00 13.53 158 ARG C O 1
ATOM 6395 N N . ASN C 1 171 ? 57.812 1.819 87.402 1.00 12.74 159 ASN C N 1
ATOM 6396 C CA . ASN C 1 171 ? 58.010 3.220 87.760 1.00 12.46 159 ASN C CA 1
ATOM 6397 C C . ASN C 1 171 ? 58.330 3.388 89.235 1.00 12.40 159 ASN C C 1
ATOM 6398 O O . ASN C 1 171 ? 57.977 2.532 90.051 1.00 14.14 159 ASN C O 1
ATOM 6403 N N . ALA C 1 172 ? 58.945 4.521 89.579 1.00 12.91 160 ALA C N 1
ATOM 6404 C CA . ALA C 1 172 ? 59.248 4.844 90.970 1.00 14.20 160 ALA C CA 1
ATOM 6405 C C . ALA C 1 172 ? 58.019 5.229 91.800 1.00 15.13 160 ALA C C 1
ATOM 6406 O O . ALA C 1 172 ? 58.057 5.168 93.027 1.00 16.44 160 ALA C O 1
ATOM 6408 N N . ALA C 1 173 ? 56.946 5.642 91.134 1.00 13.35 161 ALA C N 1
ATOM 6409 C CA . ALA C 1 173 ? 55.705 5.995 91.827 1.00 13.76 161 ALA C CA 1
ATOM 6410 C C . ALA C 1 173 ? 54.503 5.717 90.933 1.00 14.33 161 ALA C C 1
ATOM 6411 O O . ALA C 1 173 ? 54.630 5.059 89.897 1.00 13.22 161 ALA C O 1
ATOM 6413 N N . GLY C 1 174 ? 53.336 6.199 91.342 1.00 14.26 162 GLY C N 1
ATOM 6414 C CA . GLY C 1 174 ? 52.147 6.081 90.516 1.00 13.67 162 GLY C CA 1
ATOM 6415 C C . GLY C 1 174 ? 51.586 4.679 90.369 1.00 14.32 162 GLY C C 1
ATOM 6416 O O . GLY C 1 174 ? 51.891 3.783 91.161 1.00 16.21 162 GLY C O 1
ATOM 6417 N N . ALA C 1 175 ? 50.758 4.490 89.344 1.00 13.64 163 ALA C N 1
ATOM 6418 C CA . ALA C 1 175 ? 50.057 3.226 89.141 1.00 15.36 163 ALA C CA 1
ATOM 6419 C C . ALA C 1 175 ? 50.990 2.034 88.982 1.00 15.94 163 ALA C C 1
ATOM 6420 O O . ALA C 1 175 ? 50.643 0.917 89.378 1.00 18.33 163 ALA C O 1
ATOM 6422 N N . LEU C 1 176 ? 52.163 2.267 88.405 1.00 15.41 164 LEU C N 1
ATOM 6423 C CA . LEU C 1 176 ? 53.118 1.186 88.183 1.00 15.02 164 LEU C CA 1
ATOM 6424 C C . LEU C 1 176 ? 54.265 1.200 89.193 1.00 15.41 164 LEU C C 1
ATOM 6425 O O . LEU C 1 176 ? 55.312 0.588 88.956 1.00 16.60 164 LEU C O 1
ATOM 6430 N N . GLY C 1 177 ? 54.064 1.878 90.324 1.00 15.34 165 GLY C N 1
ATOM 6431 C CA . GLY C 1 177 ? 55.097 1.989 91.355 1.00 15.00 165 GLY C CA 1
ATOM 6432 C C . GLY C 1 177 ? 54.969 0.953 92.458 1.00 16.02 165 GLY C C 1
ATOM 6433 O O . GLY C 1 177 ? 54.110 0.070 92.381 1.00 18.72 165 GLY C O 1
ATOM 6434 N N . ASN C 1 178 ? 55.802 1.037 93.496 1.00 17.19 166 ASN C N 1
ATOM 6435 C CA . ASN C 1 178 ? 56.853 2.040 93.648 1.00 16.85 166 ASN C CA 1
ATOM 6436 C C . ASN C 1 178 ? 58.209 1.350 93.606 1.00 15.99 166 ASN C C 1
ATOM 6437 O O . ASN C 1 178 ? 58.604 0.657 94.557 1.00 18.07 166 ASN C O 1
ATOM 6442 N N . HIS C 1 179 ? 58.917 1.550 92.500 1.00 16.28 167 HIS C N 1
ATOM 6443 C CA . HIS C 1 179 ? 60.138 0.811 92.221 1.00 15.75 167 HIS C CA 1
ATOM 6444 C C . HIS C 1 179 ? 61.274 1.768 91.894 1.00 15.91 167 HIS C C 1
ATOM 6445 O O . HIS C 1 179 ? 61.386 2.240 90.764 1.00 14.98 167 HIS C O 1
ATOM 6452 N N . PRO C 1 180 ? 62.124 2.066 92.889 1.00 15.48 168 PRO C N 1
ATOM 6453 C CA . PRO C 1 180 ? 63.254 2.978 92.665 1.00 15.67 168 PRO C CA 1
ATOM 6454 C C . PRO C 1 180 ? 64.269 2.410 91.685 1.00 15.06 168 PRO C C 1
ATOM 6455 O O . PRO C 1 180 ? 64.243 1.207 91.382 1.00 15.24 168 PRO C O 1
ATOM 6459 N N . PHE C 1 181 ? 65.163 3.271 91.208 1.00 14.67 169 PHE C N 1
ATOM 6460 C CA . PHE C 1 181 ? 66.353 2.819 90.494 1.00 14.47 169 PHE C CA 1
ATOM 6461 C C . PHE C 1 181 ? 66.939 1.617 91.234 1.00 15.34 169 PHE C C 1
ATOM 6462 O O . PHE C 1 181 ? 67.040 1.640 92.462 1.00 17.04 169 PHE C O 1
ATOM 6470 N N . PRO C 1 182 ? 67.350 0.564 90.502 1.00 15.03 170 PRO C N 1
ATOM 6471 C CA . PRO C 1 182 ? 67.471 0.403 89.046 1.00 14.94 170 PRO C CA 1
ATOM 6472 C C . PRO C 1 182 ? 66.346 -0.420 88.405 1.00 15.50 170 PRO C C 1
ATOM 6473 O O . PRO C 1 182 ? 66.580 -1.004 87.344 1.00 15.13 170 PRO C O 1
ATOM 6477 N N . ALA C 1 183 ? 65.168 -0.478 89.023 1.00 14.68 171 ALA C N 1
ATOM 6478 C CA . ALA C 1 183 ? 64.091 -1.339 88.516 1.00 14.52 171 ALA C CA 1
ATOM 6479 C C . ALA C 1 183 ? 63.697 -1.049 87.054 1.00 13.78 171 ALA C C 1
ATOM 6480 O O . ALA C 1 183 ? 63.718 -1.950 86.197 1.00 14.42 171 ALA C O 1
ATOM 6482 N N . GLY C 1 184 ? 63.329 0.199 86.777 1.00 13.10 172 GLY C N 1
ATOM 6483 C CA . GLY C 1 184 ? 62.931 0.589 85.437 1.00 13.86 172 GLY C CA 1
ATOM 6484 C C . GLY C 1 184 ? 64.042 0.384 84.425 1.00 13.90 172 GLY C C 1
ATOM 6485 O O . GLY C 1 184 ? 63.792 -0.078 83.306 1.00 14.01 172 GLY C O 1
ATOM 6486 N N . LEU C 1 185 ? 65.265 0.736 84.814 1.00 13.87 173 LEU C N 1
ATOM 6487 C CA . LEU C 1 185 ? 66.424 0.530 83.963 1.00 13.44 173 LEU C CA 1
ATOM 6488 C C . LEU C 1 185 ? 66.589 -0.941 83.589 1.00 13.73 173 LEU C C 1
ATOM 6489 O O . LEU C 1 185 ? 66.772 -1.279 82.418 1.00 13.56 173 LEU C O 1
ATOM 6494 N N . HIS C 1 186 ? 66.513 -1.816 84.583 1.00 13.37 174 HIS C N 1
ATOM 6495 C CA . HIS C 1 186 ? 66.621 -3.241 84.309 1.00 13.87 174 HIS C CA 1
ATOM 6496 C C . HIS C 1 186 ? 65.529 -3.741 83.374 1.00 15.28 174 HIS C C 1
ATOM 6497 O O . HIS C 1 186 ? 65.792 -4.575 82.503 1.00 15.31 174 HIS C O 1
ATOM 6504 N N . ASP C 1 187 ? 64.306 -3.237 83.545 1.00 14.54 175 ASP C N 1
ATOM 6505 C CA . ASP C 1 187 ? 63.210 -3.660 82.674 1.00 14.44 175 ASP C CA 1
ATOM 6506 C C . ASP C 1 187 ? 63.446 -3.231 81.228 1.00 14.91 175 ASP C C 1
ATOM 6507 O O . ASP C 1 187 ? 63.188 -4.000 80.298 1.00 14.80 175 ASP C O 1
ATOM 6512 N N . CYS C 1 188 ? 63.937 -2.009 81.036 1.00 13.87 176 CYS C N 1
ATOM 6513 C CA . CYS C 1 188 ? 64.223 -1.518 79.693 1.00 13.65 176 CYS C CA 1
ATOM 6514 C C . CYS C 1 188 ? 65.344 -2.318 79.048 1.00 14.98 176 CYS C C 1
ATOM 6515 O O . CYS C 1 188 ? 65.274 -2.669 77.865 1.00 15.25 176 CYS C O 1
ATOM 6518 N N . ALA C 1 189 ? 66.381 -2.602 79.828 1.00 13.62 177 ALA C N 1
ATOM 6519 C CA . ALA C 1 189 ? 67.499 -3.390 79.343 1.00 14.68 177 ALA C CA 1
ATOM 6520 C C . ALA C 1 189 ? 67.051 -4.786 78.950 1.00 15.17 177 ALA C C 1
ATOM 6521 O O . ALA C 1 189 ? 67.411 -5.300 77.893 1.00 15.76 177 ALA C O 1
ATOM 6523 N N . ASP C 1 190 ? 66.268 -5.414 79.815 1.00 15.18 178 ASP C N 1
ATOM 6524 C CA . ASP C 1 190 ? 65.816 -6.769 79.541 1.00 15.78 178 ASP C CA 1
ATOM 6525 C C . ASP C 1 190 ? 64.894 -6.825 78.330 1.00 16.74 178 ASP C C 1
ATOM 6526 O O . ASP C 1 190 ? 64.926 -7.791 77.567 1.00 17.58 178 ASP C O 1
ATOM 6531 N N . ALA C 1 191 ? 64.087 -5.783 78.146 1.00 16.04 179 ALA C N 1
ATOM 6532 C CA . ALA C 1 191 ? 63.276 -5.679 76.938 1.00 16.40 179 ALA C CA 1
ATOM 6533 C C . ALA C 1 191 ? 64.145 -5.565 75.686 1.00 15.89 179 ALA C C 1
ATOM 6534 O O . ALA C 1 191 ? 63.891 -6.239 74.691 1.00 15.91 179 ALA C O 1
ATOM 6536 N N . ALA C 1 192 ? 65.177 -4.727 75.739 1.00 15.02 180 ALA C N 1
ATOM 6537 C CA . ALA C 1 192 ? 66.097 -4.594 74.618 1.00 15.18 180 ALA C CA 1
ATOM 6538 C C . ALA C 1 192 ? 66.796 -5.917 74.318 1.00 16.84 180 ALA C C 1
ATOM 6539 O O . ALA C 1 192 ? 66.955 -6.284 73.156 1.00 16.92 180 ALA C O 1
ATOM 6541 N N . LYS C 1 193 ? 67.201 -6.641 75.359 1.00 17.27 181 LYS C N 1
ATOM 6542 C CA . LYS C 1 193 ? 67.821 -7.945 75.155 1.00 18.82 181 LYS C CA 1
ATOM 6543 C C . LYS C 1 193 ? 66.856 -8.932 74.503 1.00 18.34 181 LYS C C 1
ATOM 6544 O O . LYS C 1 193 ? 67.258 -9.729 73.649 1.00 18.58 181 LYS C O 1
ATOM 6550 N N . TRP C 1 194 ? 65.592 -8.891 74.912 1.00 17.46 182 TRP C N 1
ATOM 6551 C CA . TRP C 1 194 ? 64.592 -9.768 74.314 1.00 17.97 182 TRP C CA 1
ATOM 6552 C C . TRP C 1 194 ? 64.408 -9.443 72.840 1.00 17.94 182 TRP C C 1
ATOM 6553 O O . TRP C 1 194 ? 64.381 -10.345 72.000 1.00 18.82 182 TRP C O 1
ATOM 6564 N N . VAL C 1 195 ? 64.284 -8.155 72.532 1.00 17.65 183 VAL C N 1
ATOM 6565 C CA . VAL C 1 195 ? 64.148 -7.728 71.152 1.00 17.14 183 VAL C CA 1
ATOM 6566 C C . VAL C 1 195 ? 65.352 -8.204 70.339 1.00 19.11 183 VAL C C 1
ATOM 6567 O O . VAL C 1 195 ? 65.201 -8.755 69.244 1.00 19.45 183 VAL C O 1
ATOM 6571 N N . ALA C 1 196 ? 66.543 -8.032 70.905 1.00 19.58 184 ALA C N 1
ATOM 6572 C CA . ALA C 1 196 ? 67.780 -8.445 70.245 1.00 20.42 184 ALA C CA 1
ATOM 6573 C C . ALA C 1 196 ? 67.851 -9.954 69.973 1.00 22.42 184 ALA C C 1
ATOM 6574 O O . ALA C 1 196 ? 68.563 -10.386 69.061 1.00 23.65 184 ALA C O 1
ATOM 6576 N N . SER C 1 197 ? 67.134 -10.745 70.775 1.00 21.96 185 SER C N 1
ATOM 6577 C CA . SER C 1 197 ? 67.126 -12.202 70.642 1.00 23.18 185 SER C CA 1
ATOM 6578 C C . SER C 1 197 ? 65.961 -12.717 69.807 1.00 22.36 185 SER C C 1
ATOM 6579 O O . SER C 1 197 ? 65.839 -13.929 69.589 1.00 23.75 185 SER C O 1
ATOM 6582 N N . ASN C 1 198 ? 65.118 -11.802 69.335 1.00 21.77 186 ASN C N 1
ATOM 6583 C CA . ASN C 1 198 ? 63.934 -12.177 68.569 1.00 22.54 186 ASN C CA 1
ATOM 6584 C C . ASN C 1 198 ? 63.827 -11.421 67.251 1.00 21.92 186 ASN C C 1
ATOM 6585 O O . ASN C 1 198 ? 62.726 -11.111 66.794 1.00 24.05 186 ASN C O 1
ATOM 6590 N N . ARG C 1 199 ? 64.973 -11.122 66.646 1.00 21.19 187 ARG C N 1
ATOM 6591 C CA . ARG C 1 199 ? 65.003 -10.320 65.425 1.00 22.18 187 ARG C CA 1
ATOM 6592 C C . ARG C 1 199 ? 64.243 -10.954 64.256 1.00 23.32 187 ARG C C 1
ATOM 6593 O O . ARG C 1 199 ? 63.506 -10.267 63.549 1.00 24.11 187 ARG C O 1
ATOM 6601 N N . GLU C 1 200 ? 64.427 -12.256 64.051 1.00 25.93 188 GLU C N 1
ATOM 6602 C CA . GLU C 1 200 ? 63.704 -12.958 62.994 1.00 28.51 188 GLU C CA 1
ATOM 6603 C C . GLU C 1 200 ? 62.197 -12.971 63.228 1.00 27.05 188 GLU C C 1
ATOM 6604 O O . GLU C 1 200 ? 61.419 -12.688 62.317 1.00 27.39 188 GLU C O 1
ATOM 6610 N N . ALA C 1 201 ? 61.794 -13.289 64.455 1.00 26.71 189 ALA C N 1
ATOM 6611 C CA . ALA C 1 201 ? 60.382 -13.319 64.822 1.00 25.73 189 ALA C CA 1
ATOM 6612 C C . ALA C 1 201 ? 59.694 -11.961 64.684 1.00 24.85 189 ALA C C 1
ATOM 6613 O O . ALA C 1 201 ? 58.527 -11.888 64.301 1.00 26.96 189 ALA C O 1
ATOM 6615 N N . LEU C 1 202 ? 60.416 -10.891 64.999 1.00 23.44 190 LEU C N 1
ATOM 6616 C CA . LEU C 1 202 ? 59.861 -9.547 64.901 1.00 23.09 190 LEU C CA 1
ATOM 6617 C C . LEU C 1 202 ? 59.962 -8.995 63.480 1.00 22.90 190 LEU C C 1
ATOM 6618 O O . LEU C 1 202 ? 59.318 -8.001 63.148 1.00 22.80 190 LEU C O 1
ATOM 6623 N N . GLY C 1 203 ? 60.778 -9.630 62.644 1.00 22.05 191 GLY C N 1
ATOM 6624 C CA . GLY C 1 203 ? 61.007 -9.130 61.300 1.00 23.24 191 GLY C CA 1
ATOM 6625 C C . GLY C 1 203 ? 61.784 -7.828 61.306 1.00 22.21 191 GLY C C 1
ATOM 6626 O O . GLY C 1 203 ? 61.416 -6.865 60.626 1.00 22.06 191 GLY C O 1
ATOM 6627 N N . ILE C 1 204 ? 62.870 -7.795 62.072 1.00 21.40 192 ILE C N 1
ATOM 6628 C CA . ILE C 1 204 ? 63.652 -6.571 62.218 1.00 20.65 192 ILE C CA 1
ATOM 6629 C C . ILE C 1 204 ? 65.107 -6.730 61.817 1.00 21.74 192 ILE C C 1
ATOM 6630 O O . ILE C 1 204 ? 65.682 -7.823 61.887 1.00 21.95 192 ILE C O 1
ATOM 6635 N N . SER C 1 205 ? 65.696 -5.625 61.373 1.00 22.23 193 SER C N 1
ATOM 6636 C CA . SER C 1 205 ? 67.122 -5.607 61.113 1.00 24.45 193 SER C CA 1
ATOM 6637 C C . SER C 1 205 ? 67.831 -5.189 62.399 1.00 27.41 193 SER C C 1
ATOM 6638 O O . SER C 1 205 ? 68.054 -6.014 63.293 1.00 30.56 193 SER C O 1
ATOM 6641 N N . THR C 1 206 ? 68.157 -3.907 62.496 1.00 24.00 194 THR C N 1
ATOM 6642 C CA . THR C 1 206 ? 68.836 -3.364 63.668 1.00 21.97 194 THR C CA 1
ATOM 6643 C C . THR C 1 206 ? 67.831 -2.768 64.641 1.00 20.88 194 THR C C 1
ATOM 6644 O O . THR C 1 206 ? 66.655 -2.604 64.315 1.00 22.36 194 THR C O 1
ATOM 6648 N N . LEU C 1 207 ? 68.306 -2.420 65.829 1.00 18.23 195 LEU C N 1
ATOM 6649 C CA . LEU C 1 207 ? 67.455 -1.794 66.831 1.00 18.13 195 LEU C CA 1
ATOM 6650 C C . LEU C 1 207 ? 68.157 -0.575 67.410 1.00 17.07 195 LEU C C 1
ATOM 6651 O O . LEU C 1 207 ? 69.376 -0.581 67.638 1.00 17.21 195 LEU C O 1
ATOM 6656 N N . ILE C 1 208 ? 67.385 0.484 67.608 1.00 13.96 196 ILE C N 1
ATOM 6657 C CA . ILE C 1 208 ? 67.857 1.625 68.376 1.00 12.75 196 ILE C CA 1
ATOM 6658 C C . ILE C 1 208 ? 67.008 1.806 69.632 1.00 11.72 196 ILE C C 1
ATOM 6659 O O . ILE C 1 208 ? 65.845 1.389 69.677 1.00 13.49 196 ILE C O 1
ATOM 6664 N N . MET C 1 209 ? 67.603 2.411 70.652 1.00 11.54 197 MET C N 1
ATOM 6665 C CA . MET C 1 209 ? 66.852 2.846 71.820 1.00 11.58 197 MET C CA 1
ATOM 6666 C C . MET C 1 209 ? 66.393 4.272 71.572 1.00 12.56 197 MET C C 1
ATOM 6667 O O . MET C 1 209 ? 67.167 5.094 71.084 1.00 13.79 197 MET C O 1
ATOM 6672 N N . SER C 1 210 ? 65.151 4.584 71.918 1.00 11.41 198 SER C N 1
ATOM 6673 C CA . SER C 1 210 ? 64.695 5.967 71.843 1.00 10.63 198 SER C CA 1
ATOM 6674 C C . SER C 1 210 ? 63.667 6.287 72.915 1.00 10.22 198 SER C C 1
ATOM 6675 O O . SER C 1 210 ? 62.860 5.441 73.276 1.00 11.58 198 SER C O 1
ATOM 6678 N N . GLY C 1 211 ? 63.690 7.513 73.418 1.00 10.61 199 GLY C N 1
ATOM 6679 C CA . GLY C 1 211 ? 62.619 7.989 74.272 1.00 10.96 199 GLY C CA 1
ATOM 6680 C C . GLY C 1 211 ? 62.863 9.422 74.673 1.00 9.31 199 GLY C C 1
ATOM 6681 O O . GLY C 1 211 ? 63.923 9.973 74.372 1.00 10.61 199 GLY C O 1
ATOM 6682 N N . GLU C 1 212 ? 61.896 10.024 75.358 1.00 9.90 200 GLU C N 1
ATOM 6683 C CA . GLU C 1 212 ? 61.982 11.442 75.714 1.00 9.85 200 GLU C CA 1
ATOM 6684 C C . GLU C 1 212 ? 61.961 11.634 77.222 1.00 10.23 200 GLU C C 1
ATOM 6685 O O . GLU C 1 212 ? 61.329 10.867 77.958 1.00 10.74 200 GLU C O 1
ATOM 6691 N N . SER C 1 213 ? 62.689 12.654 77.664 1.00 10.44 201 SER C N 1
ATOM 6692 C CA . SER C 1 213 ? 62.673 13.103 79.047 1.00 11.58 201 SER C CA 1
ATOM 6693 C C . SER C 1 213 ? 63.202 11.987 79.956 1.00 10.30 201 SER C C 1
ATOM 6694 O O . SER C 1 213 ? 64.347 11.557 79.783 1.00 11.68 201 SER C O 1
ATOM 6697 N N . GLY C 1 214 ? 62.401 11.503 80.902 1.00 10.42 202 GLY C N 1
ATOM 6698 C CA . GLY C 1 214 ? 62.815 10.353 81.685 1.00 11.32 202 GLY C CA 1
ATOM 6699 C C . GLY C 1 214 ? 63.105 9.140 80.813 1.00 11.00 202 GLY C C 1
ATOM 6700 O O . GLY C 1 214 ? 63.921 8.276 81.165 1.00 11.83 202 GLY C O 1
ATOM 6701 N N . GLY C 1 215 ? 62.407 9.043 79.687 1.00 11.46 203 GLY C N 1
ATOM 6702 C CA . GLY C 1 215 ? 62.677 7.991 78.729 1.00 11.85 203 GLY C CA 1
ATOM 6703 C C . GLY C 1 215 ? 63.946 8.215 77.925 1.00 10.39 203 GLY C C 1
ATOM 6704 O O . GLY C 1 215 ? 64.524 7.262 77.399 1.00 12.10 203 GLY C O 1
ATOM 6705 N N . GLY C 1 216 ? 64.378 9.467 77.799 1.00 10.18 204 GLY C N 1
ATOM 6706 C CA . GLY C 1 216 ? 65.674 9.744 77.205 1.00 10.24 204 GLY C CA 1
ATOM 6707 C C . GLY C 1 216 ? 66.761 9.252 78.142 1.00 10.02 204 GLY C C 1
ATOM 6708 O O . GLY C 1 216 ? 67.733 8.624 77.702 1.00 11.57 204 GLY C O 1
ATOM 6709 N N . ASN C 1 217 ? 66.596 9.546 79.434 1.00 10.58 205 ASN C N 1
ATOM 6710 C CA . ASN C 1 217 ? 67.458 9.001 80.486 1.00 10.13 205 ASN C CA 1
ATOM 6711 C C . ASN C 1 217 ? 67.549 7.478 80.362 1.00 11.51 205 ASN C C 1
ATOM 6712 O O . ASN C 1 217 ? 68.644 6.920 80.217 1.00 11.84 205 ASN C O 1
ATOM 6717 N N . LEU C 1 218 ? 66.403 6.806 80.377 1.00 11.58 206 LEU C N 1
ATOM 6718 C CA . LEU C 1 218 ? 66.400 5.350 80.349 1.00 12.32 206 LEU C CA 1
ATOM 6719 C C . LEU C 1 218 ? 67.034 4.766 79.084 1.00 11.64 206 LEU C C 1
ATOM 6720 O O . LEU C 1 218 ? 67.733 3.748 79.161 1.00 12.83 206 LEU C O 1
ATOM 6725 N N . SER C 1 219 ? 66.838 5.412 77.933 1.00 11.94 207 SER C N 1
ATOM 6726 C CA . SER C 1 219 ? 67.473 4.928 76.706 1.00 12.16 207 SER C CA 1
ATOM 6727 C C . SER C 1 219 ? 68.988 5.085 76.763 1.00 12.64 207 SER C C 1
ATOM 6728 O O . SER C 1 219 ? 69.741 4.183 76.363 1.00 12.90 207 SER C O 1
ATOM 6731 N N . LEU C 1 220 ? 69.437 6.232 77.258 1.00 12.46 208 LEU C N 1
ATOM 6732 C CA . LEU C 1 220 ? 70.864 6.460 77.425 1.00 12.80 208 LEU C CA 1
ATOM 6733 C C . LEU C 1 220 ? 71.451 5.457 78.409 1.00 12.36 208 LEU C C 1
ATOM 6734 O O . LEU C 1 220 ? 72.488 4.825 78.137 1.00 14.03 208 LEU C O 1
ATOM 6739 N N . ALA C 1 221 ? 70.780 5.294 79.546 1.00 12.85 209 ALA C N 1
ATOM 6740 C CA . ALA C 1 221 ? 71.276 4.433 80.613 1.00 13.10 209 ALA C CA 1
ATOM 6741 C C . ALA C 1 221 ? 71.255 2.958 80.217 1.00 13.00 209 ALA C C 1
ATOM 6742 O O . ALA C 1 221 ? 72.159 2.202 80.573 1.00 14.51 209 ALA C O 1
ATOM 6744 N N . THR C 1 222 ? 70.228 2.547 79.475 1.00 12.76 210 THR C N 1
ATOM 6745 C CA . THR C 1 222 ? 70.153 1.165 78.993 1.00 13.41 210 THR C CA 1
ATOM 6746 C C . THR C 1 222 ? 71.374 0.809 78.167 1.00 13.24 210 THR C C 1
ATOM 6747 O O . THR C 1 222 ? 71.940 -0.290 78.289 1.00 14.48 210 THR C O 1
ATOM 6751 N N . THR C 1 223 ? 71.803 1.764 77.350 1.00 12.74 211 THR C N 1
ATOM 6752 C CA . THR C 1 223 ? 72.916 1.541 76.448 1.00 13.51 211 THR C CA 1
ATOM 6753 C C . THR C 1 223 ? 74.242 1.489 77.210 1.00 15.02 211 THR C C 1
ATOM 6754 O O . THR C 1 223 ? 75.096 0.649 76.916 1.00 15.68 211 THR C O 1
ATOM 6758 N N . MET C 1 224 ? 74.402 2.354 78.211 1.00 14.78 212 MET C N 1
ATOM 6759 C CA . MET C 1 224 ? 75.555 2.258 79.103 1.00 14.75 212 MET C CA 1
ATOM 6760 C C . MET C 1 224 ? 75.554 0.943 79.880 1.00 14.82 212 MET C C 1
ATOM 6761 O O . MET C 1 224 ? 76.619 0.361 80.108 1.00 16.95 212 MET C O 1
ATOM 6766 N N . LEU C 1 225 ? 74.373 0.469 80.278 1.00 15.07 213 LEU C N 1
ATOM 6767 C CA . LEU C 1 225 ? 74.290 -0.802 80.994 1.00 15.30 213 LEU C CA 1
ATOM 6768 C C . LEU C 1 225 ? 74.679 -1.968 80.082 1.00 16.99 213 LEU C C 1
ATOM 6769 O O . LEU C 1 225 ? 75.361 -2.900 80.515 1.00 18.50 213 LEU C O 1
ATOM 6774 N N . ALA C 1 226 ? 74.247 -1.912 78.822 1.00 16.32 214 ALA C N 1
ATOM 6775 C CA . ALA C 1 226 ? 74.657 -2.906 77.830 1.00 16.49 214 ALA C CA 1
ATOM 6776 C C . ALA C 1 226 ? 76.177 -2.978 77.702 1.00 16.66 214 ALA C C 1
ATOM 6777 O O . ALA C 1 226 ? 76.752 -4.066 77.581 1.00 18.61 214 ALA C O 1
ATOM 6779 N N . LYS C 1 227 ? 76.831 -1.820 77.727 1.00 16.59 215 LYS C N 1
ATOM 6780 C CA . LYS C 1 227 ? 78.292 -1.791 77.684 1.00 17.11 215 LYS C CA 1
ATOM 6781 C C . LYS C 1 227 ? 78.874 -2.536 78.888 1.00 18.82 215 LYS C C 1
ATOM 6782 O O . LYS C 1 227 ? 79.737 -3.404 78.736 1.00 20.15 215 LYS C O 1
ATOM 6788 N N . LYS C 1 228 ? 78.384 -2.199 80.079 1.00 18.07 216 LYS C N 1
ATOM 6789 C CA . LYS C 1 228 ? 78.815 -2.845 81.314 1.00 18.82 216 LYS C CA 1
ATOM 6790 C C . LYS C 1 228 ? 78.591 -4.355 81.297 1.00 18.63 216 LYS C C 1
ATOM 6791 O O . LYS C 1 228 ? 79.439 -5.133 81.755 1.00 21.84 216 LYS C O 1
ATOM 6797 N N . GLU C 1 229 ? 77.454 -4.767 80.744 1.00 20.58 217 GLU C N 1
ATOM 6798 C CA . GLU C 1 229 ? 77.035 -6.167 80.792 1.00 20.68 217 GLU C CA 1
ATOM 6799 C C . GLU C 1 229 ? 77.525 -6.990 79.600 1.00 21.75 217 GLU C C 1
ATOM 6800 O O . GLU C 1 229 ? 77.337 -8.209 79.561 1.00 24.16 217 GLU C O 1
ATOM 6806 N N . GLY C 1 230 ? 78.166 -6.329 78.642 1.00 21.77 218 GLY C N 1
ATOM 6807 C CA . GLY C 1 230 ? 78.774 -7.021 77.518 1.00 21.61 218 GLY C CA 1
ATOM 6808 C C . GLY C 1 230 ? 77.880 -7.395 76.346 1.00 21.91 218 GLY C C 1
ATOM 6809 O O . GLY C 1 230 ? 78.216 -8.301 75.578 1.00 23.22 218 GLY C O 1
ATOM 6810 N N . TRP C 1 231 ? 76.754 -6.706 76.195 1.00 20.91 219 TRP C N 1
ATOM 6811 C CA . TRP C 1 231 ? 75.869 -6.937 75.053 1.00 18.83 219 TRP C CA 1
ATOM 6812 C C . TRP C 1 231 ? 75.643 -5.664 74.230 1.00 19.06 219 TRP C C 1
ATOM 6813 O O . TRP C 1 231 ? 74.637 -5.530 73.524 1.00 19.78 219 TRP C O 1
ATOM 6824 N N . LEU C 1 232 ? 76.587 -4.732 74.326 1.00 19.30 220 LEU C N 1
ATOM 6825 C CA . LEU C 1 232 ? 76.492 -3.456 73.622 1.00 18.66 220 LEU C CA 1
ATOM 6826 C C . LEU C 1 232 ? 76.277 -3.602 72.123 1.00 18.57 220 LEU C C 1
ATOM 6827 O O . LEU C 1 232 ? 75.591 -2.785 71.506 1.00 18.71 220 LEU C O 1
ATOM 6832 N N . GLU C 1 233 ? 76.862 -4.641 71.537 1.00 20.27 221 GLU C N 1
ATOM 6833 C CA . GLU C 1 233 ? 76.758 -4.846 70.097 1.00 21.96 221 GLU C CA 1
ATOM 6834 C C . GLU C 1 233 ? 75.321 -5.018 69.605 1.00 20.26 221 GLU C C 1
ATOM 6835 O O . GLU C 1 233 ? 75.051 -4.848 68.415 1.00 20.72 221 GLU C O 1
ATOM 6841 N N . GLU C 1 234 ? 74.403 -5.339 70.513 1.00 19.06 222 GLU C N 1
ATOM 6842 C CA . GLU C 1 234 ? 73.001 -5.484 70.142 1.00 18.78 222 GLU C CA 1
ATOM 6843 C C . GLU C 1 234 ? 72.326 -4.151 69.862 1.00 17.69 222 GLU C C 1
ATOM 6844 O O . GLU C 1 234 ? 71.293 -4.112 69.193 1.00 18.34 222 GLU C O 1
ATOM 6850 N N . ILE C 1 235 ? 72.887 -3.060 70.384 1.00 16.29 223 ILE C N 1
ATOM 6851 C CA . ILE C 1 235 ? 72.268 -1.743 70.215 1.00 15.82 223 ILE C CA 1
ATOM 6852 C C . ILE C 1 235 ? 73.009 -0.948 69.160 1.00 16.37 223 ILE C C 1
ATOM 6853 O O . ILE C 1 235 ? 74.204 -0.660 69.311 1.00 17.57 223 ILE C O 1
ATOM 6858 N N . ALA C 1 236 ? 72.302 -0.596 68.087 1.00 15.54 224 ALA C N 1
ATOM 6859 C CA . ALA C 1 236 ? 72.934 0.062 66.947 1.00 15.76 224 ALA C CA 1
ATOM 6860 C C . ALA C 1 236 ? 72.957 1.577 67.061 1.00 14.79 224 ALA C C 1
ATOM 6861 O O . ALA C 1 236 ? 73.654 2.247 66.301 1.00 15.60 224 ALA C O 1
ATOM 6863 N N . GLY C 1 237 ? 72.198 2.118 68.004 1.00 13.83 225 GLY C N 1
ATOM 6864 C CA . GLY C 1 237 ? 72.149 3.557 68.169 1.00 12.91 225 GLY C CA 1
ATOM 6865 C C . GLY C 1 237 ? 71.151 3.992 69.218 1.00 12.56 225 GLY C C 1
ATOM 6866 O O . GLY C 1 237 ? 70.346 3.184 69.696 1.00 13.41 225 GLY C O 1
ATOM 6867 N N . VAL C 1 238 ? 71.196 5.276 69.572 1.00 12.14 226 VAL C N 1
ATOM 6868 C CA . VAL C 1 238 ? 70.334 5.841 70.607 1.00 11.66 226 VAL C CA 1
ATOM 6869 C C . VAL C 1 238 ? 69.816 7.200 70.147 1.00 12.14 226 VAL C C 1
ATOM 6870 O O . VAL C 1 238 ? 70.601 8.054 69.747 1.00 12.80 226 VAL C O 1
ATOM 6874 N N . TYR C 1 239 ? 68.506 7.409 70.224 1.00 11.59 227 TYR C N 1
ATOM 6875 C CA . TYR C 1 239 ? 67.907 8.712 69.911 1.00 11.55 227 TYR C CA 1
ATOM 6876 C C . TYR C 1 239 ? 67.208 9.219 71.161 1.00 11.40 227 TYR C C 1
ATOM 6877 O O . TYR C 1 239 ? 66.117 8.768 71.498 1.00 11.41 227 TYR C O 1
ATOM 6886 N N . ALA C 1 240 ? 67.872 10.122 71.873 1.00 10.50 228 ALA C N 1
ATOM 6887 C CA . ALA C 1 240 ? 67.370 10.610 73.149 1.00 10.44 228 ALA C CA 1
ATOM 6888 C C . ALA C 1 240 ? 66.795 12.004 73.010 1.00 10.27 228 ALA C C 1
ATOM 6889 O O . ALA C 1 240 ? 67.509 12.943 72.648 1.00 11.53 228 ALA C O 1
ATOM 6891 N N . GLN C 1 241 ? 65.503 12.127 73.288 1.00 10.42 229 GLN C N 1
ATOM 6892 C CA . GLN C 1 241 ? 64.820 13.406 73.229 1.00 10.19 229 GLN C CA 1
ATOM 6893 C C . GLN C 1 241 ? 64.770 14.048 74.594 1.00 10.37 229 GLN C C 1
ATOM 6894 O O . GLN C 1 241 ? 64.586 13.353 75.587 1.00 9.80 229 GLN C O 1
ATOM 6900 N N . CYS C 1 242 ? 64.942 15.369 74.607 1.00 10.71 230 CYS C N 1
ATOM 6901 C CA . CYS C 1 242 ? 64.897 16.201 75.809 1.00 9.91 230 CYS C CA 1
ATOM 6902 C C . CYS C 1 242 ? 65.263 15.460 77.094 1.00 10.32 230 CYS C C 1
ATOM 6903 O O . CYS C 1 242 ? 64.474 15.396 78.025 1.00 10.90 230 CYS C O 1
ATOM 6906 N N . PRO C 1 243 ? 66.477 14.901 77.146 1.00 10.68 231 PRO C N 1
ATOM 6907 C CA . PRO C 1 243 ? 66.770 13.974 78.242 1.00 9.81 231 PRO C CA 1
ATOM 6908 C C . PRO C 1 243 ? 66.786 14.641 79.626 1.00 10.50 231 PRO C C 1
ATOM 6909 O O . PRO C 1 243 ? 67.306 15.744 79.801 1.00 12.05 231 PRO C O 1
ATOM 6913 N N . TYR C 1 244 ? 66.215 13.925 80.588 1.00 10.71 232 TYR C N 1
ATOM 6914 C CA . TYR C 1 244 ? 66.098 14.327 81.982 1.00 10.86 232 TYR C CA 1
ATOM 6915 C C . TYR C 1 244 ? 67.163 13.517 82.707 1.00 11.30 232 TYR C C 1
ATOM 6916 O O . TYR C 1 244 ? 66.919 12.398 83.143 1.00 12.03 232 TYR C O 1
ATOM 6925 N N . ILE C 1 245 ? 68.364 14.082 82.791 1.00 11.02 233 ILE C N 1
ATOM 6926 C CA . ILE C 1 245 ? 69.555 13.284 83.082 1.00 12.28 233 ILE C CA 1
ATOM 6927 C C . ILE C 1 245 ? 70.519 13.827 84.138 1.00 12.36 233 ILE C C 1
ATOM 6928 O O . ILE C 1 245 ? 71.427 13.111 84.540 1.00 13.08 233 ILE C O 1
ATOM 6933 N N . SER C 1 246 ? 70.338 15.061 84.603 1.00 13.62 234 SER C N 1
ATOM 6934 C CA . SER C 1 246 ? 71.258 15.614 85.607 1.00 14.21 234 SER C CA 1
ATOM 6935 C C . SER C 1 246 ? 70.854 15.286 87.036 1.00 14.69 234 SER C C 1
ATOM 6936 O O . SER C 1 246 ? 71.714 15.051 87.886 1.00 15.35 234 SER C O 1
ATOM 6939 N N . GLY C 1 247 ? 69.551 15.292 87.310 1.00 13.59 235 GLY C N 1
ATOM 6940 C CA . GLY C 1 247 ? 69.065 15.145 88.673 1.00 15.05 235 GLY C CA 1
ATOM 6941 C C . GLY C 1 247 ? 69.308 16.361 89.564 1.00 17.18 235 GLY C C 1
ATOM 6942 O O . GLY C 1 247 ? 69.133 16.280 90.782 1.00 19.35 235 GLY C O 1
ATOM 6943 N N . LEU C 1 248 ? 69.698 17.490 88.971 1.00 18.45 236 LEU C N 1
ATOM 6944 C CA . LEU C 1 248 ? 70.162 18.647 89.748 1.00 20.22 236 LEU C CA 1
ATOM 6945 C C . LEU C 1 248 ? 69.133 19.780 89.917 1.00 22.13 236 LEU C C 1
ATOM 6946 O O . LEU C 1 248 ? 69.505 20.925 90.169 1.00 24.91 236 LEU C O 1
ATOM 6951 N N . TYR C 1 249 ? 67.850 19.452 89.810 1.00 22.60 237 TYR C N 1
ATOM 6952 C CA . TYR C 1 249 ? 66.773 20.450 89.712 1.00 21.20 237 TYR C CA 1
ATOM 6953 C C . TYR C 1 249 ? 66.552 21.283 90.963 1.00 24.59 237 TYR C C 1
ATOM 6954 O O . TYR C 1 249 ? 65.935 22.346 90.907 1.00 26.75 237 TYR C O 1
ATOM 6963 N N . ALA C 1 250 ? 67.041 20.790 92.093 1.00 27.48 238 ALA C N 1
ATOM 6964 C CA . ALA C 1 250 ? 66.945 21.531 93.338 1.00 29.98 238 ALA C CA 1
ATOM 6965 C C . ALA C 1 250 ? 68.072 22.552 93.503 1.00 34.35 238 ALA C C 1
ATOM 6966 O O . ALA C 1 250 ? 68.021 23.377 94.420 1.00 34.96 238 ALA C O 1
ATOM 6968 N N . SER C 1 251 ? 69.083 22.500 92.631 1.00 37.99 239 SER C N 1
ATOM 6969 C CA . SER C 1 251 ? 70.357 23.174 92.913 1.00 41.90 239 SER C CA 1
ATOM 6970 C C . SER C 1 251 ? 70.861 24.318 92.024 1.00 44.35 239 SER C C 1
ATOM 6971 O O . SER C 1 251 ? 71.823 24.985 92.405 1.00 46.18 239 SER C O 1
ATOM 6974 N N . LYS C 1 252 ? 70.231 24.563 90.880 1.00 43.60 240 LYS C N 1
ATOM 6975 C CA . LYS C 1 252 ? 70.703 25.600 89.944 1.00 41.97 240 LYS C CA 1
ATOM 6976 C C . LYS C 1 252 ? 72.224 25.668 89.706 1.00 38.33 240 LYS C C 1
ATOM 6977 O O . LYS C 1 252 ? 72.841 26.711 89.924 1.00 39.41 240 LYS C O 1
ATOM 6983 N N . PRO C 1 253 ? 72.833 24.556 89.262 1.00 33.67 241 PRO C N 1
ATOM 6984 C CA . PRO C 1 253 ? 74.257 24.599 88.911 1.00 31.24 241 PRO C CA 1
ATOM 6985 C C . PRO C 1 253 ? 74.505 25.629 87.814 1.00 30.65 241 PRO C C 1
ATOM 6986 O O . PRO C 1 253 ? 73.709 25.761 86.883 1.00 28.71 241 PRO C O 1
ATOM 6990 N N . GLU C 1 254 ? 75.600 26.365 87.934 1.00 32.10 242 GLU C N 1
ATOM 6991 C CA . GLU C 1 254 ? 75.816 27.513 87.068 1.00 32.60 242 GLU C CA 1
ATOM 6992 C C . GLU C 1 254 ? 76.147 27.120 85.623 1.00 31.33 242 GLU C C 1
ATOM 6993 O O . GLU C 1 254 ? 75.963 27.918 84.704 1.00 29.83 242 GLU C O 1
ATOM 6999 N N . GLU C 1 255 ? 76.607 25.888 85.416 1.00 30.41 243 GLU C N 1
ATOM 7000 C CA . GLU C 1 255 ? 76.833 25.399 84.059 1.00 30.62 243 GLU C CA 1
ATOM 7001 C C . GLU C 1 255 ? 75.540 25.075 83.313 1.00 25.58 243 GLU C C 1
ATOM 7002 O O . GLU C 1 255 ? 75.593 24.732 82.134 1.00 25.72 243 GLU C O 1
ATOM 7008 N N . LEU C 1 256 ? 74.390 25.163 83.987 1.00 21.94 244 LEU C N 1
ATOM 7009 C CA . LEU C 1 256 ? 73.103 24.849 83.345 1.00 17.82 244 LEU C CA 1
ATOM 7010 C C . LEU C 1 256 ? 72.108 26.013 83.436 1.00 17.52 244 LEU C C 1
ATOM 7011 O O . LEU C 1 256 ? 71.067 25.908 84.102 1.00 17.54 244 LEU C O 1
ATOM 7016 N N . PRO C 1 257 ? 72.418 27.125 82.750 1.00 19.02 245 PRO C N 1
ATOM 7017 C CA . PRO C 1 257 ? 71.580 28.327 82.831 1.00 20.00 245 PRO C CA 1
ATOM 7018 C C . PRO C 1 257 ? 70.131 28.094 82.412 1.00 16.95 245 PRO C C 1
ATOM 7019 O O . PRO C 1 257 ? 69.256 28.825 82.878 1.00 16.64 245 PRO C O 1
ATOM 7023 N N . SER C 1 258 ? 69.874 27.125 81.537 1.00 16.59 246 SER C N 1
ATOM 7024 C CA . SER C 1 258 ? 68.495 26.874 81.105 1.00 14.92 246 SER C CA 1
ATOM 7025 C C . SER C 1 258 ? 67.545 26.555 82.264 1.00 14.11 246 SER C C 1
ATOM 7026 O O . SER C 1 258 ? 66.346 26.820 82.163 1.00 14.88 246 SER C O 1
ATOM 7029 N N . LEU C 1 259 ? 68.082 26.002 83.352 1.00 13.82 247 LEU C N 1
ATOM 7030 C CA . LEU C 1 259 ? 67.280 25.687 84.535 1.00 15.82 247 LEU C CA 1
ATOM 7031 C C . LEU C 1 259 ? 66.617 26.936 85.118 1.00 16.19 247 LEU C C 1
ATOM 7032 O O . LEU C 1 259 ? 65.534 26.845 85.692 1.00 18.83 247 LEU C O 1
ATOM 7037 N N . LEU C 1 260 ? 67.271 28.091 84.970 1.00 15.69 248 LEU C N 1
ATOM 7038 C CA . LEU C 1 260 ? 66.704 29.376 85.382 1.00 18.10 248 LEU C CA 1
ATOM 7039 C C . LEU C 1 260 ? 65.938 30.043 84.242 1.00 16.97 248 LEU C C 1
ATOM 7040 O O . LEU C 1 260 ? 64.825 30.543 84.428 1.00 17.35 248 LEU C O 1
ATOM 7045 N N . GLU C 1 261 ? 66.559 30.057 83.067 1.00 15.95 249 GLU C N 1
ATOM 7046 C CA . GLU C 1 261 ? 66.023 30.713 81.882 1.00 15.00 249 GLU C CA 1
ATOM 7047 C C . GLU C 1 261 ? 64.593 30.290 81.580 1.00 15.10 249 GLU C C 1
ATOM 7048 O O . GLU C 1 261 ? 63.747 31.123 81.250 1.00 15.80 249 GLU C O 1
ATOM 7054 N N . ASN C 1 262 ? 64.337 28.992 81.707 1.00 13.17 250 ASN C N 1
ATOM 7055 C CA . ASN C 1 262 ? 63.064 28.411 81.313 1.00 13.00 250 ASN C CA 1
ATOM 7056 C C . ASN C 1 262 ? 62.356 27.740 82.481 1.00 13.90 250 ASN C C 1
ATOM 7057 O O . ASN C 1 262 ? 61.512 26.867 82.274 1.00 13.78 250 ASN C O 1
ATOM 7062 N N . ASP C 1 263 ? 62.681 28.142 83.708 1.00 14.50 251 ASP C N 1
ATOM 7063 C CA . ASP C 1 263 ? 62.019 27.547 84.863 1.00 15.35 251 ASP C CA 1
ATOM 7064 C C . ASP C 1 263 ? 60.532 27.869 84.840 1.00 15.99 251 ASP C C 1
ATOM 7065 O O . ASP C 1 263 ? 60.135 28.986 84.503 1.00 16.27 251 ASP C O 1
ATOM 7070 N N . ALA C 1 264 ? 59.722 26.874 85.189 1.00 15.62 252 ALA C N 1
ATOM 7071 C CA . ALA C 1 264 ? 58.269 27.018 85.222 1.00 16.46 252 ALA C CA 1
ATOM 7072 C C . ALA C 1 264 ? 57.654 27.195 83.835 1.00 15.61 252 ALA C C 1
ATOM 7073 O O . ALA C 1 264 ? 56.495 27.601 83.701 1.00 15.94 252 ALA C O 1
ATOM 7075 N N . TYR C 1 265 ? 58.439 26.879 82.809 1.00 12.78 253 TYR C N 1
ATOM 7076 C CA . TYR C 1 265 ? 57.902 26.707 81.469 1.00 13.27 253 TYR C CA 1
ATOM 7077 C C . TYR C 1 265 ? 57.466 25.261 81.361 1.00 15.90 253 TYR C C 1
ATOM 7078 O O . TYR C 1 265 ? 58.292 24.386 81.073 1.00 16.19 253 TYR C O 1
ATOM 7087 N N . PHE C 1 266 ? 56.190 25.009 81.663 1.00 16.52 254 PHE C N 1
ATOM 7088 C CA . PHE C 1 266 ? 55.584 23.673 81.612 1.00 18.87 254 PHE C CA 1
ATOM 7089 C C . PHE C 1 266 ? 56.101 22.797 82.763 1.00 20.64 254 PHE C C 1
ATOM 7090 O O . PHE C 1 266 ? 55.314 22.242 83.537 1.00 24.24 254 PHE C O 1
ATOM 7098 N N . LEU C 1 267 ? 57.425 22.667 82.849 1.00 21.59 255 LEU C N 1
ATOM 7099 C CA . LEU C 1 267 ? 58.104 21.951 83.926 1.00 23.47 255 LEU C CA 1
ATOM 7100 C C . LEU C 1 267 ? 58.541 22.937 84.997 1.00 23.24 255 LEU C C 1
ATOM 7101 O O . LEU C 1 267 ? 59.051 24.019 84.686 1.00 22.73 255 LEU C O 1
ATOM 7106 N N . ASP C 1 268 ? 58.394 22.562 86.261 1.00 25.83 256 ASP C N 1
ATOM 7107 C CA . ASP C 1 268 ? 58.868 23.431 87.323 1.00 26.19 256 ASP C CA 1
ATOM 7108 C C . ASP C 1 268 ? 60.003 22.709 88.032 1.00 24.85 256 ASP C C 1
ATOM 7109 O O . ASP C 1 268 ? 59.857 21.555 88.430 1.00 24.15 256 ASP C O 1
ATOM 7114 N N . MET C 1 269 ? 61.126 23.395 88.207 1.00 22.19 257 MET C N 1
ATOM 7115 C CA . MET C 1 269 ? 62.319 22.755 88.751 1.00 22.29 257 MET C CA 1
ATOM 7116 C C . MET C 1 269 ? 62.226 22.389 90.236 1.00 21.54 257 MET C C 1
ATOM 7117 O O . MET C 1 269 ? 62.775 21.369 90.660 1.00 23.39 257 MET C O 1
ATOM 7122 N N . LYS C 1 270 ? 61.531 23.202 91.027 1.00 20.43 258 LYS C N 1
ATOM 7123 C CA . LYS C 1 270 ? 61.327 22.841 92.421 1.00 22.25 258 LYS C CA 1
ATOM 7124 C C . LYS C 1 270 ? 60.532 21.542 92.491 1.00 21.29 258 LYS C C 1
ATOM 7125 O O . LYS C 1 270 ? 60.813 20.665 93.315 1.00 22.01 258 LYS C O 1
ATOM 7131 N N . THR C 1 271 ? 59.538 21.427 91.618 1.00 20.00 259 THR C N 1
ATOM 7132 C CA . THR C 1 271 ? 58.757 20.205 91.506 1.00 19.81 259 THR C CA 1
ATOM 7133 C C . THR C 1 271 ? 59.607 18.997 91.116 1.00 19.81 259 THR C C 1
ATOM 7134 O O . THR C 1 271 ? 59.483 17.919 91.702 1.00 19.96 259 THR C O 1
ATOM 7138 N N . MET C 1 272 ? 60.471 19.169 90.126 1.00 18.81 260 MET C N 1
ATOM 7139 C CA . MET C 1 272 ? 61.303 18.052 89.691 1.00 20.16 260 MET C CA 1
ATOM 7140 C C . MET C 1 272 ? 62.338 17.672 90.762 1.00 19.14 260 MET C C 1
ATOM 7141 O O . MET C 1 272 ? 62.759 16.516 90.851 1.00 18.63 260 MET C O 1
ATOM 7146 N N . GLY C 1 273 ? 62.741 18.642 91.581 1.00 18.55 261 GLY C N 1
ATOM 7147 C CA . GLY C 1 273 ? 63.602 18.343 92.713 1.00 18.91 261 GLY C CA 1
ATOM 7148 C C . GLY C 1 273 ? 62.946 17.349 93.663 1.00 19.65 261 GLY C C 1
ATOM 7149 O O . GLY C 1 273 ? 63.614 16.476 94.235 1.00 20.16 261 GLY C O 1
ATOM 7150 N N . ALA C 1 274 ? 61.633 17.477 93.840 1.00 18.20 262 ALA C N 1
ATOM 7151 C CA . ALA C 1 274 ? 60.876 16.499 94.614 1.00 17.92 262 ALA C CA 1
ATOM 7152 C C . ALA C 1 274 ? 60.723 15.174 93.870 1.00 18.04 262 ALA C C 1
ATOM 7153 O O . ALA C 1 274 ? 60.779 14.102 94.474 1.00 18.48 262 ALA C O 1
ATOM 7155 N N . MET C 1 275 ? 60.523 15.242 92.559 1.00 19.15 263 MET C N 1
ATOM 7156 C CA . MET C 1 275 ? 60.275 14.030 91.787 1.00 20.03 263 MET C CA 1
ATOM 7157 C C . MET C 1 275 ? 61.529 13.170 91.580 1.00 19.14 263 MET C C 1
ATOM 7158 O O . MET C 1 275 ? 61.430 11.994 91.209 1.00 19.88 263 MET C O 1
ATOM 7163 N N . VAL C 1 276 ? 62.698 13.754 91.837 1.00 18.97 264 VAL C N 1
ATOM 7164 C CA . VAL C 1 276 ? 63.951 12.997 91.896 1.00 19.19 264 VAL C CA 1
ATOM 7165 C C . VAL C 1 276 ? 63.936 11.949 93.010 1.00 17.07 264 VAL C C 1
ATOM 7166 O O . VAL C 1 276 ? 64.428 10.832 92.842 1.00 18.12 264 VAL C O 1
ATOM 7170 N N . LYS C 1 277 ? 63.347 12.310 94.143 1.00 16.82 265 LYS C N 1
ATOM 7171 C CA . LYS C 1 277 ? 63.455 11.490 95.345 1.00 17.54 265 LYS C CA 1
ATOM 7172 C C . LYS C 1 277 ? 62.877 10.065 95.239 1.00 15.91 265 LYS C C 1
ATOM 7173 O O . LYS C 1 277 ? 63.513 9.114 95.690 1.00 17.01 265 LYS C O 1
ATOM 7179 N N . PRO C 1 278 ? 61.682 9.903 94.640 1.00 15.54 266 PRO C N 1
ATOM 7180 C CA . PRO C 1 278 ? 61.186 8.531 94.459 1.00 14.57 266 PRO C CA 1
ATOM 7181 C C . PRO C 1 278 ? 62.117 7.639 93.635 1.00 15.07 266 PRO C C 1
ATOM 7182 O O . PRO C 1 278 ? 62.163 6.427 93.866 1.00 16.10 266 PRO C O 1
ATOM 7186 N N . TYR C 1 279 ? 62.852 8.216 92.692 1.00 14.12 267 TYR C N 1
ATOM 7187 C CA . TYR C 1 279 ? 63.762 7.414 91.880 1.00 13.91 267 TYR C CA 1
ATOM 7188 C C . TYR C 1 279 ? 64.958 6.922 92.683 1.00 15.00 267 TYR C C 1
ATOM 7189 O O . TYR C 1 279 ? 65.464 5.824 92.457 1.00 15.94 267 TYR C O 1
ATOM 7198 N N . ASP C 1 280 ? 65.431 7.768 93.588 1.00 16.24 268 ASP C N 1
ATOM 7199 C CA . ASP C 1 280 ? 66.610 7.456 94.388 1.00 17.65 268 ASP C CA 1
ATOM 7200 C C . ASP C 1 280 ? 66.395 7.886 95.836 1.00 17.77 268 ASP C C 1
ATOM 7201 O O . ASP C 1 280 ? 66.968 8.880 96.287 1.00 18.05 268 ASP C O 1
ATOM 7206 N N . PRO C 1 281 ? 65.560 7.139 96.572 1.00 18.45 269 PRO C N 1
ATOM 7207 C CA . PRO C 1 281 ? 65.143 7.575 97.910 1.00 21.45 269 PRO C CA 1
ATOM 7208 C C . PRO C 1 281 ? 66.284 7.787 98.902 1.00 23.98 269 PRO C C 1
ATOM 7209 O O . PRO C 1 281 ? 66.145 8.626 99.796 1.00 26.95 269 PRO C O 1
ATOM 7213 N N . THR C 1 282 ? 67.384 7.056 98.755 1.00 25.13 270 THR C N 1
ATOM 7214 C CA . THR C 1 282 ? 68.514 7.210 99.668 1.00 26.83 270 THR C CA 1
ATOM 7215 C C . THR C 1 282 ? 69.463 8.332 99.249 1.00 27.95 270 THR C C 1
ATOM 7216 O O . THR C 1 282 ? 70.322 8.748 100.028 1.00 30.12 270 THR C O 1
ATOM 7220 N N . GLY C 1 283 ? 69.318 8.811 98.017 1.00 26.69 271 GLY C N 1
ATOM 7221 C CA . GLY C 1 283 ? 70.213 9.829 97.486 1.00 27.04 271 GLY C CA 1
ATOM 7222 C C . GLY C 1 283 ? 71.592 9.302 97.112 1.00 26.75 271 GLY C C 1
ATOM 7223 O O . GLY C 1 283 ? 72.454 10.054 96.650 1.00 28.10 271 GLY C O 1
ATOM 7224 N N . GLU C 1 284 ? 71.796 8.001 97.293 1.00 25.26 272 GLU C N 1
ATOM 7225 C CA . GLU C 1 284 ? 73.107 7.383 97.082 1.00 25.93 272 GLU C CA 1
ATOM 7226 C C . GLU C 1 284 ? 73.528 7.281 95.616 1.00 23.39 272 GLU C C 1
ATOM 7227 O O . GLU C 1 284 ? 74.672 6.942 95.318 1.00 25.79 272 GLU C O 1
ATOM 7233 N N . ASN C 1 285 ? 72.605 7.556 94.702 1.00 19.97 273 ASN C N 1
ATOM 7234 C CA . ASN C 1 285 ? 72.899 7.424 93.279 1.00 20.74 273 ASN C CA 1
ATOM 7235 C C . ASN C 1 285 ? 72.969 8.754 92.535 1.00 19.31 273 ASN C C 1
ATOM 7236 O O . ASN C 1 285 ? 72.897 8.787 91.309 1.00 18.97 273 ASN C O 1
ATOM 7241 N N . ALA C 1 286 ? 73.123 9.845 93.281 1.00 20.44 274 ALA C N 1
ATOM 7242 C CA . ALA C 1 286 ? 73.082 11.184 92.696 1.00 20.56 274 ALA C CA 1
ATOM 7243 C C . ALA C 1 286 ? 74.126 11.415 91.605 1.00 21.05 274 ALA C C 1
ATOM 7244 O O . ALA C 1 286 ? 73.881 12.176 90.669 1.00 22.88 274 ALA C O 1
ATOM 7246 N N . SER C 1 287 ? 75.269 10.745 91.710 1.00 20.78 275 SER C N 1
ATOM 7247 C CA . SER C 1 287 ? 76.320 10.867 90.701 1.00 20.91 275 SER C CA 1
ATOM 7248 C C . SER C 1 287 ? 76.573 9.556 89.972 1.00 19.57 275 SER C C 1
ATOM 7249 O O . SER C 1 287 ? 77.606 9.386 89.319 1.00 21.22 275 SER C O 1
ATOM 7252 N N . ASN C 1 288 ? 75.619 8.638 90.079 1.00 17.03 276 ASN C N 1
ATOM 7253 C CA . ASN C 1 288 ? 75.683 7.367 89.366 1.00 17.52 276 ASN C CA 1
ATOM 7254 C C . ASN C 1 288 ? 75.204 7.560 87.943 1.00 16.84 276 ASN C C 1
ATOM 7255 O O . ASN C 1 288 ? 74.035 7.860 87.732 1.00 16.80 276 ASN C O 1
ATOM 7260 N N . PRO C 1 289 ? 76.099 7.379 86.958 1.00 17.24 277 PRO C N 1
ATOM 7261 C CA . PRO C 1 289 ? 75.699 7.635 85.570 1.00 16.67 277 PRO C CA 1
ATOM 7262 C C . PRO C 1 289 ? 74.559 6.740 85.084 1.00 14.86 277 PRO C C 1
ATOM 7263 O O . PRO C 1 289 ? 73.834 7.143 84.171 1.00 14.68 277 PRO C O 1
ATOM 7267 N N . LEU C 1 290 ? 74.385 5.570 85.684 1.00 15.30 278 LEU C N 1
ATOM 7268 C CA . LEU C 1 290 ? 73.282 4.703 85.285 1.00 15.43 278 LEU C CA 1
ATOM 7269 C C . LEU C 1 290 ? 71.931 5.244 85.751 1.00 15.03 278 LEU C C 1
ATOM 7270 O O . LEU C 1 290 ? 70.898 4.899 85.178 1.00 14.61 278 LEU C O 1
ATOM 7275 N N . ALA C 1 291 ? 71.941 6.076 86.791 1.00 13.89 279 ALA C N 1
ATOM 7276 C CA . ALA C 1 291 ? 70.729 6.737 87.276 1.00 14.36 279 ALA C CA 1
ATOM 7277 C C . ALA C 1 291 ? 70.549 8.108 86.633 1.00 13.70 279 ALA C C 1
ATOM 7278 O O . ALA C 1 291 ? 69.424 8.510 86.309 1.00 13.63 279 ALA C O 1
ATOM 7280 N N . TRP C 1 292 ? 71.666 8.813 86.461 1.00 14.50 280 TRP C N 1
ATOM 7281 C CA . TRP C 1 292 ? 71.679 10.176 85.936 1.00 13.95 280 TRP C CA 1
ATOM 7282 C C . TRP C 1 292 ? 72.820 10.321 84.933 1.00 13.82 280 TRP C C 1
ATOM 7283 O O . TRP C 1 292 ? 73.933 10.698 85.305 1.00 15.29 280 TRP C O 1
ATOM 7294 N N . PRO C 1 293 ? 72.559 9.985 83.657 1.00 12.96 281 PRO C N 1
ATOM 7295 C CA . PRO C 1 293 ? 73.600 9.904 82.623 1.00 14.59 281 PRO C CA 1
ATOM 7296 C C . PRO C 1 293 ? 74.467 11.147 82.439 1.00 14.15 281 PRO C C 1
ATOM 7297 O O . PRO C 1 293 ? 75.582 11.011 81.946 1.00 14.86 281 PRO C O 1
ATOM 7301 N N . TYR C 1 294 ? 73.969 12.325 82.811 1.00 14.30 282 TYR C N 1
ATOM 7302 C CA . TYR C 1 294 ? 74.759 13.562 82.763 1.00 13.97 282 TYR C CA 1
ATOM 7303 C C . TYR C 1 294 ? 76.106 13.445 83.490 1.00 14.83 282 TYR C C 1
ATOM 7304 O O . TYR C 1 294 ? 77.081 14.115 83.132 1.00 17.88 282 TYR C O 1
ATOM 7313 N N . HIS C 1 295 ? 76.148 12.582 84.502 1.00 14.88 283 HIS C N 1
ATOM 7314 C CA . HIS C 1 295 ? 77.343 12.407 85.319 1.00 16.24 283 HIS C CA 1
ATOM 7315 C C . HIS C 1 295 ? 78.349 11.391 84.776 1.00 18.45 283 HIS C C 1
ATOM 7316 O O . HIS C 1 295 ? 79.382 11.134 85.411 1.00 18.98 283 HIS C O 1
ATOM 7323 N N . ALA C 1 296 ? 78.063 10.838 83.599 1.00 17.84 284 ALA C N 1
ATOM 7324 C CA . ALA C 1 296 ? 78.987 9.905 82.942 1.00 18.65 284 ALA C CA 1
ATOM 7325 C C . ALA C 1 296 ? 80.362 10.519 82.729 1.00 19.84 284 ALA C C 1
ATOM 7326 O O . ALA C 1 296 ? 80.483 11.702 82.409 1.00 20.31 284 ALA C O 1
ATOM 7328 N N . SER C 1 297 ? 81.399 9.707 82.913 1.00 19.97 285 SER C N 1
ATOM 7329 C CA . SER C 1 297 ? 82.752 10.123 82.562 1.00 20.72 285 SER C CA 1
ATOM 7330 C C . SER C 1 297 ? 83.013 9.873 81.080 1.00 21.52 285 SER C C 1
ATOM 7331 O O . SER C 1 297 ? 82.236 9.177 80.420 1.00 22.09 285 SER C O 1
ATOM 7334 N N . LEU C 1 298 ? 84.093 10.452 80.559 1.00 21.72 286 LEU C N 1
ATOM 7335 C CA . LEU C 1 298 ? 84.511 10.178 79.188 1.00 22.02 286 LEU C CA 1
ATOM 7336 C C . LEU C 1 298 ? 84.745 8.686 78.995 1.00 22.33 286 LEU C C 1
ATOM 7337 O O . LEU C 1 298 ? 84.391 8.122 77.961 1.00 23.30 286 LEU C O 1
ATOM 7342 N N . GLU C 1 299 ? 85.331 8.039 79.994 1.00 23.69 287 GLU C N 1
ATOM 7343 C CA . GLU C 1 299 ? 85.546 6.606 79.883 1.00 25.90 287 GLU C CA 1
ATOM 7344 C C . GLU C 1 299 ? 84.246 5.807 79.860 1.00 24.43 287 GLU C C 1
ATOM 7345 O O . GLU C 1 299 ? 84.148 4.806 79.143 1.00 24.23 287 GLU C O 1
ATOM 7351 N N . ASP C 1 300 ? 83.244 6.257 80.616 1.00 22.82 288 ASP C N 1
ATOM 7352 C CA . ASP C 1 300 ? 81.946 5.589 80.620 1.00 21.92 288 ASP C CA 1
ATOM 7353 C C . ASP C 1 300 ? 81.337 5.583 79.226 1.00 21.44 288 ASP C C 1
ATOM 7354 O O . ASP C 1 300 ? 80.649 4.638 78.842 1.00 22.93 288 ASP C O 1
ATOM 7359 N N . LEU C 1 301 ? 81.613 6.629 78.460 1.00 19.46 289 LEU C N 1
ATOM 7360 C CA . LEU C 1 301 ? 80.937 6.819 77.180 1.00 18.81 289 LEU C CA 1
ATOM 7361 C C . LEU C 1 301 ? 81.735 6.270 76.008 1.00 19.10 289 LEU C C 1
ATOM 7362 O O . LEU C 1 301 ? 81.220 6.176 74.897 1.00 19.36 289 LEU C O 1
ATOM 7367 N N . ALA C 1 302 ? 82.994 5.917 76.252 1.00 19.39 290 ALA C N 1
ATOM 7368 C CA . ALA C 1 302 ? 83.852 5.428 75.175 1.00 20.15 290 ALA C CA 1
ATOM 7369 C C . ALA C 1 302 ? 83.274 4.175 74.510 1.00 20.65 290 ALA C C 1
ATOM 7370 O O . ALA C 1 302 ? 82.799 3.265 75.189 1.00 22.27 290 ALA C O 1
ATOM 7372 N N . GLY C 1 303 ? 83.284 4.147 73.179 1.00 20.48 291 GLY C N 1
ATOM 7373 C CA . GLY C 1 303 ? 82.829 2.982 72.437 1.00 19.76 291 GLY C CA 1
ATOM 7374 C C . GLY C 1 303 ? 81.332 2.832 72.226 1.00 19.45 291 GLY C C 1
ATOM 7375 O O . GLY C 1 303 ? 80.886 1.856 71.618 1.00 20.42 291 GLY C O 1
ATOM 7376 N N . LEU C 1 304 ? 80.542 3.779 72.723 1.00 17.64 292 LEU C N 1
ATOM 7377 C CA . LEU C 1 304 ? 79.098 3.695 72.534 1.00 16.89 292 LEU C CA 1
ATOM 7378 C C . LEU C 1 304 ? 78.729 3.877 71.064 1.00 16.56 292 LEU C C 1
ATOM 7379 O O . LEU C 1 304 ? 79.427 4.578 70.321 1.00 17.49 292 LEU C O 1
ATOM 7384 N N . PRO C 1 305 ? 77.627 3.247 70.636 1.00 16.48 293 PRO C N 1
ATOM 7385 C CA . PRO C 1 305 ? 77.158 3.401 69.255 1.00 15.61 293 PRO C CA 1
ATOM 7386 C C . PRO C 1 305 ? 76.604 4.809 69.012 1.00 14.43 293 PRO C C 1
ATOM 7387 O O . PRO C 1 305 ? 76.454 5.578 69.963 1.00 14.06 293 PRO C O 1
ATOM 7391 N N . PRO C 1 306 ? 76.324 5.154 67.749 1.00 15.26 294 PRO C N 1
ATOM 7392 C CA . PRO C 1 306 ? 75.902 6.521 67.429 1.00 14.04 294 PRO C CA 1
ATOM 7393 C C . PRO C 1 306 ? 74.669 7.005 68.186 1.00 13.09 294 PRO C C 1
ATOM 7394 O O . PRO C 1 306 ? 73.731 6.236 68.459 1.00 13.01 294 PRO C O 1
ATOM 7398 N N . HIS C 1 307 ? 74.702 8.286 68.538 1.00 11.53 295 HIS C N 1
ATOM 7399 C CA . HIS C 1 307 ? 73.642 8.917 69.305 1.00 11.93 295 HIS C CA 1
ATOM 7400 C C . HIS C 1 307 ? 73.065 10.116 68.558 1.00 12.44 295 HIS C C 1
ATOM 7401 O O . HIS C 1 307 ? 73.749 10.756 67.741 1.00 13.01 295 HIS C O 1
ATOM 7408 N N . VAL C 1 308 ? 71.801 10.413 68.843 1.00 11.84 296 VAL C N 1
ATOM 7409 C CA . VAL C 1 308 ? 71.200 11.707 68.534 1.00 11.27 296 VAL C CA 1
ATOM 7410 C C . VAL C 1 308 ? 70.645 12.266 69.832 1.00 10.08 296 VAL C C 1
ATOM 7411 O O . VAL C 1 308 ? 70.002 11.538 70.590 1.00 11.73 296 VAL C O 1
ATOM 7415 N N . ILE C 1 309 ? 70.941 13.529 70.116 1.00 9.42 297 ILE C N 1
ATOM 7416 C CA . ILE C 1 309 ? 70.329 14.234 71.234 1.00 9.71 297 ILE C CA 1
ATOM 7417 C C . ILE C 1 309 ? 69.468 15.344 70.661 1.00 9.59 297 ILE C C 1
ATOM 7418 O O . ILE C 1 309 ? 69.969 16.204 69.938 1.00 10.07 297 ILE C O 1
ATOM 7423 N N . SER C 1 310 ? 68.171 15.308 70.960 1.00 9.88 298 SER C N 1
ATOM 7424 C CA . SER C 1 310 ? 67.224 16.281 70.428 1.00 10.33 298 SER C CA 1
ATOM 7425 C C . SER C 1 310 ? 66.562 17.025 71.571 1.00 10.86 298 SER C C 1
ATOM 7426 O O . SER C 1 310 ? 65.750 16.444 72.292 1.00 12.75 298 SER C O 1
ATOM 7429 N N . VAL C 1 311 ? 66.903 18.305 71.729 1.00 8.78 299 VAL C N 1
ATOM 7430 C CA . VAL C 1 311 ? 66.400 19.117 72.835 1.00 9.13 299 VAL C CA 1
ATOM 7431 C C . VAL C 1 311 ? 65.354 20.127 72.380 1.00 9.43 299 VAL C C 1
ATOM 7432 O O . VAL C 1 311 ? 65.266 20.457 71.197 1.00 10.67 299 VAL C O 1
ATOM 7436 N N . ASN C 1 312 ? 64.564 20.616 73.331 1.00 9.61 300 ASN C N 1
ATOM 7437 C CA . ASN C 1 312 ? 63.574 21.665 73.074 1.00 9.69 300 ASN C CA 1
ATOM 7438 C C . ASN C 1 312 ? 64.115 23.015 73.521 1.00 9.17 300 ASN C C 1
ATOM 7439 O O . ASN C 1 312 ? 64.743 23.114 74.578 1.00 11.57 300 ASN C O 1
ATOM 7444 N N . GLU C 1 313 ? 63.889 24.046 72.712 1.00 9.74 301 GLU C N 1
ATOM 7445 C CA . GLU C 1 313 ? 64.458 25.368 72.955 1.00 9.58 301 GLU C CA 1
ATOM 7446 C C . GLU C 1 313 ? 64.052 25.990 74.296 1.00 10.03 301 GLU C C 1
ATOM 7447 O O . GLU C 1 313 ? 64.900 26.547 75.007 1.00 10.75 301 GLU C O 1
ATOM 7453 N N . LEU C 1 314 ? 62.765 25.895 74.639 1.00 11.35 302 LEU C N 1
ATOM 7454 C CA . LEU C 1 314 ? 62.218 26.589 75.810 1.00 11.45 302 LEU C CA 1
ATOM 7455 C C . LEU C 1 314 ? 62.024 25.630 76.975 1.00 11.58 302 LEU C C 1
ATOM 7456 O O . LEU C 1 314 ? 61.035 25.697 77.691 1.00 15.90 302 LEU C O 1
ATOM 7461 N N . ASP C 1 315 ? 62.994 24.744 77.144 1.00 14.75 303 ASP C N 1
ATOM 7462 C CA . ASP C 1 315 ? 62.970 23.675 78.128 1.00 13.74 303 ASP C CA 1
ATOM 7463 C C . ASP C 1 315 ? 64.048 23.952 79.177 1.00 12.58 303 ASP C C 1
ATOM 7464 O O . ASP C 1 315 ? 65.206 24.202 78.827 1.00 13.11 303 ASP C O 1
ATOM 7469 N N . PRO C 1 316 ? 63.682 23.928 80.473 1.00 12.72 304 PRO C N 1
ATOM 7470 C CA . PRO C 1 316 ? 64.745 24.094 81.475 1.00 12.56 304 PRO C CA 1
ATOM 7471 C C . PRO C 1 316 ? 65.772 22.955 81.418 1.00 12.59 304 PRO C C 1
ATOM 7472 O O . PRO C 1 316 ? 66.902 23.126 81.878 1.00 12.58 304 PRO C O 1
ATOM 7476 N N . LEU C 1 317 ? 65.396 21.819 80.838 1.00 12.76 305 LEU C N 1
ATOM 7477 C CA . LEU C 1 317 ? 66.324 20.702 80.689 1.00 12.52 305 LEU C CA 1
ATOM 7478 C C . LEU C 1 317 ? 67.244 20.813 79.472 1.00 11.08 305 LEU C C 1
ATOM 7479 O O . LEU C 1 317 ? 68.107 19.950 79.270 1.00 11.90 305 LEU C O 1
ATOM 7484 N N . ARG C 1 318 ? 67.070 21.859 78.670 1.00 10.92 306 ARG C N 1
ATOM 7485 C CA . ARG C 1 318 ? 67.831 21.999 77.431 1.00 11.66 306 ARG C CA 1
ATOM 7486 C C . ARG C 1 318 ? 69.334 21.850 77.637 1.00 11.56 306 ARG C C 1
ATOM 7487 O O . ARG C 1 318 ? 69.991 21.079 76.932 1.00 12.75 306 ARG C O 1
ATOM 7495 N N . ASP C 1 319 ? 69.890 22.572 78.601 1.00 12.16 307 ASP C N 1
ATOM 7496 C CA . ASP C 1 319 ? 71.348 22.614 78.708 1.00 12.63 307 ASP C CA 1
ATOM 7497 C C . ASP C 1 319 ? 72.004 21.304 79.150 1.00 11.90 307 ASP C C 1
ATOM 7498 O O . ASP C 1 319 ? 73.106 20.985 78.705 1.00 13.65 307 ASP C O 1
ATOM 7503 N N . GLU C 1 320 ? 71.333 20.521 79.988 1.00 11.61 308 GLU C N 1
ATOM 7504 C CA . GLU C 1 320 ? 71.932 19.243 80.363 1.00 11.69 308 GLU C CA 1
ATOM 7505 C C . GLU C 1 320 ? 71.942 18.279 79.170 1.00 11.83 308 GLU C C 1
ATOM 7506 O O . GLU C 1 320 ? 72.861 17.471 79.024 1.00 12.40 308 GLU C O 1
ATOM 7512 N N . GLY C 1 321 ? 70.939 18.384 78.304 1.00 11.31 309 GLY C N 1
ATOM 7513 C CA . GLY C 1 321 ? 70.928 17.601 77.077 1.00 11.22 309 GLY C CA 1
ATOM 7514 C C . GLY C 1 321 ? 72.075 17.989 76.159 1.00 11.21 309 GLY C C 1
ATOM 7515 O O . GLY C 1 321 ? 72.788 17.127 75.634 1.00 11.74 309 GLY C O 1
ATOM 7516 N N . LEU C 1 322 ? 72.270 19.288 75.960 1.00 10.97 310 LEU C N 1
ATOM 7517 C CA . LEU C 1 322 ? 73.363 19.747 75.109 1.00 11.19 310 LEU C CA 1
ATOM 7518 C C . LEU C 1 322 ? 74.737 19.448 75.703 1.00 11.57 310 LEU C C 1
ATOM 7519 O O . LEU C 1 322 ? 75.678 19.140 74.974 1.00 13.05 310 LEU C O 1
ATOM 7524 N N . ALA C 1 323 ? 74.846 19.526 77.025 1.00 11.43 311 ALA C N 1
ATOM 7525 C CA . ALA C 1 323 ? 76.096 19.183 77.694 1.00 12.89 311 ALA C CA 1
ATOM 7526 C C . ALA C 1 323 ? 76.438 17.725 77.432 1.00 13.25 311 ALA C C 1
ATOM 7527 O O . ALA C 1 323 ? 77.597 17.382 77.158 1.00 13.57 311 ALA C O 1
ATOM 7529 N N . HIS C 1 324 ? 75.421 16.868 77.486 1.00 12.35 312 HIS C N 1
ATOM 7530 C CA . HIS C 1 324 ? 75.642 15.442 77.281 1.00 11.82 312 HIS C CA 1
ATOM 7531 C C . HIS C 1 324 ? 75.997 15.147 75.823 1.00 11.49 312 HIS C C 1
ATOM 7532 O O . HIS C 1 324 ? 76.855 14.312 75.540 1.00 12.66 312 HIS C O 1
ATOM 7539 N N . TYR C 1 325 ? 75.321 15.828 74.905 1.00 11.33 313 TYR C N 1
ATOM 7540 C CA . TYR C 1 325 ? 75.684 15.790 73.492 1.00 11.75 313 TYR C CA 1
ATOM 7541 C C . TYR C 1 325 ? 77.187 16.066 73.296 1.00 12.46 313 TYR C C 1
ATOM 7542 O O . TYR C 1 325 ? 77.907 15.315 72.605 1.00 11.69 313 TYR C O 1
ATOM 7551 N N . ARG C 1 326 ? 77.674 17.121 73.937 1.00 12.27 314 ARG C N 1
ATOM 7552 C CA . ARG C 1 326 ? 79.086 17.482 73.815 1.00 12.65 314 ARG C CA 1
ATOM 7553 C C . ARG C 1 326 ? 80.011 16.449 74.465 1.00 12.27 314 ARG C C 1
ATOM 7554 O O . ARG C 1 326 ? 81.100 16.163 73.944 1.00 13.96 314 ARG C O 1
ATOM 7562 N N . LYS C 1 327 ? 79.580 15.879 75.587 1.00 12.39 315 LYS C N 1
ATOM 7563 C CA . LYS C 1 327 ? 80.381 14.858 76.256 1.00 13.93 315 LYS C CA 1
ATOM 7564 C C . LYS C 1 327 ? 80.498 13.588 75.426 1.00 12.60 315 LYS C C 1
ATOM 7565 O O . LYS C 1 327 ? 81.576 12.994 75.353 1.00 14.33 315 LYS C O 1
ATOM 7571 N N . LEU C 1 328 ? 79.381 13.158 74.841 1.00 12.27 316 LEU C N 1
ATOM 7572 C CA . LEU C 1 328 ? 79.383 12.040 73.902 1.00 12.07 316 LEU C CA 1
ATOM 7573 C C . LEU C 1 328 ? 80.391 12.259 72.772 1.00 12.96 316 LEU C C 1
ATOM 7574 O O . LEU C 1 328 ? 81.195 11.377 72.470 1.00 14.23 316 LEU C O 1
ATOM 7579 N N . LEU C 1 329 ? 80.369 13.441 72.164 1.00 13.77 317 LEU C N 1
ATOM 7580 C CA . LEU C 1 329 ? 81.335 13.755 71.112 1.00 13.62 317 LEU C CA 1
ATOM 7581 C C . LEU C 1 329 ? 82.779 13.710 71.600 1.00 14.89 317 LEU C C 1
ATOM 7582 O O . LEU C 1 329 ? 83.655 13.167 70.924 1.00 16.14 317 LEU C O 1
ATOM 7587 N N . LYS C 1 330 ? 83.022 14.293 72.769 1.00 15.14 318 LYS C N 1
ATOM 7588 C CA . LYS C 1 330 ? 84.361 14.313 73.360 1.00 15.90 318 LYS C CA 1
ATOM 7589 C C . LYS C 1 330 ? 84.864 12.900 73.640 1.00 16.83 318 LYS C C 1
ATOM 7590 O O . LYS C 1 330 ? 86.066 12.628 73.562 1.00 20.60 318 LYS C O 1
ATOM 7596 N N . ALA C 1 331 ? 83.930 11.999 73.939 1.00 16.84 319 ALA C N 1
ATOM 7597 C CA . ALA C 1 331 ? 84.241 10.595 74.178 1.00 17.18 319 ALA C CA 1
ATOM 7598 C C . ALA C 1 331 ? 84.424 9.795 72.884 1.00 17.14 319 ALA C C 1
ATOM 7599 O O . ALA C 1 331 ? 84.708 8.592 72.922 1.00 19.82 319 ALA C O 1
ATOM 7601 N N . GLY C 1 332 ? 84.263 10.465 71.745 1.00 16.12 320 GLY C N 1
ATOM 7602 C CA . GLY C 1 332 ? 84.445 9.833 70.449 1.00 15.37 320 GLY C CA 1
ATOM 7603 C C . GLY C 1 332 ? 83.216 9.149 69.879 1.00 16.67 320 GLY C C 1
ATOM 7604 O O . GLY C 1 332 ? 83.313 8.428 68.883 1.00 17.43 320 GLY C O 1
ATOM 7605 N N . VAL C 1 333 ? 82.057 9.388 70.487 1.00 15.25 321 VAL C N 1
ATOM 7606 C CA . VAL C 1 333 ? 80.809 8.816 69.988 1.00 13.89 321 VAL C CA 1
ATOM 7607 C C . VAL C 1 333 ? 80.304 9.659 68.820 1.00 13.58 321 VAL C C 1
ATOM 7608 O O . VAL C 1 333 ? 80.352 10.887 68.879 1.00 14.85 321 VAL C O 1
ATOM 7612 N N . SER C 1 334 ? 79.858 9.010 67.746 1.00 12.97 322 SER C N 1
ATOM 7613 C CA . SER C 1 334 ? 79.244 9.738 66.634 1.00 13.74 322 SER C CA 1
ATOM 7614 C C . SER C 1 334 ? 77.905 10.272 67.105 1.00 13.80 322 SER C C 1
ATOM 7615 O O . SER C 1 334 ? 77.024 9.495 67.458 1.00 14.67 322 SER C O 1
ATOM 7618 N N . THR C 1 335 ? 77.754 11.595 67.129 1.00 13.25 323 THR C N 1
ATOM 7619 C CA . THR C 1 335 ? 76.569 12.207 67.722 1.00 12.15 323 THR C CA 1
ATOM 7620 C C . THR C 1 335 ? 76.047 13.375 66.901 1.00 12.29 323 THR C C 1
ATOM 7621 O O . THR C 1 335 ? 76.825 14.235 66.464 1.00 13.97 323 THR C O 1
ATOM 7625 N N . VAL C 1 336 ? 74.730 13.390 66.690 1.00 12.44 324 VAL C N 1
ATOM 7626 C CA . VAL C 1 336 ? 74.035 14.523 66.085 1.00 11.79 324 VAL C CA 1
ATOM 7627 C C . VAL C 1 336 ? 73.291 15.254 67.195 1.00 10.62 324 VAL C C 1
ATOM 7628 O O . VAL C 1 336 ? 72.720 14.617 68.086 1.00 11.27 324 VAL C O 1
ATOM 7632 N N . GLY C 1 337 ? 73.349 16.581 67.172 1.00 10.59 325 GLY C N 1
ATOM 7633 C CA . GLY C 1 337 ? 72.652 17.406 68.141 1.00 10.49 325 GLY C CA 1
ATOM 7634 C C . GLY C 1 337 ? 71.663 18.329 67.457 1.00 10.06 325 GLY C C 1
ATOM 7635 O O . GLY C 1 337 ? 72.009 19.008 66.501 1.00 11.23 325 GLY C O 1
ATOM 7636 N N . ARG C 1 338 ? 70.435 18.361 67.959 1.00 10.96 326 ARG C N 1
ATOM 7637 C CA . ARG C 1 338 ? 69.341 19.083 67.329 1.00 10.94 326 ARG C CA 1
ATOM 7638 C C . ARG C 1 338 ? 68.550 19.876 68.378 1.00 11.47 326 ARG C C 1
ATOM 7639 O O . ARG C 1 338 ? 68.190 19.339 69.424 1.00 10.72 326 ARG C O 1
ATOM 7647 N N . THR C 1 339 ? 68.294 21.156 68.119 1.00 10.22 327 THR C N 1
ATOM 7648 C CA . THR C 1 339 ? 67.293 21.897 68.892 1.00 10.51 327 THR C CA 1
ATOM 7649 C C . THR C 1 339 ? 66.017 22.029 68.090 1.00 9.62 327 THR C C 1
ATOM 7650 O O . THR C 1 339 ? 66.044 22.423 66.913 1.00 10.62 327 THR C O 1
ATOM 7654 N N . VAL C 1 340 ? 64.903 21.677 68.729 1.00 10.03 328 VAL C N 1
ATOM 7655 C CA . VAL C 1 340 ? 63.581 21.911 68.167 1.00 10.51 328 VAL C CA 1
ATOM 7656 C C . VAL C 1 340 ? 63.085 23.261 68.660 1.00 9.79 328 VAL C C 1
ATOM 7657 O O . VAL C 1 340 ? 62.760 23.428 69.837 1.00 10.49 328 VAL C O 1
ATOM 7661 N N . HIS C 1 341 ? 63.042 24.243 67.766 1.00 9.03 329 HIS C N 1
ATOM 7662 C CA . HIS C 1 341 ? 62.714 25.599 68.202 1.00 9.63 329 HIS C CA 1
ATOM 7663 C C . HIS C 1 341 ? 61.241 25.800 68.518 1.00 10.08 329 HIS C C 1
ATOM 7664 O O . HIS C 1 341 ? 60.377 25.037 68.052 1.00 9.59 329 HIS C O 1
ATOM 7671 N N . GLY C 1 342 ? 60.976 26.795 69.366 1.00 10.33 330 GLY C N 1
ATOM 7672 C CA . GLY C 1 342 ? 59.621 27.253 69.619 1.00 11.27 330 GLY C CA 1
ATOM 7673 C C . GLY C 1 342 ? 58.850 26.376 70.581 1.00 9.90 330 GLY C C 1
ATOM 7674 O O . GLY C 1 342 ? 57.674 26.643 70.848 1.00 11.72 330 GLY C O 1
ATOM 7675 N N . THR C 1 343 ? 59.504 25.343 71.118 1.00 9.90 331 THR C N 1
ATOM 7676 C CA . THR C 1 343 ? 58.793 24.325 71.885 1.00 11.08 331 THR C CA 1
ATOM 7677 C C . THR C 1 343 ? 59.194 24.302 73.355 1.00 11.06 331 THR C C 1
ATOM 7678 O O . THR C 1 343 ? 60.369 24.498 73.705 1.00 12.13 331 THR C O 1
ATOM 7682 N N . CYS C 1 344 ? 58.202 24.062 74.212 1.00 10.34 332 CYS C N 1
ATOM 7683 C CA . CYS C 1 344 ? 58.459 23.682 75.595 1.00 11.58 332 CYS C CA 1
ATOM 7684 C C . CYS C 1 344 ? 58.898 22.223 75.664 1.00 10.60 332 CYS C C 1
ATOM 7685 O O . CYS C 1 344 ? 58.901 21.516 74.649 1.00 10.76 332 CYS C O 1
ATOM 7688 N N . HIS C 1 345 ? 59.290 21.792 76.857 1.00 11.12 333 HIS C N 1
ATOM 7689 C CA . HIS C 1 345 ? 59.705 20.416 77.104 1.00 10.66 333 HIS C CA 1
ATOM 7690 C C . HIS C 1 345 ? 58.785 19.391 76.457 1.00 11.00 333 HIS C C 1
ATOM 7691 O O . HIS C 1 345 ? 57.580 19.373 76.722 1.00 12.29 333 HIS C O 1
ATOM 7698 N N . ALA C 1 346 ? 59.372 18.555 75.602 1.00 10.21 334 ALA C N 1
ATOM 7699 C CA . ALA C 1 346 ? 58.690 17.424 74.965 1.00 10.34 334 ALA C CA 1
ATOM 7700 C C . ALA C 1 346 ? 57.476 17.779 74.104 1.00 10.02 334 ALA C C 1
ATOM 7701 O O . ALA C 1 346 ? 56.707 16.893 73.752 1.00 11.35 334 ALA C O 1
ATOM 7703 N N . ALA C 1 347 ? 57.315 19.041 73.714 1.00 9.50 335 ALA C N 1
ATOM 7704 C CA . ALA C 1 347 ? 56.085 19.415 73.009 1.00 10.22 335 ALA C CA 1
ATOM 7705 C C . ALA C 1 347 ? 55.939 18.708 71.669 1.00 10.47 335 ALA C C 1
ATOM 7706 O O . ALA C 1 347 ? 54.814 18.406 71.241 1.00 10.89 335 ALA C O 1
ATOM 7708 N N . ASP C 1 348 ? 57.071 18.451 71.012 1.00 9.80 336 ASP C N 1
ATOM 7709 C CA . ASP C 1 348 ? 57.072 17.757 69.731 1.00 10.67 336 ASP C CA 1
ATOM 7710 C C . ASP C 1 348 ? 56.716 16.275 69.818 1.00 10.88 336 ASP C C 1
ATOM 7711 O O . ASP C 1 348 ? 56.621 15.614 68.786 1.00 12.40 336 ASP C O 1
ATOM 7716 N N . CYS C 1 349 ? 56.523 15.763 71.038 1.00 11.02 337 CYS C N 1
ATOM 7717 C CA . CYS C 1 349 ? 56.120 14.378 71.265 1.00 12.08 337 CYS C CA 1
ATOM 7718 C C . CYS C 1 349 ? 54.631 14.237 71.508 1.00 11.75 337 CYS C C 1
ATOM 7719 O O . CYS C 1 349 ? 54.123 13.116 71.564 1.00 12.98 337 CYS C O 1
ATOM 7722 N N . SER C 1 350 ? 53.931 15.360 71.664 1.00 13.05 338 SER C N 1
ATOM 7723 C CA . SER C 1 350 ? 52.542 15.293 72.117 1.00 15.34 338 SER C CA 1
ATOM 7724 C C . SER C 1 350 ? 51.541 16.215 71.456 1.00 15.72 338 SER C C 1
ATOM 7725 O O . SER C 1 350 ? 50.374 15.851 71.335 1.00 19.02 338 SER C O 1
ATOM 7728 N N . PHE C 1 351 ? 51.970 17.408 71.061 1.00 13.17 339 PHE C N 1
ATOM 7729 C CA . PHE C 1 351 ? 51.043 18.422 70.563 1.00 12.48 339 PHE C CA 1
ATOM 7730 C C . PHE C 1 351 ? 50.758 18.231 69.077 1.00 13.39 339 PHE C C 1
ATOM 7731 O O . PHE C 1 351 ? 50.929 19.148 68.263 1.00 14.45 339 PHE C O 1
ATOM 7739 N N . VAL C 1 352 ? 50.294 17.033 68.736 1.00 15.50 340 VAL C N 1
ATOM 7740 C CA . VAL C 1 352 ? 50.165 16.615 67.346 1.00 17.03 340 VAL C CA 1
ATOM 7741 C C . VAL C 1 352 ? 49.132 17.431 66.556 1.00 16.08 340 VAL C C 1
ATOM 7742 O O . VAL C 1 352 ? 49.282 17.644 65.344 1.00 17.80 340 VAL C O 1
ATOM 7746 N N . ASP C 1 353 ? 48.095 17.909 67.236 1.00 15.00 341 ASP C N 1
ATOM 7747 C CA . ASP C 1 353 ? 47.062 18.697 66.562 1.00 18.03 341 ASP C CA 1
ATOM 7748 C C . ASP C 1 353 ? 47.403 20.180 66.435 1.00 16.66 341 ASP C C 1
ATOM 7749 O O . ASP C 1 353 ? 46.802 20.900 65.627 1.00 20.26 341 ASP C O 1
ATOM 7754 N N . VAL C 1 354 ? 48.371 20.628 67.227 1.00 15.04 342 VAL C N 1
ATOM 7755 C CA . VAL C 1 354 ? 48.691 22.047 67.349 1.00 15.85 342 VAL C CA 1
ATOM 7756 C C . VAL C 1 354 ? 49.927 22.451 66.545 1.00 13.99 342 VAL C C 1
ATOM 7757 O O . VAL C 1 354 ? 49.933 23.473 65.842 1.00 15.15 342 VAL C O 1
ATOM 7761 N N . ILE C 1 355 ? 50.960 21.624 66.624 1.00 12.71 343 ILE C N 1
ATOM 7762 C CA . ILE C 1 355 ? 52.177 21.830 65.851 1.00 11.93 343 ILE C CA 1
ATOM 7763 C C . ILE C 1 355 ? 52.538 20.586 65.048 1.00 12.29 343 ILE C C 1
ATOM 7764 O O . ILE C 1 355 ? 53.605 19.994 65.248 1.00 12.56 343 ILE C O 1
ATOM 7769 N N . PRO C 1 356 ? 51.640 20.169 64.141 1.00 12.67 344 PRO C N 1
ATOM 7770 C CA . PRO C 1 356 ? 51.858 18.894 63.452 1.00 12.18 344 PRO C CA 1
ATOM 7771 C C . PRO C 1 356 ? 53.137 18.847 62.625 1.00 10.61 344 PRO C C 1
ATOM 7772 O O . PRO C 1 356 ? 53.781 17.787 62.593 1.00 12.39 344 PRO C O 1
ATOM 7776 N N . ASP C 1 357 ? 53.514 19.953 61.984 1.00 12.22 345 ASP C N 1
ATOM 7777 C CA . ASP C 1 357 ? 54.754 19.947 61.208 1.00 12.10 345 ASP C CA 1
ATOM 7778 C C . ASP C 1 357 ? 55.978 19.661 62.096 1.00 10.86 345 ASP C C 1
ATOM 7779 O O . ASP C 1 357 ? 56.877 18.916 61.694 1.00 12.34 345 ASP C O 1
ATOM 7784 N N . VAL C 1 358 ? 55.995 20.227 63.304 1.00 10.43 346 VAL C N 1
ATOM 7785 C CA . VAL C 1 358 ? 57.092 20.014 64.245 1.00 11.48 346 VAL C CA 1
ATOM 7786 C C . VAL C 1 358 ? 57.085 18.571 64.754 1.00 10.75 346 VAL C C 1
ATOM 7787 O O . VAL C 1 358 ? 58.121 17.901 64.771 1.00 11.33 346 VAL C O 1
ATOM 7791 N N . TYR C 1 359 ? 55.913 18.091 65.159 1.00 10.55 347 TYR C N 1
ATOM 7792 C CA . TYR C 1 359 ? 55.740 16.723 65.640 1.00 10.98 347 TYR C CA 1
ATOM 7793 C C . TYR C 1 359 ? 56.232 15.710 64.611 1.00 10.35 347 TYR C C 1
ATOM 7794 O O . TYR C 1 359 ? 57.061 14.840 64.912 1.00 11.43 347 TYR C O 1
ATOM 7803 N N . PHE C 1 360 ? 55.750 15.842 63.383 1.00 11.31 348 PHE C N 1
ATOM 7804 C CA . PHE C 1 360 ? 56.136 14.897 62.340 1.00 11.30 348 PHE C CA 1
ATOM 7805 C C . PHE C 1 360 ? 57.575 15.031 61.860 1.00 12.02 348 PHE C C 1
ATOM 7806 O O . PHE C 1 360 ? 58.182 14.041 61.461 1.00 12.66 348 PHE C O 1
ATOM 7814 N N . ALA C 1 361 ? 58.139 16.233 61.942 1.00 10.58 349 ALA C N 1
ATOM 7815 C CA . ALA C 1 361 ? 59.555 16.403 61.631 1.00 10.86 349 ALA C CA 1
ATOM 7816 C C . ALA C 1 361 ? 60.394 15.529 62.568 1.00 10.99 349 ALA C C 1
ATOM 7817 O O . ALA C 1 361 ? 61.321 14.843 62.128 1.00 12.94 349 ALA C O 1
ATOM 7819 N N . THR C 1 362 ? 60.040 15.515 63.853 1.00 10.51 350 THR C N 1
ATOM 7820 C CA . THR C 1 362 ? 60.751 14.679 64.812 1.00 9.92 350 THR C CA 1
ATOM 7821 C C . THR C 1 362 ? 60.512 13.185 64.581 1.00 10.07 350 THR C C 1
ATOM 7822 O O . THR C 1 362 ? 61.462 12.398 64.597 1.00 11.43 350 THR C O 1
ATOM 7826 N N . VAL C 1 363 ? 59.258 12.788 64.364 1.00 11.86 351 VAL C N 1
ATOM 7827 C CA . VAL C 1 363 ? 58.956 11.393 64.056 1.00 11.97 351 VAL C CA 1
ATOM 7828 C C . VAL C 1 363 ? 59.815 10.901 62.896 1.00 12.10 351 VAL C C 1
ATOM 7829 O O . VAL C 1 363 ? 60.450 9.838 62.969 1.00 12.64 351 VAL C O 1
ATOM 7833 N N . ARG C 1 364 ? 59.847 11.695 61.833 1.00 11.51 352 ARG C N 1
ATOM 7834 C CA . ARG C 1 364 ? 60.605 11.334 60.645 1.00 11.24 352 ARG C CA 1
ATOM 7835 C C . ARG C 1 364 ? 62.116 11.350 60.864 1.00 11.25 352 ARG C C 1
ATOM 7836 O O . ARG C 1 364 ? 62.836 10.523 60.293 1.00 13.48 352 ARG C O 1
ATOM 7844 N N . ASP C 1 365 ? 62.588 12.273 61.697 1.00 11.45 353 ASP C N 1
ATOM 7845 C CA . ASP C 1 365 ? 64.006 12.357 62.042 1.00 11.65 353 ASP C CA 1
ATOM 7846 C C . ASP C 1 365 ? 64.444 11.073 62.756 1.00 11.61 353 ASP C C 1
ATOM 7847 O O . ASP C 1 365 ? 65.497 10.495 62.442 1.00 11.99 353 ASP C O 1
ATOM 7852 N N . ILE C 1 366 ? 63.628 10.615 63.701 1.00 10.90 354 ILE C N 1
ATOM 7853 C CA . ILE C 1 366 ? 63.917 9.375 64.419 1.00 12.25 354 ILE C CA 1
ATOM 7854 C C . ILE C 1 366 ? 63.928 8.197 63.454 1.00 11.44 354 ILE C C 1
ATOM 7855 O O . ILE C 1 366 ? 64.836 7.353 63.492 1.00 13.13 354 ILE C O 1
ATOM 7860 N N . SER C 1 367 ? 62.923 8.134 62.584 1.00 11.73 355 SER C N 1
ATOM 7861 C CA . SER C 1 367 ? 62.840 7.050 61.621 1.00 12.77 355 SER C CA 1
ATOM 7862 C C . SER C 1 367 ? 64.059 7.013 60.697 1.00 13.43 355 SER C C 1
ATOM 7863 O O . SER C 1 367 ? 64.650 5.947 60.486 1.00 13.59 355 SER C O 1
ATOM 7866 N N . ALA C 1 368 ? 64.451 8.170 60.169 1.00 12.68 356 ALA C N 1
ATOM 7867 C CA . ALA C 1 368 ? 65.615 8.222 59.285 1.00 13.26 356 ALA C CA 1
ATOM 7868 C C . ALA C 1 368 ? 66.880 7.760 60.009 1.00 13.77 356 ALA C C 1
ATOM 7869 O O . ALA C 1 368 ? 67.705 7.041 59.437 1.00 14.91 356 ALA C O 1
ATOM 7871 N N . PHE C 1 369 ? 67.017 8.142 61.274 1.00 13.45 357 PHE C N 1
ATOM 7872 C CA . PHE C 1 369 ? 68.153 7.677 62.064 1.00 12.88 357 PHE C CA 1
ATOM 7873 C C . PHE C 1 369 ? 68.129 6.157 62.239 1.00 13.76 357 PHE C C 1
ATOM 7874 O O . PHE C 1 369 ? 69.156 5.492 62.079 1.00 14.39 357 PHE C O 1
ATOM 7882 N N . ALA C 1 370 ? 66.963 5.604 62.571 1.00 13.42 358 ALA C N 1
ATOM 7883 C CA . ALA C 1 370 ? 66.823 4.152 62.675 1.00 12.83 358 ALA C CA 1
ATOM 7884 C C . ALA C 1 370 ? 67.234 3.452 61.378 1.00 14.41 358 ALA C C 1
ATOM 7885 O O . ALA C 1 370 ? 67.979 2.465 61.397 1.00 15.61 358 ALA C O 1
ATOM 7887 N N . TYR C 1 371 ? 66.753 3.962 60.248 1.00 14.03 359 TYR C N 1
ATOM 7888 C CA . TYR C 1 371 ? 67.138 3.396 58.954 1.00 15.57 359 TYR C CA 1
ATOM 7889 C C . TYR C 1 371 ? 68.637 3.514 58.685 1.00 15.52 359 TYR C C 1
ATOM 7890 O O . TYR C 1 371 ? 69.227 2.623 58.079 1.00 17.90 359 TYR C O 1
ATOM 7899 N N . SER C 1 372 ? 69.252 4.599 59.157 1.00 14.50 360 SER C N 1
ATOM 7900 C CA . SER C 1 372 ? 70.669 4.852 58.880 1.00 15.83 360 SER C CA 1
ATOM 7901 C C . SER C 1 372 ? 71.579 3.829 59.550 1.00 16.26 360 SER C C 1
ATOM 7902 O O . SER C 1 372 ? 72.744 3.671 59.164 1.00 19.62 360 SER C O 1
ATOM 7905 N N . ARG C 1 373 ? 71.046 3.124 60.540 1.00 17.11 361 ARG C N 1
ATOM 7906 C CA . ARG C 1 373 ? 71.842 2.175 61.308 1.00 18.87 361 ARG C CA 1
ATOM 7907 C C . ARG C 1 373 ? 71.731 0.752 60.758 1.00 21.05 361 ARG C C 1
ATOM 7908 O O . ARG C 1 373 ? 72.547 -0.114 61.079 1.00 23.81 361 ARG C O 1
ATOM 7916 N N . ALA C 1 374 ? 70.719 0.514 59.930 1.00 20.71 362 ALA C N 1
ATOM 7917 C CA . ALA C 1 374 ? 70.492 -0.814 59.351 1.00 22.40 362 ALA C CA 1
ATOM 7918 C C . ALA C 1 374 ? 71.455 -1.131 58.207 1.00 26.24 362 ALA C C 1
ATOM 7919 O O . ALA C 1 374 ? 72.139 -0.245 57.697 1.00 28.43 362 ALA C O 1
ATOM 7921 N N . GLN D 1 20 ? 65.069 40.172 6.413 1.00 36.47 8 GLN D N 1
ATOM 7922 C CA . GLN D 1 20 ? 63.875 40.876 5.954 1.00 35.23 8 GLN D CA 1
ATOM 7923 C C . GLN D 1 20 ? 64.243 42.316 5.564 1.00 32.90 8 GLN D C 1
ATOM 7924 O O . GLN D 1 20 ? 64.862 43.038 6.347 1.00 33.45 8 GLN D O 1
ATOM 7930 N N . LEU D 1 21 ? 63.852 42.732 4.360 1.00 29.58 9 LEU D N 1
ATOM 7931 C CA . LEU D 1 21 ? 63.962 44.130 3.941 1.00 26.45 9 LEU D CA 1
ATOM 7932 C C . LEU D 1 21 ? 63.158 45.030 4.873 1.00 22.96 9 LEU D C 1
ATOM 7933 O O . LEU D 1 21 ? 62.163 44.594 5.439 1.00 23.16 9 LEU D O 1
ATOM 7938 N N . PRO D 1 22 ? 63.595 46.287 5.059 1.00 22.52 10 PRO D N 1
ATOM 7939 C CA . PRO D 1 22 ? 62.933 47.152 6.050 1.00 19.06 10 PRO D CA 1
ATOM 7940 C C . PRO D 1 22 ? 61.526 47.611 5.667 1.00 17.29 10 PRO D C 1
ATOM 7941 O O . PRO D 1 22 ? 61.158 47.637 4.486 1.00 16.16 10 PRO D O 1
ATOM 7945 N N . GLY D 1 23 ? 60.741 47.933 6.691 1.00 14.34 11 GLY D N 1
ATOM 7946 C CA . GLY D 1 23 ? 59.407 48.477 6.514 1.00 13.52 11 GLY D CA 1
ATOM 7947 C C . GLY D 1 23 ? 58.523 47.640 5.617 1.00 12.69 11 GLY D C 1
ATOM 7948 O O . GLY D 1 23 ? 58.548 46.399 5.657 1.00 14.67 11 GLY D O 1
ATOM 7949 N N . ARG D 1 24 ? 57.753 48.317 4.773 1.00 12.22 12 ARG D N 1
ATOM 7950 C CA . ARG D 1 24 ? 56.793 47.616 3.936 1.00 12.42 12 ARG D CA 1
ATOM 7951 C C . ARG D 1 24 ? 57.426 46.925 2.731 1.00 15.62 12 ARG D C 1
ATOM 7952 O O . ARG D 1 24 ? 56.742 46.197 2.011 1.00 17.56 12 ARG D O 1
ATOM 7960 N N . LEU D 1 25 ? 58.721 47.146 2.506 1.00 15.57 13 LEU D N 1
ATOM 7961 C CA . LEU D 1 25 ? 59.428 46.386 1.471 1.00 16.80 13 LEU D CA 1
ATOM 7962 C C . LEU D 1 25 ? 59.531 44.922 1.859 1.00 18.79 13 LEU D C 1
ATOM 7963 O O . LEU D 1 25 ? 59.458 44.028 1.006 1.00 20.59 13 LEU D O 1
ATOM 7968 N N . GLY D 1 26 ? 59.689 44.678 3.154 1.00 17.81 14 GLY D N 1
ATOM 7969 C CA . GLY D 1 26 ? 59.790 43.322 3.662 1.00 18.53 14 GLY D CA 1
ATOM 7970 C C . GLY D 1 26 ? 58.471 42.751 4.143 1.00 18.54 14 GLY D C 1
ATOM 7971 O O . GLY D 1 26 ? 58.279 41.540 4.155 1.00 21.45 14 GLY D O 1
ATOM 7972 N N . ASP D 1 27 ? 57.576 43.626 4.589 1.00 16.51 15 ASP D N 1
ATOM 7973 C CA . ASP D 1 27 ? 56.287 43.195 5.114 1.00 16.43 15 ASP D CA 1
ATOM 7974 C C . ASP D 1 27 ? 55.255 44.252 4.772 1.00 14.36 15 ASP D C 1
ATOM 7975 O O . ASP D 1 27 ? 55.199 45.285 5.422 1.00 15.74 15 ASP D O 1
ATOM 7980 N N . PRO D 1 28 ? 54.434 44.001 3.742 1.00 14.31 16 PRO D N 1
ATOM 7981 C CA . PRO D 1 28 ? 53.460 45.003 3.290 1.00 15.11 16 PRO D CA 1
ATOM 7982 C C . PRO D 1 28 ? 52.468 45.438 4.367 1.00 13.66 16 PRO D C 1
ATOM 7983 O O . PRO D 1 28 ? 51.877 46.515 4.239 1.00 14.67 16 PRO D O 1
ATOM 7987 N N . SER D 1 29 ? 52.299 44.637 5.417 1.00 13.68 17 SER D N 1
ATOM 7988 C CA . SER D 1 29 ? 51.350 44.982 6.475 1.00 14.84 17 SER D CA 1
ATOM 7989 C C . SER D 1 29 ? 51.966 45.847 7.564 1.00 14.38 17 SER D C 1
ATOM 7990 O O . SER D 1 29 ? 51.267 46.275 8.492 1.00 14.99 17 SER D O 1
ATOM 7993 N N . MET D 1 30 ? 53.269 46.096 7.475 1.00 13.56 18 MET D N 1
ATOM 7994 C CA . MET D 1 30 ? 53.960 46.825 8.535 1.00 12.79 18 MET D CA 1
ATOM 7995 C C . MET D 1 30 ? 53.462 48.263 8.647 1.00 12.63 18 MET D C 1
ATOM 7996 O O . MET D 1 30 ? 53.034 48.872 7.657 1.00 12.51 18 MET D O 1
ATOM 8001 N N . SER D 1 31 ? 53.490 48.783 9.867 1.00 12.46 19 SER D N 1
ATOM 8002 C CA . SER D 1 31 ? 53.047 50.138 10.155 1.00 11.52 19 SER D CA 1
ATOM 8003 C C . SER D 1 31 ? 54.026 50.767 11.120 1.00 11.02 19 SER D C 1
ATOM 8004 O O . SER D 1 31 ? 54.908 50.081 11.632 1.00 11.35 19 SER D O 1
ATOM 8007 N N . LEU D 1 32 ? 53.862 52.058 11.404 1.00 10.47 20 LEU D N 1
ATOM 8008 C CA . LEU D 1 32 ? 54.678 52.684 12.443 1.00 10.22 20 LEU D CA 1
ATOM 8009 C C . LEU D 1 32 ? 54.568 51.938 13.778 1.00 10.65 20 LEU D C 1
ATOM 8010 O O . LEU D 1 32 ? 55.549 51.811 14.521 1.00 11.16 20 LEU D O 1
ATOM 8015 N N . GLY D 1 33 ? 53.374 51.437 14.080 1.00 11.59 21 GLY D N 1
ATOM 8016 C CA . GLY D 1 33 ? 53.156 50.712 15.315 1.00 12.96 21 GLY D CA 1
ATOM 8017 C C . GLY D 1 33 ? 53.870 49.373 15.412 1.00 13.22 21 GLY D C 1
ATOM 8018 O O . GLY D 1 33 ? 54.146 48.912 16.516 1.00 16.84 21 GLY D O 1
ATOM 8019 N N . THR D 1 34 ? 54.153 48.735 14.277 1.00 12.43 22 THR D N 1
ATOM 8020 C CA . THR D 1 34 ? 54.791 47.417 14.289 1.00 13.05 22 THR D CA 1
ATOM 8021 C C . THR D 1 34 ? 56.226 47.386 13.751 1.00 12.97 22 THR D C 1
ATOM 8022 O O . THR D 1 34 ? 56.914 46.359 13.826 1.00 16.42 22 THR D O 1
ATOM 8026 N N . ASP D 1 35 ? 56.682 48.506 13.206 1.00 11.24 23 ASP D N 1
ATOM 8027 C CA . ASP D 1 35 ? 58.019 48.574 12.626 1.00 11.08 23 ASP D CA 1
ATOM 8028 C C . ASP D 1 35 ? 59.057 48.573 13.751 1.00 10.97 23 ASP D C 1
ATOM 8029 O O . ASP D 1 35 ? 58.986 49.399 14.665 1.00 12.59 23 ASP D O 1
ATOM 8034 N N . PRO D 1 36 ? 60.023 47.640 13.697 1.00 11.80 24 PRO D N 1
ATOM 8035 C CA . PRO D 1 36 ? 61.053 47.596 14.746 1.00 12.35 24 PRO D CA 1
ATOM 8036 C C . PRO D 1 36 ? 61.944 48.845 14.800 1.00 10.95 24 PRO D C 1
ATOM 8037 O O . PRO D 1 36 ? 62.674 49.018 15.777 1.00 13.31 24 PRO D O 1
ATOM 8041 N N . ARG D 1 37 ? 61.880 49.701 13.787 1.00 9.55 25 ARG D N 1
ATOM 8042 C CA . ARG D 1 37 ? 62.685 50.932 13.769 1.00 9.38 25 ARG D CA 1
ATOM 8043 C C . ARG D 1 37 ? 62.056 52.100 14.527 1.00 8.75 25 ARG D C 1
ATOM 8044 O O . ARG D 1 37 ? 62.745 53.062 14.872 1.00 8.88 25 ARG D O 1
ATOM 8052 N N . THR D 1 38 ? 60.750 52.054 14.774 1.00 9.28 26 THR D N 1
ATOM 8053 C CA . THR D 1 38 ? 60.103 53.215 15.389 1.00 9.52 26 THR D CA 1
ATOM 8054 C C . THR D 1 38 ? 60.581 53.417 16.830 1.00 8.26 26 THR D C 1
ATOM 8055 O O . THR D 1 38 ? 60.683 52.456 17.590 1.00 10.67 26 THR D O 1
ATOM 8059 N N . ASP D 1 39 ? 60.896 54.659 17.195 1.00 8.08 27 ASP D N 1
ATOM 8060 C CA . ASP D 1 39 ? 61.176 54.997 18.588 1.00 7.42 27 ASP D CA 1
ATOM 8061 C C . ASP D 1 39 ? 59.952 54.569 19.395 1.00 7.93 27 ASP D C 1
ATOM 8062 O O . ASP D 1 39 ? 58.847 54.992 19.089 1.00 9.73 27 ASP D O 1
ATOM 8067 N N . PRO D 1 40 ? 60.135 53.709 20.409 1.00 9.29 28 PRO D N 1
ATOM 8068 C CA . PRO D 1 40 ? 58.963 53.176 21.116 1.00 10.09 28 PRO D CA 1
ATOM 8069 C C . PRO D 1 40 ? 58.118 54.244 21.805 1.00 9.20 28 PRO D C 1
ATOM 8070 O O . PRO D 1 40 ? 56.909 54.042 21.976 1.00 10.74 28 PRO D O 1
ATOM 8074 N N . ARG D 1 41 ? 58.732 55.358 22.196 1.00 9.28 29 ARG D N 1
ATOM 8075 C CA . ARG D 1 41 ? 57.960 56.441 22.797 1.00 9.56 29 ARG D CA 1
ATOM 8076 C C . ARG D 1 41 ? 57.022 57.036 21.767 1.00 10.25 29 ARG D C 1
ATOM 8077 O O . ARG D 1 41 ? 55.858 57.337 22.067 1.00 11.43 29 ARG D O 1
ATOM 8085 N N . LEU D 1 42 ? 57.531 57.212 20.551 1.00 9.11 30 LEU D N 1
ATOM 8086 C CA . LEU D 1 42 ? 56.721 57.737 19.463 1.00 9.24 30 LEU D CA 1
ATOM 8087 C C . LEU D 1 42 ? 55.637 56.737 19.070 1.00 11.48 30 LEU D C 1
ATOM 8088 O O . LEU D 1 42 ? 54.481 57.120 18.870 1.00 12.01 30 LEU D O 1
ATOM 8093 N N . ALA D 1 43 ? 56.003 55.458 18.987 1.00 9.42 31 ALA D N 1
ATOM 8094 C CA . ALA D 1 43 ? 55.034 54.407 18.674 1.00 9.53 31 ALA D CA 1
ATOM 8095 C C . ALA D 1 43 ? 53.889 54.392 19.671 1.00 11.13 31 ALA D C 1
ATOM 8096 O O . ALA D 1 43 ? 52.715 54.295 19.286 1.00 12.07 31 ALA D O 1
ATOM 8098 N N . ALA D 1 44 ? 54.224 54.513 20.952 1.00 11.10 32 ALA D N 1
ATOM 8099 C CA . ALA D 1 44 ? 53.209 54.521 22.000 1.00 11.97 32 ALA D CA 1
ATOM 8100 C C . ALA D 1 44 ? 52.286 55.730 21.881 1.00 12.04 32 ALA D C 1
ATOM 8101 O O . ALA D 1 44 ? 51.062 55.606 22.019 1.00 12.76 32 ALA D O 1
ATOM 8103 N N . ALA D 1 45 ? 52.859 56.903 21.624 1.00 10.56 33 ALA D N 1
ATOM 8104 C CA . ALA D 1 45 ? 52.039 58.103 21.486 1.00 11.22 33 ALA D CA 1
ATOM 8105 C C . ALA D 1 45 ? 51.140 58.016 20.260 1.00 11.86 33 ALA D C 1
ATOM 8106 O O . ALA D 1 45 ? 49.965 58.385 20.319 1.00 13.61 33 ALA D O 1
ATOM 8108 N N . LEU D 1 46 ? 51.687 57.544 19.146 1.00 11.19 34 LEU D N 1
ATOM 8109 C CA . LEU D 1 46 ? 50.871 57.373 17.948 1.00 11.80 34 LEU D CA 1
ATOM 8110 C C . LEU D 1 46 ? 49.751 56.363 18.162 1.00 12.02 34 LEU D C 1
ATOM 8111 O O . LEU D 1 46 ? 48.626 56.561 17.688 1.00 14.05 34 LEU D O 1
ATOM 8116 N N . THR D 1 47 ? 50.045 55.285 18.878 1.00 12.42 35 THR D N 1
ATOM 8117 C CA . THR D 1 47 ? 49.032 54.273 19.151 1.00 13.90 35 THR D CA 1
ATOM 8118 C C . THR D 1 47 ? 47.866 54.868 19.930 1.00 14.17 35 THR D C 1
ATOM 8119 O O . THR D 1 47 ? 46.695 54.618 19.629 1.00 15.85 35 THR D O 1
ATOM 8123 N N . GLN D 1 48 ? 48.172 55.697 20.914 1.00 14.39 36 GLN D N 1
ATOM 8124 C CA . GLN D 1 48 ? 47.082 56.282 21.656 1.00 17.60 36 GLN D CA 1
ATOM 8125 C C . GLN D 1 48 ? 46.277 57.283 20.845 1.00 16.64 36 GLN D C 1
ATOM 8126 O O . GLN D 1 48 ? 45.081 57.457 21.092 1.00 19.19 36 GLN D O 1
ATOM 8132 N N . LEU D 1 49 ? 46.917 57.919 19.870 1.00 14.74 37 LEU D N 1
ATOM 8133 C CA . LEU D 1 49 ? 46.222 58.859 18.994 1.00 14.33 37 LEU D CA 1
ATOM 8134 C C . LEU D 1 49 ? 45.485 58.163 17.850 1.00 15.61 37 LEU D C 1
ATOM 8135 O O . LEU D 1 49 ? 44.720 58.807 17.122 1.00 16.11 37 LEU D O 1
ATOM 8140 N N . GLY D 1 50 ? 45.678 56.849 17.727 1.00 15.51 38 GLY D N 1
ATOM 8141 C CA . GLY D 1 50 ? 45.116 56.067 16.632 1.00 15.34 38 GLY D CA 1
ATOM 8142 C C . GLY D 1 50 ? 45.840 56.238 15.307 1.00 14.80 38 GLY D C 1
ATOM 8143 O O . GLY D 1 50 ? 45.280 55.940 14.240 1.00 15.38 38 GLY D O 1
ATOM 8144 N N . LEU D 1 51 ? 47.088 56.697 15.375 1.00 14.01 39 LEU D N 1
ATOM 8145 C CA . LEU D 1 51 ? 47.842 57.071 14.183 1.00 13.60 39 LEU D CA 1
ATOM 8146 C C . LEU D 1 51 ? 49.063 56.178 13.944 1.00 13.18 39 LEU D C 1
ATOM 8147 O O . LEU D 1 51 ? 49.930 56.501 13.117 1.00 14.03 39 LEU D O 1
ATOM 8152 N N . ALA D 1 52 ? 49.144 55.074 14.681 1.00 12.85 40 ALA D N 1
ATOM 8153 C CA . ALA D 1 52 ? 50.236 54.116 14.520 1.00 11.99 40 ALA D CA 1
ATOM 8154 C C . ALA D 1 52 ? 49.978 53.130 13.377 1.00 13.40 40 ALA D C 1
ATOM 8155 O O . ALA D 1 52 ? 50.918 52.679 12.713 1.00 14.16 40 ALA D O 1
ATOM 8157 N N . ASP D 1 53 ? 48.712 52.775 13.170 1.00 13.52 41 ASP D N 1
ATOM 8158 C CA . ASP D 1 53 ? 48.325 51.890 12.072 1.00 13.73 41 ASP D CA 1
ATOM 8159 C C . ASP D 1 53 ? 48.547 52.577 10.728 1.00 13.65 41 ASP D C 1
ATOM 8160 O O . ASP D 1 53 ? 48.787 53.788 10.671 1.00 15.57 41 ASP D O 1
ATOM 8165 N N . GLN D 1 54 ? 48.512 51.803 9.649 1.00 12.98 42 GLN D N 1
ATOM 8166 C CA . GLN D 1 54 ? 48.596 52.392 8.316 1.00 13.25 42 GLN D CA 1
ATOM 8167 C C . GLN D 1 54 ? 47.525 53.449 8.115 1.00 14.15 42 GLN D C 1
ATOM 8168 O O . GLN D 1 54 ? 46.350 53.219 8.419 1.00 16.52 42 GLN D O 1
ATOM 8174 N N . ALA D 1 55 ? 47.943 54.611 7.623 1.00 14.24 43 ALA D N 1
ATOM 8175 C CA . ALA D 1 55 ? 47.018 55.684 7.284 1.00 15.62 43 ALA D CA 1
ATOM 8176 C C . ALA D 1 55 ? 45.983 55.188 6.281 1.00 18.24 43 ALA D C 1
ATOM 8177 O O . ALA D 1 55 ? 46.275 54.339 5.432 1.00 19.80 43 ALA D O 1
ATOM 8179 N N . ALA D 1 56 ? 44.778 55.728 6.378 1.00 20.17 44 ALA D N 1
ATOM 8180 C CA . ALA D 1 56 ? 43.685 55.327 5.498 1.00 23.87 44 ALA D CA 1
ATOM 8181 C C . ALA D 1 56 ? 43.846 55.778 4.050 1.00 24.83 44 ALA D C 1
ATOM 8182 O O . ALA D 1 56 ? 44.530 56.758 3.759 1.00 24.40 44 ALA D O 1
ATOM 8184 N N . GLU D 1 57 ? 43.203 55.038 3.154 1.00 26.14 45 GLU D N 1
ATOM 8185 C CA . GLU D 1 57 ? 43.005 55.465 1.771 1.00 29.60 45 GLU D CA 1
ATOM 8186 C C . GLU D 1 57 ? 42.183 56.748 1.731 1.00 27.59 45 GLU D C 1
ATOM 8187 O O . GLU D 1 57 ? 41.162 56.847 2.409 1.00 28.79 45 GLU D O 1
ATOM 8193 N N . PRO D 1 58 ? 42.622 57.734 0.931 1.00 22.98 46 PRO D N 1
ATOM 8194 C CA . PRO D 1 58 ? 41.944 59.036 0.871 1.00 22.26 46 PRO D CA 1
ATOM 8195 C C . PRO D 1 58 ? 40.681 59.001 0.002 1.00 21.11 46 PRO D C 1
ATOM 8196 O O . PRO D 1 58 ? 40.557 58.111 -0.840 1.00 22.08 46 PRO D O 1
ATOM 8200 N N . PRO D 1 59 ? 39.760 59.971 0.194 1.00 20.30 47 PRO D N 1
ATOM 8201 C CA . PRO D 1 59 ? 38.542 60.083 -0.620 1.00 21.16 47 PRO D CA 1
ATOM 8202 C C . PRO D 1 59 ? 38.793 60.763 -1.968 1.00 23.80 47 PRO D C 1
ATOM 8203 O O . PRO D 1 59 ? 37.896 60.780 -2.820 1.00 26.55 47 PRO D O 1
ATOM 8207 N N . VAL D 1 60 ? 39.987 61.325 -2.144 1.00 24.29 48 VAL D N 1
ATOM 8208 C CA . VAL D 1 60 ? 40.413 61.889 -3.422 1.00 24.65 48 VAL D CA 1
ATOM 8209 C C . VAL D 1 60 ? 41.810 61.388 -3.746 1.00 24.51 48 VAL D C 1
ATOM 8210 O O . VAL D 1 60 ? 42.512 60.885 -2.874 1.00 25.79 48 VAL D O 1
ATOM 8214 N N . ASN D 1 61 ? 42.218 61.544 -5.000 1.00 24.39 49 ASN D N 1
ATOM 8215 C CA . ASN D 1 61 ? 43.558 61.161 -5.431 1.00 25.99 49 ASN D CA 1
ATOM 8216 C C . ASN D 1 61 ? 44.013 62.054 -6.577 1.00 25.46 49 ASN D C 1
ATOM 8217 O O . ASN D 1 61 ? 43.317 63.001 -6.930 1.00 26.10 49 ASN D O 1
ATOM 8222 N N . ALA D 1 62 ? 45.161 61.747 -7.172 1.00 25.77 50 ALA D N 1
ATOM 8223 C CA . ALA D 1 62 ? 45.699 62.571 -8.255 1.00 27.70 50 ALA D CA 1
ATOM 8224 C C . ALA D 1 62 ? 44.805 62.632 -9.503 1.00 29.71 50 ALA D C 1
ATOM 8225 O O . ALA D 1 62 ? 44.957 63.528 -10.337 1.00 31.06 50 ALA D O 1
ATOM 8227 N N . ASN D 1 63 ? 43.883 61.682 -9.634 1.00 30.82 51 ASN D N 1
ATOM 8228 C CA . ASN D 1 63 ? 42.961 61.671 -10.767 1.00 32.18 51 ASN D CA 1
ATOM 8229 C C . ASN D 1 63 ? 41.690 62.465 -10.496 1.00 31.26 51 ASN D C 1
ATOM 8230 O O . ASN D 1 63 ? 40.895 62.705 -11.404 1.00 32.20 51 ASN D O 1
ATOM 8235 N N . SER D 1 64 ? 41.503 62.865 -9.241 1.00 30.36 52 SER D N 1
ATOM 8236 C CA . SER D 1 64 ? 40.361 63.687 -8.860 1.00 30.19 52 SER D CA 1
ATOM 8237 C C . SER D 1 64 ? 40.457 65.079 -9.464 1.00 29.42 52 SER D C 1
ATOM 8238 O O . SER D 1 64 ? 41.555 65.579 -9.720 1.00 29.25 52 SER D O 1
ATOM 8241 N N . GLU D 1 65 ? 39.305 65.705 -9.680 1.00 30.45 53 GLU D N 1
ATOM 8242 C CA . GLU D 1 65 ? 39.266 67.084 -10.157 1.00 32.16 53 GLU D CA 1
ATOM 8243 C C . GLU D 1 65 ? 39.970 67.986 -9.150 1.00 28.65 53 GLU D C 1
ATOM 8244 O O . GLU D 1 65 ? 39.889 67.756 -7.942 1.00 26.42 53 GLU D O 1
ATOM 8250 N N . VAL D 1 66 ? 40.685 68.986 -9.657 1.00 27.07 54 VAL D N 1
ATOM 8251 C CA . VAL D 1 66 ? 41.387 69.948 -8.815 1.00 27.52 54 VAL D CA 1
ATOM 8252 C C . VAL D 1 66 ? 40.475 70.534 -7.736 1.00 25.82 54 VAL D C 1
ATOM 8253 O O . VAL D 1 66 ? 40.865 70.645 -6.581 1.00 25.27 54 VAL D O 1
ATOM 8257 N N . ALA D 1 67 ? 39.249 70.874 -8.110 1.00 25.58 55 ALA D N 1
ATOM 8258 C CA . ALA D 1 67 ? 38.321 71.472 -7.164 1.00 25.03 55 ALA D CA 1
ATOM 8259 C C . ALA D 1 67 ? 38.055 70.549 -5.981 1.00 23.95 55 ALA D C 1
ATOM 8260 O O . ALA D 1 67 ? 37.912 71.010 -4.845 1.00 23.87 55 ALA D O 1
ATOM 8262 N N . ASP D 1 68 ? 37.992 69.247 -6.246 1.00 23.35 56 ASP D N 1
ATOM 8263 C CA . ASP D 1 68 ? 37.793 68.272 -5.179 1.00 23.41 56 ASP D CA 1
ATOM 8264 C C . ASP D 1 68 ? 39.035 68.112 -4.305 1.00 21.47 56 ASP D C 1
ATOM 8265 O O . ASP D 1 68 ? 38.928 67.890 -3.097 1.00 21.69 56 ASP D O 1
ATOM 8270 N N . CYS D 1 69 ? 40.213 68.227 -4.914 1.00 20.99 57 CYS D N 1
ATOM 8271 C CA . CYS D 1 69 ? 41.459 68.147 -4.160 1.00 20.54 57 CYS D CA 1
ATOM 8272 C C . CYS D 1 69 ? 41.600 69.359 -3.254 1.00 20.10 57 CYS D C 1
ATOM 8273 O O . CYS D 1 69 ? 42.079 69.250 -2.125 1.00 20.61 57 CYS D O 1
ATOM 8276 N N . ILE D 1 70 ? 41.200 70.519 -3.761 1.00 20.23 58 ILE D N 1
ATOM 8277 C CA . ILE D 1 70 ? 41.184 71.729 -2.953 1.00 20.80 58 ILE D CA 1
ATOM 8278 C C . ILE D 1 70 ? 40.211 71.591 -1.788 1.00 21.09 58 ILE D C 1
ATOM 8279 O O . ILE D 1 70 ? 40.566 71.879 -0.645 1.00 21.21 58 ILE D O 1
ATOM 8284 N N . ALA D 1 71 ? 38.996 71.128 -2.072 1.00 21.95 59 ALA D N 1
ATOM 8285 C CA . ALA D 1 71 ? 38.001 70.944 -1.022 1.00 22.21 59 ALA D CA 1
ATOM 8286 C C . ALA D 1 71 ? 38.485 69.965 0.044 1.00 22.55 59 ALA D C 1
ATOM 8287 O O . ALA D 1 71 ? 38.329 70.223 1.235 1.00 23.15 59 ALA D O 1
ATOM 8289 N N . TYR D 1 72 ? 39.088 68.854 -0.381 1.00 21.28 60 TYR D N 1
ATOM 8290 C CA . TYR D 1 72 ? 39.656 67.895 0.566 1.00 21.30 60 TYR D CA 1
ATOM 8291 C C . TYR D 1 72 ? 40.751 68.508 1.423 1.00 19.52 60 TYR D C 1
ATOM 8292 O O . TYR D 1 72 ? 40.771 68.328 2.643 1.00 19.44 60 TYR D O 1
ATOM 8301 N N . SER D 1 73 ? 41.674 69.219 0.782 1.00 18.36 61 SER D N 1
ATOM 8302 C CA . SER D 1 73 ? 42.801 69.809 1.490 1.00 17.47 61 SER D CA 1
ATOM 8303 C C . SER D 1 73 ? 42.285 70.793 2.526 1.00 15.57 61 SER D C 1
ATOM 8304 O O . SER D 1 73 ? 42.720 70.783 3.687 1.00 17.25 61 SER D O 1
ATOM 8307 N N . THR D 1 74 ? 41.346 71.631 2.097 1.00 17.78 62 THR D N 1
ATOM 8308 C CA . THR D 1 74 ? 40.698 72.585 2.981 1.00 17.91 62 THR D CA 1
ATOM 8309 C C . THR D 1 74 ? 40.023 71.871 4.150 1.00 19.20 62 THR D C 1
ATOM 8310 O O . THR D 1 74 ? 40.105 72.320 5.291 1.00 20.20 62 THR D O 1
ATOM 8314 N N . ALA D 1 75 ? 39.365 70.750 3.869 1.00 20.27 63 ALA D N 1
ATOM 8315 C CA . ALA D 1 75 ? 38.712 69.978 4.918 1.00 20.57 63 ALA D CA 1
ATOM 8316 C C . ALA D 1 75 ? 39.701 69.288 5.867 1.00 21.52 63 ALA D C 1
ATOM 8317 O O . ALA D 1 75 ? 39.395 69.099 7.035 1.00 24.47 63 ALA D O 1
ATOM 8319 N N . ALA D 1 76 ? 40.887 68.938 5.370 1.00 20.74 64 ALA D N 1
ATOM 8320 C CA . ALA D 1 76 ? 41.903 68.226 6.158 1.00 18.20 64 ALA D CA 1
ATOM 8321 C C . ALA D 1 76 ? 42.677 69.131 7.120 1.00 17.37 64 ALA D C 1
ATOM 8322 O O . ALA D 1 76 ? 43.274 68.653 8.087 1.00 17.47 64 ALA D O 1
ATOM 8324 N N . GLU D 1 77 ? 42.689 70.430 6.839 1.00 15.65 65 GLU D N 1
ATOM 8325 C CA . GLU D 1 77 ? 43.500 71.385 7.597 1.00 13.74 65 GLU D CA 1
ATOM 8326 C C . GLU D 1 77 ? 43.173 71.371 9.088 1.00 13.03 65 GLU D C 1
ATOM 8327 O O . GLU D 1 77 ? 44.072 71.341 9.933 1.00 14.25 65 GLU D O 1
ATOM 8333 N N . GLN D 1 78 ? 41.888 71.370 9.415 1.00 13.91 66 GLN D N 1
ATOM 8334 C CA . GLN D 1 78 ? 41.478 71.387 10.810 1.00 14.43 66 GLN D CA 1
ATOM 8335 C C . GLN D 1 78 ? 41.984 70.167 11.580 1.00 13.33 66 GLN D C 1
ATOM 8336 O O . GLN D 1 78 ? 42.457 70.295 12.716 1.00 14.07 66 GLN D O 1
ATOM 8342 N N . ALA D 1 79 ? 41.907 68.986 10.967 1.00 12.66 67 ALA D N 1
ATOM 8343 C CA . ALA D 1 79 ? 42.357 67.772 11.644 1.00 14.05 67 ALA D CA 1
ATOM 8344 C C . ALA D 1 79 ? 43.845 67.822 11.960 1.00 13.87 67 ALA D C 1
ATOM 8345 O O . ALA D 1 79 ? 44.267 67.450 13.058 1.00 14.03 67 ALA D O 1
ATOM 8347 N N . TRP D 1 80 ? 44.642 68.288 11.003 1.00 13.06 68 TRP D N 1
ATOM 8348 C CA . TRP D 1 80 ? 46.065 68.457 11.251 1.00 14.18 68 TRP D CA 1
ATOM 8349 C C . TRP D 1 80 ? 46.344 69.500 12.321 1.00 13.50 68 TRP D C 1
ATOM 8350 O O . TRP D 1 80 ? 47.199 69.290 13.184 1.00 13.50 68 TRP D O 1
ATOM 8361 N N . GLN D 1 81 ? 45.635 70.625 12.273 1.00 12.19 69 GLN D N 1
ATOM 8362 C CA . GLN D 1 81 ? 45.839 71.666 13.277 1.00 11.79 69 GLN D CA 1
ATOM 8363 C C . GLN D 1 81 ? 45.505 71.180 14.677 1.00 12.24 69 GLN D C 1
ATOM 8364 O O . GLN D 1 81 ? 46.225 71.477 15.627 1.00 13.53 69 GLN D O 1
ATOM 8370 N N . THR D 1 82 ? 44.415 70.434 14.807 1.00 11.95 70 THR D N 1
ATOM 8371 C CA . THR D 1 82 ? 44.032 69.890 16.103 1.00 12.59 70 THR D CA 1
ATOM 8372 C C . THR D 1 82 ? 45.088 68.926 16.636 1.00 12.85 70 THR D C 1
ATOM 8373 O O . THR D 1 82 ? 45.469 68.998 17.803 1.00 13.99 70 THR D O 1
ATOM 8377 N N . LEU D 1 83 ? 45.583 68.043 15.776 1.00 12.55 71 LEU D N 1
ATOM 8378 C CA . LEU D 1 83 ? 46.653 67.127 16.173 1.00 13.23 71 LEU D CA 1
ATOM 8379 C C . LEU D 1 83 ? 47.891 67.880 16.642 1.00 15.14 71 LEU D C 1
ATOM 8380 O O . LEU D 1 83 ? 48.443 67.595 17.704 1.00 16.91 71 LEU D O 1
ATOM 8385 N N . PHE D 1 84 ? 48.352 68.828 15.841 1.00 13.29 72 PHE D N 1
ATOM 8386 C CA . PHE D 1 84 ? 49.567 69.550 16.200 1.00 15.36 72 PHE D CA 1
ATOM 8387 C C . PHE D 1 84 ? 49.411 70.456 17.423 1.00 18.32 72 PHE D C 1
ATOM 8388 O O . PHE D 1 84 ? 50.378 70.687 18.155 1.00 21.86 72 PHE D O 1
ATOM 8396 N N . ALA D 1 85 ? 48.199 70.959 17.651 1.00 19.92 73 ALA D N 1
ATOM 8397 C CA . ALA D 1 85 ? 47.951 71.867 18.767 1.00 24.38 73 ALA D CA 1
ATOM 8398 C C . ALA D 1 85 ? 48.187 71.200 20.111 1.00 30.87 73 ALA D C 1
ATOM 8399 O O . ALA D 1 85 ? 48.757 71.808 21.021 1.00 34.86 73 ALA D O 1
ATOM 8401 N N . MET D 1 86 ? 47.727 69.963 20.247 1.00 31.83 74 MET D N 1
ATOM 8402 C CA . MET D 1 86 ? 47.914 69.225 21.487 1.00 36.95 74 MET D CA 1
ATOM 8403 C C . MET D 1 86 ? 49.364 68.845 21.705 1.00 35.94 74 MET D C 1
ATOM 8404 O O . MET D 1 86 ? 49.836 68.778 22.837 1.00 37.85 74 MET D O 1
ATOM 8409 N N . LEU D 1 87 ? 50.076 68.607 20.609 1.00 33.40 75 LEU D N 1
ATOM 8410 C CA . LEU D 1 87 ? 51.475 68.230 20.709 1.00 32.72 75 LEU D CA 1
ATOM 8411 C C . LEU D 1 87 ? 52.316 69.447 21.080 1.00 37.25 75 LEU D C 1
ATOM 8412 O O . LEU D 1 87 ? 53.363 69.307 21.712 1.00 38.12 75 LEU D O 1
ATOM 8417 N N . GLY D 1 88 ? 51.848 70.636 20.698 1.00 39.19 76 GLY D N 1
ATOM 8418 C CA . GLY D 1 88 ? 52.698 71.817 20.687 1.00 40.73 76 GLY D CA 1
ATOM 8419 C C . GLY D 1 88 ? 52.517 72.920 21.724 1.00 41.17 76 GLY D C 1
ATOM 8420 O O . GLY D 1 88 ? 53.420 73.740 21.917 1.00 38.08 76 GLY D O 1
ATOM 8421 N N . SER D 1 89 ? 51.370 72.968 22.391 1.00 44.28 77 SER D N 1
ATOM 8422 C CA . SER D 1 89 ? 51.102 74.077 23.314 1.00 49.01 77 SER D CA 1
ATOM 8423 C C . SER D 1 89 ? 51.433 73.802 24.796 1.00 51.90 77 SER D C 1
ATOM 8424 O O . SER D 1 89 ? 51.553 74.735 25.595 1.00 52.68 77 SER D O 1
ATOM 8427 N N . GLN D 1 90 ? 51.612 72.532 25.150 1.00 53.04 78 GLN D N 1
ATOM 8428 C CA . GLN D 1 90 ? 51.830 72.139 26.548 1.00 54.13 78 GLN D CA 1
ATOM 8429 C C . GLN D 1 90 ? 53.215 72.382 27.142 1.00 51.99 78 GLN D C 1
ATOM 8430 O O . GLN D 1 90 ? 53.787 71.494 27.778 1.00 52.73 78 GLN D O 1
ATOM 8436 N N . GLY D 1 91 ? 53.741 73.586 26.974 1.00 48.31 79 GLY D N 1
ATOM 8437 C CA . GLY D 1 91 ? 54.974 73.950 27.641 1.00 44.64 79 GLY D CA 1
ATOM 8438 C C . GLY D 1 91 ? 55.565 75.165 26.978 1.00 43.02 79 GLY D C 1
ATOM 8439 O O . GLY D 1 91 ? 55.011 75.670 26.003 1.00 43.59 79 GLY D O 1
ATOM 8440 N N . GLU D 1 92 ? 56.693 75.633 27.494 1.00 40.73 80 GLU D N 1
ATOM 8441 C CA . GLU D 1 92 ? 57.338 76.806 26.933 1.00 38.62 80 GLU D CA 1
ATOM 8442 C C . GLU D 1 92 ? 58.851 76.632 27.002 1.00 31.86 80 GLU D C 1
ATOM 8443 O O . GLU D 1 92 ? 59.337 75.739 27.706 1.00 29.92 80 GLU D O 1
ATOM 8449 N N . PRO D 1 93 ? 59.602 77.471 26.263 1.00 27.56 81 PRO D N 1
ATOM 8450 C CA . PRO D 1 93 ? 61.060 77.321 26.277 1.00 24.88 81 PRO D CA 1
ATOM 8451 C C . PRO D 1 93 ? 61.657 77.564 27.659 1.00 24.87 81 PRO D C 1
ATOM 8452 O O . PRO D 1 93 ? 61.063 78.275 28.472 1.00 25.05 81 PRO D O 1
ATOM 8456 N N . SER D 1 94 ? 62.824 76.976 27.911 1.00 25.57 82 SER D N 1
ATOM 8457 C CA . SER D 1 94 ? 63.519 77.138 29.187 1.00 27.63 82 SER D CA 1
ATOM 8458 C C . SER D 1 94 ? 64.029 78.566 29.383 1.00 27.84 82 SER D C 1
ATOM 8459 O O . SER D 1 94 ? 64.211 79.017 30.517 1.00 30.17 82 SER D O 1
ATOM 8462 N N . ASN D 1 95 ? 64.287 79.257 28.275 1.00 25.23 83 ASN D N 1
ATOM 8463 C CA . ASN D 1 95 ? 64.693 80.658 28.326 1.00 21.84 83 ASN D CA 1
ATOM 8464 C C . ASN D 1 95 ? 63.573 81.549 27.817 1.00 20.39 83 ASN D C 1
ATOM 8465 O O . ASN D 1 95 ? 62.877 81.192 26.867 1.00 20.68 83 ASN D O 1
ATOM 8470 N N . PRO D 1 96 ? 63.408 82.728 28.430 1.00 21.74 84 PRO D N 1
ATOM 8471 C CA . PRO D 1 96 ? 62.305 83.622 28.064 1.00 22.49 84 PRO D CA 1
ATOM 8472 C C . PRO D 1 96 ? 62.429 84.203 26.659 1.00 21.30 84 PRO D C 1
ATOM 8473 O O . PRO D 1 96 ? 63.512 84.636 26.249 1.00 21.57 84 PRO D O 1
ATOM 8477 N N . VAL D 1 97 ? 61.303 84.244 25.952 1.00 19.99 85 VAL D N 1
ATOM 8478 C CA . VAL D 1 97 ? 61.252 84.712 24.574 1.00 19.04 85 VAL D CA 1
ATOM 8479 C C . VAL D 1 97 ? 60.141 85.742 24.415 1.00 20.10 85 VAL D C 1
ATOM 8480 O O . VAL D 1 97 ? 59.080 85.623 25.041 1.00 23.28 85 VAL D O 1
ATOM 8484 N N . ASP D 1 98 ? 60.409 86.764 23.604 1.00 19.25 86 ASP D N 1
ATOM 8485 C CA . ASP D 1 98 ? 59.399 87.732 23.213 1.00 20.98 86 ASP D CA 1
ATOM 8486 C C . ASP D 1 98 ? 58.963 87.428 21.792 1.00 19.39 86 ASP D C 1
ATOM 8487 O O . ASP D 1 98 ? 59.758 86.952 20.976 1.00 19.87 86 ASP D O 1
ATOM 8492 N N . VAL D 1 99 ? 57.694 87.692 21.499 1.00 19.37 87 VAL D N 1
ATOM 8493 C CA . VAL D 1 99 ? 57.167 87.573 20.146 1.00 18.77 87 VAL D CA 1
ATOM 8494 C C . VAL D 1 99 ? 56.468 88.870 19.784 1.00 18.96 87 VAL D C 1
ATOM 8495 O O . VAL D 1 99 ? 55.666 89.395 20.565 1.00 19.86 87 VAL D O 1
ATOM 8499 N N . ARG D 1 100 ? 56.787 89.398 18.610 1.00 18.72 88 ARG D N 1
ATOM 8500 C CA . ARG D 1 100 ? 56.077 90.557 18.091 1.00 19.73 88 ARG D CA 1
ATOM 8501 C C . ARG D 1 100 ? 55.677 90.312 16.645 1.00 19.76 88 ARG D C 1
ATOM 8502 O O . ARG D 1 100 ? 56.221 89.431 15.983 1.00 20.57 88 ARG D O 1
ATOM 8510 N N . GLU D 1 101 ? 54.710 91.082 16.168 1.00 21.39 89 GLU D N 1
ATOM 8511 C CA . GLU D 1 101 ? 54.199 90.917 14.817 1.00 22.04 89 GLU D CA 1
ATOM 8512 C C . GLU D 1 101 ? 54.551 92.123 13.965 1.00 22.27 89 GLU D C 1
ATOM 8513 O O . GLU D 1 101 ? 54.470 93.264 14.425 1.00 23.64 89 GLU D O 1
ATOM 8519 N N . GLU D 1 102 ? 54.945 91.862 12.723 1.00 20.87 90 GLU D N 1
ATOM 8520 C CA . GLU D 1 102 ? 55.223 92.924 11.764 1.00 22.34 90 GLU D CA 1
ATOM 8521 C C . GLU D 1 102 ? 54.552 92.545 10.457 1.00 19.61 90 GLU D C 1
ATOM 8522 O O . GLU D 1 102 ? 54.593 91.386 10.052 1.00 21.10 90 GLU D O 1
ATOM 8528 N N . THR D 1 103 ? 53.939 93.514 9.793 1.00 19.68 91 THR D N 1
ATOM 8529 C CA . THR D 1 103 ? 53.321 93.238 8.506 1.00 18.85 91 THR D CA 1
ATOM 8530 C C . THR D 1 103 ? 54.078 93.949 7.397 1.00 17.86 91 THR D C 1
ATOM 8531 O O . THR D 1 103 ? 54.330 95.153 7.477 1.00 19.90 91 THR D O 1
ATOM 8535 N N . ILE D 1 104 ? 54.447 93.195 6.368 1.00 17.15 92 ILE D N 1
ATOM 8536 C CA . ILE D 1 104 ? 55.184 93.745 5.236 1.00 17.33 92 ILE D CA 1
ATOM 8537 C C . ILE D 1 104 ? 54.392 93.598 3.938 1.00 18.57 92 ILE D C 1
ATOM 8538 O O . ILE D 1 104 ? 53.373 92.908 3.895 1.00 18.53 92 ILE D O 1
ATOM 8543 N N . LYS D 1 105 ? 54.858 94.244 2.876 1.00 20.13 93 LYS D N 1
ATOM 8544 C CA . LYS D 1 105 ? 54.188 94.133 1.589 1.00 20.82 93 LYS D CA 1
ATOM 8545 C C . LYS D 1 105 ? 54.924 93.190 0.660 1.00 19.78 93 LYS D C 1
ATOM 8546 O O . LYS D 1 105 ? 56.133 93.323 0.459 1.00 21.93 93 LYS D O 1
ATOM 8552 N N . GLY D 1 106 ? 54.190 92.235 0.095 1.00 17.44 94 GLY D N 1
ATOM 8553 C CA . GLY D 1 106 ? 54.737 91.393 -0.953 1.00 16.78 94 GLY D CA 1
ATOM 8554 C C . GLY D 1 106 ? 54.879 92.156 -2.261 1.00 15.65 94 GLY D C 1
ATOM 8555 O O . GLY D 1 106 ? 54.289 93.233 -2.440 1.00 17.53 94 GLY D O 1
ATOM 8556 N N . ARG D 1 107 ? 55.653 91.582 -3.179 1.00 16.39 95 ARG D N 1
ATOM 8557 C CA . ARG D 1 107 ? 55.942 92.193 -4.475 1.00 16.52 95 ARG D CA 1
ATOM 8558 C C . ARG D 1 107 ? 54.688 92.562 -5.259 1.00 16.24 95 ARG D C 1
ATOM 8559 O O . ARG D 1 107 ? 54.684 93.558 -5.991 1.00 19.00 95 ARG D O 1
ATOM 8567 N N . GLY D 1 108 ? 53.627 91.771 -5.100 1.00 15.67 96 GLY D N 1
ATOM 8568 C CA . GLY D 1 108 ? 52.396 92.019 -5.825 1.00 17.20 96 GLY D CA 1
ATOM 8569 C C . GLY D 1 108 ? 51.406 92.890 -5.082 1.00 17.77 96 GLY D C 1
ATOM 8570 O O . GLY D 1 108 ? 50.411 93.319 -5.668 1.00 19.40 96 GLY D O 1
ATOM 8571 N N . GLY D 1 109 ? 51.714 93.238 -3.832 1.00 16.95 97 GLY D N 1
ATOM 8572 C CA . GLY D 1 109 ? 50.861 94.140 -3.068 1.00 17.64 97 GLY D CA 1
ATOM 8573 C C . GLY D 1 109 ? 50.053 93.533 -1.934 1.00 17.07 97 GLY D C 1
ATOM 8574 O O . GLY D 1 109 ? 49.334 94.252 -1.232 1.00 18.12 97 GLY D O 1
ATOM 8575 N N . ASN D 1 110 ? 50.158 92.220 -1.745 1.00 16.64 98 ASN D N 1
ATOM 8576 C CA . ASN D 1 110 ? 49.518 91.569 -0.603 1.00 16.98 98 ASN D CA 1
ATOM 8577 C C . ASN D 1 110 ? 50.283 91.834 0.691 1.00 17.92 98 ASN D C 1
ATOM 8578 O O . ASN D 1 110 ? 51.493 92.043 0.671 1.00 20.52 98 ASN D O 1
ATOM 8583 N N . GLU D 1 111 ? 49.568 91.828 1.812 1.00 17.18 99 GLU D N 1
ATOM 8584 C CA . GLU D 1 111 ? 50.179 91.973 3.128 1.00 19.72 99 GLU D CA 1
ATOM 8585 C C . GLU D 1 111 ? 50.640 90.625 3.654 1.00 17.71 99 GLU D C 1
ATOM 8586 O O . GLU D 1 111 ? 49.880 89.657 3.647 1.00 18.29 99 GLU D O 1
ATOM 8592 N N . ILE D 1 112 ? 51.891 90.570 4.108 1.00 15.67 100 ILE D N 1
ATOM 8593 C CA . ILE D 1 112 ? 52.476 89.358 4.663 1.00 14.65 100 ILE D CA 1
ATOM 8594 C C . ILE D 1 112 ? 52.786 89.581 6.138 1.00 14.86 100 ILE D C 1
ATOM 8595 O O . ILE D 1 112 ? 53.591 90.454 6.494 1.00 15.89 100 ILE D O 1
ATOM 8600 N N . LYS D 1 113 ? 52.128 88.807 6.995 1.00 15.45 101 LYS D N 1
ATOM 8601 C CA . LYS D 1 113 ? 52.402 88.848 8.427 1.00 14.75 101 LYS D CA 1
ATOM 8602 C C . LYS D 1 113 ? 53.680 88.092 8.786 1.00 13.92 101 LYS D C 1
ATOM 8603 O O . LYS D 1 113 ? 53.921 86.987 8.292 1.00 13.77 101 LYS D O 1
ATOM 8609 N N . LEU D 1 114 ? 54.496 88.712 9.639 1.00 14.48 102 LEU D N 1
ATOM 8610 C CA . LEU D 1 114 ? 55.682 88.069 10.192 1.00 13.78 102 LEU D CA 1
ATOM 8611 C C . LEU D 1 114 ? 55.577 87.954 11.709 1.00 13.71 102 LEU D C 1
ATOM 8612 O O . LEU D 1 114 ? 55.224 88.919 12.395 1.00 16.78 102 LEU D O 1
ATOM 8617 N N . TYR D 1 115 ? 55.882 86.769 12.225 1.00 13.26 103 TYR D N 1
ATOM 8618 C CA . TYR D 1 115 ? 55.993 86.561 13.657 1.00 13.77 103 TYR D CA 1
ATOM 8619 C C . TYR D 1 115 ? 57.470 86.542 14.023 1.00 13.88 103 TYR D C 1
ATOM 8620 O O . TYR D 1 115 ? 58.203 85.655 13.602 1.00 14.08 103 TYR D O 1
ATOM 8629 N N . ILE D 1 116 ? 57.901 87.530 14.795 1.00 13.89 104 ILE D N 1
ATOM 8630 C CA . ILE D 1 116 ? 59.310 87.702 15.105 1.00 13.63 104 ILE D CA 1
ATOM 8631 C C . ILE D 1 116 ? 59.578 87.315 16.546 1.00 13.42 104 ILE D C 1
ATOM 8632 O O . ILE D 1 116 ? 59.097 87.971 17.459 1.00 14.97 104 ILE D O 1
ATOM 8637 N N . HIS D 1 117 ? 60.327 86.234 16.729 1.00 12.90 105 HIS D N 1
ATOM 8638 C CA . HIS D 1 117 ? 60.643 85.699 18.048 1.00 13.24 105 HIS D CA 1
ATOM 8639 C C . HIS D 1 117 ? 62.096 86.010 18.388 1.00 13.99 105 HIS D C 1
ATOM 8640 O O . HIS D 1 117 ? 62.983 85.851 17.551 1.00 14.92 105 HIS D O 1
ATOM 8647 N N . SER D 1 118 ? 62.343 86.447 19.616 1.00 15.03 106 SER D N 1
ATOM 8648 C CA . SER D 1 118 ? 63.698 86.777 20.034 1.00 16.37 106 SER D CA 1
ATOM 8649 C C . SER D 1 118 ? 63.836 86.572 21.534 1.00 17.18 106 SER D C 1
ATOM 8650 O O . SER D 1 118 ? 62.834 86.541 22.240 1.00 17.15 106 SER D O 1
ATOM 8653 N N . PRO D 1 119 ? 65.073 86.412 22.025 1.00 17.77 107 PRO D N 1
ATOM 8654 C CA . PRO D 1 119 ? 65.235 86.332 23.478 1.00 18.16 107 PRO D CA 1
ATOM 8655 C C . PRO D 1 119 ? 64.728 87.612 24.131 1.00 19.88 107 PRO D C 1
ATOM 8656 O O . PRO D 1 119 ? 64.916 88.701 23.577 1.00 21.02 107 PRO D O 1
ATOM 8660 N N . THR D 1 120 ? 64.076 87.485 25.282 1.00 20.45 108 THR D N 1
ATOM 8661 C CA . THR D 1 120 ? 63.574 88.653 25.989 1.00 23.45 108 THR D CA 1
ATOM 8662 C C . THR D 1 120 ? 64.722 89.617 26.250 1.00 25.23 108 THR D C 1
ATOM 8663 O O . THR D 1 120 ? 65.804 89.196 26.649 1.00 25.97 108 THR D O 1
ATOM 8667 N N . GLY D 1 121 ? 64.508 90.898 25.973 1.00 27.56 109 GLY D N 1
ATOM 8668 C CA . GLY D 1 121 ? 65.547 91.888 26.188 1.00 28.71 109 GLY D CA 1
ATOM 8669 C C . GLY D 1 121 ? 66.369 92.174 24.946 1.00 29.09 109 GLY D C 1
ATOM 8670 O O . GLY D 1 121 ? 67.169 93.109 24.924 1.00 30.81 109 GLY D O 1
ATOM 8671 N N . HIS D 1 122 ? 66.186 91.372 23.904 1.00 28.73 110 HIS D N 1
ATOM 8672 C CA . HIS D 1 122 ? 66.927 91.604 22.669 1.00 27.00 110 HIS D CA 1
ATOM 8673 C C . HIS D 1 122 ? 66.381 92.816 21.920 1.00 29.50 110 HIS D C 1
ATOM 8674 O O . HIS D 1 122 ? 65.180 92.905 21.658 1.00 30.97 110 HIS D O 1
ATOM 8681 N N . THR D 1 123 ? 67.275 93.745 21.577 1.00 30.60 111 THR D N 1
ATOM 8682 C CA . THR D 1 123 ? 66.901 94.960 20.857 1.00 31.54 111 THR D CA 1
ATOM 8683 C C . THR D 1 123 ? 67.882 95.232 19.726 1.00 30.59 111 THR D C 1
ATOM 8684 O O . THR D 1 123 ? 68.868 94.512 19.561 1.00 30.60 111 THR D O 1
ATOM 8688 N N . SER D 1 124 ? 67.618 96.285 18.957 1.00 31.32 112 SER D N 1
ATOM 8689 C CA . SER D 1 124 ? 68.550 96.729 17.922 1.00 32.69 112 SER D CA 1
ATOM 8690 C C . SER D 1 124 ? 69.872 97.244 18.509 1.00 34.30 112 SER D C 1
ATOM 8691 O O . SER D 1 124 ? 70.828 97.491 17.774 1.00 35.86 112 SER D O 1
ATOM 8694 N N . ASP D 1 125 ? 69.912 97.416 19.829 1.00 33.99 113 ASP D N 1
ATOM 8695 C CA . ASP D 1 125 ? 71.130 97.840 20.517 1.00 35.54 113 ASP D CA 1
ATOM 8696 C C . ASP D 1 125 ? 71.940 96.682 21.117 1.00 35.60 113 ASP D C 1
ATOM 8697 O O . ASP D 1 125 ? 73.051 96.889 21.611 1.00 36.47 113 ASP D O 1
ATOM 8702 N N . SER D 1 126 ? 71.396 95.470 21.060 1.00 33.95 114 SER D N 1
ATOM 8703 C CA . SER D 1 126 ? 72.099 94.290 21.565 1.00 32.45 114 SER D CA 1
ATOM 8704 C C . SER D 1 126 ? 73.174 93.851 20.583 1.00 31.02 114 SER D C 1
ATOM 8705 O O . SER D 1 126 ? 73.156 94.259 19.422 1.00 31.52 114 SER D O 1
ATOM 8708 N N . ASP D 1 127 ? 74.112 93.029 21.046 1.00 28.78 115 ASP D N 1
ATOM 8709 C CA . ASP D 1 127 ? 75.009 92.356 20.119 1.00 28.76 115 ASP D CA 1
ATOM 8710 C C . ASP D 1 127 ? 74.128 91.520 19.192 1.00 26.02 115 ASP D C 1
ATOM 8711 O O . ASP D 1 127 ? 73.240 90.799 19.663 1.00 25.83 115 ASP D O 1
ATOM 8716 N N . PRO D 1 128 ? 74.358 91.618 17.869 1.00 24.07 116 PRO D N 1
ATOM 8717 C CA . PRO D 1 128 ? 73.486 90.943 16.897 1.00 21.63 116 PRO D CA 1
ATOM 8718 C C . PRO D 1 128 ? 73.501 89.423 17.030 1.00 20.43 116 PRO D C 1
ATOM 8719 O O . PRO D 1 128 ? 74.548 88.828 17.305 1.00 21.65 116 PRO D O 1
ATOM 8723 N N . LEU D 1 129 ? 72.333 88.818 16.841 1.00 17.94 117 LEU D N 1
ATOM 8724 C CA . LEU D 1 129 ? 72.165 87.374 16.919 1.00 16.27 117 LEU D CA 1
ATOM 8725 C C . LEU D 1 129 ? 71.974 86.790 15.531 1.00 16.14 117 LEU D C 1
ATOM 8726 O O . LEU D 1 129 ? 71.516 87.485 14.623 1.00 16.40 117 LEU D O 1
ATOM 8731 N N . PRO D 1 130 ? 72.304 85.503 15.355 1.00 15.44 118 PRO D N 1
ATOM 8732 C CA . PRO D 1 130 ? 71.968 84.895 14.067 1.00 14.36 118 PRO D CA 1
ATOM 8733 C C . PRO D 1 130 ? 70.448 84.819 13.889 1.00 14.13 118 PRO D C 1
ATOM 8734 O O . PRO D 1 130 ? 69.688 84.784 14.875 1.00 13.30 118 PRO D O 1
ATOM 8738 N N . CYS D 1 131 ? 70.012 84.809 12.636 1.00 13.32 119 CYS D N 1
ATOM 8739 C CA . CYS D 1 131 ? 68.594 84.795 12.308 1.00 12.17 119 CYS D CA 1
ATOM 8740 C C . CYS D 1 131 ? 68.195 83.562 11.517 1.00 12.28 119 CYS D C 1
ATOM 8741 O O . CYS D 1 131 ? 68.928 83.108 10.637 1.00 13.85 119 CYS D O 1
ATOM 8744 N N . VAL D 1 132 ? 67.036 83.007 11.856 1.00 10.92 120 VAL D N 1
ATOM 8745 C CA . VAL D 1 132 ? 66.402 81.978 11.045 1.00 10.83 120 VAL D CA 1
ATOM 8746 C C . VAL D 1 132 ? 65.101 82.524 10.477 1.00 10.70 120 VAL D C 1
ATOM 8747 O O . VAL D 1 132 ? 64.235 82.974 11.235 1.00 11.05 120 VAL D O 1
ATOM 8751 N N . VAL D 1 133 ? 64.977 82.506 9.149 1.00 10.32 121 VAL D N 1
ATOM 8752 C CA . VAL D 1 133 ? 63.704 82.776 8.485 1.00 10.32 121 VAL D CA 1
ATOM 8753 C C . VAL D 1 133 ? 62.999 81.446 8.276 1.00 9.26 121 VAL D C 1
ATOM 8754 O O . VAL D 1 133 ? 63.452 80.600 7.506 1.00 10.56 121 VAL D O 1
ATOM 8758 N N . HIS D 1 134 ? 61.933 81.242 9.042 1.00 9.27 122 HIS D N 1
ATOM 8759 C CA . HIS D 1 134 ? 61.280 79.946 9.126 1.00 8.71 122 HIS D CA 1
ATOM 8760 C C . HIS D 1 134 ? 60.081 79.833 8.202 1.00 9.66 122 HIS D C 1
ATOM 8761 O O . HIS D 1 134 ? 59.163 80.662 8.248 1.00 10.50 122 HIS D O 1
ATOM 8768 N N . THR D 1 135 ? 60.100 78.794 7.373 1.00 9.39 123 THR D N 1
ATOM 8769 C CA . THR D 1 135 ? 59.014 78.508 6.448 1.00 9.89 123 THR D CA 1
ATOM 8770 C C . THR D 1 135 ? 58.329 77.200 6.859 1.00 9.82 123 THR D C 1
ATOM 8771 O O . THR D 1 135 ? 58.913 76.122 6.757 1.00 10.22 123 THR D O 1
ATOM 8775 N N . HIS D 1 136 ? 57.098 77.307 7.358 1.00 10.12 124 HIS D N 1
ATOM 8776 C CA . HIS D 1 136 ? 56.415 76.154 7.944 1.00 9.00 124 HIS D CA 1
ATOM 8777 C C . HIS D 1 136 ? 55.944 75.128 6.913 1.00 8.97 124 HIS D C 1
ATOM 8778 O O . HIS D 1 136 ? 55.791 75.446 5.731 1.00 9.59 124 HIS D O 1
ATOM 8785 N N . GLY D 1 137 ? 55.665 73.921 7.393 1.00 9.31 125 GLY D N 1
ATOM 8786 C CA . GLY D 1 137 ? 55.167 72.831 6.571 1.00 9.10 125 GLY D CA 1
ATOM 8787 C C . GLY D 1 137 ? 53.666 72.832 6.353 1.00 10.09 125 GLY D C 1
ATOM 8788 O O . GLY D 1 137 ? 52.985 73.818 6.651 1.00 10.53 125 GLY D O 1
ATOM 8789 N N . GLY D 1 138 ? 53.147 71.725 5.823 1.00 10.21 126 GLY D N 1
ATOM 8790 C CA . GLY D 1 138 ? 51.772 71.677 5.348 1.00 9.79 126 GLY D CA 1
ATOM 8791 C C . GLY D 1 138 ? 51.667 71.529 3.834 1.00 9.39 126 GLY D C 1
ATOM 8792 O O . GLY D 1 138 ? 50.640 71.878 3.249 1.00 11.08 126 GLY D O 1
ATOM 8793 N N . GLY D 1 139 ? 52.721 71.019 3.192 1.00 9.79 127 GLY D N 1
ATOM 8794 C CA . GLY D 1 139 ? 52.690 70.739 1.762 1.00 10.14 127 GLY D CA 1
ATOM 8795 C C . GLY D 1 139 ? 52.444 71.939 0.860 1.00 9.33 127 GLY D C 1
ATOM 8796 O O . GLY D 1 139 ? 52.005 71.774 -0.283 1.00 10.61 127 GLY D O 1
ATOM 8797 N N . MET D 1 140 ? 52.737 73.139 1.377 1.00 9.89 128 MET D N 1
ATOM 8798 C CA . MET D 1 140 ? 52.472 74.411 0.701 1.00 9.78 128 MET D CA 1
ATOM 8799 C C . MET D 1 140 ? 50.980 74.653 0.488 1.00 9.71 128 MET D C 1
ATOM 8800 O O . MET D 1 140 ? 50.601 75.575 -0.235 1.00 11.51 128 MET D O 1
ATOM 8805 N N . VAL D 1 141 ? 50.137 73.832 1.116 1.00 10.61 129 VAL D N 1
ATOM 8806 C CA . VAL D 1 141 ? 48.697 73.885 0.860 1.00 12.89 129 VAL D CA 1
ATOM 8807 C C . VAL D 1 141 ? 47.875 74.238 2.101 1.00 11.34 129 VAL D C 1
ATOM 8808 O O . VAL D 1 141 ? 46.836 74.893 1.987 1.00 12.40 129 VAL D O 1
ATOM 8812 N N . ILE D 1 142 ? 48.310 73.773 3.273 1.00 11.50 130 ILE D N 1
ATOM 8813 C CA . ILE D 1 142 ? 47.568 74.017 4.514 1.00 11.57 130 ILE D CA 1
ATOM 8814 C C . ILE D 1 142 ? 48.494 74.344 5.687 1.00 11.16 130 ILE D C 1
ATOM 8815 O O . ILE D 1 142 ? 49.718 74.229 5.565 1.00 11.74 130 ILE D O 1
ATOM 8820 N N . LEU D 1 143 ? 47.883 74.718 6.815 1.00 10.45 131 LEU D N 1
ATOM 8821 C CA . LEU D 1 143 ? 48.553 75.089 8.076 1.00 10.23 131 LEU D CA 1
ATOM 8822 C C . LEU D 1 143 ? 49.062 76.522 8.052 1.00 10.58 131 LEU D C 1
ATOM 8823 O O . LEU D 1 143 ? 49.288 77.100 6.994 1.00 12.28 131 LEU D O 1
ATOM 8828 N N . THR D 1 144 ? 49.219 77.108 9.233 1.00 10.72 132 THR D N 1
ATOM 8829 C CA . THR D 1 144 ? 49.591 78.520 9.319 1.00 11.58 132 THR D CA 1
ATOM 8830 C C . THR D 1 144 ? 50.727 78.750 10.295 1.00 11.02 132 THR D C 1
ATOM 8831 O O . THR D 1 144 ? 50.944 77.947 11.204 1.00 11.94 132 THR D O 1
ATOM 8835 N N . ALA D 1 145 ? 51.450 79.855 10.101 1.00 12.00 133 ALA D N 1
ATOM 8836 C CA . ALA D 1 145 ? 52.548 80.209 10.993 1.00 12.06 133 ALA D CA 1
ATOM 8837 C C . ALA D 1 145 ? 52.055 80.482 12.414 1.00 12.34 133 ALA D C 1
ATOM 8838 O O . ALA D 1 145 ? 52.803 80.318 13.381 1.00 12.71 133 ALA D O 1
ATOM 8840 N N . ALA D 1 146 ? 50.790 80.863 12.547 1.00 11.95 134 ALA D N 1
ATOM 8841 C CA . ALA D 1 146 ? 50.209 81.110 13.861 1.00 13.53 134 ALA D CA 1
ATOM 8842 C C . ALA D 1 146 ? 49.881 79.828 14.625 1.00 13.15 134 ALA D C 1
ATOM 8843 O O . ALA D 1 146 ? 49.540 79.896 15.815 1.00 14.21 134 ALA D O 1
ATOM 8845 N N . ASP D 1 147 ? 49.950 78.673 13.956 1.00 11.58 135 ASP D N 1
ATOM 8846 C CA . ASP D 1 147 ? 49.611 77.408 14.614 1.00 11.13 135 ASP D CA 1
ATOM 8847 C C . ASP D 1 147 ? 50.557 77.125 15.776 1.00 11.02 135 ASP D C 1
ATOM 8848 O O . ASP D 1 147 ? 51.751 77.455 15.718 1.00 12.76 135 ASP D O 1
ATOM 8853 N N . ALA D 1 148 ? 50.020 76.508 16.825 1.00 12.39 136 ALA D N 1
ATOM 8854 C CA . ALA D 1 148 ? 50.761 76.319 18.070 1.00 12.49 136 ALA D CA 1
ATOM 8855 C C . ALA D 1 148 ? 52.093 75.591 17.920 1.00 11.50 136 ALA D C 1
ATOM 8856 O O . ALA D 1 148 ? 53.072 75.931 18.596 1.00 12.74 136 ALA D O 1
ATOM 8858 N N . ASN D 1 149 ? 52.136 74.581 17.061 1.00 11.89 137 ASN D N 1
ATOM 8859 C CA . ASN D 1 149 ? 53.382 73.831 16.876 1.00 11.33 137 ASN D CA 1
ATOM 8860 C C . ASN D 1 149 ? 54.480 74.689 16.254 1.00 10.13 137 ASN D C 1
ATOM 8861 O O . ASN D 1 149 ? 55.652 74.570 16.608 1.00 10.28 137 ASN D O 1
ATOM 8866 N N . TYR D 1 150 ? 54.106 75.547 15.309 1.00 10.49 138 TYR D N 1
ATOM 8867 C CA . TYR D 1 150 ? 55.095 76.394 14.644 1.00 10.14 138 TYR D CA 1
ATOM 8868 C C . TYR D 1 150 ? 55.536 77.541 15.537 1.00 10.44 138 TYR D C 1
ATOM 8869 O O . TYR D 1 150 ? 56.725 77.872 15.587 1.00 10.82 138 TYR D O 1
ATOM 8878 N N . SER D 1 151 ? 54.592 78.126 16.274 1.00 11.01 139 SER D N 1
ATOM 8879 C CA . SER D 1 151 ? 54.950 79.141 17.261 1.00 11.83 139 SER D CA 1
ATOM 8880 C C . SER D 1 151 ? 55.919 78.573 18.302 1.00 11.82 139 SER D C 1
ATOM 8881 O O . SER D 1 151 ? 56.914 79.217 18.660 1.00 12.05 139 SER D O 1
ATOM 8884 N N . ARG D 1 152 ? 55.615 77.378 18.803 1.00 11.51 140 ARG D N 1
ATOM 8885 C CA . ARG D 1 152 ? 56.496 76.717 19.763 1.00 10.97 140 ARG D CA 1
ATOM 8886 C C . ARG D 1 152 ? 57.896 76.493 19.189 1.00 10.41 140 ARG D C 1
ATOM 8887 O O . ARG D 1 152 ? 58.902 76.777 19.840 1.00 11.48 140 ARG D O 1
ATOM 8895 N N . TRP D 1 153 ? 57.953 76.001 17.959 1.00 9.59 141 TRP D N 1
ATOM 8896 C CA . TRP D 1 153 ? 59.224 75.737 17.294 1.00 9.56 141 TRP D CA 1
ATOM 8897 C C . TRP D 1 153 ? 60.065 76.996 17.172 1.00 9.04 141 TRP D C 1
ATOM 8898 O O . TRP D 1 153 ? 61.253 76.993 17.503 1.00 11.00 141 TRP D O 1
ATOM 8909 N N . ARG D 1 154 ? 59.444 78.072 16.698 1.00 9.04 142 ARG D N 1
ATOM 8910 C CA . ARG D 1 154 ? 60.158 79.327 16.530 1.00 10.02 142 ARG D CA 1
ATOM 8911 C C . ARG D 1 154 ? 60.628 79.873 17.874 1.00 10.45 142 ARG D C 1
ATOM 8912 O O . ARG D 1 154 ? 61.728 80.408 17.971 1.00 11.44 142 ARG D O 1
ATOM 8920 N N . SER D 1 155 ? 59.811 79.720 18.917 1.00 10.91 143 SER D N 1
ATOM 8921 C CA . SER D 1 155 ? 60.219 80.174 20.249 1.00 11.21 143 SER D CA 1
ATOM 8922 C C . SER D 1 155 ? 61.346 79.338 20.850 1.00 11.26 143 SER D C 1
ATOM 8923 O O . SER D 1 155 ? 62.235 79.879 21.513 1.00 12.64 143 SER D O 1
ATOM 8926 N N . GLU D 1 156 ? 61.306 78.028 20.631 1.00 10.87 144 GLU D N 1
ATOM 8927 C CA . GLU D 1 156 ? 62.384 77.169 21.104 1.00 10.13 144 GLU D CA 1
ATOM 8928 C C . GLU D 1 156 ? 63.694 77.496 20.393 1.00 10.76 144 GLU D C 1
ATOM 8929 O O . GLU D 1 156 ? 64.756 77.532 21.016 1.00 11.63 144 GLU D O 1
ATOM 8935 N N . LEU D 1 157 ? 63.622 77.761 19.091 1.00 10.54 145 LEU D N 1
ATOM 8936 C CA . LEU D 1 157 ? 64.801 78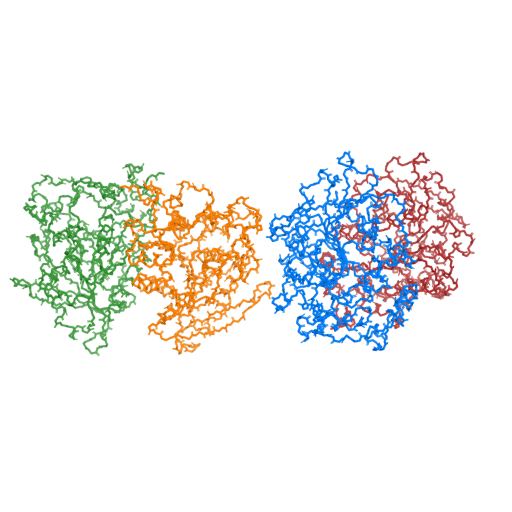.238 18.378 1.00 10.94 145 LEU D CA 1
ATOM 8937 C C . LEU D 1 157 ? 65.291 79.573 18.950 1.00 11.35 145 LEU D C 1
ATOM 8938 O O . LEU D 1 157 ? 66.482 79.731 19.240 1.00 11.98 145 LEU D O 1
ATOM 8943 N N . ALA D 1 158 ? 64.378 80.530 19.125 1.00 10.58 146 ALA D N 1
ATOM 8944 C CA . ALA D 1 158 ? 64.764 81.843 19.630 1.00 11.81 146 ALA D CA 1
ATOM 8945 C C . ALA D 1 158 ? 65.430 81.740 21.004 1.00 12.41 146 ALA D C 1
ATOM 8946 O O . ALA D 1 158 ? 66.385 82.465 21.301 1.00 12.95 146 ALA D O 1
ATOM 8948 N N . ALA D 1 159 ? 64.920 80.833 21.833 1.00 12.77 147 ALA D N 1
ATOM 8949 C CA . ALA D 1 159 ? 65.429 80.631 23.184 1.00 13.49 147 ALA D CA 1
ATOM 8950 C C . ALA D 1 159 ? 66.901 80.223 23.230 1.00 13.38 147 ALA D C 1
ATOM 8951 O O . ALA D 1 159 ? 67.568 80.430 24.247 1.00 15.23 147 ALA D O 1
ATOM 8953 N N . THR D 1 160 ? 67.413 79.672 22.132 1.00 12.88 148 THR D N 1
ATOM 8954 C CA . THR D 1 160 ? 68.828 79.317 22.060 1.00 12.93 148 THR D CA 1
ATOM 8955 C C . THR D 1 160 ? 69.709 80.515 21.721 1.00 14.44 148 THR D C 1
ATOM 8956 O O . THR D 1 160 ? 70.932 80.374 21.635 1.00 17.02 148 THR D O 1
ATOM 8960 N N . GLY D 1 161 ? 69.100 81.686 21.522 1.00 13.01 149 GLY D N 1
ATOM 8961 C CA . GLY D 1 161 ? 69.853 82.871 21.138 1.00 13.10 149 GLY D CA 1
ATOM 8962 C C . GLY D 1 161 ? 69.743 83.210 19.655 1.00 14.18 149 GLY D C 1
ATOM 8963 O O . GLY D 1 161 ? 70.747 83.464 18.989 1.00 16.38 149 GLY D O 1
ATOM 8964 N N . LEU D 1 162 ? 68.519 83.222 19.138 1.00 13.45 150 LEU D N 1
ATOM 8965 C CA . LEU D 1 162 ? 68.279 83.516 17.729 1.00 11.93 150 LEU D CA 1
ATOM 8966 C C . LEU D 1 162 ? 67.136 84.497 17.595 1.00 12.53 150 LEU D C 1
ATOM 8967 O O . LEU D 1 162 ? 66.257 84.554 18.456 1.00 13.84 150 LEU D O 1
ATOM 8972 N N . VAL D 1 163 ? 67.144 85.261 16.507 1.00 12.58 151 VAL D N 1
ATOM 8973 C CA . VAL D 1 163 ? 65.931 85.943 16.058 1.00 11.86 151 VAL D CA 1
ATOM 8974 C C . VAL D 1 163 ? 65.310 85.026 15.012 1.00 11.91 151 VAL D C 1
ATOM 8975 O O . VAL D 1 163 ? 65.980 84.615 14.064 1.00 12.63 151 VAL D O 1
ATOM 8979 N N . VAL D 1 164 ? 64.048 84.660 15.212 1.00 11.50 152 VAL D N 1
ATOM 8980 C CA . VAL D 1 164 ? 63.381 83.735 14.308 1.00 10.14 152 VAL D CA 1
ATOM 8981 C C . VAL D 1 164 ? 62.170 84.423 13.714 1.00 11.27 152 VAL D C 1
ATOM 8982 O O . VAL D 1 164 ? 61.312 84.929 14.437 1.00 13.02 152 VAL D O 1
ATOM 8986 N N . VAL D 1 165 ? 62.123 84.469 12.391 1.00 10.90 153 VAL D N 1
ATOM 8987 C CA . VAL D 1 165 ? 61.054 85.153 11.682 1.00 11.00 153 VAL D CA 1
ATOM 8988 C C . VAL D 1 165 ? 60.154 84.136 11.001 1.00 11.13 153 VAL D C 1
ATOM 8989 O O . VAL D 1 165 ? 60.568 83.484 10.041 1.00 12.61 153 VAL D O 1
ATOM 8993 N N . GLY D 1 166 ? 58.937 83.979 11.528 1.00 11.14 154 GLY D N 1
ATOM 8994 C CA . GLY D 1 166 ? 57.957 83.076 10.944 1.00 11.72 154 GLY D CA 1
ATOM 8995 C C . GLY D 1 166 ? 57.115 83.758 9.890 1.00 11.23 154 GLY D C 1
ATOM 8996 O O . GLY D 1 166 ? 56.400 84.723 10.179 1.00 13.30 154 GLY D O 1
ATOM 8997 N N . VAL D 1 167 ? 57.214 83.265 8.660 1.00 10.58 155 VAL D N 1
ATOM 8998 C CA . VAL D 1 167 ? 56.514 83.874 7.532 1.00 11.52 155 VAL D CA 1
ATOM 8999 C C . VAL D 1 167 ? 55.102 83.328 7.388 1.00 9.98 155 VAL D C 1
ATOM 9000 O O . VAL D 1 167 ? 54.912 82.111 7.265 1.00 11.83 155 VAL D O 1
ATOM 9004 N N . GLU D 1 168 ? 54.109 84.215 7.402 1.00 10.84 156 GLU D N 1
ATOM 9005 C CA . GLU D 1 168 ? 52.732 83.799 7.140 1.00 12.74 156 GLU D CA 1
ATOM 9006 C C . GLU D 1 168 ? 52.454 83.936 5.644 1.00 11.89 156 GLU D C 1
ATOM 9007 O O . GLU D 1 168 ? 51.881 84.932 5.188 1.00 14.51 156 GLU D O 1
ATOM 9013 N N . PHE D 1 169 ? 52.872 82.931 4.884 1.00 12.67 157 PHE D N 1
ATOM 9014 C CA . PHE D 1 169 ? 52.738 82.976 3.435 1.00 12.21 157 PHE D CA 1
ATOM 9015 C C . PHE D 1 169 ? 51.380 82.455 2.961 1.00 11.16 157 PHE D C 1
ATOM 9016 O O . PHE D 1 169 ? 50.690 81.721 3.674 1.00 13.23 157 PHE D O 1
ATOM 9024 N N . ARG D 1 170 ? 51.006 82.847 1.752 1.00 11.25 158 ARG D N 1
ATOM 9025 C CA . ARG D 1 170 ? 49.769 82.379 1.146 1.00 12.08 158 ARG D CA 1
ATOM 9026 C C . ARG D 1 170 ? 49.844 80.880 0.857 1.00 11.39 158 ARG D C 1
ATOM 9027 O O . ARG D 1 170 ? 50.900 80.359 0.457 1.00 12.36 158 ARG D O 1
ATOM 9035 N N . ASN D 1 171 ? 48.724 80.195 1.079 1.00 12.25 159 ASN D N 1
ATOM 9036 C CA . ASN D 1 171 ? 48.615 78.754 0.850 1.00 11.46 159 ASN D CA 1
ATOM 9037 C C . ASN D 1 171 ? 47.776 78.424 -0.364 1.00 11.91 159 ASN D C 1
ATOM 9038 O O . ASN D 1 171 ? 46.952 79.235 -0.783 1.00 13.56 159 ASN D O 1
ATOM 9043 N N . ALA D 1 172 ? 47.957 77.216 -0.901 1.00 11.74 160 ALA D N 1
ATOM 9044 C CA . ALA D 1 172 ? 47.160 76.771 -2.049 1.00 12.66 160 ALA D CA 1
ATOM 9045 C C . ALA D 1 172 ? 45.712 76.414 -1.684 1.00 12.57 160 ALA D C 1
ATOM 9046 O O . ALA D 1 172 ? 44.834 76.383 -2.551 1.00 15.34 160 ALA D O 1
ATOM 9048 N N . ALA D 1 173 ? 45.467 76.142 -0.407 1.00 11.88 161 ALA D N 1
ATOM 9049 C CA . ALA D 1 173 ? 44.124 75.808 0.054 1.00 12.94 161 ALA D CA 1
ATOM 9050 C C . ALA D 1 173 ? 43.924 76.241 1.500 1.00 12.05 161 ALA D C 1
ATOM 9051 O O . ALA D 1 173 ? 44.754 76.957 2.060 1.00 12.24 161 ALA D O 1
ATOM 9053 N N . GLY D 1 174 ? 42.828 75.803 2.110 1.00 12.66 162 GLY D N 1
ATOM 9054 C CA . GLY D 1 174 ? 42.589 76.084 3.516 1.00 13.72 162 GLY D CA 1
ATOM 9055 C C . GLY D 1 174 ? 42.317 77.536 3.853 1.00 12.98 162 GLY D C 1
ATOM 9056 O O . GLY D 1 174 ? 41.959 78.340 2.980 1.00 15.45 162 GLY D O 1
ATOM 9057 N N . ALA D 1 175 ? 42.503 77.876 5.127 1.00 12.78 163 ALA D N 1
ATOM 9058 C CA . ALA D 1 175 ? 42.158 79.204 5.634 1.00 14.47 163 ALA D CA 1
ATOM 9059 C C . ALA D 1 175 ? 42.907 80.331 4.940 1.00 15.33 163 ALA D C 1
ATOM 9060 O O . ALA D 1 175 ? 42.369 81.436 4.780 1.00 17.73 163 ALA D O 1
ATOM 9062 N N . LEU D 1 176 ? 44.136 80.046 4.517 1.00 13.60 164 LEU D N 1
ATOM 9063 C CA . LEU D 1 176 ? 44.954 81.048 3.854 1.00 13.81 164 LEU D CA 1
ATOM 9064 C C . LEU D 1 176 ? 45.026 80.856 2.335 1.00 14.16 164 LEU D C 1
ATOM 9065 O O . LEU D 1 176 ? 45.919 81.410 1.677 1.00 15.48 164 LEU D O 1
ATOM 9070 N N . GLY D 1 177 ? 44.076 80.109 1.775 1.00 14.63 165 GLY D N 1
ATOM 9071 C CA . GLY D 1 177 ? 44.031 79.859 0.336 1.00 14.42 165 GLY D CA 1
ATOM 9072 C C . GLY D 1 177 ? 43.137 80.834 -0.418 1.00 14.94 165 GLY D C 1
ATOM 9073 O O . GLY D 1 177 ? 42.620 81.784 0.175 1.00 17.49 165 GLY D O 1
ATOM 9074 N N . ASN D 1 178 ? 42.945 80.628 -1.723 1.00 15.02 166 ASN D N 1
ATOM 9075 C CA . ASN D 1 178 ? 43.555 79.545 -2.482 1.00 14.93 166 ASN D CA 1
ATOM 9076 C C . ASN D 1 178 ? 44.519 80.132 -3.498 1.00 14.46 166 ASN D C 1
ATOM 9077 O O . ASN D 1 178 ? 44.098 80.739 -4.497 1.00 16.59 166 ASN D O 1
ATOM 9082 N N . HIS D 1 179 ? 45.809 79.962 -3.231 1.00 14.07 167 HIS D N 1
ATOM 9083 C CA . HIS D 1 179 ? 46.855 80.623 -3.997 1.00 13.38 167 HIS D CA 1
ATOM 9084 C C . HIS D 1 179 ? 47.886 79.619 -4.469 1.00 14.52 167 HIS D C 1
ATOM 9085 O O . HIS D 1 179 ? 48.774 79.230 -3.703 1.00 15.09 167 HIS D O 1
ATOM 9092 N N . PRO D 1 180 ? 47.769 79.183 -5.730 1.00 13.73 168 PRO D N 1
ATOM 9093 C CA . PRO D 1 180 ? 48.733 78.207 -6.256 1.00 14.65 168 PRO D CA 1
ATOM 9094 C C . PRO D 1 180 ? 50.149 78.747 -6.358 1.00 14.22 168 PRO D C 1
ATOM 9095 O O . PRO D 1 180 ? 50.369 79.955 -6.229 1.00 14.44 168 PRO D O 1
ATOM 9099 N N . PHE D 1 181 ? 51.101 77.846 -6.580 1.00 13.37 169 PHE D N 1
ATOM 9100 C CA . PHE D 1 181 ? 52.452 78.243 -6.984 1.00 13.89 169 PHE D CA 1
ATOM 9101 C C . PHE D 1 181 ? 52.342 79.333 -8.054 1.00 14.40 169 PHE D C 1
ATOM 9102 O O . PHE D 1 181 ? 51.551 79.197 -8.999 1.00 15.76 169 PHE D O 1
ATOM 9110 N N . PRO D 1 182 ? 53.156 80.404 -7.947 1.00 13.84 170 PRO D N 1
ATOM 9111 C CA . PRO D 1 182 ? 54.270 80.649 -7.021 1.00 13.77 170 PRO D CA 1
ATOM 9112 C C . PRO D 1 182 ? 53.946 81.601 -5.856 1.00 13.60 170 PRO D C 1
ATOM 9113 O O . PRO D 1 182 ? 54.862 82.246 -5.348 1.00 14.14 170 PRO D O 1
ATOM 9117 N N . ALA D 1 183 ? 52.689 81.689 -5.436 1.00 13.98 171 ALA D N 1
ATOM 9118 C CA . ALA D 1 183 ? 52.300 82.671 -4.417 1.00 12.73 171 ALA D CA 1
ATOM 9119 C C . ALA D 1 183 ? 53.069 82.549 -3.089 1.00 12.97 171 ALA D C 1
ATOM 9120 O O . ALA D 1 183 ? 53.675 83.526 -2.617 1.00 14.18 171 ALA D O 1
ATOM 9122 N N . GLY D 1 184 ? 53.032 81.365 -2.484 1.00 11.83 172 GLY D N 1
ATOM 9123 C CA . GLY D 1 184 ? 53.721 81.131 -1.225 1.00 12.78 172 GLY D CA 1
ATOM 9124 C C . GLY D 1 184 ? 55.217 81.344 -1.334 1.00 12.65 172 GLY D C 1
ATOM 9125 O O . GLY D 1 184 ? 55.834 81.946 -0.450 1.00 11.92 172 GLY D O 1
ATOM 9126 N N . LEU D 1 185 ? 55.799 80.855 -2.429 1.00 11.50 173 LEU D N 1
ATOM 9127 C CA . LEU D 1 185 ? 57.224 81.051 -2.693 1.00 11.99 173 LEU D CA 1
ATOM 9128 C C . LEU D 1 185 ? 57.587 82.531 -2.732 1.00 11.91 173 LEU D C 1
ATOM 9129 O O . LEU D 1 185 ? 58.562 82.966 -2.109 1.00 13.20 173 LEU D O 1
ATOM 9134 N N . HIS D 1 186 ? 56.802 83.308 -3.467 1.00 12.25 174 HIS D N 1
ATOM 9135 C CA . HIS D 1 186 ? 57.045 84.741 -3.527 1.00 12.48 174 HIS D CA 1
ATOM 9136 C C . HIS D 1 186 ? 56.965 85.397 -2.157 1.00 13.31 174 HIS D C 1
ATOM 9137 O O . HIS D 1 186 ? 57.760 86.280 -1.835 1.00 13.66 174 HIS D O 1
ATOM 9144 N N . ASP D 1 187 ? 56.015 84.959 -1.341 1.00 13.65 175 ASP D N 1
ATOM 9145 C CA . ASP D 1 187 ? 55.889 85.527 -0.003 1.00 12.86 175 ASP D CA 1
ATOM 9146 C C . ASP D 1 187 ? 57.100 85.199 0.864 1.00 13.51 175 ASP D C 1
ATOM 9147 O O . ASP D 1 187 ? 57.598 86.053 1.609 1.00 13.40 175 ASP D O 1
ATOM 9152 N N . CYS D 1 188 ? 57.574 83.961 0.767 1.00 12.27 176 CYS D N 1
ATOM 9153 C CA . CYS D 1 188 ? 58.757 83.551 1.515 1.00 11.22 176 CYS D CA 1
ATOM 9154 C C . CYS D 1 188 ? 59.992 84.331 1.065 1.00 11.86 176 CYS D C 1
ATOM 9155 O O . CYS D 1 188 ? 60.792 84.791 1.898 1.00 12.21 176 CYS D O 1
ATOM 9158 N N . ALA D 1 189 ? 60.144 84.487 -0.248 1.00 10.74 177 ALA D N 1
ATOM 9159 C CA . ALA D 1 189 ? 61.247 85.262 -0.804 1.00 11.87 177 ALA D CA 1
ATOM 9160 C C . ALA D 1 189 ? 61.182 86.716 -0.350 1.00 12.05 177 ALA D C 1
ATOM 9161 O O . ALA D 1 189 ? 62.185 87.294 0.076 1.00 13.46 177 ALA D O 1
ATOM 9163 N N . ASP D 1 190 ? 59.999 87.313 -0.438 1.00 12.93 178 ASP D N 1
ATOM 9164 C CA . ASP D 1 190 ? 59.845 88.706 -0.045 1.00 13.83 178 ASP D CA 1
ATOM 9165 C C . ASP D 1 190 ? 60.096 88.925 1.451 1.00 14.75 178 ASP D C 1
ATOM 9166 O O . ASP D 1 190 ? 60.656 89.943 1.846 1.00 15.56 178 ASP D O 1
ATOM 9171 N N . ALA D 1 191 ? 59.702 87.961 2.279 1.00 13.48 179 ALA D N 1
ATOM 9172 C CA . ALA D 1 191 ? 60.010 88.029 3.699 1.00 13.21 179 ALA D CA 1
ATOM 9173 C C . ALA D 1 191 ? 61.507 87.967 3.940 1.00 13.15 179 ALA D C 1
ATOM 9174 O O . ALA D 1 191 ? 62.046 88.747 4.728 1.00 13.54 179 ALA D O 1
ATOM 9176 N N . ALA D 1 192 ? 62.183 87.048 3.255 1.00 12.48 180 ALA D N 1
ATOM 9177 C CA . ALA D 1 192 ? 63.635 86.923 3.399 1.00 12.01 180 ALA D CA 1
ATOM 9178 C C . ALA D 1 192 ? 64.348 88.205 2.964 1.00 13.57 180 ALA D C 1
ATOM 9179 O O . ALA D 1 192 ? 65.306 88.637 3.603 1.00 15.33 180 ALA D O 1
ATOM 9181 N N . LYS D 1 193 ? 63.880 88.817 1.878 1.00 14.23 181 LYS D N 1
ATOM 9182 C CA . LYS D 1 193 ? 64.443 90.080 1.409 1.00 15.42 181 LYS D CA 1
ATOM 9183 C C . LYS D 1 193 ? 64.233 91.197 2.425 1.00 16.43 181 LYS D C 1
ATOM 9184 O O . LYS D 1 193 ? 65.117 92.035 2.639 1.00 17.01 181 LYS D O 1
ATOM 9190 N N . TRP D 1 194 ? 63.055 91.215 3.043 1.00 15.92 182 TRP D N 1
ATOM 9191 C CA . TRP D 1 194 ? 62.770 92.210 4.069 1.00 15.72 182 TRP D CA 1
ATOM 9192 C C . TRP D 1 194 ? 63.702 92.032 5.264 1.00 15.82 182 TRP D C 1
ATOM 9193 O O . TRP D 1 194 ? 64.284 92.997 5.752 1.00 16.84 182 TRP D O 1
ATOM 9204 N N . VAL D 1 195 ? 63.851 90.794 5.723 1.00 14.49 183 VAL D N 1
ATOM 9205 C CA . VAL D 1 195 ? 64.753 90.513 6.836 1.00 15.42 183 VAL D CA 1
ATOM 9206 C C . VAL D 1 195 ? 66.162 90.972 6.478 1.00 15.38 183 VAL D C 1
ATOM 9207 O O . VAL D 1 195 ? 66.837 91.627 7.272 1.00 17.15 183 VAL D O 1
ATOM 9211 N N . ALA D 1 196 ? 66.586 90.650 5.263 1.00 16.42 184 ALA D N 1
ATOM 9212 C CA . ALA D 1 196 ? 67.918 91.010 4.787 1.00 16.67 184 ALA D CA 1
ATOM 9213 C C . ALA D 1 196 ? 68.150 92.521 4.732 1.00 18.40 184 ALA D C 1
ATOM 9214 O O . ALA D 1 196 ? 69.290 92.978 4.839 1.00 21.12 184 ALA D O 1
ATOM 9216 N N . SER D 1 197 ? 67.070 93.286 4.574 1.00 18.70 185 SER D N 1
ATOM 9217 C CA . SER D 1 197 ? 67.139 94.741 4.481 1.00 21.50 185 SER D CA 1
ATOM 9218 C C . SER D 1 197 ? 66.910 95.421 5.827 1.00 21.05 185 SER D C 1
ATOM 9219 O O . SER D 1 197 ? 66.958 96.653 5.927 1.00 23.20 185 SER D O 1
ATOM 9222 N N . ASN D 1 198 ? 66.678 94.621 6.862 1.00 19.91 186 ASN D N 1
ATOM 9223 C CA . ASN D 1 198 ? 66.389 95.169 8.181 1.00 19.96 186 ASN D CA 1
ATOM 9224 C C . ASN D 1 198 ? 67.264 94.554 9.264 1.00 18.45 186 ASN D C 1
ATOM 9225 O O . ASN D 1 198 ? 66.821 94.359 10.395 1.00 20.48 186 ASN D O 1
ATOM 9230 N N . ARG D 1 199 ? 68.503 94.230 8.907 1.00 19.03 187 ARG D N 1
ATOM 9231 C CA . ARG D 1 199 ? 69.406 93.547 9.829 1.00 17.85 187 ARG D CA 1
ATOM 9232 C C . ARG D 1 199 ? 69.683 94.356 11.082 1.00 19.16 187 ARG D C 1
ATOM 9233 O O . ARG D 1 199 ? 69.674 93.819 12.192 1.00 19.34 187 ARG D O 1
ATOM 9241 N N . GLU D 1 200 ? 69.932 95.645 10.901 1.00 21.46 188 GLU D N 1
ATOM 9242 C CA . GLU D 1 200 ? 70.168 96.534 12.025 1.00 23.76 188 GLU D CA 1
ATOM 9243 C C . GLU D 1 200 ? 68.946 96.623 12.945 1.00 23.66 188 GLU D C 1
ATOM 9244 O O . GLU D 1 200 ? 69.070 96.466 14.165 1.00 23.78 188 GLU D O 1
ATOM 9250 N N . ALA D 1 201 ? 67.768 96.829 12.364 1.00 23.19 189 ALA D N 1
ATOM 9251 C CA . ALA D 1 201 ? 66.536 96.944 13.143 1.00 23.40 189 ALA D CA 1
ATOM 9252 C C . ALA D 1 201 ? 66.180 95.686 13.923 1.00 22.80 189 ALA D C 1
ATOM 9253 O O . ALA D 1 201 ? 65.648 95.768 15.031 1.00 24.37 189 ALA D O 1
ATOM 9255 N N . LEU D 1 202 ? 66.460 94.528 13.332 1.00 21.22 190 LEU D N 1
ATOM 9256 C CA . LEU D 1 202 ? 66.172 93.248 13.966 1.00 19.77 190 LEU D CA 1
ATOM 9257 C C . LEU D 1 202 ? 67.267 92.817 14.935 1.00 19.93 190 LEU D C 1
ATOM 9258 O O . LEU D 1 202 ? 67.075 91.889 15.732 1.00 20.24 190 LEU D O 1
ATOM 9263 N N . GLY D 1 203 ? 68.425 93.462 14.852 1.00 18.94 191 GLY D N 1
ATOM 9264 C CA . GLY D 1 203 ? 69.555 93.066 15.670 1.00 18.59 191 GLY D CA 1
ATOM 9265 C C . GLY D 1 203 ? 70.102 91.707 15.274 1.00 16.90 191 GLY D C 1
ATOM 9266 O O . GLY D 1 203 ? 70.352 90.862 16.131 1.00 17.18 191 GLY D O 1
ATOM 9267 N N . ILE D 1 204 ? 70.300 91.497 13.975 1.00 15.80 192 ILE D N 1
ATOM 9268 C CA . ILE D 1 204 ? 70.765 90.207 13.473 1.00 16.28 192 ILE D CA 1
ATOM 9269 C C . ILE D 1 204 ? 72.069 90.292 12.693 1.00 17.23 192 ILE D C 1
ATOM 9270 O O . ILE D 1 204 ? 72.416 91.337 12.110 1.00 18.78 192 ILE D O 1
ATOM 9275 N N . SER D 1 205 ? 72.806 89.188 12.712 1.00 17.91 193 SER D N 1
ATOM 9276 C CA . SER D 1 205 ? 73.985 89.070 11.883 1.00 19.97 193 SER D CA 1
ATOM 9277 C C . SER D 1 205 ? 73.579 88.469 10.542 1.00 20.94 193 SER D C 1
ATOM 9278 O O . SER D 1 205 ? 73.113 89.175 9.634 1.00 23.18 193 SER D O 1
ATOM 9281 N N . THR D 1 206 ? 73.734 87.156 10.438 1.00 18.73 194 THR D N 1
ATOM 9282 C CA . THR D 1 206 ? 73.415 86.440 9.215 1.00 18.14 194 THR D CA 1
ATOM 9283 C C . THR D 1 206 ? 72.006 85.892 9.277 1.00 15.74 194 THR D C 1
ATOM 9284 O O . THR D 1 206 ? 71.356 85.907 10.325 1.00 17.39 194 THR D O 1
ATOM 9288 N N . LEU D 1 207 ? 71.531 85.393 8.150 1.00 13.29 195 LEU D N 1
ATOM 9289 C CA . LEU D 1 207 ? 70.231 84.750 8.129 1.00 13.48 195 LEU D CA 1
ATOM 9290 C C . LEU D 1 207 ? 70.340 83.443 7.363 1.00 12.60 195 LEU D C 1
ATOM 9291 O O . LEU D 1 207 ? 71.038 83.348 6.338 1.00 13.89 195 LEU D O 1
ATOM 9296 N N . ILE D 1 208 ? 69.686 82.421 7.895 1.00 11.82 196 ILE D N 1
ATOM 9297 C CA . ILE D 1 208 ? 69.495 81.184 7.155 1.00 11.14 196 ILE D CA 1
ATOM 9298 C C . ILE D 1 208 ? 68.007 80.947 6.924 1.00 9.97 196 ILE D C 1
ATOM 9299 O O . ILE D 1 208 ? 67.155 81.450 7.677 1.00 11.79 196 ILE D O 1
ATOM 9304 N N . MET D 1 209 ? 67.701 80.207 5.865 1.00 10.21 197 MET D N 1
ATOM 9305 C CA . MET D 1 209 ? 66.350 79.711 5.630 1.00 9.78 197 MET D CA 1
ATOM 9306 C C . MET D 1 209 ? 66.207 78.348 6.287 1.00 9.35 197 MET D C 1
ATOM 9307 O O . MET D 1 209 ? 67.116 77.529 6.190 1.00 11.21 197 MET D O 1
ATOM 9312 N N . SER D 1 210 ? 65.086 78.100 6.965 1.00 9.57 198 SER D N 1
ATOM 9313 C CA . SER D 1 210 ? 64.828 76.765 7.497 1.00 9.22 198 SER D CA 1
ATOM 9314 C C . SER D 1 210 ? 63.344 76.461 7.523 1.00 8.71 198 SER D C 1
ATOM 9315 O O . SER D 1 210 ? 62.528 77.353 7.755 1.00 9.49 198 SER D O 1
ATOM 9318 N N . GLY D 1 211 ? 63.001 75.200 7.295 1.00 9.11 199 GLY D N 1
ATOM 9319 C CA . GLY D 1 211 ? 61.643 74.742 7.479 1.00 8.89 199 GLY D CA 1
ATOM 9320 C C . GLY D 1 211 ? 61.546 73.269 7.184 1.00 7.68 199 GLY D C 1
ATOM 9321 O O . GLY D 1 211 ? 62.524 72.671 6.712 1.00 9.38 199 GLY D O 1
ATOM 9322 N N . GLU D 1 212 ? 60.372 72.690 7.428 1.00 8.55 200 GLU D N 1
ATOM 9323 C CA . GLU D 1 212 ? 60.187 71.245 7.281 1.00 7.89 200 GLU D CA 1
ATOM 9324 C C . GLU D 1 212 ? 59.089 70.897 6.278 1.00 8.31 200 GLU D C 1
ATOM 9325 O O . GLU D 1 212 ? 58.099 71.631 6.132 1.00 9.24 200 GLU D O 1
ATOM 9331 N N . SER D 1 213 ? 59.297 69.792 5.561 1.00 8.45 201 SER D N 1
ATOM 9332 C CA . SER D 1 213 ? 58.275 69.229 4.680 1.00 8.68 201 SER D CA 1
ATOM 9333 C C . SER D 1 213 ? 57.960 70.215 3.556 1.00 8.48 201 SER D C 1
ATOM 9334 O O . SER D 1 213 ? 58.865 70.557 2.785 1.00 9.45 201 SER D O 1
ATOM 9337 N N . GLY D 1 214 ? 56.717 70.695 3.452 1.00 8.01 202 GLY D N 1
ATOM 9338 C CA . GLY D 1 214 ? 56.419 71.735 2.477 1.00 9.87 202 GLY D CA 1
ATOM 9339 C C . GLY D 1 214 ? 57.246 72.994 2.718 1.00 10.09 202 GLY D C 1
ATOM 9340 O O . GLY D 1 214 ? 57.565 73.738 1.785 1.00 10.68 202 GLY D O 1
ATOM 9341 N N . GLY D 1 215 ? 57.584 73.236 3.984 1.00 8.71 203 GLY D N 1
ATOM 9342 C CA . GLY D 1 215 ? 58.473 74.325 4.358 1.00 9.99 203 GLY D CA 1
ATOM 9343 C C . GLY D 1 215 ? 59.937 74.053 4.051 1.00 8.15 203 GLY D C 1
ATOM 9344 O O . GLY D 1 215 ? 60.728 74.991 3.918 1.00 9.86 203 GLY D O 1
ATOM 9345 N N . GLY D 1 216 ? 60.312 72.779 3.953 1.00 7.64 204 GLY D N 1
ATOM 9346 C CA . GLY D 1 216 ? 61.637 72.423 3.464 1.00 8.75 204 GLY D CA 1
ATOM 9347 C C . GLY D 1 216 ? 61.738 72.758 1.985 1.00 8.09 204 GLY D C 1
ATOM 9348 O O . GLY D 1 216 ? 62.715 73.349 1.532 1.00 9.52 204 GLY D O 1
ATOM 9349 N N . ASN D 1 217 ? 60.698 72.399 1.239 1.00 8.61 205 ASN D N 1
ATOM 9350 C CA . ASN D 1 217 ? 60.543 72.812 -0.150 1.00 9.56 205 ASN D CA 1
ATOM 9351 C C . ASN D 1 217 ? 60.685 74.336 -0.268 1.00 9.70 205 ASN D C 1
ATOM 9352 O O . ASN D 1 217 ? 61.535 74.831 -1.009 1.00 11.01 205 ASN D O 1
ATOM 9357 N N . LEU D 1 218 ? 59.888 75.087 0.489 1.00 8.68 206 LEU D N 1
ATOM 9358 C CA . LEU D 1 218 ? 59.906 76.544 0.345 1.00 9.22 206 LEU D CA 1
ATOM 9359 C C . LEU D 1 218 ? 61.245 77.165 0.727 1.00 9.47 206 LEU D C 1
ATOM 9360 O O . LEU D 1 218 ? 61.667 78.144 0.120 1.00 10.55 206 LEU D O 1
ATOM 9365 N N . SER D 1 219 ? 61.929 76.607 1.721 1.00 9.60 207 SER D N 1
ATOM 9366 C CA . SER D 1 219 ? 63.245 77.160 2.069 1.00 9.78 207 SER D CA 1
ATOM 9367 C C . SER D 1 219 ? 64.255 76.907 0.952 1.00 9.52 207 SER D C 1
ATOM 9368 O O . SER D 1 219 ? 65.052 77.782 0.614 1.00 10.85 207 SER D O 1
ATOM 9371 N N . LEU D 1 220 ? 64.230 75.702 0.387 1.00 9.86 208 LEU D N 1
ATOM 9372 C CA . LEU D 1 220 ? 65.108 75.367 -0.736 1.00 10.11 208 LEU D CA 1
ATOM 9373 C C . LEU D 1 220 ? 64.796 76.232 -1.945 1.00 10.10 208 LEU D C 1
ATOM 9374 O O . LEU D 1 220 ? 65.704 76.819 -2.547 1.00 11.10 208 LEU D O 1
ATOM 9379 N N . ALA D 1 221 ? 63.509 76.332 -2.279 1.00 10.40 209 ALA D N 1
ATOM 9380 C CA . ALA D 1 221 ? 63.061 77.081 -3.453 1.00 11.14 209 ALA D CA 1
ATOM 9381 C C . ALA D 1 221 ? 63.286 78.587 -3.304 1.00 11.32 209 ALA D C 1
ATOM 9382 O O . ALA D 1 221 ? 63.603 79.268 -4.284 1.00 12.28 209 ALA D O 1
ATOM 9384 N N . THR D 1 222 ? 63.108 79.113 -2.092 1.00 10.49 210 THR D N 1
ATOM 9385 C CA . THR D 1 222 ? 63.377 80.534 -1.843 1.00 11.52 210 THR D CA 1
ATOM 9386 C C . THR D 1 222 ? 64.823 80.873 -2.164 1.00 11.62 210 THR D C 1
ATOM 9387 O O . THR D 1 222 ? 65.134 81.924 -2.746 1.00 12.68 210 THR D O 1
ATOM 9391 N N . THR D 1 223 ? 65.713 79.959 -1.792 1.00 11.43 211 THR D N 1
ATOM 9392 C CA . THR D 1 223 ? 67.135 80.190 -1.987 1.00 12.72 211 THR D CA 1
ATOM 9393 C C . THR D 1 223 ? 67.495 80.081 -3.466 1.00 12.49 211 THR D C 1
ATOM 9394 O O . THR D 1 223 ? 68.279 80.882 -3.978 1.00 12.60 211 THR D O 1
ATOM 9398 N N . MET D 1 224 ? 66.894 79.123 -4.172 1.00 11.90 212 MET D N 1
ATOM 9399 C CA . MET D 1 224 ? 67.044 79.078 -5.630 1.00 13.08 212 MET D CA 1
ATOM 9400 C C . MET D 1 224 ? 66.482 80.310 -6.322 1.00 12.61 212 MET D C 1
ATOM 9401 O O . MET D 1 224 ? 67.063 80.789 -7.297 1.00 14.45 212 MET D O 1
ATOM 9406 N N . LEU D 1 225 ? 65.371 80.836 -5.815 1.00 12.39 213 LEU D N 1
ATOM 9407 C CA . LEU D 1 225 ? 64.799 82.051 -6.380 1.00 12.38 213 LEU D CA 1
ATOM 9408 C C . LEU D 1 225 ? 65.716 83.254 -6.136 1.00 12.65 213 LEU D C 1
ATOM 9409 O O . LEU D 1 225 ? 65.869 84.118 -7.007 1.00 14.24 213 LEU D O 1
ATOM 9414 N N . ALA D 1 226 ? 66.315 83.315 -4.949 1.00 12.61 214 ALA D N 1
ATOM 9415 C CA . ALA D 1 226 ? 67.316 84.348 -4.653 1.00 13.27 214 ALA D CA 1
ATOM 9416 C C . ALA D 1 226 ? 68.471 84.318 -5.654 1.00 13.94 214 ALA D C 1
ATOM 9417 O O . ALA D 1 226 ? 68.969 85.366 -6.071 1.00 15.58 214 ALA D O 1
ATOM 9419 N N . LYS D 1 227 ? 68.910 83.113 -6.016 1.00 14.59 215 LYS D N 1
ATOM 9420 C CA . LYS D 1 227 ? 69.953 82.955 -7.026 1.00 14.43 215 LYS D CA 1
ATOM 9421 C C . LYS D 1 227 ? 69.472 83.530 -8.359 1.00 14.21 215 LYS D C 1
ATOM 9422 O O . LYS D 1 227 ? 70.154 84.351 -8.989 1.00 15.58 215 LYS D O 1
ATOM 9428 N N . LYS D 1 228 ? 68.279 83.122 -8.775 1.00 13.93 216 LYS D N 1
ATOM 9429 C CA . LYS D 1 228 ? 67.668 83.630 -10.001 1.00 15.27 216 LYS D CA 1
ATOM 9430 C C . LYS D 1 228 ? 67.543 85.149 -10.015 1.00 14.77 216 LYS D C 1
ATOM 9431 O O . LYS D 1 228 ? 67.760 85.784 -11.052 1.00 16.43 216 LYS D O 1
ATOM 9437 N N . GLU D 1 229 ? 67.203 85.729 -8.866 1.00 15.01 217 GLU D N 1
ATOM 9438 C CA . GLU D 1 229 ? 66.921 87.168 -8.784 1.00 15.92 217 GLU D CA 1
ATOM 9439 C C . GLU D 1 229 ? 68.144 88.009 -8.414 1.00 17.79 217 GLU D C 1
ATOM 9440 O O . GLU D 1 229 ? 68.076 89.244 -8.395 1.00 19.74 217 GLU D O 1
ATOM 9446 N N . GLY D 1 230 ? 69.258 87.340 -8.119 1.00 16.65 218 GLY D N 1
ATOM 9447 C CA . GLY D 1 230 ? 70.510 88.035 -7.865 1.00 16.80 218 GLY D CA 1
ATOM 9448 C C . GLY D 1 230 ? 70.706 88.592 -6.465 1.00 17.54 218 GLY D C 1
ATOM 9449 O O . GLY D 1 230 ? 71.543 89.471 -6.275 1.00 18.02 218 GLY D O 1
ATOM 9450 N N . TRP D 1 231 ? 69.980 88.063 -5.481 1.00 17.45 219 TRP D N 1
ATOM 9451 C CA . TRP D 1 231 ? 70.168 88.492 -4.091 1.00 17.27 219 TRP D CA 1
ATOM 9452 C C . TRP D 1 231 ? 70.608 87.333 -3.189 1.00 15.57 219 TRP D C 1
ATOM 9453 O O . TRP D 1 231 ? 70.450 87.385 -1.966 1.00 16.12 219 TRP D O 1
ATOM 9464 N N . LEU D 1 232 ? 71.196 86.312 -3.810 1.00 15.91 220 LEU D N 1
ATOM 9465 C CA . LEU D 1 232 ? 71.644 85.104 -3.116 1.00 14.33 220 LEU D CA 1
ATOM 9466 C C . LEU D 1 232 ? 72.579 85.363 -1.940 1.00 14.76 220 LEU D C 1
ATOM 9467 O O . LEU D 1 232 ? 72.551 84.640 -0.943 1.00 15.49 220 LEU D O 1
ATOM 9472 N N . GLU D 1 233 ? 73.404 86.392 -2.064 1.00 16.63 221 GLU D N 1
ATOM 9473 C CA . GLU D 1 233 ? 74.367 86.739 -1.034 1.00 18.54 221 GLU D CA 1
ATOM 9474 C C . GLU D 1 233 ? 73.717 87.034 0.319 1.00 18.74 221 GLU D C 1
ATOM 9475 O O . GLU D 1 233 ? 74.379 86.968 1.357 1.00 19.08 221 GLU D O 1
ATOM 9481 N N . GLU D 1 234 ? 72.424 87.348 0.309 1.00 16.46 222 GLU D N 1
ATOM 9482 C CA . GLU D 1 234 ? 71.721 87.656 1.552 1.00 15.65 222 GLU D CA 1
ATOM 9483 C C . GLU D 1 234 ? 71.452 86.430 2.398 1.00 14.43 222 GLU D C 1
ATOM 9484 O O . GLU D 1 234 ? 71.221 86.546 3.601 1.00 16.25 222 GLU D O 1
ATOM 9490 N N . ILE D 1 235 ? 71.466 85.255 1.777 1.00 13.58 223 ILE D N 1
ATOM 9491 C CA . ILE D 1 235 ? 71.159 84.018 2.486 1.00 12.31 223 ILE D CA 1
ATOM 9492 C C . ILE D 1 235 ? 72.443 83.263 2.782 1.00 12.81 223 ILE D C 1
ATOM 9493 O O . ILE D 1 235 ? 73.157 82.864 1.855 1.00 14.77 223 ILE D O 1
ATOM 9498 N N . ALA D 1 236 ? 72.734 83.060 4.067 1.00 12.40 224 ALA D N 1
ATOM 9499 C CA . ALA D 1 236 ? 74.015 82.486 4.477 1.00 11.74 224 ALA D CA 1
ATOM 9500 C C . ALA D 1 236 ? 73.995 80.963 4.507 1.00 11.27 224 ALA D C 1
ATOM 9501 O O . ALA D 1 236 ? 75.047 80.319 4.534 1.00 12.81 224 ALA D O 1
ATOM 9503 N N . GLY D 1 237 ? 72.806 80.380 4.473 1.00 11.24 225 GLY D N 1
ATOM 9504 C CA . GLY D 1 237 ? 72.697 78.935 4.524 1.00 11.65 225 GLY D CA 1
ATOM 9505 C C . GLY D 1 237 ? 71.254 78.494 4.552 1.00 10.99 225 GLY D C 1
ATOM 9506 O O . GLY D 1 237 ? 70.344 79.321 4.673 1.00 11.21 225 GLY D O 1
ATOM 9507 N N . VAL D 1 238 ? 71.047 77.187 4.410 1.00 10.83 226 VAL D N 1
ATOM 9508 C CA . VAL D 1 238 ? 69.716 76.596 4.375 1.00 10.18 226 VAL D CA 1
ATOM 9509 C C . VAL D 1 238 ? 69.720 75.323 5.206 1.00 9.73 226 VAL D C 1
ATOM 9510 O O . VAL D 1 238 ? 70.597 74.475 5.033 1.00 10.37 226 VAL D O 1
ATOM 9514 N N . TYR D 1 239 ? 68.744 75.190 6.105 1.00 8.91 227 TYR D N 1
ATOM 9515 C CA . TYR D 1 239 ? 68.570 73.971 6.881 1.00 8.80 227 TYR D CA 1
ATOM 9516 C C . TYR D 1 239 ? 67.189 73.437 6.539 1.00 8.75 227 TYR D C 1
ATOM 9517 O O . TYR D 1 239 ? 66.179 73.899 7.080 1.00 9.47 227 TYR D O 1
ATOM 9526 N N . ALA D 1 240 ? 67.149 72.474 5.620 1.00 8.00 228 ALA D N 1
ATOM 9527 C CA . ALA D 1 240 ? 65.879 71.936 5.124 1.00 8.26 228 ALA D CA 1
ATOM 9528 C C . ALA D 1 240 ? 65.566 70.600 5.765 1.00 9.04 228 ALA D C 1
ATOM 9529 O O . ALA D 1 240 ? 66.324 69.633 5.619 1.00 9.45 228 ALA D O 1
ATOM 9531 N N . GLN D 1 241 ? 64.452 70.545 6.487 1.00 8.58 229 GLN D N 1
ATOM 9532 C CA . GLN D 1 241 ? 64.015 69.318 7.135 1.00 7.88 229 GLN D CA 1
ATOM 9533 C C . GLN D 1 241 ? 62.994 68.560 6.303 1.00 7.70 229 GLN D C 1
ATOM 9534 O O . GLN D 1 241 ? 62.115 69.171 5.677 1.00 8.51 229 GLN D O 1
ATOM 9540 N N . CYS D 1 242 ? 63.124 67.234 6.316 1.00 8.01 230 CYS D N 1
ATOM 9541 C CA . CYS D 1 242 ? 62.226 66.301 5.611 1.00 8.72 230 CYS D CA 1
ATOM 9542 C C . CYS D 1 242 ? 61.544 66.909 4.383 1.00 8.32 230 CYS D C 1
ATOM 9543 O O . CYS D 1 242 ? 60.316 66.976 4.307 1.00 9.66 230 CYS D O 1
ATOM 9546 N N . PRO D 1 243 ? 62.351 67.364 3.413 1.00 7.78 231 PRO D N 1
ATOM 9547 C CA . PRO D 1 243 ? 61.733 68.171 2.361 1.00 8.80 231 PRO D CA 1
ATOM 9548 C C . PRO D 1 243 ? 60.765 67.404 1.470 1.00 8.88 231 PRO D C 1
ATOM 9549 O O . PRO D 1 243 ? 61.008 66.246 1.093 1.00 10.61 231 PRO D O 1
ATOM 9553 N N . TYR D 1 244 ? 59.670 68.084 1.137 1.00 8.76 232 TYR D N 1
ATOM 9554 C CA . TYR D 1 244 ? 58.590 67.553 0.320 1.00 8.99 232 TYR D CA 1
ATOM 9555 C C . TYR D 1 244 ? 58.771 68.196 -1.048 1.00 9.40 232 TYR D C 1
ATOM 9556 O O . TYR D 1 244 ? 58.264 69.296 -1.302 1.00 10.02 232 TYR D O 1
ATOM 9565 N N . ILE D 1 245 ? 59.533 67.530 -1.917 1.00 8.62 233 ILE D N 1
ATOM 9566 C CA . ILE D 1 245 ? 60.127 68.212 -3.058 1.00 10.08 233 ILE D CA 1
ATOM 9567 C C . ILE D 1 245 ? 60.039 67.533 -4.423 1.00 9.74 233 ILE D C 1
ATOM 9568 O O . ILE D 1 245 ? 60.424 68.144 -5.420 1.00 11.21 233 ILE D O 1
ATOM 9573 N N . SER D 1 246 ? 59.578 66.282 -4.490 1.00 11.07 234 SER D N 1
ATOM 9574 C CA . SER D 1 246 ? 59.482 65.593 -5.788 1.00 11.11 234 SER D CA 1
ATOM 9575 C C . SER D 1 246 ? 58.161 65.838 -6.510 1.00 12.45 234 SER D C 1
ATOM 9576 O O . SER D 1 246 ? 58.134 65.929 -7.733 1.00 14.11 234 SER D O 1
ATOM 9579 N N . GLY D 1 247 ? 57.066 65.914 -5.753 1.00 11.95 235 GLY D N 1
ATOM 9580 C CA . GLY D 1 247 ? 55.740 65.988 -6.347 1.00 12.85 235 GLY D CA 1
ATOM 9581 C C . GLY D 1 247 ? 55.276 64.692 -7.001 1.00 14.24 235 GLY D C 1
ATOM 9582 O O . GLY D 1 247 ? 54.261 64.688 -7.710 1.00 16.77 235 GLY D O 1
ATOM 9583 N N . LEU D 1 248 ? 55.994 63.594 -6.760 1.00 15.01 236 LEU D N 1
ATOM 9584 C CA . LEU D 1 248 ? 55.776 62.346 -7.502 1.00 17.48 236 LEU D CA 1
ATOM 9585 C C . LEU D 1 248 ? 54.965 61.280 -6.761 1.00 18.78 236 LEU D C 1
ATOM 9586 O O . LEU D 1 248 ? 55.054 60.098 -7.086 1.00 21.75 236 LEU D O 1
ATOM 9591 N N . TYR D 1 249 ? 54.155 61.699 -5.793 1.00 19.30 237 TYR D N 1
ATOM 9592 C CA . TYR D 1 249 ? 53.503 60.779 -4.852 1.00 18.03 237 TYR D CA 1
ATOM 9593 C C . TYR D 1 249 ? 52.464 59.853 -5.461 1.00 21.39 237 TYR D C 1
ATOM 9594 O O . TYR D 1 249 ? 52.139 58.812 -4.890 1.00 22.53 237 TYR D O 1
ATOM 9603 N N . ALA D 1 250 ? 51.956 60.225 -6.628 1.00 22.54 238 ALA D N 1
ATOM 9604 C CA . ALA D 1 250 ? 50.967 59.402 -7.299 1.00 24.38 238 ALA D CA 1
ATOM 9605 C C . ALA D 1 250 ? 51.578 58.248 -8.103 1.00 29.71 238 ALA D C 1
ATOM 9606 O O . ALA D 1 250 ? 50.846 57.366 -8.547 1.00 32.65 238 ALA D O 1
ATOM 9608 N N . SER D 1 251 ? 52.899 58.249 -8.293 1.00 33.62 239 SER D N 1
ATOM 9609 C CA . SER D 1 251 ? 53.508 57.403 -9.334 1.00 37.41 239 SER D CA 1
ATOM 9610 C C . SER D 1 251 ? 54.568 56.325 -9.027 1.00 39.76 239 SER D C 1
ATOM 9611 O O . SER D 1 251 ? 54.984 55.630 -9.953 1.00 41.60 239 SER D O 1
ATOM 9614 N N . LYS D 1 252 ? 55.013 56.174 -7.782 1.00 38.39 240 LYS D N 1
ATOM 9615 C CA . LYS D 1 252 ? 56.088 55.208 -7.463 1.00 37.98 240 LYS D CA 1
ATOM 9616 C C . LYS D 1 252 ? 57.339 55.229 -8.345 1.00 34.98 240 LYS D C 1
ATOM 9617 O O . LYS D 1 252 ? 57.670 54.206 -8.947 1.00 35.38 240 LYS D O 1
ATOM 9623 N N . PRO D 1 253 ? 58.027 56.375 -8.447 1.00 31.22 241 PRO D N 1
ATOM 9624 C CA . PRO D 1 253 ? 59.299 56.289 -9.172 1.00 29.86 241 PRO D CA 1
ATOM 9625 C C . PRO D 1 253 ? 60.238 55.317 -8.463 1.00 30.05 241 PRO D C 1
ATOM 9626 O O . PRO D 1 253 ? 60.371 55.357 -7.239 1.00 28.98 241 PRO D O 1
ATOM 9630 N N . GLU D 1 254 ? 60.888 54.453 -9.228 1.00 31.58 242 GLU D N 1
ATOM 9631 C CA . GLU D 1 254 ? 61.665 53.371 -8.638 1.00 32.39 242 GLU D CA 1
ATOM 9632 C C . GLU D 1 254 ? 62.966 53.851 -7.980 1.00 29.03 242 GLU D C 1
ATOM 9633 O O . GLU D 1 254 ? 63.567 53.129 -7.183 1.00 28.79 242 GLU D O 1
ATOM 9639 N N . GLU D 1 255 ? 63.390 55.069 -8.311 1.00 26.56 243 GLU D N 1
ATOM 9640 C CA . GLU D 1 255 ? 64.573 55.664 -7.692 1.00 27.38 243 GLU D CA 1
ATOM 9641 C C . GLU D 1 255 ? 64.286 56.112 -6.262 1.00 21.20 243 GLU D C 1
ATOM 9642 O O . GLU D 1 255 ? 65.200 56.524 -5.552 1.00 21.07 243 GLU D O 1
ATOM 9648 N N . LEU D 1 256 ? 63.019 56.052 -5.842 1.00 17.16 244 LEU D N 1
ATOM 9649 C CA . LEU D 1 256 ? 62.623 56.510 -4.505 1.00 15.75 244 LEU D CA 1
ATOM 9650 C C . LEU D 1 256 ? 61.905 55.420 -3.708 1.00 14.43 244 LEU D C 1
ATOM 9651 O O . LEU D 1 256 ? 60.697 55.520 -3.452 1.00 14.91 244 LEU D O 1
ATOM 9656 N N . PRO D 1 257 ? 62.649 54.370 -3.312 1.00 15.23 245 PRO D N 1
ATOM 9657 C CA . PRO D 1 257 ? 62.046 53.228 -2.610 1.00 15.34 245 PRO D CA 1
ATOM 9658 C C . PRO D 1 257 ? 61.326 53.592 -1.317 1.00 13.72 245 PRO D C 1
ATOM 9659 O O . PRO D 1 257 ? 60.413 52.864 -0.937 1.00 14.35 245 PRO D O 1
ATOM 9663 N N . SER D 1 258 ? 61.727 54.665 -0.639 1.00 12.40 246 SER D N 1
ATOM 9664 C CA . SER D 1 258 ? 61.047 55.038 0.602 1.00 10.20 246 SER D CA 1
ATOM 9665 C C . SER D 1 258 ? 59.550 55.293 0.411 1.00 11.27 246 SER D C 1
ATOM 9666 O O . SER D 1 258 ? 58.773 55.112 1.340 1.00 12.15 246 SER D O 1
ATOM 9669 N N . LEU D 1 259 ? 59.148 55.707 -0.789 1.00 12.51 247 LEU D N 1
ATOM 9670 C CA . LEU D 1 259 ? 57.733 55.950 -1.082 1.00 11.88 247 LEU D CA 1
ATOM 9671 C C . LEU D 1 259 ? 56.887 54.699 -0.889 1.00 13.21 247 LEU D C 1
ATOM 9672 O O . LEU D 1 259 ? 55.710 54.797 -0.561 1.00 16.91 247 LEU D O 1
ATOM 9677 N N . LEU D 1 260 ? 57.484 53.531 -1.117 1.00 13.37 248 LEU D N 1
ATOM 9678 C CA . LEU D 1 260 ? 56.825 52.263 -0.865 1.00 14.28 248 LEU D CA 1
ATOM 9679 C C . LEU D 1 260 ? 57.132 51.764 0.548 1.00 13.99 248 LEU D C 1
ATOM 9680 O O . LEU D 1 260 ? 56.235 51.357 1.287 1.00 14.55 248 LEU D O 1
ATOM 9685 N N . GLU D 1 261 ? 58.409 51.815 0.913 1.00 11.41 249 GLU D N 1
ATOM 9686 C CA . GLU D 1 261 ? 58.895 51.305 2.192 1.00 11.40 249 GLU D CA 1
ATOM 9687 C C . GLU D 1 261 ? 58.119 51.860 3.384 1.00 11.24 249 GLU D C 1
ATOM 9688 O O . GLU D 1 261 ? 57.782 51.127 4.318 1.00 11.47 249 GLU D O 1
ATOM 9694 N N . ASN D 1 262 ? 57.833 53.159 3.344 1.00 10.59 250 ASN D N 1
ATOM 9695 C CA . ASN D 1 262 ? 57.227 53.846 4.473 1.00 10.06 250 ASN D CA 1
ATOM 9696 C C . ASN D 1 262 ? 55.886 54.464 4.109 1.00 10.10 250 ASN D C 1
ATOM 9697 O O . ASN D 1 262 ? 55.429 55.395 4.764 1.00 11.36 250 ASN D O 1
ATOM 9702 N N . ASP D 1 263 ? 55.238 53.948 3.072 1.00 11.36 251 ASP D N 1
ATOM 9703 C CA . ASP D 1 263 ? 53.938 54.497 2.710 1.00 11.98 251 ASP D CA 1
ATOM 9704 C C . ASP D 1 263 ? 52.930 54.246 3.822 1.00 12.29 251 ASP D C 1
ATOM 9705 O O . ASP D 1 263 ? 52.958 53.188 4.464 1.00 11.88 251 ASP D O 1
ATOM 9710 N N . ALA D 1 264 ? 52.063 55.232 4.055 1.00 11.73 252 ALA D N 1
ATOM 9711 C CA . ALA D 1 264 ? 51.023 55.151 5.087 1.00 12.05 252 ALA D CA 1
ATOM 9712 C C . ALA D 1 264 ? 51.592 55.158 6.503 1.00 11.71 252 ALA D C 1
ATOM 9713 O O . ALA D 1 264 ? 50.896 54.849 7.474 1.00 12.29 252 ALA D O 1
ATOM 9715 N N . TYR D 1 265 ? 52.859 55.539 6.612 1.00 11.12 253 TYR D N 1
ATOM 9716 C CA . TYR D 1 265 ? 53.446 55.860 7.903 1.00 11.39 253 TYR D CA 1
ATOM 9717 C C . TYR D 1 265 ? 53.189 57.342 8.129 1.00 12.23 253 TYR D C 1
ATOM 9718 O O . TYR D 1 265 ? 53.955 58.185 7.645 1.00 11.92 253 TYR D O 1
ATOM 9727 N N . PHE D 1 266 ? 52.083 57.657 8.808 1.00 12.85 254 PHE D N 1
ATOM 9728 C CA . PHE D 1 266 ? 51.688 59.039 9.106 1.00 13.80 254 PHE D CA 1
ATOM 9729 C C . PHE D 1 266 ? 51.177 59.754 7.839 1.00 16.84 254 PHE D C 1
ATOM 9730 O O . PHE D 1 266 ? 50.040 60.254 7.810 1.00 20.13 254 PHE D O 1
ATOM 9738 N N . LEU D 1 267 ? 52.021 59.796 6.805 1.00 16.88 255 LEU D N 1
ATOM 9739 C CA . LEU D 1 267 ? 51.669 60.341 5.494 1.00 18.44 255 LEU D CA 1
ATOM 9740 C C . LEU D 1 267 ? 51.249 59.213 4.554 1.00 17.14 255 LEU D C 1
ATOM 9741 O O . LEU D 1 267 ? 51.863 58.141 4.545 1.00 18.15 255 LEU D O 1
ATOM 9746 N N . ASP D 1 268 ? 50.240 59.467 3.729 1.00 20.08 256 ASP D N 1
ATOM 9747 C CA . ASP D 1 268 ? 49.826 58.491 2.738 1.00 20.80 256 ASP D CA 1
ATOM 9748 C C . ASP D 1 268 ? 50.114 59.097 1.371 1.00 18.87 256 ASP D C 1
ATOM 9749 O O . ASP D 1 268 ? 49.729 60.226 1.092 1.00 18.43 256 ASP D O 1
ATOM 9754 N N . MET D 1 269 ? 50.783 58.343 0.510 1.00 17.17 257 MET D N 1
ATOM 9755 C CA . MET D 1 269 ? 51.225 58.898 -0.761 1.00 16.72 257 MET D CA 1
ATOM 9756 C C . MET D 1 269 ? 50.098 59.179 -1.761 1.00 16.51 257 MET D C 1
ATOM 9757 O O . MET D 1 269 ? 50.154 60.153 -2.512 1.00 19.21 257 MET D O 1
ATOM 9762 N N . LYS D 1 270 ? 49.069 58.344 -1.760 1.00 16.34 258 LYS D N 1
ATOM 9763 C CA . LYS D 1 270 ? 47.919 58.591 -2.616 1.00 19.10 258 LYS D CA 1
ATOM 9764 C C . LYS D 1 270 ? 47.267 59.916 -2.217 1.00 17.87 258 LYS D C 1
ATOM 9765 O O . LYS D 1 270 ? 46.843 60.709 -3.066 1.00 19.26 258 LYS D O 1
ATOM 9771 N N . THR D 1 271 ? 47.192 60.149 -0.912 1.00 17.29 259 THR D N 1
ATOM 9772 C CA . THR D 1 271 ? 46.685 61.411 -0.393 1.00 16.69 259 THR D CA 1
ATOM 9773 C C . THR D 1 271 ? 47.534 62.589 -0.858 1.00 15.72 259 THR D C 1
ATOM 9774 O O . THR D 1 271 ? 47.012 63.612 -1.308 1.00 16.86 259 THR D O 1
ATOM 9778 N N . MET D 1 272 ? 48.850 62.444 -0.777 1.00 14.80 260 MET D N 1
ATOM 9779 C CA . MET D 1 272 ? 49.724 63.532 -1.194 1.00 16.35 260 MET D CA 1
ATOM 9780 C C . MET D 1 272 ? 49.660 63.770 -2.707 1.00 15.49 260 MET D C 1
ATOM 9781 O O . MET D 1 272 ? 49.863 64.894 -3.174 1.00 16.20 260 MET D O 1
ATOM 9786 N N . GLY D 1 273 ? 49.361 62.722 -3.468 1.00 15.09 261 GLY D N 1
ATOM 9787 C CA . GLY D 1 273 ? 49.131 62.889 -4.892 1.00 16.64 261 GLY D CA 1
ATOM 9788 C C . GLY D 1 273 ? 47.974 63.843 -5.172 1.00 16.76 261 GLY D C 1
ATOM 9789 O O . GLY D 1 273 ? 48.022 64.634 -6.122 1.00 18.19 261 GLY D O 1
ATOM 9790 N N . ALA D 1 274 ? 46.930 63.778 -4.347 1.00 15.57 262 ALA D N 1
ATOM 9791 C CA . ALA D 1 274 ? 45.833 64.736 -4.436 1.00 15.46 262 ALA D CA 1
ATOM 9792 C C . ALA D 1 274 ? 46.252 66.131 -3.967 1.00 15.07 262 ALA D C 1
ATOM 9793 O O . ALA D 1 274 ? 45.867 67.141 -4.564 1.00 17.29 262 ALA D O 1
ATOM 9795 N N . MET D 1 275 ? 47.051 66.193 -2.906 1.00 15.51 263 MET D N 1
ATOM 9796 C CA . MET D 1 275 ? 47.432 67.482 -2.332 1.00 15.48 263 MET D CA 1
ATOM 9797 C C . MET D 1 275 ? 48.445 68.257 -3.190 1.00 15.11 263 MET D C 1
ATOM 9798 O O . MET D 1 275 ? 48.634 69.459 -2.999 1.00 16.39 263 MET D O 1
ATOM 9803 N N . VAL D 1 276 ? 49.078 67.572 -4.139 1.00 14.88 264 VAL D N 1
ATOM 9804 C CA . VAL D 1 276 ? 49.897 68.243 -5.148 1.00 15.36 264 VAL D CA 1
ATOM 9805 C C . VAL D 1 276 ? 49.070 69.197 -6.007 1.00 15.58 264 VAL D C 1
ATOM 9806 O O . VAL D 1 276 ? 49.511 70.293 -6.366 1.00 16.75 264 VAL D O 1
ATOM 9810 N N . LYS D 1 277 ? 47.860 68.777 -6.332 1.00 16.03 265 LYS D N 1
ATOM 9811 C CA . LYS D 1 277 ? 47.062 69.497 -7.314 1.00 15.89 265 LYS D CA 1
ATOM 9812 C C . LYS D 1 277 ? 46.694 70.952 -6.961 1.00 14.84 265 LYS D C 1
ATOM 9813 O O . LYS D 1 277 ? 46.761 71.814 -7.830 1.00 15.64 265 LYS D O 1
ATOM 9819 N N . PRO D 1 278 ? 46.289 71.235 -5.707 1.00 15.10 266 PRO D N 1
ATOM 9820 C CA . PRO D 1 278 ? 46.052 72.654 -5.403 1.00 13.52 266 PRO D CA 1
ATOM 9821 C C . PRO D 1 278 ? 47.283 73.541 -5.605 1.00 13.87 266 PRO D C 1
ATOM 9822 O O . PRO D 1 278 ? 47.134 74.715 -5.934 1.00 14.59 266 PRO D O 1
ATOM 9826 N N . TYR D 1 279 ? 48.478 72.998 -5.403 1.00 13.46 267 TYR D N 1
ATOM 9827 C CA . TYR D 1 279 ? 49.684 73.793 -5.582 1.00 13.05 267 TYR D CA 1
ATOM 9828 C C . TYR D 1 279 ? 49.937 74.113 -7.041 1.00 14.29 267 TYR D C 1
ATOM 9829 O O . TYR D 1 279 ? 50.442 75.187 -7.381 1.00 14.35 267 TYR D O 1
ATOM 9838 N N . ASP D 1 280 ? 49.603 73.160 -7.902 1.00 14.34 268 ASP D N 1
ATOM 9839 C CA . ASP D 1 280 ? 49.848 73.300 -9.330 1.00 16.77 268 ASP D CA 1
ATOM 9840 C C . ASP D 1 280 ? 48.660 72.770 -10.138 1.00 17.34 268 ASP D C 1
ATOM 9841 O O . ASP D 1 280 ? 48.732 71.700 -10.742 1.00 18.96 268 ASP D O 1
ATOM 9846 N N . PRO D 1 281 ? 47.551 73.523 -10.143 1.00 17.76 269 PRO D N 1
ATOM 9847 C CA . PRO D 1 281 ? 46.303 73.004 -10.716 1.00 19.73 269 PRO D CA 1
ATOM 9848 C C . PRO D 1 281 ? 46.380 72.620 -12.194 1.00 23.23 269 PRO D C 1
ATOM 9849 O O . PRO D 1 281 ? 45.652 71.720 -12.610 1.00 25.62 269 PRO D O 1
ATOM 9853 N N . THR D 1 282 ? 47.238 73.279 -12.966 1.00 24.64 270 THR D N 1
ATOM 9854 C CA . THR D 1 282 ? 47.379 72.959 -14.384 1.00 26.88 270 THR D CA 1
ATOM 9855 C C . THR D 1 282 ? 48.358 71.816 -14.650 1.00 27.28 270 THR D C 1
ATOM 9856 O O . THR D 1 282 ? 48.386 71.263 -15.754 1.00 29.01 270 THR D O 1
ATOM 9860 N N . GLY D 1 283 ? 49.159 71.465 -13.646 1.00 26.21 271 GLY D N 1
ATOM 9861 C CA . GLY D 1 283 ? 50.180 70.441 -13.808 1.00 27.23 271 GLY D CA 1
ATOM 9862 C C . GLY D 1 283 ? 51.398 70.901 -14.596 1.00 26.26 271 GLY D C 1
ATOM 9863 O O . GLY D 1 283 ? 52.356 70.139 -14.788 1.00 27.52 271 GLY D O 1
ATOM 9864 N N . GLU D 1 284 ? 51.381 72.162 -15.021 1.00 23.54 272 GLU D N 1
ATOM 9865 C CA . GLU D 1 284 ? 52.436 72.711 -15.868 1.00 23.98 272 GLU D CA 1
ATOM 9866 C C . GLU D 1 284 ? 53.779 72.900 -15.168 1.00 22.21 272 GLU D C 1
ATOM 9867 O O . GLU D 1 284 ? 54.788 73.163 -15.828 1.00 24.18 272 GLU D O 1
ATOM 9873 N N . ASN D 1 285 ? 53.795 72.768 -13.844 1.00 20.46 273 ASN D N 1
ATOM 9874 C CA . ASN D 1 285 ? 55.011 72.992 -13.066 1.00 19.14 273 ASN D CA 1
ATOM 9875 C C . ASN D 1 285 ? 55.607 71.731 -12.445 1.00 17.95 273 ASN D C 1
ATOM 9876 O O . ASN D 1 285 ? 56.439 71.818 -11.543 1.00 17.22 273 ASN D O 1
ATOM 9881 N N . ALA D 1 286 ? 55.190 70.564 -12.929 1.00 18.52 274 ALA D N 1
ATOM 9882 C CA . ALA D 1 286 ? 55.607 69.302 -12.324 1.00 18.50 274 ALA D CA 1
ATOM 9883 C C . ALA D 1 286 ? 57.120 69.103 -12.320 1.00 19.66 274 ALA D C 1
ATOM 9884 O O . ALA D 1 286 ? 57.658 68.443 -11.434 1.00 20.51 274 ALA D O 1
ATOM 9886 N N . SER D 1 287 ? 57.808 69.667 -13.307 1.00 19.31 275 SER D N 1
ATOM 9887 C CA . SER D 1 287 ? 59.267 69.549 -13.351 1.00 19.73 275 SER D CA 1
ATOM 9888 C C . SER D 1 287 ? 59.961 70.906 -13.219 1.00 18.46 275 SER D C 1
ATOM 9889 O O . SER D 1 287 ? 61.141 71.044 -13.542 1.00 19.79 275 SER D O 1
ATOM 9892 N N . ASN D 1 288 ? 59.220 71.895 -12.725 1.00 16.80 276 ASN D N 1
ATOM 9893 C CA . ASN D 1 288 ? 59.770 73.214 -12.419 1.00 16.12 276 ASN D CA 1
ATOM 9894 C C . ASN D 1 288 ? 60.472 73.154 -11.070 1.00 15.51 276 ASN D C 1
ATOM 9895 O O . ASN D 1 288 ? 59.826 72.907 -10.063 1.00 14.95 276 ASN D O 1
ATOM 9900 N N . PRO D 1 289 ? 61.805 73.366 -11.043 1.00 15.01 277 PRO D N 1
ATOM 9901 C CA . PRO D 1 289 ? 62.538 73.223 -9.778 1.00 14.99 277 PRO D CA 1
ATOM 9902 C C . PRO D 1 289 ? 62.100 74.212 -8.693 1.00 14.05 277 PRO D C 1
ATOM 9903 O O . PRO D 1 289 ? 62.306 73.921 -7.512 1.00 14.42 277 PRO D O 1
ATOM 9907 N N . LEU D 1 290 ? 61.530 75.354 -9.068 1.00 13.71 278 LEU D N 1
ATOM 9908 C CA . LEU D 1 290 ? 61.042 76.293 -8.070 1.00 12.56 278 LEU D CA 1
ATOM 9909 C C . LEU D 1 290 ? 59.767 75.802 -7.382 1.00 12.10 278 LEU D C 1
ATOM 9910 O O . LEU D 1 290 ? 59.465 76.241 -6.272 1.00 12.92 278 LEU D O 1
ATOM 9915 N N . ALA D 1 291 ? 59.021 74.910 -8.038 1.00 12.76 279 ALA D N 1
ATOM 9916 C CA . ALA D 1 291 ? 57.836 74.294 -7.432 1.00 11.90 279 ALA D CA 1
ATOM 9917 C C . ALA D 1 291 ? 58.205 73.000 -6.717 1.00 10.98 279 ALA D C 1
ATOM 9918 O O . ALA D 1 291 ? 57.695 72.701 -5.630 1.00 12.23 279 ALA D O 1
ATOM 9920 N N . TRP D 1 292 ? 59.103 72.242 -7.342 1.00 12.14 280 TRP D N 1
ATOM 9921 C CA . TRP D 1 292 ? 59.510 70.924 -6.858 1.00 11.96 280 TRP D CA 1
ATOM 9922 C C . TRP D 1 292 ? 61.027 70.776 -6.980 1.00 12.37 280 TRP D C 1
ATOM 9923 O O . TRP D 1 292 ? 61.525 70.296 -7.999 1.00 12.04 280 TRP D O 1
ATOM 9934 N N . PRO D 1 293 ? 61.773 71.221 -5.951 1.00 11.02 281 PRO D N 1
ATOM 9935 C CA . PRO D 1 293 ? 63.238 71.308 -6.029 1.00 11.00 281 PRO D CA 1
ATOM 9936 C C . PRO D 1 293 ? 63.983 70.024 -6.400 1.00 10.06 281 PRO D C 1
ATOM 9937 O O . PRO D 1 293 ? 65.091 70.123 -6.922 1.00 12.78 281 PRO D O 1
ATOM 9941 N N . TYR D 1 294 ? 63.401 68.857 -6.143 1.00 11.19 282 TYR D N 1
ATOM 9942 C CA . TYR D 1 294 ? 63.992 67.583 -6.567 1.00 12.24 282 TYR D CA 1
ATOM 9943 C C . TYR D 1 294 ? 64.363 67.556 -8.059 1.00 13.45 282 TYR D C 1
ATOM 9944 O O . TYR D 1 294 ? 65.309 66.869 -8.469 1.00 15.10 282 TYR D O 1
ATOM 9953 N N . HIS D 1 295 ? 63.632 68.321 -8.866 1.00 13.53 283 HIS D N 1
ATOM 9954 C CA . HIS D 1 295 ? 63.852 68.343 -10.313 1.00 14.08 283 HIS D CA 1
ATOM 9955 C C . HIS D 1 295 ? 64.924 69.326 -10.790 1.00 15.70 283 HIS D C 1
ATOM 9956 O O . HIS D 1 295 ? 65.151 69.470 -11.998 1.00 17.08 283 HIS D O 1
ATOM 9963 N N . ALA D 1 296 ? 65.588 69.985 -9.842 1.00 15.04 284 ALA D N 1
ATOM 9964 C CA . ALA D 1 296 ? 66.683 70.905 -10.159 1.00 15.72 284 ALA D CA 1
ATOM 9965 C C . ALA D 1 296 ? 67.780 70.219 -10.962 1.00 15.67 284 ALA D C 1
ATOM 9966 O O . ALA D 1 296 ? 68.122 69.066 -10.694 1.00 18.44 284 ALA D O 1
ATOM 9968 N N . SER D 1 297 ? 68.347 70.938 -11.925 1.00 17.04 285 SER D N 1
ATOM 9969 C CA . SER D 1 297 ? 69.521 70.459 -12.641 1.00 17.65 285 SER D CA 1
ATOM 9970 C C . SER D 1 297 ? 70.767 70.776 -11.832 1.00 16.73 285 SER D C 1
ATOM 9971 O O . SER D 1 297 ? 70.701 71.533 -10.858 1.00 17.01 285 SER D O 1
ATOM 9974 N N . LEU D 1 298 ? 71.898 70.185 -12.210 1.00 17.94 286 LEU D N 1
ATOM 9975 C CA . LEU D 1 298 ? 73.157 70.536 -11.561 1.00 18.43 286 LEU D CA 1
ATOM 9976 C C . LEU D 1 298 ? 73.459 72.023 -11.684 1.00 18.92 286 LEU D C 1
ATOM 9977 O O . LEU D 1 298 ? 73.934 72.637 -10.723 1.00 20.25 286 LEU D O 1
ATOM 9982 N N . GLU D 1 299 ? 73.183 72.605 -12.850 1.00 21.24 287 GLU D N 1
ATOM 9983 C CA . GLU D 1 299 ? 73.421 74.030 -13.018 1.00 22.85 287 GLU D CA 1
ATOM 9984 C C . GLU D 1 299 ? 72.514 74.880 -12.135 1.00 22.78 287 GLU D C 1
ATOM 9985 O O . GLU D 1 299 ? 72.952 75.915 -11.623 1.00 24.16 287 GLU D O 1
ATOM 9991 N N . ASP D 1 300 ? 71.275 74.435 -11.924 1.00 21.16 288 ASP D N 1
ATOM 9992 C CA . ASP D 1 300 ? 70.359 75.143 -11.024 1.00 20.01 288 ASP D CA 1
ATOM 9993 C C . ASP D 1 300 ? 70.922 75.246 -9.614 1.00 19.62 288 ASP D C 1
ATOM 9994 O O . ASP D 1 300 ? 70.678 76.228 -8.915 1.00 20.76 288 ASP D O 1
ATOM 9999 N N . LEU D 1 301 ? 71.688 74.243 -9.196 1.00 18.12 289 LEU D N 1
ATOM 10000 C CA . LEU D 1 301 ? 72.133 74.172 -7.807 1.00 17.36 289 LEU D CA 1
ATOM 10001 C C . LEU D 1 301 ? 73.515 74.773 -7.597 1.00 17.03 289 LEU D C 1
ATOM 10002 O O . LEU D 1 301 ? 73.930 75.019 -6.462 1.00 17.11 289 LEU D O 1
ATOM 10007 N N . ALA D 1 302 ? 74.228 75.012 -8.690 1.00 16.87 290 ALA D N 1
ATOM 10008 C CA . ALA D 1 302 ? 75.581 75.539 -8.602 1.00 17.95 290 ALA D CA 1
ATOM 10009 C C . ALA D 1 302 ? 75.617 76.882 -7.891 1.00 17.90 290 ALA D C 1
ATOM 10010 O O . ALA D 1 302 ? 74.771 77.746 -8.139 1.00 18.60 290 ALA D O 1
ATOM 10012 N N . GLY D 1 303 ? 76.588 77.048 -6.998 1.00 15.64 291 GLY D N 1
ATOM 10013 C CA . GLY D 1 303 ? 76.792 78.311 -6.304 1.00 15.09 291 GLY D CA 1
ATOM 10014 C C . GLY D 1 303 ? 75.933 78.588 -5.083 1.00 14.58 291 GLY D C 1
ATOM 10015 O O . GLY D 1 303 ? 76.067 79.646 -4.459 1.00 17.02 291 GLY D O 1
ATOM 10016 N N . LEU D 1 304 ? 75.056 77.657 -4.729 1.00 14.29 292 LEU D N 1
ATOM 10017 C CA . LEU D 1 304 ? 74.220 77.842 -3.549 1.00 13.84 292 LEU D CA 1
ATOM 10018 C C . LEU D 1 304 ? 75.068 77.827 -2.275 1.00 13.76 292 LEU D C 1
ATOM 10019 O O . LEU D 1 304 ? 76.123 77.176 -2.224 1.00 13.78 292 LEU D O 1
ATOM 10024 N N . PRO D 1 305 ? 74.617 78.555 -1.240 1.00 13.27 293 PRO D N 1
ATOM 10025 C CA . PRO D 1 305 ? 75.323 78.603 0.044 1.00 13.22 293 PRO D CA 1
ATOM 10026 C C . PRO D 1 305 ? 75.163 77.279 0.788 1.00 11.09 293 PRO D C 1
ATOM 10027 O O . PRO D 1 305 ? 74.402 76.413 0.342 1.00 12.32 293 PRO D O 1
ATOM 10031 N N . PRO D 1 306 ? 75.887 77.102 1.901 1.00 11.32 294 PRO D N 1
ATOM 10032 C CA . PRO D 1 306 ? 75.855 75.813 2.605 1.00 10.55 294 PRO D CA 1
ATOM 10033 C C . PRO D 1 306 ? 74.458 75.341 3.019 1.00 10.68 294 PRO D C 1
ATOM 10034 O O . PRO D 1 306 ? 73.612 76.130 3.476 1.00 11.37 294 PRO D O 1
ATOM 10038 N N . HIS D 1 307 ? 74.232 74.046 2.839 1.00 10.60 295 HIS D N 1
ATOM 10039 C CA . HIS D 1 307 ? 72.961 73.411 3.144 1.00 9.53 295 HIS D CA 1
ATOM 10040 C C . HIS D 1 307 ? 73.145 72.303 4.163 1.00 10.01 295 HIS D C 1
ATOM 10041 O O . HIS D 1 307 ? 74.181 71.624 4.195 1.00 10.80 295 HIS D O 1
ATOM 10048 N N . VAL D 1 308 ? 72.109 72.098 4.966 1.00 9.81 296 VAL D N 1
ATOM 10049 C CA . VAL D 1 308 ? 71.935 70.865 5.721 1.00 8.90 296 VAL D CA 1
ATOM 10050 C C . VAL D 1 308 ? 70.595 70.292 5.297 1.00 8.10 296 VAL D C 1
ATOM 10051 O O . VAL D 1 308 ? 69.590 71.013 5.254 1.00 9.94 296 VAL D O 1
ATOM 10055 N N . ILE D 1 309 ? 70.586 69.012 4.942 1.00 8.98 297 ILE D N 1
ATOM 10056 C CA . ILE D 1 309 ? 69.352 68.295 4.645 1.00 8.16 297 ILE D CA 1
ATOM 10057 C C . ILE D 1 309 ? 69.163 67.261 5.737 1.00 9.14 297 ILE D C 1
ATOM 10058 O O . ILE D 1 309 ? 70.014 66.391 5.919 1.00 9.27 297 ILE D O 1
ATOM 10063 N N . SER D 1 310 ? 68.055 67.367 6.467 1.00 8.29 298 SER D N 1
ATOM 10064 C CA . SER D 1 310 ? 67.776 66.484 7.595 1.00 8.35 298 SER D CA 1
ATOM 10065 C C . SER D 1 310 ? 66.484 65.723 7.362 1.00 9.03 298 SER D C 1
ATOM 10066 O O . SER D 1 310 ? 65.401 66.318 7.416 1.00 13.02 298 SER D O 1
ATOM 10069 N N . VAL D 1 311 ? 66.595 64.417 7.127 1.00 7.79 299 VAL D N 1
ATOM 10070 C CA . VAL D 1 311 ? 65.439 63.575 6.813 1.00 7.67 299 VAL D CA 1
ATOM 10071 C C . VAL D 1 311 ? 65.044 62.690 7.986 1.00 8.49 299 VAL D C 1
ATOM 10072 O O . VAL D 1 311 ? 65.855 62.438 8.881 1.00 9.37 299 VAL D O 1
ATOM 10076 N N . ASN D 1 312 ? 63.812 62.194 7.957 1.00 7.41 300 ASN D N 1
ATOM 10077 C CA . ASN D 1 312 ? 63.334 61.245 8.955 1.00 7.41 300 ASN D CA 1
ATOM 10078 C C . ASN D 1 312 ? 63.401 59.819 8.426 1.00 8.18 300 ASN D C 1
ATOM 10079 O O . ASN D 1 312 ? 63.094 59.565 7.258 1.00 9.40 300 ASN D O 1
ATOM 10084 N N . GLU D 1 313 ? 63.836 58.898 9.283 1.00 8.12 301 GLU D N 1
ATOM 10085 C CA . GLU D 1 313 ? 64.088 57.517 8.877 1.00 6.98 301 GLU D CA 1
ATOM 10086 C C . GLU D 1 313 ? 62.862 56.795 8.323 1.00 8.15 301 GLU D C 1
ATOM 10087 O O . GLU D 1 313 ? 62.950 56.104 7.311 1.00 9.47 301 GLU D O 1
ATOM 10093 N N . LEU D 1 314 ? 61.725 56.953 8.999 1.00 8.92 302 LEU D N 1
ATOM 10094 C CA . LEU D 1 314 ? 60.510 56.183 8.688 1.00 8.00 302 LEU D CA 1
ATOM 10095 C C . LEU D 1 314 ? 59.507 57.043 7.924 1.00 10.20 302 LEU D C 1
ATOM 10096 O O . LEU D 1 314 ? 58.314 57.035 8.198 1.00 15.10 302 LEU D O 1
ATOM 10101 N N . ASP D 1 315 ? 60.035 57.809 6.982 1.00 12.10 303 ASP D N 1
ATOM 10102 C CA . ASP D 1 315 ? 59.282 58.780 6.199 1.00 10.06 303 ASP D CA 1
ATOM 10103 C C . ASP D 1 315 ? 59.272 58.328 4.740 1.00 9.33 303 ASP D C 1
ATOM 10104 O O . ASP D 1 315 ? 60.329 58.023 4.184 1.00 9.84 303 ASP D O 1
ATOM 10109 N N . PRO D 1 316 ? 58.082 58.273 4.112 1.00 9.72 304 PRO D N 1
ATOM 10110 C CA . PRO D 1 316 ? 58.095 57.964 2.678 1.00 10.49 304 PRO D CA 1
ATOM 10111 C C . PRO D 1 316 ? 58.836 59.029 1.848 1.00 10.33 304 PRO D C 1
ATOM 10112 O O . PRO D 1 316 ? 59.284 58.735 0.731 1.00 10.62 304 PRO D O 1
ATOM 10116 N N . LEU D 1 317 ? 58.980 60.239 2.390 1.00 9.81 305 LEU D N 1
ATOM 10117 C CA . LEU D 1 317 ? 59.702 61.313 1.709 1.00 9.92 305 LEU D CA 1
ATOM 10118 C C . LEU D 1 317 ? 61.218 61.249 1.900 1.00 9.65 305 LEU D C 1
ATOM 10119 O O . LEU D 1 317 ? 61.948 62.077 1.346 1.00 9.85 305 LEU D O 1
ATOM 10124 N N . ARG D 1 318 ? 61.694 60.281 2.680 1.00 9.87 306 ARG D N 1
ATOM 10125 C CA . ARG D 1 318 ? 63.117 60.215 3.005 1.00 9.52 306 ARG D CA 1
ATOM 10126 C C . ARG D 1 318 ? 64.020 60.259 1.775 1.00 9.62 306 ARG D C 1
ATOM 10127 O O . ARG D 1 318 ? 64.972 61.052 1.713 1.00 9.81 306 ARG D O 1
ATOM 10135 N N . ASP D 1 319 ? 63.729 59.418 0.790 1.00 8.94 307 ASP D N 1
ATOM 10136 C CA . ASP D 1 319 ? 64.663 59.253 -0.317 1.00 9.77 307 ASP D CA 1
ATOM 10137 C C . ASP D 1 319 ? 64.763 60.450 -1.254 1.00 9.70 307 ASP D C 1
ATOM 10138 O O . ASP D 1 319 ? 65.833 60.701 -1.817 1.00 11.27 307 ASP D O 1
ATOM 10143 N N . GLU D 1 320 ? 63.672 61.195 -1.435 1.00 9.09 308 GLU D N 1
ATOM 10144 C CA . GLU D 1 320 ? 63.790 62.384 -2.270 1.00 9.67 308 GLU D CA 1
ATOM 10145 C C . GLU D 1 320 ? 64.638 63.450 -1.575 1.00 9.96 308 GLU D C 1
ATOM 10146 O O . GLU D 1 320 ? 65.373 64.192 -2.229 1.00 10.87 308 GLU D O 1
ATOM 10152 N N . GLY D 1 321 ? 64.564 63.513 -0.249 1.00 9.44 309 GLY D N 1
ATOM 10153 C CA . GLY D 1 321 ? 65.438 64.400 0.490 1.00 9.84 309 GLY D CA 1
ATOM 10154 C C . GLY D 1 321 ? 66.896 63.996 0.339 1.00 9.20 309 GLY D C 1
ATOM 10155 O O . GLY D 1 321 ? 67.754 64.847 0.085 1.00 10.30 309 GLY D O 1
ATOM 10156 N N . LEU D 1 322 ? 67.190 62.703 0.487 1.00 9.38 310 LEU D N 1
ATOM 10157 C CA . LEU D 1 322 ? 68.569 62.229 0.332 1.00 9.63 310 LEU D CA 1
ATOM 10158 C C . LEU D 1 322 ? 69.092 62.376 -1.096 1.00 9.47 310 LEU D C 1
ATOM 10159 O O . LEU D 1 322 ? 70.268 62.694 -1.301 1.00 10.68 310 LEU D O 1
ATOM 10164 N N . ALA D 1 323 ? 68.218 62.171 -2.081 1.00 10.18 311 ALA D N 1
ATOM 10165 C CA . ALA D 1 323 ? 68.603 62.371 -3.470 1.00 10.05 311 ALA D CA 1
ATOM 10166 C C . ALA D 1 323 ? 68.997 63.823 -3.692 1.00 10.09 311 ALA D C 1
ATOM 10167 O O . ALA D 1 323 ? 69.968 64.110 -4.401 1.00 11.23 311 ALA D O 1
ATOM 10169 N N . HIS D 1 324 ? 68.251 64.742 -3.085 1.00 10.64 312 HIS D N 1
ATOM 10170 C CA . HIS D 1 324 ? 68.554 66.160 -3.248 1.00 10.73 312 HIS D CA 1
ATOM 10171 C C . HIS D 1 324 ? 69.875 66.534 -2.568 1.00 10.61 312 HIS D C 1
ATOM 10172 O O . HIS D 1 324 ? 70.680 67.289 -3.114 1.00 11.41 312 HIS D O 1
ATOM 10179 N N . TYR D 1 325 ? 70.084 65.995 -1.375 1.00 10.14 313 TYR D N 1
ATOM 10180 C CA . TYR D 1 325 ? 71.367 66.096 -0.692 1.00 9.70 313 TYR D CA 1
ATOM 10181 C C . TYR D 1 325 ? 72.538 65.692 -1.615 1.00 10.03 313 TYR D C 1
ATOM 10182 O O . TYR D 1 325 ? 73.522 66.431 -1.746 1.00 10.52 313 TYR D O 1
ATOM 10191 N N . ARG D 1 326 ? 72.414 64.548 -2.286 1.00 9.26 314 ARG D N 1
ATOM 10192 C CA . ARG D 1 326 ? 73.462 64.085 -3.187 1.00 10.64 314 ARG D CA 1
ATOM 10193 C C . ARG D 1 326 ? 73.632 64.983 -4.410 1.00 11.11 314 ARG D C 1
ATOM 10194 O O . ARG D 1 326 ? 74.758 65.207 -4.864 1.00 12.96 314 ARG D O 1
ATOM 10202 N N . LYS D 1 327 ? 72.526 65.499 -4.945 1.00 11.33 315 LYS D N 1
ATOM 10203 C CA . LYS D 1 327 ? 72.610 66.392 -6.097 1.00 11.77 315 LYS D CA 1
ATOM 10204 C C . LYS D 1 327 ? 73.276 67.716 -5.746 1.00 10.72 315 LYS D C 1
ATOM 10205 O O . LYS D 1 327 ? 74.072 68.236 -6.529 1.00 12.55 315 LYS D O 1
ATOM 10211 N N . LEU D 1 328 ? 72.929 68.267 -4.583 1.00 10.05 316 LEU D N 1
ATOM 10212 C CA . LEU D 1 328 ? 73.612 69.450 -4.067 1.00 10.61 316 LEU D CA 1
ATOM 10213 C C . LEU D 1 328 ? 75.129 69.242 -4.011 1.00 11.76 316 LEU D C 1
ATOM 10214 O O . LEU D 1 328 ? 75.903 70.091 -4.484 1.00 12.35 316 LEU D O 1
ATOM 10219 N N . LEU D 1 329 ? 75.560 68.105 -3.465 1.00 11.07 317 LEU D N 1
ATOM 10220 C CA . LEU D 1 329 ? 76.991 67.789 -3.442 1.00 11.55 317 LEU D CA 1
ATOM 10221 C C . LEU D 1 329 ? 77.599 67.687 -4.833 1.00 12.27 317 LEU D C 1
ATOM 10222 O O . LEU D 1 329 ? 78.719 68.171 -5.065 1.00 13.70 317 LEU D O 1
ATOM 10227 N N . LYS D 1 330 ? 76.882 67.038 -5.749 1.00 12.85 318 LYS D N 1
ATOM 10228 C CA . LYS D 1 330 ? 77.372 66.887 -7.114 1.00 13.88 318 LYS D CA 1
ATOM 10229 C C . LYS D 1 330 ? 77.538 68.245 -7.806 1.00 14.19 318 LYS D C 1
ATOM 10230 O O . LYS D 1 330 ? 78.424 68.421 -8.655 1.00 15.98 318 LYS D O 1
ATOM 10236 N N . ALA D 1 331 ? 76.690 69.199 -7.426 1.00 14.34 319 ALA D N 1
ATOM 10237 C CA . ALA D 1 331 ? 76.764 70.563 -7.934 1.00 14.37 319 ALA D CA 1
ATOM 10238 C C . ALA D 1 331 ? 77.820 71.404 -7.213 1.00 14.96 319 ALA D C 1
ATOM 10239 O O . ALA D 1 331 ? 77.991 72.581 -7.529 1.00 17.08 319 ALA D O 1
ATOM 10241 N N . GLY D 1 332 ? 78.509 70.810 -6.236 1.00 14.67 320 GLY D N 1
ATOM 10242 C CA . GLY D 1 332 ? 79.571 71.513 -5.527 1.00 14.31 320 GLY D CA 1
ATOM 10243 C C . GLY D 1 332 ? 79.149 72.361 -4.342 1.00 14.52 320 GLY D C 1
ATOM 10244 O O . GLY D 1 332 ? 79.937 73.158 -3.817 1.00 16.13 320 GLY D O 1
ATOM 10245 N N . VAL D 1 333 ? 77.907 72.192 -3.910 1.00 12.83 321 VAL D N 1
ATOM 10246 C CA . VAL D 1 333 ? 77.408 72.902 -2.747 1.00 12.57 321 VAL D CA 1
ATOM 10247 C C . VAL D 1 333 ? 77.896 72.216 -1.478 1.00 11.83 321 VAL D C 1
ATOM 10248 O O . VAL D 1 333 ? 77.902 70.991 -1.395 1.00 12.95 321 VAL D O 1
ATOM 10252 N N . SER D 1 334 ? 78.330 73.011 -0.502 1.00 11.72 322 SER D N 1
ATOM 10253 C CA . SER D 1 334 ? 78.684 72.474 0.804 1.00 11.11 322 SER D CA 1
ATOM 10254 C C . SER D 1 334 ? 77.412 71.942 1.442 1.00 11.51 322 SER D C 1
ATOM 10255 O O . SER D 1 334 ? 76.475 72.706 1.690 1.00 12.42 322 SER D O 1
ATOM 10258 N N . THR D 1 335 ? 77.356 70.632 1.674 1.00 11.54 323 THR D N 1
ATOM 10259 C CA . THR D 1 335 ? 76.117 70.006 2.125 1.00 10.68 323 THR D CA 1
ATOM 10260 C C . THR D 1 335 ? 76.371 68.940 3.172 1.00 10.42 323 THR D C 1
ATOM 10261 O O . THR D 1 335 ? 77.237 68.079 2.992 1.00 11.40 323 THR D O 1
ATOM 10265 N N . VAL D 1 336 ? 75.619 69.007 4.266 1.00 9.22 324 VAL D N 1
ATOM 10266 C CA . VAL D 1 336 ? 75.611 67.978 5.291 1.00 9.59 324 VAL D CA 1
ATOM 10267 C C . VAL D 1 336 ? 74.279 67.248 5.202 1.00 8.62 324 VAL D C 1
ATOM 10268 O O . VAL D 1 336 ? 73.232 67.895 5.041 1.00 9.80 324 VAL D O 1
ATOM 10272 N N . GLY D 1 337 ? 74.313 65.918 5.278 1.00 9.09 325 GLY D N 1
ATOM 10273 C CA . GLY D 1 337 ? 73.105 65.115 5.257 1.00 8.53 325 GLY D CA 1
ATOM 10274 C C . GLY D 1 337 ? 72.940 64.341 6.548 1.00 9.05 325 GLY D C 1
ATOM 10275 O O . GLY D 1 337 ? 73.879 63.704 7.029 1.00 10.31 325 GLY D O 1
ATOM 10276 N N . ARG D 1 338 ? 71.744 64.409 7.123 1.00 8.83 326 ARG D N 1
ATOM 10277 C CA . ARG D 1 338 ? 71.461 63.812 8.427 1.00 9.45 326 ARG D CA 1
ATOM 10278 C C . ARG D 1 338 ? 70.162 63.016 8.350 1.00 8.36 326 ARG D C 1
ATOM 10279 O O . ARG D 1 338 ? 69.172 63.515 7.812 1.00 9.86 326 ARG D O 1
ATOM 10287 N N . THR D 1 339 ? 70.172 61.779 8.846 1.00 8.71 327 THR D N 1
ATOM 10288 C CA . THR D 1 339 ? 68.925 61.060 9.128 1.00 7.74 327 THR D CA 1
ATOM 10289 C C . THR D 1 339 ? 68.656 61.121 10.611 1.00 7.59 327 THR D C 1
ATOM 10290 O O . THR D 1 339 ? 69.546 60.838 11.419 1.00 8.90 327 THR D O 1
ATOM 10294 N N . VAL D 1 340 ? 67.434 61.518 10.954 1.00 7.96 328 VAL D N 1
ATOM 10295 C CA . VAL D 1 340 ? 66.942 61.447 12.323 1.00 7.69 328 VAL D CA 1
ATOM 10296 C C . VAL D 1 340 ? 66.240 60.105 12.499 1.00 7.37 328 VAL D C 1
ATOM 10297 O O . VAL D 1 340 ? 65.162 59.868 11.943 1.00 8.92 328 VAL D O 1
ATOM 10301 N N . HIS D 1 341 ? 66.856 59.204 13.251 1.00 8.27 329 HIS D N 1
ATOM 10302 C CA . HIS D 1 341 ? 66.304 57.857 13.369 1.00 8.03 329 HIS D CA 1
ATOM 10303 C C . HIS D 1 341 ? 65.080 57.774 14.266 1.00 7.30 329 HIS D C 1
ATOM 10304 O O . HIS D 1 341 ? 64.834 58.655 15.098 1.00 8.70 329 HIS D O 1
ATOM 10311 N N . GLY D 1 342 ? 64.287 56.727 14.041 1.00 7.25 330 GLY D N 1
ATOM 10312 C CA . GLY D 1 342 ? 63.196 56.366 14.924 1.00 7.70 330 GLY D CA 1
ATOM 10313 C C . GLY D 1 342 ? 61.944 57.177 14.704 1.00 7.28 330 GLY D C 1
ATOM 10314 O O . GLY D 1 342 ? 60.943 56.977 15.402 1.00 8.96 330 GLY D O 1
ATOM 10315 N N . THR D 1 343 ? 61.988 58.081 13.731 1.00 6.90 331 THR D N 1
ATOM 10316 C CA . THR D 1 343 ? 60.934 59.077 13.567 1.00 7.68 331 THR D CA 1
ATOM 10317 C C . THR D 1 343 ? 60.152 58.929 12.273 1.00 8.00 331 THR D C 1
ATOM 10318 O O . THR D 1 343 ? 60.710 58.609 11.214 1.00 8.21 331 THR D O 1
ATOM 10322 N N . CYS D 1 344 ? 58.848 59.169 12.369 1.00 7.76 332 CYS D N 1
ATOM 10323 C CA . CYS D 1 344 ? 58.027 59.402 11.197 1.00 8.52 332 CYS D CA 1
ATOM 10324 C C . CYS D 1 344 ? 58.257 60.811 10.675 1.00 8.00 332 CYS D C 1
ATOM 10325 O O . CYS D 1 344 ? 58.955 61.618 11.316 1.00 8.04 332 CYS D O 1
ATOM 10328 N N . HIS D 1 345 ? 57.674 61.099 9.518 1.00 9.49 333 HIS D N 1
ATOM 10329 C CA . HIS D 1 345 ? 57.764 62.415 8.893 1.00 8.71 333 HIS D CA 1
ATOM 10330 C C . HIS D 1 345 ? 57.569 63.566 9.879 1.00 8.63 333 HIS D C 1
ATOM 10331 O O . HIS D 1 345 ? 56.545 63.641 10.570 1.00 10.63 333 HIS D O 1
ATOM 10338 N N . ALA D 1 346 ? 58.585 64.425 9.957 1.00 8.39 334 ALA D N 1
ATOM 10339 C CA . ALA D 1 346 ? 58.563 65.653 10.751 1.00 8.43 334 ALA D CA 1
ATOM 10340 C C . ALA D 1 346 ? 58.340 65.469 12.257 1.00 8.37 334 ALA D C 1
ATOM 10341 O O . ALA D 1 346 ? 58.047 66.445 12.955 1.00 9.96 334 ALA D O 1
ATOM 10343 N N . ALA D 1 347 ? 58.531 64.258 12.788 1.00 8.30 335 ALA D N 1
ATOM 10344 C CA . ALA D 1 347 ? 58.166 64.026 14.188 1.00 8.42 335 ALA D CA 1
ATOM 10345 C C . ALA D 1 347 ? 59.023 64.850 15.140 1.00 8.58 335 ALA D C 1
ATOM 10346 O O . ALA D 1 347 ? 58.549 65.281 16.204 1.00 8.76 335 ALA D O 1
ATOM 10348 N N . ASP D 1 348 ? 60.274 65.083 14.743 1.00 8.19 336 ASP D N 1
ATOM 10349 C CA . ASP D 1 348 ? 61.191 65.877 15.558 1.00 8.28 336 ASP D CA 1
ATOM 10350 C C . ASP D 1 348 ? 60.860 67.367 15.593 1.00 8.53 336 ASP D C 1
ATOM 10351 O O . ASP D 1 348 ? 61.517 68.121 16.311 1.00 10.36 336 ASP D O 1
ATOM 10356 N N . CYS D 1 349 ? 59.853 67.779 14.820 1.00 8.96 337 CYS D N 1
ATOM 10357 C CA . CYS D 1 349 ? 59.391 69.168 14.789 1.00 9.67 337 CYS D CA 1
ATOM 10358 C C . CYS D 1 349 ? 58.188 69.413 15.675 1.00 9.68 337 CYS D C 1
ATOM 10359 O O . CYS D 1 349 ? 57.777 70.573 15.853 1.00 11.69 337 CYS D O 1
ATOM 10362 N N . SER D 1 350 ? 57.600 68.344 16.211 1.00 11.13 338 SER D N 1
ATOM 10363 C CA . SER D 1 350 ? 56.320 68.489 16.897 1.00 12.61 338 SER D CA 1
ATOM 10364 C C . SER D 1 350 ? 56.126 67.720 18.182 1.00 10.99 338 SER D C 1
ATOM 10365 O O . SER D 1 350 ? 55.455 68.213 19.089 1.00 15.40 338 SER D O 1
ATOM 10368 N N . PHE D 1 351 ? 56.691 66.521 18.277 1.00 10.64 339 PHE D N 1
ATOM 10369 C CA . PHE D 1 351 ? 56.394 65.638 19.409 1.00 10.55 339 PHE D CA 1
ATOM 10370 C C . PHE D 1 351 ? 57.283 65.947 20.613 1.00 11.55 339 PHE D C 1
ATOM 10371 O O . PHE D 1 351 ? 57.964 65.065 21.139 1.00 11.96 339 PHE D O 1
ATOM 10379 N N . VAL D 1 352 ? 57.247 67.204 21.051 1.00 12.52 340 VAL D N 1
ATOM 10380 C CA . VAL D 1 352 ? 58.143 67.706 22.093 1.00 14.75 340 VAL D CA 1
ATOM 10381 C C . VAL D 1 352 ? 57.929 67.040 23.457 1.00 13.74 340 VAL D C 1
ATOM 10382 O O . VAL D 1 352 ? 58.871 66.891 24.244 1.00 16.60 340 VAL D O 1
ATOM 10386 N N . ASP D 1 353 ? 56.701 66.620 23.744 1.00 12.36 341 ASP D N 1
ATOM 10387 C CA . ASP D 1 353 ? 56.416 65.963 25.017 1.00 13.27 341 ASP D CA 1
ATOM 10388 C C . ASP D 1 353 ? 56.752 64.470 25.018 1.00 13.06 341 ASP D C 1
ATOM 10389 O O . ASP D 1 353 ? 56.881 63.865 26.083 1.00 17.33 341 ASP D O 1
ATOM 10394 N N . VAL D 1 354 ? 56.905 63.889 23.828 1.00 12.16 342 VAL D N 1
ATOM 10395 C CA . VAL D 1 354 ? 57.060 62.445 23.675 1.00 13.05 342 VAL D CA 1
ATOM 10396 C C . VAL D 1 354 ? 58.503 62.027 23.402 1.00 11.59 342 VAL D C 1
ATOM 10397 O O . VAL D 1 354 ? 59.037 61.099 24.027 1.00 12.14 342 VAL D O 1
ATOM 10401 N N . ILE D 1 355 ? 59.147 62.753 22.494 1.00 10.50 343 ILE D N 1
ATOM 10402 C CA . ILE D 1 355 ? 60.560 62.536 22.174 1.00 9.98 343 ILE D CA 1
ATOM 10403 C C . ILE D 1 355 ? 61.349 63.828 22.329 1.00 9.46 343 ILE D C 1
ATOM 10404 O O . ILE D 1 355 ? 61.919 64.334 21.362 1.00 9.35 343 ILE D O 1
ATOM 10409 N N . PRO D 1 356 ? 61.358 64.389 23.553 1.00 9.72 344 PRO D N 1
ATOM 10410 C CA . PRO D 1 356 ? 62.007 65.694 23.725 1.00 10.26 344 PRO D CA 1
ATOM 10411 C C . PRO D 1 356 ? 63.489 65.682 23.362 1.00 9.06 344 PRO D C 1
ATOM 10412 O O . PRO D 1 356 ? 63.977 66.680 22.820 1.00 9.88 344 PRO D O 1
ATOM 10416 N N . ASP D 1 357 ? 64.190 64.584 23.631 1.00 9.55 345 ASP D N 1
ATOM 10417 C CA . ASP D 1 357 ? 65.606 64.541 23.291 1.00 9.87 345 ASP D CA 1
ATOM 10418 C C . ASP D 1 357 ? 65.836 64.699 21.786 1.00 7.51 345 ASP D C 1
ATOM 10419 O O . ASP D 1 357 ? 66.769 65.380 21.358 1.00 10.45 345 ASP D O 1
ATOM 10424 N N . VAL D 1 358 ? 64.980 64.077 20.989 1.00 8.07 346 VAL D N 1
ATOM 10425 C CA . VAL D 1 358 ? 65.104 64.150 19.541 1.00 8.47 346 VAL D CA 1
ATOM 10426 C C . VAL D 1 358 ? 64.728 65.543 19.050 1.00 8.66 346 VAL D C 1
ATOM 10427 O O . VAL D 1 358 ? 65.429 66.140 18.233 1.00 9.29 346 VAL D O 1
ATOM 10431 N N . TYR D 1 359 ? 63.614 66.054 19.563 1.00 7.97 347 TYR D N 1
ATOM 10432 C CA . TYR D 1 359 ? 63.133 67.393 19.233 1.00 8.61 347 TYR D CA 1
ATOM 10433 C C . TYR D 1 359 ? 64.221 68.436 19.497 1.00 8.57 347 TYR D C 1
ATOM 10434 O O . TYR D 1 359 ? 64.567 69.244 18.626 1.00 9.11 347 TYR D O 1
ATOM 10443 N N . PHE D 1 360 ? 64.779 68.409 20.702 1.00 9.16 348 PHE D N 1
ATOM 10444 C CA . PHE D 1 360 ? 65.797 69.390 21.057 1.00 9.77 348 PHE D CA 1
ATOM 10445 C C . PHE D 1 360 ? 67.143 69.165 20.386 1.00 9.28 348 PHE D C 1
ATOM 10446 O O . PHE D 1 360 ? 67.864 70.118 20.161 1.00 10.55 348 PHE D O 1
ATOM 10454 N N . ALA D 1 361 ? 67.473 67.917 20.051 1.00 8.62 349 ALA D N 1
ATOM 10455 C CA . ALA D 1 361 ? 68.664 67.661 19.245 1.00 9.07 349 ALA D CA 1
ATOM 10456 C C . ALA D 1 361 ? 68.562 68.399 17.908 1.00 8.45 349 ALA D C 1
ATOM 10457 O O . ALA D 1 361 ? 69.533 69.012 17.439 1.00 10.30 349 ALA D O 1
ATOM 10459 N N . THR D 1 362 ? 67.382 68.378 17.299 1.00 8.64 350 THR D N 1
ATOM 10460 C CA . THR D 1 362 ? 67.203 69.106 16.054 1.00 7.70 350 THR D CA 1
ATOM 10461 C C . THR D 1 362 ? 67.242 70.630 16.264 1.00 8.64 350 THR D C 1
ATOM 10462 O O . THR D 1 362 ? 67.911 71.351 15.515 1.00 9.00 350 THR D O 1
ATOM 10466 N N . VAL D 1 363 ? 66.546 71.121 17.287 1.00 8.74 351 VAL D N 1
ATOM 10467 C CA . VAL D 1 363 ? 66.614 72.549 17.625 1.00 9.24 351 VAL D CA 1
ATOM 10468 C C . VAL D 1 363 ? 68.072 73.006 17.810 1.00 9.12 351 VAL D C 1
ATOM 10469 O O . VAL D 1 363 ? 68.498 74.020 17.235 1.00 10.23 351 VAL D O 1
ATOM 10473 N N . ARG D 1 364 ? 68.850 72.239 18.575 1.00 9.13 352 ARG D N 1
ATOM 10474 C CA . ARG D 1 364 ? 70.252 72.589 18.799 1.00 9.74 352 ARG D CA 1
ATOM 10475 C C . ARG D 1 364 ? 71.077 72.546 17.507 1.00 10.46 352 ARG D C 1
ATOM 10476 O O . ARG D 1 364 ? 71.984 73.362 17.306 1.00 11.33 352 ARG D O 1
ATOM 10484 N N . ASP D 1 365 ? 70.773 71.579 16.645 1.00 10.92 353 ASP D N 1
ATOM 10485 C CA . ASP D 1 365 ? 71.493 71.423 15.378 1.00 9.97 353 ASP D CA 1
ATOM 10486 C C . ASP D 1 365 ? 71.253 72.619 14.455 1.00 9.74 353 ASP D C 1
ATOM 10487 O O . ASP D 1 365 ? 72.195 73.181 13.883 1.00 11.93 353 ASP D O 1
ATOM 10492 N N . ILE D 1 366 ? 69.992 73.027 14.331 1.00 9.50 354 ILE D N 1
ATOM 10493 C CA . ILE D 1 366 ? 69.643 74.186 13.514 1.00 10.03 354 ILE D CA 1
ATOM 10494 C C . ILE D 1 366 ? 70.301 75.451 14.061 1.00 9.99 354 ILE D C 1
ATOM 10495 O O . ILE D 1 366 ? 70.905 76.225 13.313 1.00 10.32 354 ILE D O 1
ATOM 10500 N N . SER D 1 367 ? 70.192 75.661 15.369 1.00 9.69 355 SER D N 1
ATOM 10501 C CA . SER D 1 367 ? 70.780 76.837 15.983 1.00 10.54 355 SER D CA 1
ATOM 10502 C C . SER D 1 367 ? 72.300 76.865 15.819 1.00 10.71 355 SER D C 1
ATOM 10503 O O . SER D 1 367 ? 72.881 77.905 15.486 1.00 11.80 355 SER D O 1
ATOM 10506 N N . ALA D 1 368 ? 72.951 75.731 16.072 1.00 11.32 356 ALA D N 1
ATOM 10507 C CA . ALA D 1 368 ? 74.406 75.679 15.929 1.00 11.67 356 ALA D CA 1
ATOM 10508 C C . ALA D 1 368 ? 74.828 75.972 14.486 1.00 11.19 356 ALA D C 1
ATOM 10509 O O . ALA D 1 368 ? 75.843 76.638 14.248 1.00 12.75 356 ALA D O 1
ATOM 10511 N N . PHE D 1 369 ? 74.041 75.486 13.525 1.00 10.68 357 PHE D N 1
ATOM 10512 C CA . PHE D 1 369 ? 74.295 75.766 12.110 1.00 10.43 357 PHE D CA 1
ATOM 10513 C C . PHE D 1 369 ? 74.149 77.257 11.813 1.00 10.57 357 PHE D C 1
ATOM 10514 O O . PHE D 1 369 ? 75.001 77.856 11.143 1.00 11.55 357 PHE D O 1
ATOM 10522 N N . ALA D 1 370 ? 73.080 77.863 12.317 1.00 11.12 358 ALA D N 1
ATOM 10523 C CA . ALA D 1 370 ? 72.896 79.308 12.165 1.00 11.02 358 ALA D CA 1
ATOM 10524 C C . ALA D 1 370 ? 74.086 80.093 12.730 1.00 12.55 358 ALA D C 1
ATOM 10525 O O . ALA D 1 370 ? 74.599 81.012 12.081 1.00 14.48 358 ALA D O 1
ATOM 10527 N N . TYR D 1 371 ? 74.528 79.725 13.932 1.00 11.95 359 TYR D N 1
ATOM 10528 C CA . TYR D 1 371 ? 75.679 80.386 14.556 1.00 12.71 359 TYR D CA 1
ATOM 10529 C C . TYR D 1 371 ? 76.957 80.221 13.742 1.00 13.47 359 TYR D C 1
ATOM 10530 O O . TYR D 1 371 ? 77.799 81.124 13.694 1.00 15.42 359 TYR D O 1
ATOM 10539 N N . SER D 1 372 ? 77.089 79.060 13.110 1.00 13.48 360 SER D N 1
ATOM 10540 C CA . SER D 1 372 ? 78.281 78.711 12.349 1.00 13.37 360 SER D CA 1
ATOM 10541 C C . SER D 1 372 ? 78.417 79.523 11.068 1.00 14.96 360 SER D C 1
ATOM 10542 O O . SER D 1 372 ? 79.482 79.508 10.452 1.00 15.90 360 SER D O 1
ATOM 10545 N N . ARG D 1 373 ? 77.339 80.199 10.652 1.00 15.31 361 ARG D N 1
ATOM 10546 C CA . ARG D 1 373 ? 77.348 81.001 9.429 1.00 17.83 361 ARG D CA 1
ATOM 10547 C C . ARG D 1 373 ? 77.678 82.461 9.719 1.00 21.97 361 ARG D C 1
ATOM 10548 O O . ARG D 1 373 ? 78.012 83.216 8.805 1.00 25.34 361 ARG D O 1
ATOM 10556 N N . ALA D 1 374 ? 77.558 82.866 10.980 1.00 23.15 362 ALA D N 1
ATOM 10557 C CA . ALA D 1 374 ? 77.807 84.261 11.358 1.00 25.50 362 ALA D CA 1
ATOM 10558 C C . ALA D 1 374 ? 79.295 84.588 11.380 1.00 29.80 362 ALA D C 1
ATOM 10559 O O . ALA D 1 374 ? 80.126 83.700 11.561 1.00 32.44 362 ALA D O 1
#

Radius of gyration: 42.36 Å; Cα contacts (8 Å, |Δi|>4): 3462; chains: 4; bounding box: 65×111×119 Å

Solvent-accessible surface area: 47703 Å² total; per-residue (Å²): 177,90,57,3,58,65,29,44,98,85,20,8,1,36,94,8,102,22,11,0,62,70,0,17,61,15,1,83,159,44,60,28,4,111,63,35,87,135,12,110,14,40,29,141,24,126,40,71,76,1,34,57,67,2,63,84,25,9,118,70,75,31,79,23,30,28,93,19,4,66,126,39,148,25,113,77,94,36,69,75,113,100,56,71,11,142,6,93,73,49,40,122,1,75,0,30,6,0,16,29,75,58,32,73,68,139,40,123,83,30,4,1,0,0,3,0,2,1,15,9,5,0,10,8,14,1,57,15,31,5,10,36,24,3,2,13,7,0,0,10,56,13,0,1,0,0,0,0,25,2,67,0,1,0,12,82,55,26,85,65,54,28,50,12,3,1,47,1,0,0,16,0,0,56,49,0,13,84,36,53,140,64,9,4,9,35,29,0,1,0,0,0,8,12,0,0,0,0,0,0,3,0,0,0,4,12,0,63,32,9,23,12,31,139,52,4,19,0,0,0,0,4,2,0,9,0,1,17,38,0,52,79,109,20,150,108,3,65,0,5,114,5,0,29,7,0,33,35,13,7,74,29,6,2,1,31,22,47,1,3,5,40,95,38,146,32,53,83,44,25,23,0,1,0,35,51,3,34,60,81,22,1,42,66,12,19,28,2,5,0,4,0,2,11,0,0,0,1,36,21,1,0,10,30,2,0,66,60,0,8,146,17,69,4,32,0,9,2,9,6,2,10,0,0,2,10,15,0,3,8,9,12,8,85,44,0,57,28,2,2,65,7,0,2,51,18,0,7,21,10,0,100,48,81,76,177,107,52,4,52,52,33,53,96,85,22,8,1,38,95,8,104,21,11,0,59,56,0,18,62,15,0,87,155,54,64,29,8,110,63,33,83,120,14,109,14,62,27,147,28,64,19,11,70,0,18,60,56,0,64,76,12,9,111,72,63,30,77,26,20,35,122,21,4,70,119,42,149,24,108,65,94,31,67,76,112,98,56,70,14,135,7,115,39,48,40,124,1,69,0,32,6,0,15,30,76,58,31,72,48,135,40,123,78,31,4,1,0,0,2,0,2,1,16,4,6,1,6,7,14,1,56,18,31,5,9,36,26,3,2,14,7,0,0,11,24,14,0,1,0,0,0,0,28,2,44,0,2,0,13,82,53,27,49,50,36,28,51,10,3,1,46,1,0,0,16,0,0,93,50,0,14,89,37,61,131,60,9,4,9,35,33,0,1,0,0,0,9,7,0,0,0,0,1,0,2,0,0,0,13,5,0,70,153,63,56,20,33,138,53,4,18,0,0,0,0,3,2,0,2,0,1,19,52,3,68,71,83,24,159,120,3,62,0,2,92,6,0,19,5,0,16,18,17,0,93,14,15,2,0,9,21,41,2,3,5,15,83,30,148,34,61,84,43,32,35,0,3,0,38,55,3,53,78,131,53,1,34,65,12,19,27,2,5,0,3,1,3,12,0,0,0,1,33,20,1,0,11,32,4,0,63,62,0,8,139,20,67,4,43,0,10,1,9,6,2,9,0,0,0,8,12,0,4,9,6,3,8,82,50,0,56,34,2,2,69,21,0,1,103,16,0,6,25,22,0,98,44,80,74,180,114,56,3,60,68,31,42,98,86,18,6,1,35,93,8,100,22,10,0,57,61,0,18,58,16,0,87,165,56,58,65,6,111,62,34,86,124,19,113,14,48,32,145,26,108,29,55,74,0,38,60,50,0,64,75,13,9,117,70,62,42,67,17,22,40,100,14,2,62,104,45,146,28,116,79,96,33,65,78,112,100,56,65,10,134,7,119,72,48,40,114,1,70,0,30,6,0,15,30,76,56,31,73,64,139,42,124,81,32,4,1,0,0,2,0,3,1,17,6,6,0,5,6,14,1,57,20,38,7,7,38,26,4,2,13,8,0,0,13,52,14,0,1,0,0,0,0,28,3,70,0,1,0,12,84,56,27,85,62,54,28,52,12,4,1,47,1,0,0,16,0,0,81,53,0,14,96,38,56,148,65,8,4,9,35,35,0,1,0,0,0,10,10,0,0,0,0,0,0,3,0,0,0,13,4,0,70,154,66,57,14,32,138,52,4,16,0,0,0,0,3,2,0,2,0,0,19,49,3,64,78,67,27,154,126,3,55,0,0,94,5,0,23,5,0,22,15,12,1,94,15,18,3,0,8,24,44,1,4,7,44,98,39,148,33,57,82,43,32,35,0,3,0,35,53,2,54,78,131,53,0,34,65,12,18,24,2,5,0,3,0,3,11,0,0,1,1,35,22,1,0,12,32,2,0,71,62,0,8,151,18,66,3,42,0,10,1,10,6,4,8,0,0,0,10,12,0,4,7,7,2,7,82,38,0,57,36,2,2,44,19,0,0,78,15,0,8,26,20,0,97,72,80,74,169,92,61,3,55,62,30,43,97,84,18,8,1,35,94,8,99,22,11,0,56,70,0,17,58,20,0,72,156,67,58,66,5,108,65,35,84,118,16,110,15,54,31,143,22,104,24,56,76,0,39,60,51,0,64,75,13,10,113,70,54,41,81,21,21,41,86,9,3,72,137,40,144,22,113,75,96,34,68,74,113,105,56,77,12,138,6,111,74,48,40,120,1,68,0,26,6,0,15,30,76,57,33,69,70,138,39,124,82,31,4,1,0,0,3,0,3,1,15,13,7,0,4,6,15,0,55,20,33,4,8,37,24,3,2,12,9,0,0,11,58,13,0,1,0,0,0,0,27,3,67,0,1,0,12,82,56,26,82,65,54,28,52,11,4,1,47,1,0,0,15,0,0,87,53,0,14,86,33,57,119,55,9,4,10,36,31,0,0,0,0,0,9,12,0,0,0,0,0,0,3,0,0,0,12,4,0,70,152,66,57,20,32,131,51,4,18,0,0,0,0,3,1,0,5,0,0,19,48,10,65,74,153,23,159,112,4,63,0,11,96,6,0,31,5,0,22,16,13,8,86,10,17,3,0,11,24,43,1,3,10,49,98,44,147,33,60,83,42,34,34,0,3,0,39,54,3,53,66,133,55,0,30,64,14,20,28,3,4,0,3,0,3,10,0,0,1,1,34,21,1,0,10,30,3,0,67,64,0,9,150,20,67,4,33,0,10,2,11,5,3,9,0,0,0,11,13,0,4,8,7,2,6,85,37,0,54,27,2,2,63,5,0,2,51,18,0,7,20,11,0,97,46,83,77

CATH classification: 3.40.50.1820

Secondary structure (DSSP, 8-state):
--SHHHH-TT--TTT-TTS-HHHHHHHHHHT-SSPPPPPS--TTS-HHHHHHHHHHHHHHHHHHHHHHHSS---SS-EEEEEEEEE-TTS-EEEEEEEEETT--TTSPPEEEEEEE--STTTS--TTSHHHHHHHHHHHHTT-EEEEEE---SSGGG----TTHHHHHHHHHHHHHHT-HHHHTEEEEEEEEETHHHHHHHHHHHHHHHHT-GGG--EEEEES------TTT--TT-THHHHTTTBSB-HHHHHHHHHHHSTTSTTTT-TTT-GGG--HHHHTTPPPEEEEEETT-TTHHHHHHHHHHHHHTT--EEEEEETT--TTGGGT-TTT-HHHHHHHHHHHHHHHHHH-/---HHHH-TT--TTT-TTS-HHHHHHHHHHT-SSPPPPPS--TTS-HHHHHHHHHHHHHHHHHHHHHHHSS---SS-EEEEEEEEE-TTS-EEEEEEEEETT--TTSPPEEEEEE---STTTS--TTSHHHHHHHHHHHHTT-EEEEEE---SSGGG----TTHHHHHHHHHHHHHHT-HHHHTEEEEEEEEETHHHHHHHHHHHHHHHHT-GGG--EEEEES------TTS--TT-THHHHTTTBSB-HHHHHHHHHHH-TT-TTTT-TTT-GGG--HHHHTTPPPEEEEEETT-TTHHHHHHHHHHHHHTT--EEEEEETT--TTGGGT-TTT-HHHHHHHHHHHHHHHHHH-/--SHHHH-TT--TTT-TTS-HHHHHHHHHHT-SSPPPPPS--TTS-HHHHHHHHHHHHHHHHHHHHHHHSS---SS-EEEEEEEEE-TTS-EEEEEEEEETT--TTSPPEEEEEE---STTTS--TTSHHHHHHHHHHHHTT-EEEEEE---SSGGG----TTHHHHHHHHHHHHHHT-HHHHTEEEEEEEEETHHHHHHHHHHHHHHHHT-GGG--EEEEES------TTT--TT-THHHHTTTBSB-HHHHHHHHHHHSTTSTTTT-TTT-GGG--HHHHTTPPPEEEEEETT-TTHHHHHHHHHHHHHTT--EEEEEETT--TTGGGT-TTTSHHHHHHHHHHHHHHHHHH-/--SHHHH-TT--TTT-TTS-HHHHHHHHHHT-SSPPPPPS--TTS-HHHHHHHHHHHHHHHHHHHHHHHSS---SS-EEEEEEEEE-TTS-EEEEEEEEETT--TTSPPEEEEEE---STTTS--TTSHHHHHHHHHHHHTT-EEEEEE---SSGGG----TTHHHHHHHHHHHHHHT-HHHHTEEEEEEEEETHHHHHHHHHHHHHHHHT-GGG--EEEEES------TTS--TT-THHHHTTTBSB-HHHHHHHHHHHSTTSTTTT-TTT-GGG--HHHHTTPPPEEEEEETT-TTHHHHHHHHHHHHHTT--EEEEEETT--TTGGGT-TTTSHHHHHHHHHHHHHHHHHH-

Foldseek 3Di:
DDFFCVVPVQAWQLRGPFADVLVSVVCVVVVQGGFADDDPFFLPDALVVLQVVLQVCFVVVLVVQQVLFVPDAAPAAKDWDWDWDAFPVGDIKIKIKIAGPPDWLPDQAFFEEEEFEDDLLAHDFCPRRLNVRLQNNLRRVGYIYIYIGWAGCHHPRDNDAPPRRLRSSLVVLVVCLVCRSGSRHDAYAYEYEASRLLSRVLSLLVCVVVVNNVRHQEYERELYNAQLCLVPPDPQQCLLSRQASRSHHSGSSSSNSCSRPVVCPCNLPCSSGVLNDALVSQAPHHEYEQEYEDNESSRRSSVSSQVSNVVSVYRYHYYYQTNDYGCCLSGNCVRCVVSVVVVSVVVSVVSVVRD/DQAFCVVPVQGWLLRGPFADVLVSVVCVVVVQGGFADDDPDFLPPALVVLQVSLQVVAVVVLVVQLVLQVPDAAPFAKDWDWDWDAFPVGDIKIKIKIAGPPDFLPDQAFFEEEEFEDSLLAHDFCPRRLNVSLQRNLRRVGYIYIYIGWAGCHHPRDNDAPPRRLRSSLVVLVVCLVCCSGSRHDAYAYEYEANSLLSRLLSLLVCVVVVNNVRHLEYEYELYNAQLCLNPPDVLQCLSSNQASNSHHSRSVSSNSCSNPVVCPCNLPCSSHVLNDALVSLAPHHAYEQEYEPNESSRRSSVSSQVSNVVSVYHYHYYYQTNDYGCCLSGNCPRCVVSVVVVSVVVSVVSVVSD/DDFFCVVPVQGWLLRGPFADVLVNVVCVVVVQGGFADDDPDFLPDALVVLQVVLQVCQVVVLVVLLVQFPPDAAPFAKDWDWDWDAFPVGDIKIKIKIAGPPDFLPDQAFFEEEEFEDSLLAHDFCPRRLNVRLQNNLRRVGYIYIYIGFAGCHHPRDNDAPPRRLRSSLRVLVVCLVCRSGSRHDAYAYEYEASSLLSRLLSLLVCVVVVNNVRHQEYEYELYNAQLQLNPPDVQQCLSSRQASHSHHSRSVSSNSCSRPVVCPCNLPCSSHVLNDALVSLAPHHEYEYEYEDNESSRRSSVSSQVSNVVSVYHYHYYYQTNDYGCCLSRNCVRCVVSVVVVSVVVSVVSVVRD/DDFFCVVPVQGWQLRGPFADVLVNVVCVVVVQGGFADDDPDFLVDALVVLQVVLQVCQVVVLVVQQVLFQPDAAPFAKDWDWDWDAFPVGDIKIKIKIAGPPDFLPDQAFFEEEEFEDSLLAHDFCPRRLNVRLQNNLRRVGYIYIYIGWAGCHHPRDNDAPPRRLRSSLRVLVVCLVCRSGSRHDAYAYEYEASSLLSRVLSLLVCVVVVNNVRHQEYERELYNAQLCLNPPDVLQCLSSRQASHSHHSRSSSSNSCSRPVVCPCNLPCSSHVLNDDLVSLAPHHEYEQEYEDNESSRRSSVSSQVSNVVSVYRYHYYYQTNDYGCCLSGNCVRCVVSVVVVSVVVSVVSVVSD